Protein AF-0000000069958275 (afdb_homodimer)

Foldseek 3Di:
DPPPPPPPPPWPFPDKDWDFFPQPDDFFAADDLVCVQPHDPLQDFDDWDWAFLFQFKIWTADPPPGIWMAGRVVGDIDHLADPVNCVVCVQWAWDDAASVRQKTKTWHDWDDDDPAWIWTWIWIAGSVVRDIGTADDDIWTDKAHAHDQKIWTHDQQWIWIDPHVVDNDIDTLDDPRHPQFKHKQFDFPCCCPFAPVHGGAKDAFPNRQKIKMKMWGCNQADKDKFWFQDDPPDPVRPDTDIDIHGFAAFQGDGTQMWMWMAGPVCSVDDTQTDDDPCVFQNRQKDWRDWDHLHNFWIWTWIHHLLQQKIWIWIAGNVVRDIDTQDIGGDPLAHDDRDDWDHDPVSQKIWDWDFDDDDPFTATFIWIAGSVVRDIDTQDDDLKHWDFWAAAQPVQRKTWTWIQDPVHNQFTFIWIGGPSDIDTLCVVPVQARYKDWHRGHNRQWIWIWGHFQLARIWTWIAGPVVSDTHTDDRSVSSNVVCSSHDFWIWIWTWTDQPPFAIKTKIKTFESDDDPPAAAAEEEEDQLAQAAADRHGGHDSPCLCSSCCHPVRYMYMYIHFQLYHGRGDCSVSVCALAPLPCSLVVVLSVLVVCCVVDVNHDQQRYEYEYAASSLLSSLSNLLPVPVCSHLAYEHELYQQFSSGAGSNVSSNRNNGCVVRVPNRCNSHNQNSLVSCAPHEYEYEYECQAPHRHPVRRVSSVVSCVVVVGDYHYYYHRPAYRVNSVCSSVVSVVVVVSSCVSRPDD/DPDPPPPPPPWPFPDKDWDAFPQPDDFFAADDLVCVQPHDPLQDFDDWDWAFLFQFKIWTADPPPGIWMAGRVVGDIDHLADPVNCVVCVQWAWDDAASVRQKTKTWHDWDDDDPAWIWTWIWIAGSVVRDIGTADDDIWTDKAHAHDQKIWTHDQQWIWIDPHVVDNDIDTLDDPRHPQFKHKQFDFPCCCPFAPVHGGAKDAFPNRQKIKMKMWGCNQADKDKFWFQDDPPDPVRPDTDIDIHGFAAFQGDGTQMWMWMAGPVCSVDDTQTDDDPCVFQNRQKDWRDWDHLHNFWIWTWIHHLLQQKIWIWIAGNVVRDIDTQDIGGDPLAHDDRDDWDHDPVSQKIWDWDFDDDDPFTATFTWIAGSPVRDIDTQDHDLKHWDFWAAAQPVQRKTWTWIQDPVHNQFIFIWIGGPSDIDTLRVVPVQARYKDWHRGHNRQWIWMWGHFQLARIWIWIAGPVVSDTHTDDRSVSSNVVCSSHDFWIWIWTWTDQPPFAIKTKIKTFESDDDPPAAAAEEEEDQLAQAAADRHGGHDSPCLCSSCCHPVRYMYMYIHFQLYHGRGDCSVSVCALAPLPCSLVVVLSVLVVCCVVDVNHDQQRYEYEYAASSLLSSLSNLLPVPVCSHLAYEHELYQQFSSGAGSNVSSNRNNGCVVRVPNRCNSHSQNSLVSCAPHEYEYEYECQAPHRHPVRRVSSVVSCVVVVGDYHYYYHRPAYRVNSVCSSVVSVVVVVSSCVSRPPD

Solvent-accessible surface area (backbone atoms only — not comparable to full-atom values): 77785 Å² total; per-residue (Å²): 134,80,80,80,78,77,79,77,80,78,79,68,76,55,78,68,53,67,52,73,56,89,65,83,62,96,84,51,41,58,50,47,64,74,52,39,43,63,65,38,74,78,73,54,74,76,80,83,68,72,46,67,70,40,49,47,30,32,35,35,69,41,87,98,73,43,40,33,34,38,33,66,84,77,69,44,77,44,73,73,48,50,72,69,50,51,62,72,40,63,84,42,43,83,70,52,66,33,72,76,63,49,36,34,35,30,32,40,78,73,41,80,72,58,98,61,32,39,35,21,37,41,30,43,33,32,70,81,82,67,47,73,44,69,48,78,95,55,60,30,58,40,76,46,75,41,50,67,52,19,32,37,35,23,47,70,27,16,30,29,41,26,70,39,67,91,44,93,59,69,42,71,76,47,80,80,34,34,77,88,30,25,26,26,32,36,48,54,62,63,45,20,70,73,60,64,65,27,32,62,33,57,47,62,26,84,77,41,54,33,36,36,34,32,32,38,39,32,74,76,25,48,70,42,72,46,61,39,60,76,60,71,96,34,90,87,44,62,60,61,44,75,48,76,46,58,50,30,29,37,70,53,50,67,57,52,68,46,42,34,35,37,47,65,88,45,77,87,54,83,57,47,74,57,79,74,65,39,93,77,34,38,88,65,38,42,82,55,49,78,46,66,37,37,74,50,31,40,36,37,34,37,21,17,57,46,27,26,39,36,38,35,31,44,28,32,63,85,75,69,44,72,44,80,71,46,77,48,74,31,93,72,34,53,64,85,85,74,86,69,47,59,43,93,83,34,46,35,36,38,40,80,40,79,41,69,39,84,95,42,38,16,35,20,45,28,42,35,31,67,83,78,65,46,74,46,76,58,44,79,49,72,31,26,46,77,44,80,54,36,51,20,70,93,71,50,32,40,32,29,34,29,24,43,59,93,47,58,36,35,29,38,34,33,36,27,39,93,88,43,72,46,66,61,42,67,75,42,82,67,36,33,20,55,48,67,52,46,16,82,48,29,44,29,27,47,36,37,25,13,14,64,90,35,64,48,31,32,25,44,33,32,56,85,76,67,43,76,43,84,73,48,60,38,58,69,44,52,59,56,49,64,48,34,55,54,50,25,39,36,40,40,55,43,75,53,80,94,44,75,62,28,38,34,30,36,35,30,35,65,79,72,53,90,92,47,58,28,37,32,38,35,56,44,48,72,40,78,59,39,71,70,38,57,36,37,56,70,75,64,37,63,56,50,23,38,10,42,54,68,46,23,30,35,37,23,67,29,38,50,10,11,37,77,60,38,46,65,38,22,29,64,31,45,47,30,57,78,41,56,48,36,54,45,48,55,51,49,51,52,49,48,42,70,72,37,75,45,43,29,66,80,29,23,33,32,30,19,51,34,57,3,7,29,40,30,50,47,36,56,47,67,39,84,78,57,61,56,48,28,33,31,23,33,36,28,56,31,38,63,57,63,33,45,31,72,67,41,16,32,42,34,42,38,52,87,82,25,50,65,34,52,58,72,41,20,48,49,84,46,41,74,52,41,57,92,44,49,41,39,44,35,38,23,46,43,11,85,73,53,44,42,64,30,56,40,43,38,45,36,50,30,34,67,67,54,38,71,66,46,42,47,77,38,56,64,21,38,81,78,36,72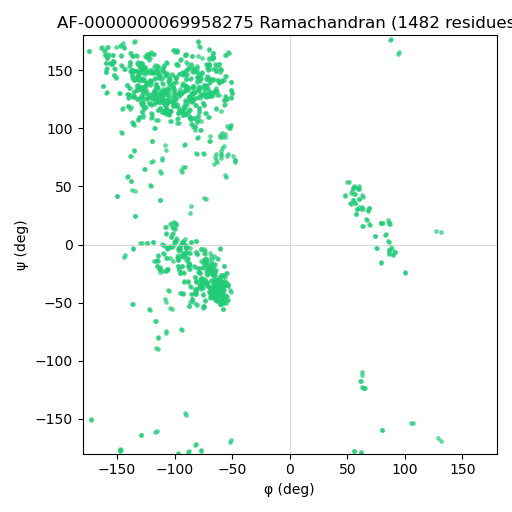,87,36,42,51,30,49,53,53,51,53,53,51,49,50,50,59,56,59,45,81,124,135,84,78,78,79,77,80,75,80,78,77,68,77,56,78,68,53,68,53,72,56,92,65,82,65,94,84,51,41,57,49,47,64,74,51,39,43,64,64,39,75,79,72,55,74,76,79,84,66,72,45,67,71,40,50,47,30,31,37,37,71,42,88,98,75,43,39,34,33,38,32,66,85,77,69,43,79,43,73,73,48,50,73,69,51,52,62,73,41,63,83,42,42,83,70,51,67,34,72,77,63,48,36,34,36,29,34,39,79,72,41,80,70,58,98,61,32,40,36,22,35,41,30,42,33,31,69,81,80,66,47,72,45,72,49,78,94,54,60,31,57,40,74,46,75,40,52,69,52,19,32,37,35,23,46,69,27,16,30,30,40,24,70,39,67,90,44,96,56,69,44,72,77,47,82,80,35,34,78,88,30,26,26,26,30,35,47,56,62,63,45,21,70,74,60,65,64,28,35,63,31,57,47,61,26,84,77,40,54,32,38,37,34,33,31,37,39,32,75,77,26,48,70,42,72,45,59,39,61,75,60,69,95,35,90,88,46,62,60,59,43,73,45,76,46,58,49,33,28,38,71,52,47,68,55,50,68,46,40,34,35,37,48,64,89,44,77,88,55,84,57,46,74,58,80,72,65,40,92,75,33,37,90,64,37,41,82,53,48,79,45,67,35,36,74,49,32,42,36,36,34,37,21,18,57,45,27,26,37,36,40,34,31,42,30,33,63,85,75,68,44,72,43,82,69,45,76,48,74,32,94,71,36,53,63,85,83,75,86,67,47,58,43,92,82,33,48,35,35,37,40,79,41,79,42,68,38,85,94,43,38,18,34,20,44,29,41,36,31,67,82,79,62,46,75,44,76,59,44,78,49,73,30,26,47,78,43,81,54,37,50,21,69,92,71,49,32,40,32,28,34,30,23,43,59,90,48,55,36,36,28,39,35,33,35,27,39,92,90,43,72,45,66,61,41,65,76,42,82,65,36,34,21,55,49,68,52,47,16,83,48,29,44,28,29,46,35,36,25,13,14,63,90,35,65,49,31,32,24,45,33,35,56,87,76,67,42,76,43,82,73,47,60,38,56,69,42,52,58,56,50,63,49,34,55,54,47,25,39,38,41,40,56,43,75,53,79,94,44,76,62,28,39,34,30,35,36,30,35,66,80,72,53,90,91,47,60,29,39,33,40,35,55,44,47,74,40,78,57,40,73,68,38,56,36,36,57,70,78,64,38,62,56,49,24,38,9,41,53,67,46,23,29,36,36,25,69,28,38,51,11,11,36,80,60,38,46,66,38,23,28,62,30,46,47,30,56,77,42,56,48,36,54,46,47,55,50,49,51,54,49,47,42,69,72,36,74,44,42,30,66,80,29,24,33,34,28,20,52,34,57,3,7,31,40,31,49,48,38,57,47,67,39,84,79,57,62,56,47,27,33,33,22,33,36,28,57,30,37,63,56,64,33,45,31,72,66,42,16,32,43,35,43,39,53,87,80,24,50,66,34,51,57,72,41,20,47,50,83,47,42,75,51,40,55,91,43,48,41,39,45,35,38,23,46,43,11,84,75,54,44,43,65,31,55,39,44,37,46,37,51,32,34,68,66,54,39,72,67,47,43,46,77,38,57,64,22,37,79,78,35,72,87,36,42,50,32,50,52,52,51,52,53,50,47,50,49,58,56,59,45,82,123

Organism: Trichoplusia ni (NCBI:txid7111)

InterPro domains:
  IPR001375 Peptidase S9, prolyl oligopeptidase, catalytic domain [PF00326] (542-741)
  IPR002469 Dipeptidylpeptidase IV, N-terminal domain [PF00930] (98-455)
  IPR029058 Alpha/Beta hydrolase fold [G3DSA:3.40.50.1820] (502-742)
  IPR029058 Alpha/Beta hydrolase fold [SSF53474] (503-740)
  IPR050278 Serine protease S9B/DPPIV [PTHR11731] (27-740)

pLDDT: mean 92.65, std 12.15, range [20.52, 98.88]

Nearest PDB structures (foldseek):
  5yp4-assembly1_B  TM=8.584E-01  e=2.031E-51  Pseudoxanthomonas mexicana
  5yp4-assembly2_C  TM=8.927E-01  e=2.918E-50  Pseudoxanthomonas mexicana
  5yp1-assembly1_A  TM=8.927E-01  e=7.341E-50  Pseudoxanthomonas mexicana
  5yp1-assembly2_D  TM=8.754E-01  e=2.521E-48  Pseudoxanthomonas mexicana
  5yp4-assembly2_D  TM=8.387E-01  e=2.929E-49  Pseudoxanthomonas mexicana

Structure (mmCIF, N/CA/C/O backbone):
data_AF-0000000069958275-model_v1
#
loop_
_entity.id
_entity.type
_entity.pdbx_description
1 polymer 'Venom dipeptidyl peptidase 4'
#
loop_
_atom_site.group_PDB
_atom_site.id
_atom_site.type_symbol
_atom_site.label_atom_id
_atom_site.label_alt_id
_atom_site.label_comp_id
_atom_site.label_asym_id
_atom_site.label_entity_id
_atom_site.label_seq_id
_atom_site.pdbx_PDB_ins_code
_atom_site.Cartn_x
_atom_site.Cartn_y
_atom_site.Cartn_z
_atom_site.occupancy
_atom_site.B_iso_or_equiv
_atom_site.auth_seq_id
_atom_site.auth_comp_id
_atom_site.auth_asym_id
_atom_site.auth_atom_id
_atom_site.pdbx_PDB_model_num
ATOM 1 N N . MET A 1 1 ? -25.078 2.254 59.781 1 23.09 1 MET A N 1
ATOM 2 C CA . MET A 1 1 ? -26.125 3.131 59.281 1 23.09 1 MET A CA 1
ATOM 3 C C . MET A 1 1 ? -25.594 4.047 58.188 1 23.09 1 MET A C 1
ATOM 5 O O . MET A 1 1 ? -25.109 5.141 58.469 1 23.09 1 MET A O 1
ATOM 9 N N . SER A 1 2 ? -24.734 3.648 57.281 1 20.58 2 SER A N 1
ATOM 10 C CA . SER A 1 2 ? -23.781 4.348 56.406 1 20.58 2 SER A CA 1
ATOM 11 C C . SER A 1 2 ? -24.5 5.152 55.344 1 20.58 2 SER A C 1
ATOM 13 O O . SER A 1 2 ? -25.312 4.613 54.594 1 20.58 2 SER A O 1
ATOM 15 N N . VAL A 1 3 ? -24.75 6.465 55.656 1 20.52 3 VAL A N 1
ATOM 16 C CA . VAL A 1 3 ? -25.531 7.453 54.938 1 20.52 3 VAL A CA 1
ATOM 17 C C . VAL A 1 3 ? -25.016 7.566 53.5 1 20.52 3 VAL A C 1
ATOM 19 O O . VAL A 1 3 ? -23.828 7.789 53.281 1 20.52 3 VAL A O 1
ATOM 22 N N . LYS A 1 4 ? -25.781 6.914 52.562 1 24.97 4 LYS A N 1
ATOM 23 C CA . LYS A 1 4 ? -25.719 6.844 51.094 1 24.97 4 LYS A CA 1
ATOM 24 C C . LYS A 1 4 ? -25.781 8.234 50.5 1 24.97 4 LYS A C 1
ATOM 26 O O . LYS A 1 4 ? -26.844 8.867 50.469 1 24.97 4 LYS A O 1
ATOM 31 N N . THR A 1 5 ? -24.781 9.234 50.812 1 21.12 5 THR A N 1
ATOM 32 C CA . THR A 1 5 ? -24.859 10.594 50.281 1 21.12 5 THR A CA 1
ATOM 33 C C . THR A 1 5 ? -24.922 10.594 48.75 1 21.12 5 THR A C 1
ATOM 35 O O . THR A 1 5 ? -24.016 10.094 48.094 1 21.12 5 THR A O 1
ATOM 38 N N . VAL A 1 6 ? -26.109 10.594 48.094 1 24.95 6 VAL A N 1
ATOM 39 C CA . VAL A 1 6 ? -26.438 10.703 46.688 1 24.95 6 VAL A CA 1
ATOM 40 C C . VAL A 1 6 ? -26.031 12.07 46.156 1 24.95 6 VAL A C 1
ATOM 42 O O . VAL A 1 6 ? -26.531 13.102 46.594 1 24.95 6 VAL A O 1
ATOM 45 N N . VAL A 1 7 ? -24.75 12.367 45.906 1 27.67 7 VAL A N 1
ATOM 46 C CA . VAL A 1 7 ? -24.344 13.641 45.312 1 27.67 7 VAL A CA 1
ATOM 47 C C . VAL A 1 7 ? -25.047 13.852 43.969 1 27.67 7 VAL A C 1
ATOM 49 O O . VAL A 1 7 ? -24.875 13.062 43.062 1 27.67 7 VAL A O 1
ATOM 52 N N . GLY A 1 8 ? -26.25 14.367 44 1 23.55 8 GLY A N 1
ATOM 53 C CA . GLY A 1 8 ? -27.016 14.781 42.844 1 23.55 8 GLY A CA 1
ATOM 54 C C . GLY A 1 8 ? -26.234 15.711 41.938 1 23.55 8 GLY A C 1
ATOM 55 O O . GLY A 1 8 ? -25.656 16.703 42.375 1 23.55 8 GLY A O 1
ATOM 56 N N . LEU A 1 9 ? -25.672 15.234 40.781 1 28.86 9 LEU A N 1
ATOM 57 C CA . LEU A 1 9 ? -24.953 15.914 39.688 1 28.86 9 LEU A CA 1
ATOM 58 C C . LEU A 1 9 ? -25.797 17.047 39.125 1 28.86 9 LEU A C 1
ATOM 60 O O . LEU A 1 9 ? -26.859 16.828 38.562 1 28.86 9 LEU A O 1
ATOM 64 N N . VAL A 1 10 ? -25.906 18.156 39.781 1 26.81 10 VAL A N 1
ATOM 65 C CA . VAL A 1 10 ? -26.578 19.328 39.25 1 26.81 10 VAL A CA 1
ATOM 66 C C . VAL A 1 10 ? -25.938 19.734 37.906 1 26.81 10 VAL A C 1
ATOM 68 O O . VAL A 1 10 ? -24.75 20.047 37.875 1 26.81 10 VAL A O 1
ATOM 71 N N . LEU A 1 11 ? -26.406 19.359 36.719 1 32.69 11 LEU A N 1
ATOM 72 C CA . LEU A 1 11 ? -26.094 19.781 35.344 1 32.69 11 LEU A CA 1
ATOM 73 C C . LEU A 1 11 ? -26.359 21.266 35.156 1 32.69 11 LEU A C 1
ATOM 75 O O . LEU A 1 11 ? -27.5 21.719 35.25 1 32.69 11 LEU A O 1
ATOM 79 N N . ALA A 1 12 ? -25.594 22.125 35.625 1 33.25 12 ALA A N 1
ATOM 80 C CA . ALA A 1 12 ? -25.781 23.547 35.281 1 33.25 12 ALA A CA 1
ATOM 81 C C . ALA A 1 12 ? -25.672 23.75 33.781 1 33.25 12 ALA A C 1
ATOM 83 O O . ALA A 1 12 ? -24.594 23.578 33.188 1 33.25 12 ALA A O 1
ATOM 84 N N . LEU A 1 13 ? -26.688 23.484 33 1 36.03 13 LEU A N 1
ATOM 85 C CA . LEU A 1 13 ? -26.859 23.984 31.641 1 36.03 13 LEU A CA 1
ATOM 86 C C . LEU A 1 13 ? -26.594 25.484 31.562 1 36.03 13 LEU A C 1
ATOM 88 O O . LEU A 1 13 ? -27.406 26.281 32.031 1 36.03 13 LEU A O 1
ATOM 92 N N . LEU A 1 14 ? -25.453 25.875 31.688 1 37.59 14 LEU A N 1
ATOM 93 C CA . LEU A 1 14 ? -25.25 27.297 31.422 1 37.59 14 LEU A CA 1
ATOM 94 C C . LEU A 1 14 ? -25.859 27.672 30.078 1 37.59 14 LEU A C 1
ATOM 96 O O . LEU A 1 14 ? -26.203 26.812 29.266 1 37.59 14 LEU A O 1
ATOM 100 N N . SER A 1 15 ? -25.609 28.938 29.438 1 38.69 15 SER A N 1
ATOM 101 C CA . SER A 1 15 ? -26.297 29.734 28.422 1 38.69 15 SER A CA 1
ATOM 102 C C . SER A 1 15 ? -26.203 29.078 27.062 1 38.69 15 SER A C 1
ATOM 104 O O . SER A 1 15 ? -25.109 28.875 26.531 1 38.69 15 SER A O 1
ATOM 106 N N . SER A 1 16 ? -27.156 28.219 26.734 1 43.62 16 SER A N 1
ATOM 107 C CA . SER A 1 16 ? -27.391 27.766 25.359 1 43.62 16 SER A CA 1
ATOM 108 C C . SER A 1 16 ? -27.734 28.938 24.438 1 43.62 16 SER A C 1
ATOM 110 O O . SER A 1 16 ? -28.766 29.578 24.625 1 43.62 16 SER A O 1
ATOM 112 N N . HIS A 1 17 ? -26.812 29.516 23.797 1 44.38 17 HIS A N 1
ATOM 113 C CA . HIS A 1 17 ? -27.172 30.453 22.734 1 44.38 17 HIS A CA 1
ATOM 114 C C . HIS A 1 17 ? -27.484 29.734 21.438 1 44.38 17 HIS A C 1
ATOM 116 O O . HIS A 1 17 ? -26.625 29.016 20.906 1 44.38 17 HIS A O 1
ATOM 122 N N . THR A 1 18 ? -28.797 29.516 21.141 1 48.81 18 THR A N 1
ATOM 123 C CA . THR A 1 18 ? -29.203 28.984 19.844 1 48.81 18 THR A CA 1
ATOM 124 C C . THR A 1 18 ? -29.359 30.109 18.812 1 48.81 18 THR A C 1
ATOM 126 O O . THR A 1 18 ? -30.109 31.062 19.047 1 48.81 18 THR A O 1
ATOM 129 N N . GLU A 1 19 ? -28.5 30.188 17.922 1 48.78 19 GLU A N 1
ATOM 130 C CA . GLU A 1 19 ? -28.75 31.109 16.812 1 48.78 19 GLU A CA 1
ATOM 131 C C . GLU A 1 19 ? -29.594 30.453 15.727 1 48.78 19 GLU A C 1
ATOM 133 O O . GLU A 1 19 ? -29.234 29.406 15.211 1 48.78 19 GLU A O 1
ATOM 138 N N . SER A 1 20 ? -30.906 30.781 15.648 1 49.12 20 SER A N 1
ATOM 139 C CA . SER A 1 20 ? -31.781 30.297 14.586 1 49.12 20 SER A CA 1
ATOM 140 C C . SER A 1 20 ? -31.406 30.922 13.242 1 49.12 20 SER A C 1
ATOM 142 O O . SER A 1 20 ? -30.875 32.031 13.188 1 49.12 20 SER A O 1
ATOM 144 N N . SER A 1 21 ? -31.453 30.047 12.164 1 55.03 21 SER A N 1
ATOM 145 C CA . SER A 1 21 ? -31.203 30.516 10.812 1 55.03 21 SER A CA 1
ATOM 146 C C . SER A 1 21 ? -32.156 31.641 10.43 1 55.03 21 SER A C 1
ATOM 148 O O . SER A 1 21 ? -33.375 31.531 10.648 1 55.03 21 SER A O 1
ATOM 150 N N . PRO A 1 22 ? -31.719 32.75 10.125 1 48.56 22 PRO A N 1
ATOM 151 C CA . PRO A 1 22 ? -32.625 33.844 9.719 1 48.56 22 PRO A CA 1
ATOM 152 C C . PRO A 1 22 ? -33.438 33.5 8.469 1 48.56 22 PRO A C 1
ATOM 154 O O . PRO A 1 22 ? -34.312 34.25 8.055 1 48.56 22 PRO A O 1
ATOM 157 N N . TYR A 1 23 ? -33.156 32.219 7.832 1 50.22 23 TYR A N 1
ATOM 158 C CA . TYR A 1 23 ? -33.781 32 6.523 1 50.22 23 TYR A CA 1
ATOM 159 C C . TYR A 1 23 ? -34.844 30.938 6.586 1 50.22 23 TYR A C 1
ATOM 161 O O . TYR A 1 23 ? -34.562 29.734 6.57 1 50.22 23 TYR A O 1
ATOM 169 N N . ILE A 1 24 ? -36.094 31.062 7.164 1 46.19 24 ILE A N 1
ATOM 170 C CA . ILE A 1 24 ? -37.156 30.062 7.355 1 46.19 24 ILE A CA 1
ATOM 171 C C . ILE A 1 24 ? -38.031 29.969 6.102 1 46.19 24 ILE A C 1
ATOM 173 O O . ILE A 1 24 ? -39 30.719 5.969 1 46.19 24 ILE A O 1
ATOM 177 N N . SER A 1 25 ? -37.594 30.141 4.805 1 49.56 25 SER A N 1
ATOM 178 C CA . SER A 1 25 ? -38.688 30.094 3.824 1 49.56 25 SER A CA 1
ATOM 179 C C . SER A 1 25 ? -38.844 28.688 3.258 1 49.56 25 SER A C 1
ATOM 181 O O . SER A 1 25 ? -37.906 27.906 3.217 1 49.56 25 SER A O 1
ATOM 183 N N . SER A 1 26 ? -40.156 28.266 2.9 1 57.91 26 SER A N 1
ATOM 184 C CA . SER A 1 26 ? -40.688 27.172 2.105 1 57.91 26 SER A CA 1
ATOM 185 C C . SER A 1 26 ? -40.031 27.078 0.741 1 57.91 26 SER A C 1
ATOM 187 O O . SER A 1 26 ? -39.906 28.094 0.041 1 57.91 26 SER A O 1
ATOM 189 N N . GLY A 1 27 ? -39 26.094 0.38 1 79.19 27 GLY A N 1
ATOM 190 C CA . GLY A 1 27 ? -38.469 25.875 -0.949 1 79.19 27 GLY A CA 1
ATOM 191 C C . GLY A 1 27 ? -36.938 25.938 -0.991 1 79.19 27 GLY A C 1
ATOM 192 O O . GLY A 1 27 ? -36.344 25.938 -2.068 1 79.19 27 GLY A O 1
ATOM 193 N N . LEU A 1 28 ? -36.344 25.938 0.12 1 88.94 28 LEU A N 1
ATOM 194 C CA . LEU A 1 28 ? -34.875 26.062 0.139 1 88.94 28 LEU A CA 1
ATOM 195 C C . LEU A 1 28 ? -34.219 24.75 -0.236 1 88.94 28 LEU A C 1
ATOM 197 O O . LEU A 1 28 ? -34.719 23.672 0.089 1 88.94 28 LEU A O 1
ATOM 201 N N . LYS A 1 29 ? -33.125 24.875 -0.878 1 92.75 29 LYS A N 1
ATOM 202 C CA . LYS A 1 29 ? -32.312 23.719 -1.296 1 92.75 29 LYS A CA 1
ATOM 203 C C . LYS A 1 29 ? -31.422 23.234 -0.164 1 92.75 29 LYS A C 1
ATOM 205 O O . LYS A 1 29 ? -31.141 23.984 0.771 1 92.75 29 LYS A O 1
ATOM 210 N N . THR A 1 30 ? -31.156 21.984 -0.166 1 93.44 30 THR A N 1
ATOM 211 C CA . THR A 1 30 ? -30.109 21.438 0.695 1 93.44 30 THR A CA 1
ATOM 212 C C . THR A 1 30 ? -28.797 21.328 -0.063 1 93.44 30 THR A C 1
ATOM 214 O O . THR A 1 30 ? -28.766 21.344 -1.295 1 93.44 30 THR A O 1
ATOM 217 N N . PHE A 1 31 ? -27.734 21.266 0.639 1 92.75 31 PHE A N 1
ATOM 218 C CA . PHE A 1 31 ? -26.406 21.109 0.025 1 92.75 31 PHE A CA 1
ATOM 219 C C . PHE A 1 31 ? -26.188 19.672 -0.414 1 92.75 31 PHE A C 1
ATOM 221 O O . PHE A 1 31 ? -26.453 18.734 0.348 1 92.75 31 PHE A O 1
ATOM 228 N N . SER A 1 32 ? -25.797 19.516 -1.649 1 93.81 32 SER A N 1
ATOM 229 C CA . SER A 1 32 ? -25.328 18.203 -2.113 1 93.81 32 SER A CA 1
ATOM 230 C C . SER A 1 32 ? -23.812 18.062 -1.93 1 93.81 32 SER A C 1
ATOM 232 O O . SER A 1 32 ? -23.125 19.047 -1.696 1 93.81 32 SER A O 1
ATOM 234 N N . LEU A 1 33 ? -23.312 16.875 -1.983 1 93.69 33 LEU A N 1
ATOM 235 C CA . LEU A 1 33 ? -21.875 16.688 -1.894 1 93.69 33 LEU A CA 1
ATOM 236 C C . LEU A 1 33 ? -21.156 17.328 -3.072 1 93.69 33 LEU A C 1
ATOM 238 O O . LEU A 1 33 ? -20.031 17.828 -2.932 1 93.69 33 LEU A O 1
ATOM 242 N N . GLU A 1 34 ? -21.859 17.344 -4.227 1 92.56 34 GLU A N 1
ATOM 243 C CA . GLU A 1 34 ? -21.297 17.938 -5.434 1 92.56 34 GLU A CA 1
ATOM 244 C C . GLU A 1 34 ? -21.172 19.453 -5.293 1 92.56 34 GLU A C 1
ATOM 246 O O . GLU A 1 34 ? -20.328 20.062 -5.953 1 92.56 34 GLU A O 1
ATOM 251 N N . ASP A 1 35 ? -21.953 19.969 -4.371 1 91.31 35 ASP A N 1
ATOM 252 C CA . ASP A 1 35 ? -21.891 21.406 -4.117 1 91.31 35 ASP A CA 1
ATOM 253 C C . ASP A 1 35 ? -20.656 21.75 -3.279 1 91.31 35 ASP A C 1
ATOM 255 O O . ASP A 1 35 ? -20.078 22.828 -3.436 1 91.31 35 ASP A O 1
ATOM 259 N N . VAL A 1 36 ? -20.312 20.766 -2.479 1 92.19 36 VAL A N 1
ATOM 260 C CA . VAL A 1 36 ? -19.422 21.203 -1.408 1 92.19 36 VAL A CA 1
ATOM 261 C C . VAL A 1 36 ? -18.078 20.484 -1.532 1 92.19 36 VAL A C 1
ATOM 263 O O . VAL A 1 36 ? -17.094 20.891 -0.905 1 92.19 36 VAL A O 1
ATOM 266 N N . VAL A 1 37 ? -17.953 19.453 -2.291 1 91.44 37 VAL A N 1
ATOM 267 C CA . VAL A 1 37 ? -16.703 18.703 -2.4 1 91.44 37 VAL A CA 1
ATOM 268 C C . VAL A 1 37 ? -16.359 18.469 -3.871 1 91.44 37 VAL A C 1
ATOM 270 O O . VAL A 1 37 ? -16.969 17.609 -4.527 1 91.44 37 VAL A O 1
ATOM 273 N N . PRO A 1 38 ? -15.406 19.078 -4.477 1 88.44 38 PRO A N 1
ATOM 274 C CA . PRO A 1 38 ? -14.852 20.312 -3.906 1 88.44 38 PRO A CA 1
ATOM 275 C C . PRO A 1 38 ? -15.852 21.469 -3.914 1 88.44 38 PRO A C 1
ATOM 277 O O . PRO A 1 38 ? -16.891 21.391 -4.586 1 88.44 38 PRO A O 1
ATOM 280 N N . LEU A 1 39 ? -15.523 22.391 -3.197 1 89.31 39 LEU A N 1
ATOM 281 C CA . LEU A 1 39 ? -16.422 23.531 -3.094 1 89.31 39 LEU A CA 1
ATOM 282 C C . LEU A 1 39 ? -16.578 24.219 -4.445 1 89.31 39 LEU A C 1
ATOM 284 O O . LEU A 1 39 ? -15.594 24.516 -5.121 1 89.31 39 LEU A O 1
ATOM 288 N N . THR A 1 40 ? -17.781 24.422 -4.828 1 90.12 40 THR A N 1
ATOM 289 C CA . THR A 1 40 ? -18.062 25.125 -6.074 1 90.12 40 THR A CA 1
ATOM 290 C C . THR A 1 40 ? -17.734 26.609 -5.941 1 90.12 40 THR A C 1
ATOM 292 O O . THR A 1 40 ? -17.844 27.188 -4.852 1 90.12 40 THR A O 1
ATOM 295 N N . VAL A 1 41 ? -17.438 27.219 -6.926 1 89 41 VAL A N 1
ATOM 296 C CA . VAL A 1 41 ? -16.922 28.594 -6.973 1 89 41 VAL A CA 1
ATOM 297 C C . VAL A 1 41 ? -17.969 29.547 -6.383 1 89 41 VAL A C 1
ATOM 299 O O . VAL A 1 41 ? -17.609 30.531 -5.738 1 89 41 VAL A O 1
ATOM 302 N N . SER A 1 42 ? -19.219 29.25 -6.559 1 90.31 42 SER A N 1
ATOM 303 C CA . SER A 1 42 ? -20.266 30.172 -6.129 1 90.31 42 SER A CA 1
ATOM 304 C C . SER A 1 42 ? -20.359 30.234 -4.609 1 90.31 42 SER A C 1
ATOM 306 O O . SER A 1 42 ? -20.953 31.172 -4.059 1 90.31 42 SER A O 1
ATOM 308 N N . PHE A 1 43 ? -19.719 29.281 -3.945 1 91.88 43 PHE A N 1
ATOM 309 C CA . PHE A 1 43 ? -19.812 29.234 -2.49 1 91.88 43 PHE A CA 1
ATOM 310 C C . PHE A 1 43 ? -18.516 29.75 -1.861 1 91.88 43 PHE A C 1
ATOM 312 O O . PHE A 1 43 ? -18.422 29.859 -0.638 1 91.88 43 PHE A O 1
ATOM 319 N N . PHE A 1 44 ? -17.562 30.109 -2.619 1 90.5 44 PHE A N 1
ATOM 320 C CA . PHE A 1 44 ? -16.312 30.625 -2.088 1 90.5 44 PHE A CA 1
ATOM 321 C C . PHE A 1 44 ? -16.469 32.094 -1.654 1 90.5 44 PHE A C 1
ATOM 323 O O . PHE A 1 44 ? -16.938 32.906 -2.428 1 90.5 44 PHE A O 1
ATOM 330 N N . PRO A 1 45 ? -16.047 32.344 -0.47 1 92.06 45 PRO A N 1
ATOM 331 C CA . PRO A 1 45 ? -16.078 33.75 -0.062 1 92.06 45 PRO A CA 1
ATOM 332 C C . PRO A 1 45 ? -15.023 34.594 -0.767 1 92.06 45 PRO A C 1
ATOM 334 O O . PRO A 1 45 ? -13.922 34.125 -1.028 1 92.06 45 PRO A O 1
ATOM 337 N N . GLU A 1 46 ? -15.398 35.781 -1.021 1 90.5 46 GLU A N 1
ATOM 338 C CA . GLU A 1 46 ? -14.391 36.75 -1.477 1 90.5 46 GLU A CA 1
ATOM 339 C C . GLU A 1 46 ? -13.359 37 -0.384 1 90.5 46 GLU A C 1
ATOM 341 O O . GLU A 1 46 ? -13.711 37.125 0.792 1 90.5 46 GLU A O 1
ATOM 346 N N . GLN A 1 47 ? -12.164 37 -0.725 1 90.81 47 GLN A N 1
ATOM 347 C CA . GLN A 1 47 ? -11.055 37.25 0.191 1 90.81 47 GLN A CA 1
ATOM 348 C C . GLN A 1 47 ? -10.203 38.438 -0.289 1 90.81 47 GLN A C 1
ATOM 350 O O . GLN A 1 47 ? -10.375 38.906 -1.411 1 90.81 47 GLN A O 1
ATOM 355 N N . LEU A 1 48 ? -9.43 38.938 0.562 1 91.69 48 LEU A N 1
ATOM 356 C CA . LEU A 1 48 ? -8.445 39.969 0.239 1 91.69 48 LEU A CA 1
ATOM 357 C C . LEU A 1 48 ? -7.098 39.656 0.883 1 91.69 48 LEU A C 1
ATOM 359 O O . LEU A 1 48 ? -6.949 39.781 2.102 1 91.69 48 LEU A O 1
ATOM 363 N N . SER A 1 49 ? -6.234 39.188 0.123 1 89.38 49 SER A N 1
ATOM 364 C CA . SER A 1 49 ? -4.859 39 0.574 1 89.38 49 SER A CA 1
ATOM 365 C C . SER A 1 49 ? -3.992 40.219 0.218 1 89.38 49 SER A C 1
ATOM 367 O O . SER A 1 49 ? -3.988 40.656 -0.93 1 89.38 49 SER A O 1
ATOM 369 N N . VAL A 1 50 ? -3.277 40.719 1.194 1 92.12 50 VAL A N 1
ATOM 370 C CA . VAL A 1 50 ? -2.506 41.938 0.939 1 92.12 50 VAL A CA 1
ATOM 371 C C . VAL A 1 50 ? -1.055 41.719 1.365 1 92.12 50 VAL A C 1
ATOM 373 O O . VAL A 1 50 ? -0.763 40.844 2.184 1 92.12 50 VAL A O 1
ATOM 376 N N . GLN A 1 51 ? -0.169 42.5 0.768 1 89 51 GLN A N 1
ATOM 377 C CA . GLN A 1 51 ? 1.217 42.656 1.191 1 89 51 GLN A CA 1
ATOM 378 C C . GLN A 1 51 ? 1.503 44.125 1.535 1 89 51 GLN A C 1
ATOM 380 O O . GLN A 1 51 ? 1.54 44.969 0.649 1 89 51 GLN A O 1
ATOM 385 N N . TRP A 1 52 ? 1.659 44.344 2.818 1 91.75 52 TRP A N 1
ATOM 386 C CA . TRP A 1 52 ? 1.982 45.688 3.221 1 91.75 52 TRP A CA 1
ATOM 387 C C . TRP A 1 52 ? 3.389 46.094 2.77 1 91.75 52 TRP A C 1
ATOM 389 O O . TRP A 1 52 ? 4.344 45.344 2.996 1 91.75 52 TRP A O 1
ATOM 399 N N . ILE A 1 53 ? 3.545 47.25 2.145 1 88.38 53 ILE A N 1
ATOM 400 C CA . ILE A 1 53 ? 4.844 47.688 1.663 1 88.38 53 ILE A CA 1
ATOM 401 C C . ILE A 1 53 ? 5.293 48.906 2.459 1 88.38 53 ILE A C 1
ATOM 403 O O . ILE A 1 53 ? 6.461 49.312 2.395 1 88.38 53 ILE A O 1
ATOM 407 N N . SER A 1 54 ? 4.391 49.562 3.059 1 90.69 54 SER A N 1
ATOM 408 C CA . SER A 1 54 ? 4.645 50.625 4.02 1 90.69 54 SER A CA 1
ATOM 409 C C . SER A 1 54 ? 3.574 50.656 5.105 1 90.69 54 SER A C 1
ATOM 411 O O . SER A 1 54 ? 2.711 49.781 5.16 1 90.69 54 SER A O 1
ATOM 413 N N . ASP A 1 55 ? 3.725 51.625 5.93 1 95 55 ASP A N 1
ATOM 414 C CA . ASP A 1 55 ? 2.764 51.719 7.023 1 95 55 ASP A CA 1
ATOM 415 C C . ASP A 1 55 ? 1.415 52.219 6.531 1 95 55 ASP A C 1
ATOM 417 O O . ASP A 1 55 ? 0.462 52.312 7.309 1 95 55 ASP A O 1
ATOM 421 N N . SER A 1 56 ? 1.344 52.594 5.234 1 95.19 56 SER A N 1
ATOM 422 C CA . SER A 1 56 ? 0.07 53.125 4.746 1 95.19 56 SER A CA 1
ATOM 423 C C . SER A 1 56 ? -0.279 52.531 3.381 1 95.19 56 SER A C 1
ATOM 425 O O . SER A 1 56 ? -1.348 52.812 2.834 1 95.19 56 SER A O 1
ATOM 427 N N . GLU A 1 57 ? 0.568 51.75 2.859 1 94.38 57 GLU A N 1
ATOM 428 C CA . GLU A 1 57 ? 0.32 51.219 1.52 1 94.38 57 GLU A CA 1
ATOM 429 C C . GLU A 1 57 ? 0.432 49.719 1.493 1 94.38 57 GLU A C 1
ATOM 431 O O . GLU A 1 57 ? 1.288 49.125 2.166 1 94.38 57 GLU A O 1
ATOM 436 N N . TYR A 1 58 ? -0.439 49.062 0.718 1 93.44 58 TYR A N 1
ATOM 437 C CA . TYR A 1 58 ? -0.342 47.625 0.489 1 93.44 58 TYR A CA 1
ATOM 438 C C . TYR A 1 58 ? -0.619 47.281 -0.97 1 93.44 58 TYR A C 1
ATOM 440 O O . TYR A 1 58 ? -1.219 48.094 -1.696 1 93.44 58 TYR A O 1
ATOM 448 N N . ILE A 1 59 ? -0.092 46.125 -1.346 1 91.62 59 ILE A N 1
ATOM 449 C CA . ILE A 1 59 ? -0.318 45.594 -2.678 1 91.62 59 ILE A CA 1
ATOM 450 C C . ILE A 1 59 ? -1.326 44.438 -2.602 1 91.62 59 ILE A C 1
ATOM 452 O O . ILE A 1 59 ? -1.353 43.688 -1.621 1 91.62 59 ILE A O 1
ATOM 456 N N . TYR A 1 60 ? -2.193 44.281 -3.545 1 89.94 60 TYR A N 1
ATOM 457 C CA . TYR A 1 60 ? -3.139 43.188 -3.635 1 89.94 60 TYR A CA 1
ATOM 458 C C . TYR A 1 60 ? -3.404 42.812 -5.086 1 89.94 60 TYR A C 1
ATOM 460 O O . TYR A 1 60 ? -3.143 43.594 -5.996 1 89.94 60 TYR A O 1
ATOM 468 N N . LYS A 1 61 ? -3.775 41.594 -5.246 1 86.44 61 LYS A N 1
ATOM 469 C CA . LYS A 1 61 ? -4.117 41.094 -6.578 1 86.44 61 LYS A CA 1
ATOM 470 C C . LYS A 1 61 ? -5.629 41.062 -6.777 1 86.44 61 LYS A C 1
ATOM 472 O O . LYS A 1 61 ? -6.367 40.594 -5.906 1 86.44 61 LYS A O 1
ATOM 477 N N . GLU A 1 62 ? -6.094 41.594 -7.703 1 78.62 62 GLU A N 1
ATOM 478 C CA . GLU A 1 62 ? -7.488 41.5 -8.117 1 78.62 62 GLU A CA 1
ATOM 479 C C . GLU A 1 62 ? -7.641 40.594 -9.32 1 78.62 62 GLU A C 1
ATOM 481 O O . GLU A 1 62 ? -7.145 40.875 -10.414 1 78.62 62 GLU A O 1
ATOM 486 N N . PRO A 1 63 ? -8.312 39.531 -9.078 1 73.19 63 PRO A N 1
ATOM 487 C CA . PRO A 1 63 ? -8.453 38.594 -10.188 1 73.19 63 PRO A CA 1
ATOM 488 C C . PRO A 1 63 ? -8.961 39.25 -11.469 1 73.19 63 PRO A C 1
ATOM 490 O O . PRO A 1 63 ? -9.953 39.969 -11.43 1 73.19 63 PRO A O 1
ATOM 493 N N . GLY A 1 64 ? -8.383 39 -12.57 1 69.56 64 GLY A N 1
ATOM 494 C CA . GLY A 1 64 ? -8.773 39.5 -13.875 1 69.56 64 GLY A CA 1
ATOM 495 C C . GLY A 1 64 ? -8.32 40.938 -14.117 1 69.56 64 GLY A C 1
ATOM 496 O O . GLY A 1 64 ? -8.305 41.406 -15.258 1 69.56 64 GLY A O 1
ATOM 497 N N . LEU A 1 65 ? -7.918 41.688 -13.023 1 74.75 65 LEU A N 1
ATOM 498 C CA . LEU A 1 65 ? -7.602 43.094 -13.188 1 74.75 65 LEU A CA 1
ATOM 499 C C . LEU A 1 65 ? -6.121 43.375 -12.93 1 74.75 65 LEU A C 1
ATOM 501 O O . LEU A 1 65 ? -5.598 44.406 -13.297 1 74.75 65 LEU A O 1
ATOM 505 N N . GLY A 1 66 ? -5.535 42.375 -12.336 1 80.19 66 GLY A N 1
ATOM 506 C CA . GLY A 1 66 ? -4.098 42.531 -12.18 1 80.19 66 GLY A CA 1
ATOM 507 C C . GLY A 1 66 ? -3.676 42.812 -10.75 1 80.19 66 GLY A C 1
ATOM 508 O O . GLY A 1 66 ? -4.328 42.375 -9.805 1 80.19 66 GLY A O 1
ATOM 509 N N . VAL A 1 67 ? -2.41 43.562 -10.594 1 89.56 67 VAL A N 1
ATOM 510 C CA . VAL A 1 67 ? -1.824 43.844 -9.289 1 89.56 67 VAL A CA 1
ATOM 511 C C . VAL A 1 67 ? -1.887 45.344 -9.023 1 89.56 67 VAL A C 1
ATOM 513 O O . VAL A 1 67 ? -1.454 46.156 -9.852 1 89.56 67 VAL A O 1
ATOM 516 N N . TRP A 1 68 ? -2.414 45.688 -7.891 1 90.62 68 TRP A N 1
ATOM 517 C CA . TRP A 1 68 ? -2.682 47.094 -7.562 1 90.62 68 TRP A CA 1
ATOM 518 C C . TRP A 1 68 ? -2.033 47.469 -6.234 1 90.62 68 TRP A C 1
ATOM 520 O O . TRP A 1 68 ? -1.756 46.594 -5.402 1 90.62 68 TRP A O 1
ATOM 530 N N . LYS A 1 69 ? -1.731 48.688 -6.133 1 93 69 LYS A N 1
ATOM 531 C CA . LYS A 1 69 ? -1.286 49.281 -4.879 1 93 69 LYS A CA 1
ATOM 532 C C . LYS A 1 69 ? -2.348 50.219 -4.316 1 93 69 LYS A C 1
ATOM 534 O O . LYS A 1 69 ? -2.984 50.969 -5.062 1 93 69 LYS A O 1
ATOM 539 N N . PHE A 1 70 ? -2.615 50.125 -3.113 1 95.06 70 PHE A N 1
ATOM 540 C CA . PHE A 1 70 ? -3.576 50.969 -2.428 1 95.06 70 PHE A CA 1
ATOM 541 C C . PHE A 1 70 ? -2.893 51.812 -1.346 1 95.06 70 PHE A C 1
ATOM 543 O O . PHE A 1 70 ? -2.1 51.281 -0.563 1 95.06 70 PHE A O 1
ATOM 550 N N . ASN A 1 71 ? -3.111 53.094 -1.352 1 96 71 ASN A N 1
ATOM 551 C CA . ASN A 1 71 ? -2.688 54 -0.285 1 96 71 ASN A CA 1
ATOM 552 C C . ASN A 1 71 ? -3.816 54.25 0.706 1 96 71 ASN A C 1
ATOM 554 O O . ASN A 1 71 ? -4.777 54.938 0.384 1 96 71 ASN A O 1
ATOM 558 N N . ALA A 1 72 ? -3.701 53.844 1.875 1 95.75 72 ALA A N 1
ATOM 559 C CA . ALA A 1 72 ? -4.766 53.875 2.875 1 95.75 72 ALA A CA 1
ATOM 560 C C . ALA A 1 72 ? -4.941 55.281 3.424 1 95.75 72 ALA A C 1
ATOM 562 O O . ALA A 1 72 ? -6.031 55.656 3.863 1 95.75 72 ALA A O 1
ATOM 563 N N . LYS A 1 73 ? -3.898 56.062 3.443 1 93.12 73 LYS A N 1
ATOM 564 C CA . LYS A 1 73 ? -3.965 57.438 3.951 1 93.12 73 LYS A CA 1
ATOM 565 C C . LYS A 1 73 ? -4.793 58.312 3.029 1 93.12 73 LYS A C 1
ATOM 567 O O . LYS A 1 73 ? -5.594 59.125 3.498 1 93.12 73 LYS A O 1
ATOM 572 N N . HIS A 1 74 ? -4.605 58.094 1.727 1 93.75 74 HIS A N 1
ATOM 573 C CA . HIS A 1 74 ? -5.266 58.938 0.749 1 93.75 74 HIS A CA 1
ATOM 574 C C . HIS A 1 74 ? -6.414 58.219 0.064 1 93.75 74 HIS A C 1
ATOM 576 O O . HIS A 1 74 ? -7.207 58.844 -0.657 1 93.75 74 HIS A O 1
ATOM 582 N N . GLU A 1 75 ? -6.473 56.938 0.273 1 93.44 75 GLU A N 1
ATOM 583 C CA . GLU A 1 75 ? -7.5 56.094 -0.324 1 93.44 75 GLU A CA 1
ATOM 584 C C . GLU A 1 75 ? -7.441 56.156 -1.849 1 93.44 75 GLU A C 1
ATOM 586 O O . GLU A 1 75 ? -8.453 56.375 -2.504 1 93.44 75 GLU A O 1
ATOM 591 N N . THR A 1 76 ? -6.285 55.969 -2.361 1 94.5 76 THR A N 1
ATOM 592 C CA . THR A 1 76 ? -6.078 56 -3.805 1 94.5 76 THR A CA 1
ATOM 593 C C . THR A 1 76 ? -5.527 54.656 -4.289 1 94.5 76 THR A C 1
ATOM 595 O O . THR A 1 76 ? -4.844 53.969 -3.539 1 94.5 76 THR A O 1
ATOM 598 N N . TYR A 1 77 ? -5.926 54.375 -5.504 1 91.69 77 TYR A N 1
ATOM 599 C CA . TYR A 1 77 ? -5.477 53.156 -6.168 1 91.69 77 TYR A CA 1
ATOM 600 C C . TYR A 1 77 ? -4.52 53.469 -7.312 1 91.69 77 TYR A C 1
ATOM 602 O O . TYR A 1 77 ? -4.691 54.469 -8.008 1 91.69 77 TYR A O 1
ATOM 610 N N . SER A 1 78 ? -3.496 52.688 -7.395 1 90.12 78 SER A N 1
ATOM 611 C CA . SER A 1 78 ? -2.602 52.781 -8.547 1 90.12 78 SER A CA 1
ATOM 612 C C . SER A 1 78 ? -2.18 51.406 -9.031 1 90.12 78 SER A C 1
ATOM 614 O O . SER A 1 78 ? -1.919 50.5 -8.219 1 90.12 78 SER A O 1
ATOM 616 N N . ALA A 1 79 ? -2.236 51.25 -10.359 1 89.06 79 ALA A N 1
ATOM 617 C CA . ALA A 1 79 ? -1.781 49.969 -10.93 1 89.06 79 ALA A CA 1
ATOM 618 C C . ALA A 1 79 ? -0.265 49.844 -10.82 1 89.06 79 ALA A C 1
ATOM 620 O O . ALA A 1 79 ? 0.471 50.781 -11.133 1 89.06 79 ALA A O 1
ATOM 621 N N . ILE A 1 80 ? 0.182 48.719 -10.289 1 89.31 80 ILE A N 1
ATOM 622 C CA . ILE A 1 80 ? 1.618 48.469 -10.242 1 89.31 80 ILE A CA 1
ATOM 623 C C . ILE A 1 80 ? 2.076 47.844 -11.562 1 89.31 80 ILE A C 1
ATOM 625 O O . ILE A 1 80 ? 3.148 48.188 -12.07 1 89.31 80 ILE A O 1
ATOM 629 N N . LEU A 1 81 ? 1.209 46.875 -12.016 1 89.12 81 LEU A N 1
ATOM 630 C CA . LEU A 1 81 ? 1.478 46.25 -13.305 1 89.12 81 LEU A CA 1
ATOM 631 C C . LEU A 1 81 ? 0.481 46.719 -14.359 1 89.12 81 LEU A C 1
ATOM 633 O O . LEU A 1 81 ? -0.729 46.562 -14.195 1 89.12 81 LEU A O 1
ATOM 637 N N . ASP A 1 82 ? 0.922 47.281 -15.359 1 82.56 82 ASP A N 1
ATOM 638 C CA . ASP A 1 82 ? 0.045 47.75 -16.422 1 82.56 82 ASP A CA 1
ATOM 639 C C . ASP A 1 82 ? -0.208 46.625 -17.453 1 82.56 82 ASP A C 1
ATOM 641 O O . ASP A 1 82 ? 0.195 45.5 -17.25 1 82.56 82 ASP A O 1
ATOM 645 N N . GLU A 1 83 ? -0.936 47 -18.422 1 82.12 83 GLU A N 1
ATOM 646 C CA . GLU A 1 83 ? -1.315 46.031 -19.438 1 82.12 83 GLU A CA 1
ATOM 647 C C . GLU A 1 83 ? -0.087 45.469 -20.141 1 82.12 83 GLU A C 1
ATOM 649 O O . GLU A 1 83 ? -0.069 44.281 -20.5 1 82.12 83 GLU A O 1
ATOM 654 N N . THR A 1 84 ? 0.816 46.312 -20.375 1 83.69 84 THR A N 1
ATOM 655 C CA . THR A 1 84 ? 2.057 45.875 -21 1 83.69 84 THR A CA 1
ATOM 656 C C . THR A 1 84 ? 2.779 44.844 -20.125 1 83.69 84 THR A C 1
ATOM 658 O O . THR A 1 84 ? 3.305 43.844 -20.625 1 83.69 84 THR A O 1
ATOM 661 N N . ASP A 1 85 ? 2.83 45.125 -18.875 1 89.69 85 ASP A N 1
ATOM 662 C CA . ASP A 1 85 ? 3.455 44.219 -17.922 1 89.69 85 ASP A CA 1
ATOM 663 C C . ASP A 1 85 ? 2.77 42.875 -17.922 1 89.69 85 ASP A C 1
ATOM 665 O O . ASP A 1 85 ? 3.438 41.812 -17.953 1 89.69 85 ASP A O 1
ATOM 669 N N . LEU A 1 86 ? 1.498 42.875 -17.922 1 87.31 86 LEU A N 1
ATOM 670 C CA . LEU A 1 86 ? 0.721 41.656 -17.844 1 87.31 86 LEU A CA 1
ATOM 671 C C . LEU A 1 86 ? 0.922 40.781 -19.094 1 87.31 86 LEU A C 1
ATOM 673 O O . LEU A 1 86 ? 0.959 39.562 -19.016 1 87.31 86 LEU A O 1
ATOM 677 N N . LEU A 1 87 ? 1.03 41.406 -20.188 1 87.06 87 LEU A N 1
ATOM 678 C CA . LEU A 1 87 ? 1.267 40.688 -21.438 1 87.06 87 LEU A CA 1
ATOM 679 C C . LEU A 1 87 ? 2.654 40.062 -21.438 1 87.06 87 LEU A C 1
ATOM 681 O O . LEU A 1 87 ? 2.814 38.906 -21.844 1 87.06 87 LEU A O 1
ATOM 685 N N . LYS A 1 88 ? 3.604 40.844 -21.016 1 89.06 88 LYS A N 1
ATOM 686 C CA . LYS A 1 88 ? 4.98 40.375 -20.984 1 89.06 88 LYS A CA 1
ATOM 687 C C . LYS A 1 88 ? 5.152 39.219 -20 1 89.06 88 LYS A C 1
ATOM 689 O O . LYS A 1 88 ? 6 38.344 -20.188 1 89.06 88 LYS A O 1
ATOM 694 N N . LEU A 1 89 ? 4.398 39.25 -18.984 1 93.06 89 LEU A N 1
ATOM 695 C CA . LEU A 1 89 ? 4.559 38.312 -17.906 1 93.06 89 LEU A CA 1
ATOM 696 C C . LEU A 1 89 ? 3.545 37.156 -18.031 1 93.06 89 LEU A C 1
ATOM 698 O O . LEU A 1 89 ? 3.346 36.406 -17.094 1 93.06 89 LEU A O 1
ATOM 702 N N . SER A 1 90 ? 2.963 36.969 -19.188 1 90.94 90 SER A N 1
ATOM 703 C CA . SER A 1 90 ? 1.877 36 -19.375 1 90.94 90 SER A CA 1
ATOM 704 C C . SER A 1 90 ? 2.357 34.562 -19.172 1 90.94 90 SER A C 1
ATOM 706 O O . SER A 1 90 ? 1.582 33.719 -18.766 1 90.94 90 SER A O 1
ATOM 708 N N . ASN A 1 91 ? 3.602 34.375 -19.406 1 93.69 91 ASN A N 1
ATOM 709 C CA . ASN A 1 91 ? 4.121 33.031 -19.297 1 93.69 91 ASN A CA 1
ATOM 710 C C . ASN A 1 91 ? 4.789 32.781 -17.938 1 93.69 91 ASN A C 1
ATOM 712 O O . ASN A 1 91 ? 5.406 31.75 -17.719 1 93.69 91 ASN A O 1
ATOM 716 N N . TYR A 1 92 ? 4.699 33.812 -17.062 1 94.62 92 TYR A N 1
ATOM 717 C CA . TYR A 1 92 ? 5.336 33.719 -15.75 1 94.62 92 TYR A CA 1
ATOM 718 C C . TYR A 1 92 ? 4.297 33.719 -14.633 1 94.62 92 TYR A C 1
ATOM 720 O O . TYR A 1 92 ? 3.18 34.219 -14.82 1 94.62 92 TYR A O 1
ATOM 728 N N . SER A 1 93 ? 4.676 33.125 -13.547 1 93.12 93 SER A N 1
ATOM 729 C CA . SER A 1 93 ? 3.895 33.281 -12.328 1 93.12 93 SER A CA 1
ATOM 730 C C . SER A 1 93 ? 4.465 34.375 -11.438 1 93.12 93 SER A C 1
ATOM 732 O O . SER A 1 93 ? 5.668 34.406 -11.172 1 93.12 93 SER A O 1
ATOM 734 N N . ILE A 1 94 ? 3.615 35.219 -11.023 1 89.94 94 ILE A N 1
ATOM 735 C CA . ILE A 1 94 ? 4.027 36.312 -10.164 1 89.94 94 ILE A CA 1
ATOM 736 C C . ILE A 1 94 ? 4.387 35.781 -8.781 1 89.94 94 ILE A C 1
ATOM 738 O O . ILE A 1 94 ? 3.629 35.031 -8.18 1 89.94 94 ILE A O 1
ATOM 742 N N . SER A 1 95 ? 5.516 36.219 -8.234 1 90.75 95 SER A N 1
ATOM 743 C CA . SER A 1 95 ? 5.973 35.781 -6.93 1 90.75 95 SER A CA 1
ATOM 744 C C . SER A 1 95 ? 5.98 36.906 -5.914 1 90.75 95 SER A C 1
ATOM 746 O O . SER A 1 95 ? 4.941 37.25 -5.348 1 90.75 95 SER A O 1
ATOM 748 N N . THR A 1 96 ? 7.141 37.719 -5.758 1 90.31 96 THR A N 1
ATOM 749 C CA . THR A 1 96 ? 7.227 38.75 -4.738 1 90.31 96 THR A CA 1
ATOM 750 C C . THR A 1 96 ? 7.848 40.031 -5.309 1 90.31 96 THR A C 1
ATOM 752 O O . THR A 1 96 ? 8.68 39.969 -6.215 1 90.31 96 THR A O 1
ATOM 755 N N . PHE A 1 97 ? 7.418 41.156 -4.777 1 91.12 97 PHE A N 1
ATOM 756 C CA . PHE A 1 97 ? 7.988 42.438 -5.148 1 91.12 97 PHE A CA 1
ATOM 757 C C . PHE A 1 97 ? 9.141 42.812 -4.223 1 91.12 97 PHE A C 1
ATOM 759 O O . PHE A 1 97 ? 9.141 42.438 -3.043 1 91.12 97 PHE A O 1
ATOM 766 N N . SER A 1 98 ? 10.117 43.562 -4.852 1 91.12 98 SER A N 1
ATOM 767 C CA . SER A 1 98 ? 11.172 44.125 -4.008 1 91.12 98 SER A CA 1
ATOM 768 C C . SER A 1 98 ? 10.602 45.188 -3.061 1 91.12 98 SER A C 1
ATOM 770 O O . SER A 1 98 ? 9.508 45.719 -3.285 1 91.12 98 SER A O 1
ATOM 772 N N . GLN A 1 99 ? 11.344 45.469 -2.002 1 84.06 99 GLN A N 1
ATOM 773 C CA . GLN A 1 99 ? 10.867 46.406 -0.974 1 84.06 99 GLN A CA 1
ATOM 774 C C . GLN A 1 99 ? 10.562 47.781 -1.565 1 84.06 99 GLN A C 1
ATOM 776 O O . GLN A 1 99 ? 9.625 48.438 -1.134 1 84.06 99 GLN A O 1
ATOM 781 N N . ASP A 1 100 ? 11.359 48.219 -2.551 1 85.5 100 ASP A N 1
ATOM 782 C CA . ASP A 1 100 ? 11.195 49.531 -3.137 1 85.5 100 ASP A CA 1
ATOM 783 C C . ASP A 1 100 ? 10.234 49.5 -4.328 1 85.5 100 ASP A C 1
ATOM 785 O O . ASP A 1 100 ? 10.047 50.5 -5.012 1 85.5 100 ASP A O 1
ATOM 789 N N . LEU A 1 101 ? 9.758 48.375 -4.695 1 89.94 101 LEU A N 1
ATOM 790 C CA . LEU A 1 101 ? 8.766 48.125 -5.734 1 89.94 101 LEU A CA 1
ATOM 791 C C . LEU A 1 101 ? 9.336 48.438 -7.113 1 89.94 101 LEU A C 1
ATOM 793 O O . LEU A 1 101 ? 8.602 48.812 -8.031 1 89.94 101 LEU A O 1
ATOM 797 N N . LYS A 1 102 ? 10.547 48.281 -7.211 1 92.25 102 LYS A N 1
ATOM 798 C CA . LYS A 1 102 ? 11.18 48.5 -8.508 1 92.25 102 LYS A CA 1
ATOM 799 C C . LYS A 1 102 ? 11.328 47.188 -9.281 1 92.25 102 LYS A C 1
ATOM 801 O O . LYS A 1 102 ? 11.43 47.219 -10.516 1 92.25 102 LYS A O 1
ATOM 806 N N . TYR A 1 103 ? 11.359 46.188 -8.539 1 93.44 103 TYR A N 1
ATOM 807 C CA . TYR A 1 103 ? 11.578 44.906 -9.164 1 93.44 103 TYR A CA 1
ATOM 808 C C . TYR A 1 103 ? 10.508 43.906 -8.742 1 93.44 103 TYR A C 1
ATOM 810 O O . TYR A 1 103 ? 9.891 44.062 -7.688 1 93.44 103 TYR A O 1
ATOM 818 N N . LEU A 1 104 ? 10.258 42.906 -9.617 1 94.31 104 LEU A N 1
ATOM 819 C CA . LEU A 1 104 ? 9.312 41.812 -9.383 1 94.31 104 LEU A CA 1
ATOM 820 C C . LEU A 1 104 ? 9.961 40.469 -9.672 1 94.31 104 LEU A C 1
ATOM 822 O O . LEU A 1 104 ? 10.586 40.281 -10.719 1 94.31 104 LEU A O 1
ATOM 826 N N . LEU A 1 105 ? 9.867 39.594 -8.688 1 94.81 105 LEU A N 1
ATOM 827 C CA . LEU A 1 105 ? 10.281 38.219 -8.906 1 94.81 105 LEU A CA 1
ATOM 828 C C . LEU A 1 105 ? 9.172 37.406 -9.57 1 94.81 105 LEU A C 1
ATOM 830 O O . LEU A 1 105 ? 8.023 37.438 -9.117 1 94.81 105 LEU A O 1
ATOM 834 N N . VAL A 1 106 ? 9.477 36.688 -10.625 1 95.81 106 VAL A N 1
ATOM 835 C CA . VAL A 1 106 ? 8.531 35.812 -11.305 1 95.81 106 VAL A CA 1
ATOM 836 C C . VAL A 1 106 ? 9.148 34.406 -11.484 1 95.81 106 VAL A C 1
ATOM 838 O O . VAL A 1 106 ? 10.367 34.25 -11.383 1 95.81 106 VAL A O 1
ATOM 841 N N . THR A 1 107 ? 8.312 33.375 -11.633 1 96.94 107 THR A N 1
ATOM 842 C CA . THR A 1 107 ? 8.82 32.031 -11.672 1 96.94 107 THR A CA 1
ATOM 843 C C . THR A 1 107 ? 8.227 31.266 -12.859 1 96.94 107 THR A C 1
ATOM 845 O O . THR A 1 107 ? 7.184 31.656 -13.398 1 96.94 107 THR A O 1
ATOM 848 N N . THR A 1 108 ? 8.875 30.25 -13.391 1 96.62 108 THR A N 1
ATOM 849 C CA . THR A 1 108 ? 8.406 29.234 -14.32 1 96.62 108 THR A CA 1
ATOM 850 C C . THR A 1 108 ? 8.797 27.844 -13.836 1 96.62 108 THR A C 1
ATOM 852 O O . THR A 1 108 ? 9.672 27.688 -12.977 1 96.62 108 THR A O 1
ATOM 855 N N . ASN A 1 109 ? 8.078 26.828 -14.281 1 95.94 109 ASN A N 1
ATOM 856 C CA . ASN A 1 109 ? 8.406 25.422 -14.047 1 95.94 109 ASN A CA 1
ATOM 857 C C . ASN A 1 109 ? 8.469 25.094 -12.562 1 95.94 109 ASN A C 1
ATOM 859 O O . ASN A 1 109 ? 9.453 24.531 -12.086 1 95.94 109 ASN A O 1
ATOM 863 N N . LYS A 1 110 ? 7.504 25.516 -11.906 1 95.56 110 LYS A N 1
ATOM 864 C CA . LYS A 1 110 ? 7.422 25.266 -10.469 1 95.56 110 LYS A CA 1
ATOM 865 C C . LYS A 1 110 ? 7.109 23.797 -10.188 1 95.56 110 LYS A C 1
ATOM 867 O O . LYS A 1 110 ? 6.207 23.219 -10.797 1 95.56 110 LYS A O 1
ATOM 872 N N . GLN A 1 111 ? 7.926 23.203 -9.352 1 93.38 111 GLN A N 1
ATOM 873 C CA . GLN A 1 111 ? 7.727 21.828 -8.93 1 93.38 111 GLN A CA 1
ATOM 874 C C . GLN A 1 111 ? 7.637 21.719 -7.41 1 93.38 111 GLN A C 1
ATOM 876 O O . GLN A 1 111 ? 8.562 22.141 -6.699 1 93.38 111 GLN A O 1
ATOM 881 N N . LYS A 1 112 ? 6.594 21.125 -6.965 1 91.56 112 LYS A N 1
ATOM 882 C CA . LYS A 1 112 ? 6.371 20.984 -5.531 1 91.56 112 LYS A CA 1
ATOM 883 C C . LYS A 1 112 ? 7.328 19.953 -4.93 1 91.56 112 LYS A C 1
ATOM 885 O O . LYS A 1 112 ? 7.574 18.906 -5.527 1 91.56 112 LYS A O 1
ATOM 890 N N . LYS A 1 113 ? 7.914 20.219 -3.809 1 91.88 113 LYS A N 1
ATOM 891 C CA . LYS A 1 113 ? 8.773 19.297 -3.068 1 91.88 113 LYS A CA 1
ATOM 892 C C . LYS A 1 113 ? 8.07 18.781 -1.814 1 91.88 113 LYS A C 1
ATOM 894 O O . LYS A 1 113 ? 7.629 17.641 -1.772 1 91.88 113 LYS A O 1
ATOM 899 N N . TYR A 1 114 ? 7.953 19.609 -0.774 1 92.06 114 TYR A N 1
ATOM 900 C CA . TYR A 1 114 ? 7.184 19.297 0.429 1 92.06 114 TYR A CA 1
ATOM 901 C C . TYR A 1 114 ? 6.023 20.281 0.596 1 92.06 114 TYR A C 1
ATOM 903 O O . TYR A 1 114 ? 5.559 20.875 -0.379 1 92.06 114 TYR A O 1
ATOM 911 N N . ARG A 1 115 ? 5.484 20.375 1.805 1 91.81 115 ARG A N 1
ATOM 912 C CA . ARG A 1 115 ? 4.297 21.172 2.082 1 91.81 115 ARG A CA 1
ATOM 913 C C . ARG A 1 115 ? 4.547 22.656 1.763 1 91.81 115 ARG A C 1
ATOM 915 O O . ARG A 1 115 ? 3.68 23.328 1.198 1 91.81 115 ARG A O 1
ATOM 922 N N . HIS A 1 116 ? 5.793 23.156 2.088 1 94.06 116 HIS A N 1
ATOM 923 C CA . HIS A 1 116 ? 6.055 24.594 2.008 1 94.06 116 HIS A CA 1
ATOM 924 C C . HIS A 1 116 ? 7.156 24.891 0.996 1 94.06 116 HIS A C 1
ATOM 926 O O . HIS A 1 116 ? 7.535 26.047 0.812 1 94.06 116 HIS A O 1
ATOM 932 N N . SER A 1 117 ? 7.656 23.875 0.329 1 94.94 117 SER A N 1
ATOM 933 C CA . SER A 1 117 ? 8.812 24.109 -0.534 1 94.94 117 SER A CA 1
ATOM 934 C C . SER A 1 117 ? 8.523 23.672 -1.966 1 94.94 117 SER A C 1
ATOM 936 O O . SER A 1 117 ? 7.73 22.75 -2.193 1 94.94 117 SER A O 1
ATOM 938 N N . ASN A 1 118 ? 9.141 24.375 -2.828 1 95.44 118 ASN A N 1
ATOM 939 C CA . ASN A 1 118 ? 9.148 24.094 -4.262 1 95.44 118 ASN A CA 1
ATOM 940 C C . ASN A 1 118 ? 10.477 24.484 -4.902 1 95.44 118 ASN A C 1
ATOM 942 O O . ASN A 1 118 ? 11.258 25.234 -4.312 1 95.44 118 ASN A O 1
ATOM 946 N N . THR A 1 119 ? 10.688 23.969 -6.035 1 96 119 THR A N 1
ATOM 947 C CA . THR A 1 119 ? 11.766 24.422 -6.902 1 96 119 THR A CA 1
ATOM 948 C C . THR A 1 119 ? 11.203 25.078 -8.164 1 96 119 THR A C 1
ATOM 950 O O . THR A 1 119 ? 10.125 24.703 -8.641 1 96 119 THR A O 1
ATOM 953 N N . ALA A 1 120 ? 11.883 26.078 -8.594 1 97.25 120 ALA A N 1
ATOM 954 C CA . ALA A 1 120 ? 11.422 26.797 -9.781 1 97.25 120 ALA A CA 1
ATOM 955 C C . ALA A 1 120 ? 12.57 27.547 -10.445 1 97.25 120 ALA A C 1
ATOM 957 O O . ALA A 1 120 ? 13.641 27.703 -9.859 1 97.25 120 ALA A O 1
ATOM 958 N N . GLU A 1 121 ? 12.305 27.906 -11.703 1 97.25 121 GLU A N 1
ATOM 959 C CA . GLU A 1 121 ? 13.148 28.906 -12.359 1 97.25 121 GLU A CA 1
ATOM 960 C C . GLU A 1 121 ? 12.688 30.328 -12.039 1 97.25 121 GLU A C 1
ATOM 962 O O . GLU A 1 121 ? 11.5 30.641 -12.148 1 97.25 121 GLU A O 1
ATOM 967 N N . TYR A 1 122 ? 13.641 31.156 -11.586 1 96.38 122 TYR A N 1
ATOM 968 C CA . TYR A 1 122 ? 13.297 32.5 -11.141 1 96.38 122 TYR A CA 1
ATOM 969 C C . TYR A 1 122 ? 13.852 33.531 -12.102 1 96.38 122 TYR A C 1
ATOM 971 O O . TYR A 1 122 ? 14.961 33.375 -12.625 1 96.38 122 TYR A O 1
ATOM 979 N N . TRP A 1 123 ? 13.055 34.562 -12.273 1 95.75 123 TRP A N 1
ATOM 980 C CA . TRP A 1 123 ? 13.43 35.719 -13.07 1 95.75 123 TRP A CA 1
ATOM 981 C C . TRP A 1 123 ? 13.117 37 -12.32 1 95.75 123 TRP A C 1
ATOM 983 O O . TRP A 1 123 ? 12.188 37.062 -11.516 1 95.75 123 TRP A O 1
ATOM 993 N N . VAL A 1 124 ? 13.938 38.062 -12.578 1 95.75 124 VAL A N 1
ATOM 994 C CA . VAL A 1 124 ? 13.695 39.406 -12.023 1 95.75 124 VAL A CA 1
ATOM 995 C C . VAL A 1 124 ? 13.188 40.344 -13.117 1 95.75 124 VAL A C 1
ATOM 997 O O . VAL A 1 124 ? 13.844 40.5 -14.156 1 95.75 124 VAL A O 1
ATOM 1000 N N . TYR A 1 125 ? 12.094 40.844 -12.93 1 95.56 125 TYR A N 1
ATOM 1001 C CA . TYR A 1 125 ? 11.5 41.812 -13.852 1 95.56 125 TYR A CA 1
ATOM 1002 C C . TYR A 1 125 ? 11.648 43.25 -13.32 1 95.56 125 TYR A C 1
ATOM 1004 O O . TYR A 1 125 ? 11.219 43.562 -12.203 1 95.56 125 TYR A O 1
ATOM 1012 N N . ASP A 1 126 ? 12.266 44.094 -14.102 1 94.06 126 ASP A N 1
ATOM 1013 C CA . ASP A 1 126 ? 12.406 45.5 -13.758 1 94.06 126 ASP A CA 1
ATOM 1014 C C . ASP A 1 126 ? 11.164 46.281 -14.18 1 94.06 126 ASP A C 1
ATOM 1016 O O . ASP A 1 126 ? 10.844 46.344 -15.367 1 94.06 126 ASP A O 1
ATOM 1020 N N . LEU A 1 127 ? 10.57 46.938 -13.273 1 91.75 127 LEU A N 1
ATOM 1021 C CA . LEU A 1 127 ? 9.289 47.594 -13.539 1 91.75 127 LEU A CA 1
ATOM 1022 C C . LEU A 1 127 ? 9.5 48.906 -14.281 1 91.75 127 LEU A C 1
ATOM 1024 O O . LEU A 1 127 ? 8.57 49.438 -14.898 1 91.75 127 LEU A O 1
ATOM 1028 N N . ASP A 1 128 ? 10.68 49.469 -14.227 1 90.38 128 ASP A N 1
ATOM 1029 C CA . ASP A 1 128 ? 10.977 50.719 -14.906 1 90.38 128 ASP A CA 1
ATOM 1030 C C . ASP A 1 128 ? 11.438 50.469 -16.344 1 90.38 128 ASP A C 1
ATOM 1032 O O . ASP A 1 128 ? 10.836 50.969 -17.281 1 90.38 128 ASP A O 1
ATOM 1036 N N . THR A 1 129 ? 12.398 49.656 -16.469 1 91.12 129 THR A N 1
ATOM 1037 C CA . THR A 1 129 ? 12.984 49.406 -17.781 1 91.12 129 THR A CA 1
ATOM 1038 C C . THR A 1 129 ? 12.227 48.312 -18.531 1 91.12 129 THR A C 1
ATOM 1040 O O . THR A 1 129 ? 12.391 48.156 -19.75 1 91.12 129 THR A O 1
ATOM 1043 N N . LYS A 1 130 ? 11.453 47.531 -17.828 1 92.75 130 LYS A N 1
ATOM 1044 C CA . LYS A 1 130 ? 10.664 46.438 -18.375 1 92.75 130 LYS A CA 1
ATOM 1045 C C . LYS A 1 130 ? 11.562 45.281 -18.844 1 92.75 130 LYS A C 1
ATOM 1047 O O . LYS A 1 130 ? 11.141 44.469 -19.656 1 92.75 130 LYS A O 1
ATOM 1052 N N . SER A 1 131 ? 12.766 45.281 -18.406 1 92.06 131 SER A N 1
ATOM 1053 C CA . SER A 1 131 ? 13.672 44.188 -18.719 1 92.06 131 SER A CA 1
ATOM 1054 C C . SER A 1 131 ? 13.469 43 -17.766 1 92.06 131 SER A C 1
ATOM 1056 O O . SER A 1 131 ? 13 43.188 -16.641 1 92.06 131 SER A O 1
ATOM 1058 N N . ILE A 1 132 ? 13.75 41.781 -18.234 1 93.31 132 ILE A N 1
ATOM 1059 C CA . ILE A 1 132 ? 13.617 40.562 -17.422 1 93.31 132 ILE A CA 1
ATOM 1060 C C . ILE A 1 132 ? 14.922 39.75 -17.484 1 93.31 132 ILE A C 1
ATOM 1062 O O . ILE A 1 132 ? 15.461 39.531 -18.562 1 93.31 132 ILE A O 1
ATOM 1066 N N . ILE A 1 133 ? 15.461 39.438 -16.344 1 92.38 133 ILE A N 1
ATOM 1067 C CA . ILE A 1 133 ? 16.719 38.719 -16.266 1 92.38 133 ILE A CA 1
ATOM 1068 C C . ILE A 1 133 ? 16.531 37.438 -15.445 1 92.38 133 ILE A C 1
ATOM 1070 O O . ILE A 1 133 ? 15.859 37.469 -14.414 1 92.38 133 ILE A O 1
ATOM 1074 N N . ARG A 1 134 ? 17.125 36.344 -15.867 1 92.94 134 ARG A N 1
ATOM 1075 C CA . ARG A 1 134 ? 17.062 35.062 -15.156 1 92.94 134 ARG A CA 1
ATOM 1076 C C . ARG A 1 134 ? 18.047 35.031 -13.992 1 92.94 134 ARG A C 1
ATOM 1078 O O . ARG A 1 134 ? 19.172 35.5 -14.117 1 92.94 134 ARG A O 1
ATOM 1085 N N . LEU A 1 135 ? 17.547 34.594 -12.898 1 92.94 135 LEU A N 1
ATOM 1086 C CA . LEU A 1 135 ? 18.422 34.438 -11.742 1 92.94 135 LEU A CA 1
ATOM 1087 C C . LEU A 1 135 ? 19.078 33.062 -11.766 1 92.94 135 LEU A C 1
ATOM 1089 O O . LEU A 1 135 ? 18.391 32.031 -11.836 1 92.94 135 LEU A O 1
ATOM 1093 N N . GLY A 1 136 ? 20.359 33.062 -11.664 1 87.56 136 GLY A N 1
ATOM 1094 C CA . GLY A 1 136 ? 21.078 31.797 -11.656 1 87.56 136 GLY A CA 1
ATOM 1095 C C . GLY A 1 136 ? 20.906 31 -12.938 1 87.56 136 GLY A C 1
ATOM 1096 O O . GLY A 1 136 ? 20.234 31.438 -13.859 1 87.56 136 GLY A O 1
ATOM 1097 N N . LYS A 1 137 ? 21.484 29.734 -13.125 1 83.38 137 LYS A N 1
ATOM 1098 C CA . LYS A 1 137 ? 21.469 28.922 -14.336 1 83.38 137 LYS A CA 1
ATOM 1099 C C . LYS A 1 137 ? 20.578 27.688 -14.164 1 83.38 137 LYS A C 1
ATOM 1101 O O . LYS A 1 137 ? 20.328 26.969 -15.125 1 83.38 137 LYS A O 1
ATOM 1106 N N . LYS A 1 138 ? 20.125 27.469 -13.008 1 91.12 138 LYS A N 1
ATOM 1107 C CA . LYS A 1 138 ? 19.328 26.297 -12.688 1 91.12 138 LYS A CA 1
ATOM 1108 C C . LYS A 1 138 ? 18.109 26.672 -11.844 1 91.12 138 LYS A C 1
ATOM 1110 O O . LYS A 1 138 ? 17.906 27.859 -11.539 1 91.12 138 LYS A O 1
ATOM 1115 N N . SER A 1 139 ? 17.219 25.688 -11.57 1 95.56 139 SER A N 1
ATOM 1116 C CA . SER A 1 139 ? 16.094 25.922 -10.672 1 95.56 139 SER A CA 1
ATOM 1117 C C . SER A 1 139 ? 16.562 26.25 -9.266 1 95.56 139 SER A C 1
ATOM 1119 O O . SER A 1 139 ? 17.609 25.766 -8.82 1 95.56 139 SER A O 1
ATOM 1121 N N . LEU A 1 140 ? 15.898 27.125 -8.656 1 96.69 140 LEU A N 1
ATOM 1122 C CA . LEU A 1 140 ? 16.219 27.594 -7.316 1 96.69 140 LEU A CA 1
ATOM 1123 C C . LEU A 1 140 ? 15.18 27.125 -6.309 1 96.69 140 LEU A C 1
ATOM 1125 O O . LEU A 1 140 ? 14.023 26.906 -6.668 1 96.69 140 LEU A O 1
ATOM 1129 N N . ASP A 1 141 ? 15.633 26.984 -5.094 1 95.88 141 ASP A N 1
ATOM 1130 C CA . ASP A 1 141 ? 14.742 26.516 -4.039 1 95.88 141 ASP A CA 1
ATOM 1131 C C . ASP A 1 141 ? 14.102 27.688 -3.303 1 95.88 141 ASP A C 1
ATOM 1133 O O . ASP A 1 141 ? 12.945 27.609 -2.879 1 95.88 141 ASP A O 1
ATOM 1137 N N . VAL A 1 142 ? 14.883 28.719 -3.01 1 96.5 142 VAL A N 1
ATOM 1138 C CA . VAL A 1 142 ? 14.445 29.875 -2.236 1 96.5 142 VAL A CA 1
ATOM 1139 C C . VAL A 1 142 ? 15.062 31.156 -2.816 1 96.5 142 VAL A C 1
ATOM 1141 O O . VAL A 1 142 ? 16.219 31.156 -3.238 1 96.5 142 VAL A O 1
ATOM 1144 N N . VAL A 1 143 ? 14.32 32.156 -2.918 1 96.75 143 VAL A N 1
ATOM 1145 C CA . VAL A 1 143 ? 14.805 33.5 -3.238 1 96.75 143 VAL A CA 1
ATOM 1146 C C . VAL A 1 143 ? 14.211 34.5 -2.264 1 96.75 143 VAL A C 1
ATOM 1148 O O . VAL A 1 143 ? 12.992 34.562 -2.086 1 96.75 143 VAL A O 1
ATOM 1151 N N . VAL A 1 144 ? 15.055 35.281 -1.593 1 96.06 144 VAL A N 1
ATOM 1152 C CA . VAL A 1 144 ? 14.602 36.281 -0.635 1 96.06 144 VAL A CA 1
ATOM 1153 C C . VAL A 1 144 ? 15.188 37.656 -0.994 1 96.06 144 VAL A C 1
ATOM 1155 O O . VAL A 1 144 ? 16.375 37.75 -1.3 1 96.06 144 VAL A O 1
ATOM 1158 N N . TRP A 1 145 ? 14.352 38.625 -0.991 1 94.81 145 TRP A N 1
ATOM 1159 C CA . TRP A 1 145 ? 14.812 40 -1.284 1 94.81 145 TRP A CA 1
ATOM 1160 C C . TRP A 1 145 ? 15.594 40.562 -0.108 1 94.81 145 TRP A C 1
ATOM 1162 O O . TRP A 1 145 ? 15.227 40.375 1.051 1 94.81 145 TRP A O 1
ATOM 1172 N N . GLY A 1 146 ? 16.719 41.25 -0.409 1 93.94 146 GLY A N 1
ATOM 1173 C CA . GLY A 1 146 ? 17.359 42.125 0.535 1 93.94 146 GLY A CA 1
ATOM 1174 C C . GLY A 1 146 ? 16.859 43.562 0.428 1 93.94 146 GLY A C 1
ATOM 1175 O O . GLY A 1 146 ? 15.672 43.812 0.208 1 93.94 146 GLY A O 1
ATOM 1176 N N . THR A 1 147 ? 17.766 44.5 0.649 1 91 147 THR A N 1
ATOM 1177 C CA . THR A 1 147 ? 17.422 45.906 0.497 1 91 147 THR A CA 1
ATOM 1178 C C . THR A 1 147 ? 17.734 46.406 -0.917 1 91 147 THR A C 1
ATOM 1180 O O . THR A 1 147 ? 18.75 46.031 -1.497 1 91 147 THR A O 1
ATOM 1183 N N . GLY A 1 148 ? 16.859 47.125 -1.41 1 88.44 148 GLY A N 1
ATOM 1184 C CA . GLY A 1 148 ? 17.047 47.688 -2.732 1 88.44 148 GLY A CA 1
ATOM 1185 C C . GLY A 1 148 ? 17.156 46.656 -3.824 1 88.44 148 GLY A C 1
ATOM 1186 O O . GLY A 1 148 ? 16.219 45.875 -4.035 1 88.44 148 GLY A O 1
ATOM 1187 N N . ARG A 1 149 ? 18.422 46.531 -4.391 1 91.94 149 ARG A N 1
ATOM 1188 C CA . ARG A 1 149 ? 18.641 45.688 -5.562 1 91.94 149 ARG A CA 1
ATOM 1189 C C . ARG A 1 149 ? 19.281 44.375 -5.168 1 91.94 149 ARG A C 1
ATOM 1191 O O . ARG A 1 149 ? 19.719 43.625 -6.027 1 91.94 149 ARG A O 1
ATOM 1198 N N . SER A 1 150 ? 19.328 44.188 -3.941 1 94.31 150 SER A N 1
ATOM 1199 C CA . SER A 1 150 ? 20.047 42.969 -3.5 1 94.31 150 SER A CA 1
ATOM 1200 C C . SER A 1 150 ? 19.078 41.844 -3.207 1 94.31 150 SER A C 1
ATOM 1202 O O . SER A 1 150 ? 17.906 42.062 -2.939 1 94.31 150 SER A O 1
ATOM 1204 N N . LEU A 1 151 ? 19.531 40.656 -3.287 1 96.19 151 LEU A N 1
ATOM 1205 C CA . LEU A 1 151 ? 18.781 39.469 -2.9 1 96.19 151 LEU A CA 1
ATOM 1206 C C . LEU A 1 151 ? 19.719 38.312 -2.598 1 96.19 151 LEU A C 1
ATOM 1208 O O . LEU A 1 151 ? 20.938 38.406 -2.783 1 96.19 151 LEU A O 1
ATOM 1212 N N . ALA A 1 152 ? 19.188 37.25 -2.043 1 97.06 152 ALA A N 1
ATOM 1213 C CA . ALA A 1 152 ? 19.875 36 -1.838 1 97.06 152 ALA A CA 1
ATOM 1214 C C . ALA A 1 152 ? 19.031 34.812 -2.301 1 97.06 152 ALA A C 1
ATOM 1216 O O . ALA A 1 152 ? 17.797 34.875 -2.234 1 97.06 152 ALA A O 1
ATOM 1217 N N . TYR A 1 153 ? 19.641 33.875 -2.852 1 97.06 153 TYR A N 1
ATOM 1218 C CA . TYR A 1 153 ? 18.891 32.688 -3.256 1 97.06 153 TYR A CA 1
ATOM 1219 C C . TYR A 1 153 ? 19.672 31.422 -2.928 1 97.06 153 TYR A C 1
ATOM 1221 O O . TYR A 1 153 ? 20.859 31.484 -2.58 1 97.06 153 TYR A O 1
ATOM 1229 N N . VAL A 1 154 ? 18.984 30.297 -2.953 1 97.88 154 VAL A N 1
ATOM 1230 C CA . VAL A 1 154 ? 19.594 29 -2.678 1 97.88 154 VAL A CA 1
ATOM 1231 C C . VAL A 1 154 ? 19.578 28.141 -3.939 1 97.88 154 VAL A C 1
ATOM 1233 O O . VAL A 1 154 ? 18.516 27.969 -4.566 1 97.88 154 VAL A O 1
ATOM 1236 N N . ARG A 1 155 ? 20.656 27.656 -4.309 1 96.75 155 ARG A N 1
ATOM 1237 C CA . ARG A 1 155 ? 20.828 26.703 -5.402 1 96.75 155 ARG A CA 1
ATOM 1238 C C . ARG A 1 155 ? 21.609 25.484 -4.941 1 96.75 155 ARG A C 1
ATOM 1240 O O . ARG A 1 155 ? 22.719 25.594 -4.41 1 96.75 155 ARG A O 1
ATOM 1247 N N . GLU A 1 156 ? 21.016 24.297 -5.09 1 96.25 156 GLU A N 1
ATOM 1248 C CA . GLU A 1 156 ? 21.641 23.031 -4.719 1 96.25 156 GLU A CA 1
ATOM 1249 C C . GLU A 1 156 ? 22.141 23.078 -3.277 1 96.25 156 GLU A C 1
ATOM 1251 O O . GLU A 1 156 ? 23.281 22.703 -3 1 96.25 156 GLU A O 1
ATOM 1256 N N . CYS A 1 157 ? 21.406 23.75 -2.441 1 97.56 157 CYS A N 1
ATOM 1257 C CA . CYS A 1 157 ? 21.578 23.781 -0.994 1 97.56 157 CYS A CA 1
ATOM 1258 C C . CYS A 1 157 ? 22.719 24.719 -0.602 1 97.56 157 CYS A C 1
ATOM 1260 O O . CYS A 1 157 ? 23.266 24.625 0.496 1 97.56 157 CYS A O 1
ATOM 1262 N N . ASN A 1 158 ? 23.094 25.594 -1.47 1 98.12 158 ASN A N 1
ATOM 1263 C CA . ASN A 1 158 ? 24.062 26.656 -1.162 1 98.12 158 ASN A CA 1
ATOM 1264 C C . ASN A 1 158 ? 23.453 28.047 -1.339 1 98.12 158 ASN A C 1
ATOM 1266 O O . ASN A 1 158 ? 22.641 28.25 -2.229 1 98.12 158 ASN A O 1
ATOM 1270 N N . VAL A 1 159 ? 23.938 28.969 -0.497 1 98.06 159 VAL A N 1
ATOM 1271 C CA . VAL A 1 159 ? 23.391 30.312 -0.5 1 98.06 159 VAL A CA 1
ATOM 1272 C C . VAL A 1 159 ? 24.266 31.219 -1.386 1 98.06 159 VAL A C 1
ATOM 1274 O O . VAL A 1 159 ? 25.484 31.219 -1.266 1 98.06 159 VAL A O 1
ATOM 1277 N N . TYR A 1 160 ? 23.656 31.906 -2.246 1 97.06 160 TYR A N 1
ATOM 1278 C CA . TYR A 1 160 ? 24.281 32.906 -3.107 1 97.06 160 TYR A CA 1
ATOM 1279 C C . TYR A 1 160 ? 23.75 34.281 -2.82 1 97.06 160 TYR A C 1
ATOM 1281 O O . TYR A 1 160 ? 22.547 34.469 -2.611 1 97.06 160 TYR A O 1
ATOM 1289 N N . TYR A 1 161 ? 24.641 35.281 -2.791 1 97.12 161 TYR A N 1
ATOM 1290 C CA . TYR A 1 161 ? 24.281 36.688 -2.582 1 97.12 161 TYR A CA 1
ATOM 1291 C C . TYR A 1 161 ? 24.438 37.469 -3.865 1 97.12 161 TYR A C 1
ATOM 1293 O O . TYR A 1 161 ? 25.453 37.344 -4.559 1 97.12 161 TYR A O 1
ATOM 1301 N N . VAL A 1 162 ? 23.422 38.188 -4.148 1 95.75 162 VAL A N 1
ATOM 1302 C CA . VAL A 1 162 ? 23.422 39.125 -5.281 1 95.75 162 VAL A CA 1
ATOM 1303 C C . VAL A 1 162 ? 23.312 40.562 -4.785 1 95.75 162 VAL A C 1
ATOM 1305 O O . VAL A 1 162 ? 22.25 40.969 -4.293 1 95.75 162 VAL A O 1
ATOM 1308 N N . HIS A 1 163 ? 24.297 41.281 -5.031 1 93.75 163 HIS A N 1
ATOM 1309 C CA . HIS A 1 163 ? 24.312 42.656 -4.57 1 93.75 163 HIS A CA 1
ATOM 1310 C C . HIS A 1 163 ? 23.453 43.562 -5.457 1 93.75 163 HIS A C 1
ATOM 1312 O O . HIS A 1 163 ? 22.859 44.531 -4.984 1 93.75 163 HIS A O 1
ATOM 1318 N N . ASP A 1 164 ? 23.531 43.219 -6.699 1 92.94 164 ASP A N 1
ATOM 1319 C CA . ASP A 1 164 ? 22.812 43.969 -7.715 1 92.94 164 ASP A CA 1
ATOM 1320 C C . ASP A 1 164 ? 22.188 43.062 -8.75 1 92.94 164 ASP A C 1
ATOM 1322 O O . ASP A 1 164 ? 22.891 42.406 -9.531 1 92.94 164 ASP A O 1
ATOM 1326 N N . VAL A 1 165 ? 20.922 43.094 -8.797 1 92.62 165 VAL A N 1
ATOM 1327 C CA . VAL A 1 165 ? 20.188 42.125 -9.602 1 92.62 165 VAL A CA 1
ATOM 1328 C C . VAL A 1 165 ? 20.359 42.438 -11.086 1 92.62 165 VAL A C 1
ATOM 1330 O O . VAL A 1 165 ? 20.125 41.594 -11.945 1 92.62 165 VAL A O 1
ATOM 1333 N N . ASP A 1 166 ? 20.703 43.562 -11.32 1 87.38 166 ASP A N 1
ATOM 1334 C CA . ASP A 1 166 ? 20.922 43.938 -12.719 1 87.38 166 ASP A CA 1
ATOM 1335 C C . ASP A 1 166 ? 22.219 43.344 -13.258 1 87.38 166 ASP A C 1
ATOM 1337 O O . ASP A 1 166 ? 22.438 43.312 -14.469 1 87.38 166 ASP A O 1
ATOM 1341 N N . THR A 1 167 ? 22.938 42.875 -12.227 1 79.75 167 THR A N 1
ATOM 1342 C CA . THR A 1 167 ? 24.188 42.25 -12.641 1 79.75 167 THR A CA 1
ATOM 1343 C C . THR A 1 167 ? 24.172 40.75 -12.375 1 79.75 167 THR A C 1
ATOM 1345 O O . THR A 1 167 ? 23.406 40.281 -11.523 1 79.75 167 THR A O 1
ATOM 1348 N N . ASP A 1 168 ? 24.516 39.938 -13.242 1 67.62 168 ASP A N 1
ATOM 1349 C CA . ASP A 1 168 ? 24.562 38.469 -13.039 1 67.62 168 ASP A CA 1
ATOM 1350 C C . ASP A 1 168 ? 25.734 38.094 -12.156 1 67.62 168 ASP A C 1
ATOM 1352 O O . ASP A 1 168 ? 26.391 37.094 -12.398 1 67.62 168 ASP A O 1
ATOM 1356 N N . ASN A 1 169 ? 25.969 38.875 -11.195 1 85.81 169 ASN A N 1
ATOM 1357 C CA . ASN A 1 169 ? 27.156 38.562 -10.383 1 85.81 169 ASN A CA 1
ATOM 1358 C C . ASN A 1 169 ? 26.766 38 -9.016 1 85.81 169 ASN A C 1
ATOM 1360 O O . ASN A 1 169 ? 26.672 38.75 -8.047 1 85.81 169 ASN A O 1
ATOM 1364 N N . ALA A 1 170 ? 26.453 36.719 -8.93 1 92.94 170 ALA A N 1
ATOM 1365 C CA . ALA A 1 170 ? 26.125 36.062 -7.672 1 92.94 170 ALA A CA 1
ATOM 1366 C C . ALA A 1 170 ? 27.391 35.531 -6.992 1 92.94 170 ALA A C 1
ATOM 1368 O O . ALA A 1 170 ? 28.297 35.031 -7.652 1 92.94 170 ALA A O 1
ATOM 1369 N N . VAL A 1 171 ? 27.516 35.781 -5.746 1 94.94 171 VAL A N 1
ATOM 1370 C CA . VAL A 1 171 ? 28.641 35.312 -4.957 1 94.94 171 VAL A CA 1
ATOM 1371 C C . VAL A 1 171 ? 28.156 34.219 -4 1 94.94 171 VAL A C 1
ATOM 1373 O O . VAL A 1 171 ? 27.188 34.406 -3.264 1 94.94 171 VAL A O 1
ATOM 1376 N N . ALA A 1 172 ? 28.859 33.094 -4 1 95.88 172 ALA A N 1
ATOM 1377 C CA . ALA A 1 172 ? 28.516 32 -3.102 1 95.88 172 ALA A CA 1
ATOM 1378 C C . ALA A 1 172 ? 28.953 32.312 -1.671 1 95.88 172 ALA A C 1
ATOM 1380 O O . ALA A 1 172 ? 30.125 32.562 -1.416 1 95.88 172 ALA A O 1
ATOM 1381 N N . LEU A 1 173 ? 28.031 32.312 -0.778 1 97.38 173 LEU A N 1
ATOM 1382 C CA . LEU A 1 173 ? 28.359 32.469 0.636 1 97.38 173 LEU A CA 1
ATOM 1383 C C . LEU A 1 173 ? 28.688 31.125 1.277 1 97.38 173 LEU A C 1
ATOM 1385 O O . LEU A 1 173 ? 29.469 31.062 2.238 1 97.38 173 LEU A O 1
ATOM 1389 N N . THR A 1 174 ? 28.031 30.062 0.873 1 97.31 174 THR A N 1
ATOM 1390 C CA . THR A 1 174 ? 28.328 28.688 1.292 1 97.31 174 THR A CA 1
ATOM 1391 C C . THR A 1 174 ? 28.641 27.812 0.086 1 97.31 174 THR A C 1
ATOM 1393 O O . THR A 1 174 ? 28.219 28.109 -1.035 1 97.31 174 THR A O 1
ATOM 1396 N N . ARG A 1 175 ? 29.328 26.625 0.286 1 96.56 175 ARG A N 1
ATOM 1397 C CA . ARG A 1 175 ? 29.781 25.812 -0.843 1 96.56 175 ARG A CA 1
ATOM 1398 C C . ARG A 1 175 ? 29.672 24.328 -0.522 1 96.56 175 ARG A C 1
ATOM 1400 O O . ARG A 1 175 ? 29.844 23.484 -1.405 1 96.56 175 ARG A O 1
ATOM 1407 N N . ASP A 1 176 ? 29.422 24.047 0.69 1 96.94 176 ASP A N 1
ATOM 1408 C CA . ASP A 1 176 ? 29.469 22.656 1.109 1 96.94 176 ASP A CA 1
ATOM 1409 C C . ASP A 1 176 ? 28.062 22.047 1.203 1 96.94 176 ASP A C 1
ATOM 1411 O O . ASP A 1 176 ? 27.875 21 1.808 1 96.94 176 ASP A O 1
ATOM 1415 N N . GLY A 1 177 ? 27.078 22.719 0.647 1 97.94 177 GLY A N 1
ATOM 1416 C CA . GLY A 1 177 ? 25.734 22.156 0.593 1 97.94 177 GLY A CA 1
ATOM 1417 C C . GLY A 1 177 ? 25.672 20.875 -0.204 1 97.94 177 GLY A C 1
ATOM 1418 O O . GLY A 1 177 ? 26.359 20.719 -1.214 1 97.94 177 GLY A O 1
ATOM 1419 N N . LYS A 1 178 ? 24.938 19.922 0.261 1 97.56 178 LYS A N 1
ATOM 1420 C CA . LYS A 1 178 ? 24.688 18.641 -0.403 1 97.56 178 LYS A CA 1
ATOM 1421 C C . LYS A 1 178 ? 23.203 18.328 -0.454 1 97.56 178 LYS A C 1
ATOM 1423 O O . LYS A 1 178 ? 22.594 17.969 0.56 1 97.56 178 LYS A O 1
ATOM 1428 N N . PRO A 1 179 ? 22.594 18.391 -1.695 1 95.12 179 PRO A N 1
ATOM 1429 C CA . PRO A 1 179 ? 21.172 18.094 -1.802 1 95.12 179 PRO A CA 1
ATOM 1430 C C . PRO A 1 179 ? 20.797 16.766 -1.141 1 95.12 179 PRO A C 1
ATOM 1432 O O . PRO A 1 179 ? 21.438 15.742 -1.374 1 95.12 179 PRO A O 1
ATOM 1435 N N . GLY A 1 180 ? 19.812 16.875 -0.245 1 94.94 180 GLY A N 1
ATOM 1436 C CA . GLY A 1 180 ? 19.312 15.688 0.435 1 94.94 180 GLY A CA 1
ATOM 1437 C C . GLY A 1 180 ? 20.016 15.406 1.748 1 94.94 180 GLY A C 1
ATOM 1438 O O . GLY A 1 180 ? 19.578 14.547 2.518 1 94.94 180 GLY A O 1
ATOM 1439 N N . GLU A 1 181 ? 21.078 16.172 2.084 1 97.12 181 GLU A N 1
ATOM 1440 C CA . GLU A 1 181 ? 21.844 15.836 3.279 1 97.12 181 GLU A CA 1
ATOM 1441 C C . GLU A 1 181 ? 22.188 17.094 4.082 1 97.12 181 GLU A C 1
ATOM 1443 O O . GLU A 1 181 ? 22.031 17.109 5.305 1 97.12 181 GLU A O 1
ATOM 1448 N N . ILE A 1 182 ? 22.75 18.078 3.365 1 98.5 182 ILE A N 1
ATOM 1449 C CA . ILE A 1 182 ? 23.172 19.297 4.039 1 98.5 182 ILE A CA 1
ATOM 1450 C C . ILE A 1 182 ? 22.5 20.516 3.393 1 98.5 182 ILE A C 1
ATOM 1452 O O . ILE A 1 182 ? 22.688 20.766 2.201 1 98.5 182 ILE A O 1
ATOM 1456 N N . TYR A 1 183 ? 21.844 21.312 4.141 1 98.56 183 TYR A N 1
ATOM 1457 C CA . TYR A 1 183 ? 21.047 22.422 3.639 1 98.56 183 TYR A CA 1
ATOM 1458 C C . TYR A 1 183 ? 21.531 23.75 4.23 1 98.56 183 TYR A C 1
ATOM 1460 O O . TYR A 1 183 ? 21.703 23.859 5.449 1 98.56 183 TYR A O 1
ATOM 1468 N N . HIS A 1 184 ? 21.797 24.734 3.432 1 98.75 184 HIS A N 1
ATOM 1469 C CA . HIS A 1 184 ? 22.062 26.109 3.859 1 98.75 184 HIS A CA 1
ATOM 1470 C C . HIS A 1 184 ? 21 27.062 3.35 1 98.75 184 HIS A C 1
ATOM 1472 O O . HIS A 1 184 ? 20.766 27.141 2.143 1 98.75 184 HIS A O 1
ATOM 1478 N N . GLY A 1 185 ? 20.406 27.781 4.238 1 98.69 185 GLY A N 1
ATOM 1479 C CA . GLY A 1 185 ? 19.469 28.828 3.857 1 98.69 185 GLY A CA 1
ATOM 1480 C C . GLY A 1 185 ? 18.141 28.297 3.389 1 98.69 185 GLY A C 1
ATOM 1481 O O . GLY A 1 185 ? 17.234 29.062 3.039 1 98.69 185 GLY A O 1
ATOM 1482 N N . VAL A 1 186 ? 17.984 27.047 3.316 1 98.5 186 VAL A N 1
ATOM 1483 C CA . VAL A 1 186 ? 16.75 26.344 2.977 1 98.5 186 VAL A CA 1
ATOM 1484 C C . VAL A 1 186 ? 16.5 25.234 3.98 1 98.5 186 VAL A C 1
ATOM 1486 O O . VAL A 1 186 ? 17.438 24.578 4.453 1 98.5 186 VAL A O 1
ATOM 1489 N N . THR A 1 187 ? 15.281 25.016 4.27 1 98.25 187 THR A N 1
ATOM 1490 C CA . THR A 1 187 ? 14.938 24.062 5.312 1 98.25 187 THR A CA 1
ATOM 1491 C C . THR A 1 187 ? 14.984 22.641 4.781 1 98.25 187 THR A C 1
ATOM 1493 O O . THR A 1 187 ? 14.82 22.406 3.578 1 98.25 187 THR A O 1
ATOM 1496 N N . ASP A 1 188 ? 15.344 21.688 5.668 1 97.88 188 ASP A N 1
ATOM 1497 C CA . ASP A 1 188 ? 15.039 20.281 5.422 1 97.88 188 ASP A CA 1
ATOM 1498 C C . ASP A 1 188 ? 13.57 19.984 5.703 1 97.88 188 ASP A C 1
ATOM 1500 O O . ASP A 1 188 ? 12.773 20.891 5.922 1 97.88 188 ASP A O 1
ATOM 1504 N N . TRP A 1 189 ? 13.195 18.703 5.562 1 97.5 189 TRP A N 1
ATOM 1505 C CA . TRP A 1 189 ? 11.789 18.359 5.758 1 97.5 189 TRP A CA 1
ATOM 1506 C C . TRP A 1 189 ? 11.336 18.703 7.172 1 97.5 189 TRP A C 1
ATOM 1508 O O . TRP A 1 189 ? 10.266 19.281 7.359 1 97.5 189 TRP A O 1
ATOM 1518 N N . LEU A 1 190 ? 12.094 18.344 8.18 1 98.19 190 LEU A N 1
ATOM 1519 C CA . LEU A 1 190 ? 11.688 18.469 9.57 1 98.19 190 LEU A CA 1
ATOM 1520 C C . LEU A 1 190 ? 11.414 19.938 9.922 1 98.19 190 LEU A C 1
ATOM 1522 O O . LEU A 1 190 ? 10.352 20.25 10.469 1 98.19 190 LEU A O 1
ATOM 1526 N N . TYR A 1 191 ? 12.352 20.844 9.617 1 98.31 191 TYR A N 1
ATOM 1527 C CA . TYR A 1 191 ? 12.219 22.234 10.008 1 98.31 191 TYR A CA 1
ATOM 1528 C C . TYR A 1 191 ? 11.125 22.922 9.195 1 98.31 191 TYR A C 1
ATOM 1530 O O . TYR A 1 191 ? 10.438 23.812 9.695 1 98.31 191 TYR A O 1
ATOM 1538 N N . GLU A 1 192 ? 11.016 22.547 7.969 1 97.44 192 GLU A N 1
ATOM 1539 C CA . GLU A 1 192 ? 9.945 23.141 7.176 1 97.44 192 GLU A CA 1
ATOM 1540 C C . GLU A 1 192 ? 8.578 22.75 7.734 1 97.44 192 GLU A C 1
ATOM 1542 O O . GLU A 1 192 ? 7.664 23.578 7.789 1 97.44 192 GLU A O 1
ATOM 1547 N N . GLU A 1 193 ? 8.453 21.562 8.164 1 96.81 193 GLU A N 1
ATOM 1548 C CA . GLU A 1 193 ? 7.164 21.016 8.57 1 96.81 193 GLU A CA 1
ATOM 1549 C C . GLU A 1 193 ? 6.816 21.438 10 1 96.81 193 GLU A C 1
ATOM 1551 O O . GLU A 1 193 ? 5.664 21.766 10.289 1 96.81 193 GLU A O 1
ATOM 1556 N N . GLU A 1 194 ? 7.816 21.469 10.852 1 97.56 194 GLU A N 1
ATOM 1557 C CA . GLU A 1 194 ? 7.461 21.453 12.266 1 97.56 194 GLU A CA 1
ATOM 1558 C C . GLU A 1 194 ? 7.883 22.75 12.945 1 97.56 194 GLU A C 1
ATOM 1560 O O . GLU A 1 194 ? 7.406 23.078 14.039 1 97.56 194 GLU A O 1
ATOM 1565 N N . MET A 1 195 ? 8.781 23.5 12.359 1 97.62 195 MET A N 1
ATOM 1566 C CA . MET A 1 195 ? 9.328 24.609 13.117 1 97.62 195 MET A CA 1
ATOM 1567 C C . MET A 1 195 ? 9.094 25.938 12.391 1 97.62 195 MET A C 1
ATOM 1569 O O . MET A 1 195 ? 8.344 26.781 12.867 1 97.62 195 MET A O 1
ATOM 1573 N N . PHE A 1 196 ? 9.57 25.969 11.141 1 97.19 196 PHE A N 1
ATOM 1574 C CA . PHE A 1 196 ? 9.555 27.25 10.461 1 97.19 196 PHE A CA 1
ATOM 1575 C C . PHE A 1 196 ? 8.32 27.391 9.586 1 97.19 196 PHE A C 1
ATOM 1577 O O . PHE A 1 196 ? 7.965 28.5 9.18 1 97.19 196 PHE A O 1
ATOM 1584 N N . ASN A 1 197 ? 7.711 26.25 9.211 1 96.5 197 ASN A N 1
ATOM 1585 C CA . ASN A 1 197 ? 6.59 26.266 8.273 1 96.5 197 ASN A CA 1
ATOM 1586 C C . ASN A 1 197 ? 6.895 27.125 7.051 1 96.5 197 ASN A C 1
ATOM 1588 O O . ASN A 1 197 ? 6.066 27.938 6.637 1 96.5 197 ASN A O 1
ATOM 1592 N N . ALA A 1 198 ? 8.086 27 6.555 1 96.44 198 ALA A N 1
ATOM 1593 C CA . ALA A 1 198 ? 8.594 27.75 5.402 1 96.44 198 ALA A CA 1
ATOM 1594 C C . ALA A 1 198 ? 9.773 27.031 4.762 1 96.44 198 ALA A C 1
ATOM 1596 O O . ALA A 1 198 ? 10.445 26.219 5.41 1 96.44 198 ALA A O 1
ATOM 1597 N N . ALA A 1 199 ? 9.992 27.406 3.562 1 97.38 199 ALA A N 1
ATOM 1598 C CA . ALA A 1 199 ? 11.148 26.844 2.857 1 97.38 199 ALA A CA 1
ATOM 1599 C C . ALA A 1 199 ? 12.43 27.578 3.234 1 97.38 199 ALA A C 1
ATOM 1601 O O . ALA A 1 199 ? 13.492 26.969 3.334 1 97.38 199 ALA A O 1
ATOM 1602 N N . GLU A 1 200 ? 12.305 28.875 3.389 1 97.56 200 GLU A N 1
ATOM 1603 C CA . GLU A 1 200 ? 13.484 29.703 3.605 1 97.56 200 GLU A CA 1
ATOM 1604 C C . GLU A 1 200 ? 13.984 29.594 5.043 1 97.56 200 GLU A C 1
ATOM 1606 O O . GLU A 1 200 ? 13.188 29.484 5.977 1 97.56 200 GLU A O 1
ATOM 1611 N N . ALA A 1 201 ? 15.25 29.562 5.18 1 98.56 201 ALA A N 1
ATOM 1612 C CA . ALA A 1 201 ? 15.938 29.594 6.469 1 98.56 201 ALA A CA 1
ATOM 1613 C C . ALA A 1 201 ? 17.109 30.562 6.453 1 98.56 201 ALA A C 1
ATOM 1615 O O . ALA A 1 201 ? 18.234 30.203 6.824 1 98.56 201 ALA A O 1
ATOM 1616 N N . MET A 1 202 ? 16.891 31.703 5.941 1 98.56 202 MET A N 1
ATOM 1617 C CA . MET A 1 202 ? 17.844 32.812 5.949 1 98.56 202 MET A CA 1
ATOM 1618 C C . MET A 1 202 ? 17.109 34.156 6.129 1 98.56 202 MET A C 1
ATOM 1620 O O . MET A 1 202 ? 15.953 34.281 5.727 1 98.56 202 MET A O 1
ATOM 1624 N N . TRP A 1 203 ? 17.797 35.156 6.75 1 98.19 203 TRP A N 1
ATOM 1625 C CA . TRP A 1 203 ? 17.141 36.375 7.16 1 98.19 203 TRP A CA 1
ATOM 1626 C C . TRP A 1 203 ? 18.078 37.562 7.012 1 98.19 203 TRP A C 1
ATOM 1628 O O . TRP A 1 203 ? 19.109 37.656 7.691 1 98.19 203 TRP A O 1
ATOM 1638 N N . PHE A 1 204 ? 17.734 38.5 6.172 1 97.75 204 PHE A N 1
ATOM 1639 C CA . PHE A 1 204 ? 18.5 39.75 6.039 1 97.75 204 PHE A CA 1
ATOM 1640 C C . PHE A 1 204 ? 18.266 40.656 7.25 1 97.75 204 PHE A C 1
ATOM 1642 O O . PHE A 1 204 ? 17.156 40.719 7.781 1 97.75 204 PHE A O 1
ATOM 1649 N N . SER A 1 205 ? 19.359 41.344 7.656 1 97.06 205 SER A N 1
ATOM 1650 C CA . SER A 1 205 ? 19.172 42.406 8.648 1 97.06 205 SER A CA 1
ATOM 1651 C C . SER A 1 205 ? 18.359 43.562 8.07 1 97.06 205 SER A C 1
ATOM 1653 O O . SER A 1 205 ? 18.219 43.688 6.848 1 97.06 205 SER A O 1
ATOM 1655 N N . PRO A 1 206 ? 17.781 44.406 8.906 1 94.06 206 PRO A N 1
ATOM 1656 C CA . PRO A 1 206 ? 16.828 45.438 8.445 1 94.06 206 PRO A CA 1
ATOM 1657 C C . PRO A 1 206 ? 17.422 46.344 7.367 1 94.06 206 PRO A C 1
ATOM 1659 O O . PRO A 1 206 ? 16.734 46.688 6.418 1 94.06 206 PRO A O 1
ATOM 1662 N N . LYS A 1 207 ? 18.703 46.656 7.422 1 94 207 LYS A N 1
ATOM 1663 C CA . LYS A 1 207 ? 19.328 47.562 6.438 1 94 207 LYS A CA 1
ATOM 1664 C C . LYS A 1 207 ? 20.125 46.75 5.41 1 94 207 LYS A C 1
ATOM 1666 O O . LYS A 1 207 ? 20.812 47.344 4.562 1 94 207 LYS A O 1
ATOM 1671 N N . GLY A 1 208 ? 20.172 45.5 5.562 1 95.19 208 GLY A N 1
ATOM 1672 C CA . GLY A 1 208 ? 20.781 44.656 4.562 1 95.19 208 GLY A CA 1
ATOM 1673 C C . GLY A 1 208 ? 22.281 44.5 4.742 1 95.19 208 GLY A C 1
ATOM 1674 O O . GLY A 1 208 ? 22.984 44.062 3.824 1 95.19 208 GLY A O 1
ATOM 1675 N N . SER A 1 209 ? 22.781 44.781 5.914 1 95.5 209 SER A N 1
ATOM 1676 C CA . SER A 1 209 ? 24.219 44.688 6.16 1 95.5 209 SER A CA 1
ATOM 1677 C C . SER A 1 209 ? 24.625 43.25 6.457 1 95.5 209 SER A C 1
ATOM 1679 O O . SER A 1 209 ? 25.797 42.875 6.273 1 95.5 209 SER A O 1
ATOM 1681 N N . TYR A 1 210 ? 23.703 42.531 6.992 1 97.19 210 TYR A N 1
ATOM 1682 C CA . TYR A 1 210 ? 24 41.156 7.422 1 97.19 210 TYR A CA 1
ATOM 1683 C C . TYR A 1 210 ? 22.969 40.188 6.867 1 97.19 210 TYR A C 1
ATOM 1685 O O . TYR A 1 210 ? 21.844 40.562 6.543 1 97.19 210 TYR A O 1
ATOM 1693 N N . LEU A 1 211 ? 23.359 38.938 6.68 1 98.25 211 LEU A N 1
ATOM 1694 C CA . LEU A 1 211 ? 22.469 37.812 6.348 1 98.25 211 LEU A CA 1
ATOM 1695 C C . LEU A 1 211 ? 22.703 36.656 7.293 1 98.25 211 LEU A C 1
ATOM 1697 O O . LEU A 1 211 ? 23.797 36.094 7.344 1 98.25 211 LEU A O 1
ATOM 1701 N N . ALA A 1 212 ? 21.688 36.344 8.094 1 98.75 212 ALA A N 1
ATOM 1702 C CA . ALA A 1 212 ? 21.734 35.125 8.914 1 98.75 212 ALA A CA 1
ATOM 1703 C C . ALA A 1 212 ? 21.312 33.906 8.117 1 98.75 212 ALA A C 1
ATOM 1705 O O . ALA A 1 212 ? 20.328 33.938 7.395 1 98.75 212 ALA A O 1
ATOM 1706 N N . VAL A 1 213 ? 22.094 32.844 8.18 1 98.75 213 VAL A N 1
ATOM 1707 C CA . VAL A 1 213 ? 21.844 31.641 7.414 1 98.75 213 VAL A CA 1
ATOM 1708 C C . VAL A 1 213 ? 21.844 30.438 8.344 1 98.75 213 VAL A C 1
ATOM 1710 O O . VAL A 1 213 ? 22.844 30.156 9.008 1 98.75 213 VAL A O 1
ATOM 1713 N N . ALA A 1 214 ? 20.719 29.75 8.391 1 98.81 214 ALA A N 1
ATOM 1714 C CA . ALA A 1 214 ? 20.656 28.5 9.141 1 98.81 214 ALA A CA 1
ATOM 1715 C C . ALA A 1 214 ? 21.172 27.328 8.305 1 98.81 214 ALA A C 1
ATOM 1717 O O . ALA A 1 214 ? 21.047 27.344 7.074 1 98.81 214 ALA A O 1
ATOM 1718 N N . THR A 1 215 ? 21.734 26.391 8.938 1 98.62 215 THR A N 1
ATOM 1719 C CA . THR A 1 215 ? 22.234 25.172 8.305 1 98.62 215 THR A CA 1
ATOM 1720 C C . THR A 1 215 ? 21.625 23.938 8.977 1 98.62 215 THR A C 1
ATOM 1722 O O . THR A 1 215 ? 21.5 23.891 10.195 1 98.62 215 THR A O 1
ATOM 1725 N N . PHE A 1 216 ? 21.266 22.953 8.18 1 98.75 216 PHE A N 1
ATOM 1726 C CA . PHE A 1 216 ? 20.734 21.688 8.656 1 98.75 216 PHE A CA 1
ATOM 1727 C C . PHE A 1 216 ? 21.531 20.516 8.07 1 98.75 216 PHE A C 1
ATOM 1729 O O . PHE A 1 216 ? 21.562 20.344 6.848 1 98.75 216 PHE A O 1
ATOM 1736 N N . ASN A 1 217 ? 22.172 19.766 8.859 1 98.69 217 ASN A N 1
ATOM 1737 C CA . ASN A 1 217 ? 22.938 18.594 8.453 1 98.69 217 ASN A CA 1
ATOM 1738 C C . ASN A 1 217 ? 22.188 17.312 8.758 1 98.69 217 ASN A C 1
ATOM 1740 O O . ASN A 1 217 ? 22.203 16.828 9.891 1 98.69 217 ASN A O 1
ATOM 1744 N N . ASP A 1 218 ? 21.688 16.703 7.727 1 98.56 218 ASP A N 1
ATOM 1745 C CA . ASP A 1 218 ? 20.875 15.492 7.852 1 98.56 218 ASP A CA 1
ATOM 1746 C C . ASP A 1 218 ? 21.703 14.25 7.531 1 98.56 218 ASP A C 1
ATOM 1748 O O . ASP A 1 218 ? 21.156 13.164 7.332 1 98.56 218 ASP A O 1
ATOM 1752 N N . THR A 1 219 ? 22.938 14.312 7.469 1 98.06 219 THR A N 1
ATOM 1753 C CA . THR A 1 219 ? 23.812 13.234 7.035 1 98.06 219 THR A CA 1
ATOM 1754 C C . THR A 1 219 ? 23.516 11.945 7.801 1 98.06 219 THR A C 1
ATOM 1756 O O . THR A 1 219 ? 23.516 10.859 7.223 1 98.06 219 THR A O 1
ATOM 1759 N N . ASN A 1 220 ? 23.25 12.086 9.086 1 97.81 220 ASN A N 1
ATOM 1760 C CA . ASN A 1 220 ? 23.062 10.898 9.922 1 97.81 220 ASN A CA 1
ATOM 1761 C C . ASN A 1 220 ? 21.578 10.648 10.211 1 97.81 220 ASN A C 1
ATOM 1763 O O . ASN A 1 220 ? 21.25 9.805 11.047 1 97.81 220 ASN A O 1
ATOM 1767 N N . VAL A 1 221 ? 20.703 11.398 9.609 1 98.25 221 VAL A N 1
ATOM 1768 C CA . VAL A 1 221 ? 19.266 11.188 9.75 1 98.25 221 VAL A CA 1
ATOM 1769 C C . VAL A 1 221 ? 18.828 10.031 8.852 1 98.25 221 VAL A C 1
ATOM 1771 O O . VAL A 1 221 ? 19.25 9.93 7.703 1 98.25 221 VAL A O 1
ATOM 1774 N N . GLU A 1 222 ? 18 9.148 9.375 1 97.12 222 GLU A N 1
ATOM 1775 C CA . GLU A 1 222 ? 17.547 7.996 8.602 1 97.12 222 GLU A CA 1
ATOM 1776 C C . GLU A 1 222 ? 16.594 8.422 7.492 1 97.12 222 GLU A C 1
ATOM 1778 O O . GLU A 1 222 ? 15.945 9.469 7.586 1 97.12 222 GLU A O 1
ATOM 1783 N N . THR A 1 223 ? 16.531 7.594 6.457 1 96.75 223 THR A N 1
ATOM 1784 C CA . THR A 1 223 ? 15.766 7.887 5.254 1 96.75 223 THR A CA 1
ATOM 1785 C C . THR A 1 223 ? 14.438 7.148 5.273 1 96.75 223 THR A C 1
ATOM 1787 O O . THR A 1 223 ? 14.383 5.949 5.551 1 96.75 223 THR A O 1
ATOM 1790 N N . ALA A 1 224 ? 13.328 7.855 5.117 1 96.5 224 ALA A N 1
ATOM 1791 C CA . ALA A 1 224 ? 12.023 7.258 4.859 1 96.5 224 ALA A CA 1
ATOM 1792 C C . ALA A 1 224 ? 11.781 7.094 3.361 1 96.5 224 ALA A C 1
ATOM 1794 O O . ALA A 1 224 ? 12.234 7.91 2.559 1 96.5 224 ALA A O 1
ATOM 1795 N N . THR A 1 225 ? 11.062 6.031 2.984 1 95 225 THR A N 1
ATOM 1796 C CA . THR A 1 225 ? 10.812 5.738 1.576 1 95 225 THR A CA 1
ATOM 1797 C C . THR A 1 225 ? 9.375 5.297 1.361 1 95 225 THR A C 1
ATOM 1799 O O . THR A 1 225 ? 8.734 4.773 2.277 1 95 225 THR A O 1
ATOM 1802 N N . TYR A 1 226 ? 8.727 5.504 0.265 1 93.94 226 TYR A N 1
ATOM 1803 C CA . TYR A 1 226 ? 7.453 4.953 -0.176 1 93.94 226 TYR A CA 1
ATOM 1804 C C . TYR A 1 226 ? 7.348 4.977 -1.696 1 93.94 226 TYR A C 1
ATOM 1806 O O . TYR A 1 226 ? 8.039 5.746 -2.363 1 93.94 226 TYR A O 1
ATOM 1814 N N . PRO A 1 227 ? 6.559 4.164 -2.275 1 95 227 PRO A N 1
ATOM 1815 C CA . PRO A 1 227 ? 6.438 4.117 -3.734 1 95 227 PRO A CA 1
ATOM 1816 C C . PRO A 1 227 ? 5.535 5.219 -4.285 1 95 227 PRO A C 1
ATOM 1818 O O . PRO A 1 227 ? 4.57 5.621 -3.629 1 95 227 PRO A O 1
ATOM 1821 N N . TYR A 1 228 ? 5.855 5.73 -5.406 1 95.94 228 TYR A N 1
ATOM 1822 C CA . TYR A 1 228 ? 5.008 6.535 -6.277 1 95.94 228 TYR A CA 1
ATOM 1823 C C . TYR A 1 228 ? 4.66 5.781 -7.555 1 95.94 228 TYR A C 1
ATOM 1825 O O . TYR A 1 228 ? 5.535 5.508 -8.375 1 95.94 228 TYR A O 1
ATOM 1833 N N . TYR A 1 229 ? 3.385 5.449 -7.75 1 96.56 229 TYR A N 1
ATOM 1834 C CA . TYR A 1 229 ? 2.965 4.504 -8.781 1 96.56 229 TYR A CA 1
ATOM 1835 C C . TYR A 1 229 ? 2.879 5.188 -10.141 1 96.56 229 TYR A C 1
ATOM 1837 O O . TYR A 1 229 ? 3.09 4.551 -11.172 1 96.56 229 TYR A O 1
ATOM 1845 N N . GLY A 1 230 ? 2.541 6.465 -10.18 1 94.38 230 GLY A N 1
ATOM 1846 C CA . GLY A 1 230 ? 2.475 7.195 -11.438 1 94.38 230 GLY A CA 1
ATOM 1847 C C . GLY A 1 230 ? 1.188 6.949 -12.203 1 94.38 230 GLY A C 1
ATOM 1848 O O . GLY A 1 230 ? 0.169 6.586 -11.617 1 94.38 230 GLY A O 1
ATOM 1849 N N . GLN A 1 231 ? 1.212 7.211 -13.516 1 90.69 231 GLN A N 1
ATOM 1850 C CA . GLN A 1 231 ? 0.028 7.105 -14.359 1 90.69 231 GLN A CA 1
ATOM 1851 C C . GLN A 1 231 ? -0.184 5.668 -14.828 1 90.69 231 GLN A C 1
ATOM 1853 O O . GLN A 1 231 ? 0.768 4.992 -15.227 1 90.69 231 GLN A O 1
ATOM 1858 N N . PRO A 1 232 ? -1.372 5.293 -14.766 1 86.62 232 PRO A N 1
ATOM 1859 C CA . PRO A 1 232 ? -1.645 3.908 -15.156 1 86.62 232 PRO A CA 1
ATOM 1860 C C . PRO A 1 232 ? -1.488 3.676 -16.656 1 86.62 232 PRO A C 1
ATOM 1862 O O . PRO A 1 232 ? -1.617 4.613 -17.453 1 86.62 232 PRO A O 1
ATOM 1865 N N . SER A 1 233 ? -1.192 2.502 -17.094 1 80.88 233 SER A N 1
ATOM 1866 C CA . SER A 1 233 ? -1.187 1.962 -18.453 1 80.88 233 SER A CA 1
ATOM 1867 C C . SER A 1 233 ? -0.277 2.773 -19.375 1 80.88 233 SER A C 1
ATOM 1869 O O . SER A 1 233 ? -0.582 2.961 -20.547 1 80.88 233 SER A O 1
ATOM 1871 N N . ASP A 1 234 ? 0.753 3.438 -18.781 1 80.44 234 ASP A N 1
ATOM 1872 C CA . ASP A 1 234 ? 1.804 4.125 -19.531 1 80.44 234 ASP A CA 1
ATOM 1873 C C . ASP A 1 234 ? 3.01 3.213 -19.75 1 80.44 234 ASP A C 1
ATOM 1875 O O . ASP A 1 234 ? 3.664 2.803 -18.781 1 80.44 234 ASP A O 1
ATOM 1879 N N . PRO A 1 235 ? 3.25 2.871 -21 1 84.62 235 PRO A N 1
ATOM 1880 C CA . PRO A 1 235 ? 4.367 1.961 -21.266 1 84.62 235 PRO A CA 1
ATOM 1881 C C . PRO A 1 235 ? 5.699 2.494 -20.734 1 84.62 235 PRO A C 1
ATOM 1883 O O . PRO A 1 235 ? 6.645 1.725 -20.547 1 84.62 235 PRO A O 1
ATOM 1886 N N . SER A 1 236 ? 5.754 3.771 -20.484 1 86 236 SER A N 1
ATOM 1887 C CA . SER A 1 236 ? 6.984 4.375 -19.969 1 86 236 SER A CA 1
ATOM 1888 C C . SER A 1 236 ? 7.039 4.332 -18.453 1 86 236 SER A C 1
ATOM 1890 O O . SER A 1 236 ? 8.094 4.562 -17.859 1 86 236 SER A O 1
ATOM 1892 N N . ASN A 1 237 ? 5.941 4.004 -17.859 1 89 237 ASN A N 1
ATOM 1893 C CA . ASN A 1 237 ? 5.836 3.924 -16.406 1 89 237 ASN A CA 1
ATOM 1894 C C . ASN A 1 237 ? 5.438 2.523 -15.938 1 89 237 ASN A C 1
ATOM 1896 O O . ASN A 1 237 ? 4.367 2.336 -15.359 1 89 237 ASN A O 1
ATOM 1900 N N . GLN A 1 238 ? 6.375 1.614 -16.078 1 95.38 238 GLN A N 1
ATOM 1901 C CA . GLN A 1 238 ? 6.012 0.241 -15.742 1 95.38 238 GLN A CA 1
ATOM 1902 C C . GLN A 1 238 ? 6.449 -0.113 -14.328 1 95.38 238 GLN A C 1
ATOM 1904 O O . GLN A 1 238 ? 5.98 -1.099 -13.75 1 95.38 238 GLN A O 1
ATOM 1909 N N . TYR A 1 239 ? 7.383 0.681 -13.797 1 96.5 239 TYR A N 1
ATOM 1910 C CA . TYR A 1 239 ? 7.891 0.435 -12.453 1 96.5 239 TYR A CA 1
ATOM 1911 C C . TYR A 1 239 ? 7.621 1.628 -11.539 1 96.5 239 TYR A C 1
ATOM 1913 O O . TYR A 1 239 ? 7.973 2.762 -11.875 1 96.5 239 TYR A O 1
ATOM 1921 N N . PRO A 1 240 ? 6.992 1.429 -10.367 1 95.25 240 PRO A N 1
ATOM 1922 C CA . PRO A 1 240 ? 6.848 2.549 -9.438 1 95.25 240 PRO A CA 1
ATOM 1923 C C . PRO A 1 240 ? 8.188 3.186 -9.07 1 95.25 240 PRO A C 1
ATOM 1925 O O . PRO A 1 240 ? 9.195 2.486 -8.961 1 95.25 240 PRO A O 1
ATOM 1928 N N . GLU A 1 241 ? 8.172 4.438 -8.891 1 94.12 241 GLU A N 1
ATOM 1929 C CA . GLU A 1 241 ? 9.344 5.152 -8.391 1 94.12 241 GLU A CA 1
ATOM 1930 C C . GLU A 1 241 ? 9.391 5.137 -6.867 1 94.12 241 GLU A C 1
ATOM 1932 O O . GLU A 1 241 ? 8.352 5.238 -6.207 1 94.12 241 GLU A O 1
ATOM 1937 N N . ILE A 1 242 ? 10.562 5.027 -6.297 1 94.75 242 ILE A N 1
ATOM 1938 C CA . ILE A 1 242 ? 10.695 5.082 -4.844 1 94.75 242 ILE A CA 1
ATOM 1939 C C . ILE A 1 242 ? 11.117 6.484 -4.418 1 94.75 242 ILE A C 1
ATOM 1941 O O . ILE A 1 242 ? 12.172 6.977 -4.832 1 94.75 242 ILE A O 1
ATOM 1945 N N . VAL A 1 243 ? 10.281 7.066 -3.654 1 94 243 VAL A N 1
ATOM 1946 C CA . VAL A 1 243 ? 10.578 8.375 -3.082 1 94 243 VAL A CA 1
ATOM 1947 C C . VAL A 1 243 ? 11.414 8.211 -1.816 1 94 243 VAL A C 1
ATOM 1949 O O . VAL A 1 243 ? 11.141 7.336 -0.993 1 94 243 VAL A O 1
ATOM 1952 N N . HIS A 1 244 ? 12.484 9.086 -1.71 1 93.44 244 HIS A N 1
ATOM 1953 C CA . HIS A 1 244 ? 13.375 9.094 -0.557 1 93.44 244 HIS A CA 1
ATOM 1954 C C . HIS A 1 244 ? 13.461 10.484 0.062 1 93.44 244 HIS A C 1
ATOM 1956 O O . HIS A 1 244 ? 13.523 11.484 -0.657 1 93.44 244 HIS A O 1
ATOM 1962 N N . PHE A 1 245 ? 13.406 10.562 1.351 1 94.19 245 PHE A N 1
ATOM 1963 C CA . PHE A 1 245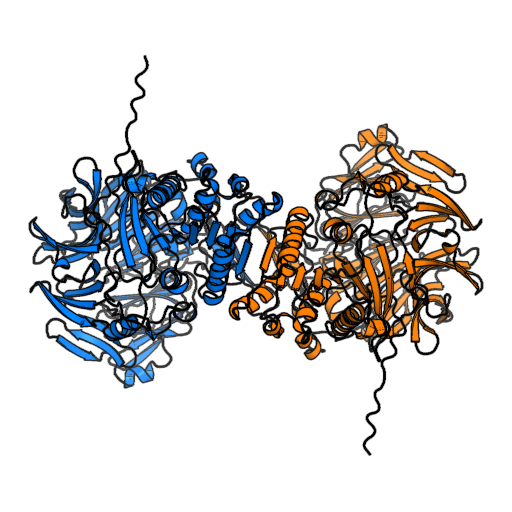 ? 13.703 11.805 2.053 1 94.19 245 PHE A CA 1
ATOM 1964 C C . PHE A 1 245 ? 14.07 11.531 3.506 1 94.19 245 PHE A C 1
ATOM 1966 O O . PHE A 1 245 ? 13.664 10.516 4.07 1 94.19 245 PHE A O 1
ATOM 1973 N N . LYS A 1 246 ? 14.883 12.406 4.09 1 97.69 246 LYS A N 1
ATOM 1974 C CA . LYS A 1 246 ? 15.289 12.25 5.484 1 97.69 246 LYS A CA 1
ATOM 1975 C C . LYS A 1 246 ? 14.133 12.57 6.43 1 97.69 246 LYS A C 1
ATOM 1977 O O . LYS A 1 246 ? 13.453 13.586 6.27 1 97.69 246 LYS A O 1
ATOM 1982 N N . TYR A 1 247 ? 13.875 11.688 7.305 1 97.94 247 TYR A N 1
ATOM 1983 C CA . TYR A 1 247 ? 12.75 11.781 8.227 1 97.94 247 TYR A CA 1
ATOM 1984 C C . TYR A 1 247 ? 13.094 11.172 9.578 1 97.94 247 TYR A C 1
ATOM 1986 O O . TYR A 1 247 ? 13 9.953 9.758 1 97.94 247 TYR A O 1
ATOM 1994 N N . PRO A 1 248 ? 13.516 11.977 10.547 1 98.19 248 PRO A N 1
ATOM 1995 C CA . PRO A 1 248 ? 13.844 11.43 11.867 1 98.19 248 PRO A CA 1
ATOM 1996 C C . PRO A 1 248 ? 12.602 11.008 12.656 1 98.19 248 PRO A C 1
ATOM 1998 O O . PRO A 1 248 ? 11.844 11.867 13.117 1 98.19 248 PRO A O 1
ATOM 2001 N N . LYS A 1 249 ? 12.453 9.711 12.883 1 98 249 LYS A N 1
ATOM 2002 C CA . LYS A 1 249 ? 11.352 9.211 13.695 1 98 249 LYS A CA 1
ATOM 2003 C C . LYS A 1 249 ? 11.695 9.258 15.18 1 98 249 LYS A C 1
ATOM 2005 O O . LYS A 1 249 ? 12.867 9.375 15.547 1 98 249 LYS A O 1
ATOM 2010 N N . ALA A 1 250 ? 10.711 9.18 16.047 1 97.75 250 ALA A N 1
ATOM 2011 C CA . ALA A 1 250 ? 10.859 9.383 17.484 1 97.75 250 ALA A CA 1
ATOM 2012 C C . ALA A 1 250 ? 12.008 8.539 18.031 1 97.75 250 ALA A C 1
ATOM 2014 O O . ALA A 1 250 ? 12.102 7.344 17.75 1 97.75 250 ALA A O 1
ATOM 2015 N N . GLY A 1 251 ? 12.852 9.141 18.766 1 97.25 251 GLY A N 1
ATOM 2016 C CA . GLY A 1 251 ? 13.961 8.469 19.422 1 97.25 251 GLY A CA 1
ATOM 2017 C C . GLY A 1 251 ? 15.195 8.352 18.531 1 97.25 251 GLY A C 1
ATOM 2018 O O . GLY A 1 251 ? 16.266 7.98 19.016 1 97.25 251 GLY A O 1
ATOM 2019 N N . ARG A 1 252 ? 15.086 8.695 17.281 1 97.19 252 ARG A N 1
ATOM 2020 C CA . ARG A 1 252 ? 16.188 8.547 16.344 1 97.19 252 ARG A CA 1
ATOM 2021 C C . ARG A 1 252 ? 16.953 9.859 16.172 1 97.19 252 ARG A C 1
ATOM 2023 O O . ARG A 1 252 ? 16.625 10.852 16.812 1 97.19 252 ARG A O 1
ATOM 2030 N N . GLN A 1 253 ? 17.969 9.906 15.367 1 97.12 253 GLN A N 1
ATOM 2031 C CA . GLN A 1 253 ? 18.891 11.039 15.258 1 97.12 253 GLN A CA 1
ATOM 2032 C C . GLN A 1 253 ? 18.219 12.203 14.523 1 97.12 253 GLN A C 1
ATOM 2034 O O . GLN A 1 253 ? 17.578 12.016 13.492 1 97.12 253 GLN A O 1
ATOM 2039 N N . ASN A 1 254 ? 18.391 13.391 15.094 1 98.19 254 ASN A N 1
ATOM 2040 C CA . ASN A 1 254 ? 17.922 14.625 14.484 1 98.19 254 ASN A CA 1
ATOM 2041 C C . ASN A 1 254 ? 18.984 15.258 13.602 1 98.19 254 ASN A C 1
ATOM 2043 O O . ASN A 1 254 ? 20.172 14.914 13.703 1 98.19 254 ASN A O 1
ATOM 2047 N N . PRO A 1 255 ? 18.547 16.172 12.734 1 98.12 255 PRO A N 1
ATOM 2048 C CA . PRO A 1 255 ? 19.562 16.984 12.055 1 98.12 255 PRO A CA 1
ATOM 2049 C C . PRO A 1 255 ? 20.359 17.859 13.008 1 98.12 255 PRO A C 1
ATOM 2051 O O . PRO A 1 255 ? 19.828 18.312 14.039 1 98.12 255 PRO A O 1
ATOM 2054 N N . VAL A 1 256 ? 21.609 18.109 12.664 1 98.25 256 VAL A N 1
ATOM 2055 C CA . VAL A 1 256 ? 22.406 19.078 13.398 1 98.25 256 VAL A CA 1
ATOM 2056 C C . VAL A 1 256 ? 22.172 20.484 12.828 1 98.25 256 VAL A C 1
ATOM 2058 O O . VAL A 1 256 ? 22.375 20.719 11.633 1 98.25 256 VAL A O 1
ATOM 2061 N N . VAL A 1 257 ? 21.781 21.375 13.695 1 98.31 257 VAL A N 1
ATOM 2062 C CA . VAL A 1 257 ? 21.422 22.703 13.234 1 98.31 257 VAL A CA 1
ATOM 2063 C C . VAL A 1 257 ? 22.516 23.703 13.594 1 98.31 257 VAL A C 1
ATOM 2065 O O . VAL A 1 257 ? 23.188 23.547 14.617 1 98.31 257 VAL A O 1
ATOM 2068 N N . GLY A 1 258 ? 22.766 24.594 12.711 1 97.94 258 GLY A N 1
ATOM 2069 C CA . GLY A 1 258 ? 23.688 25.703 12.93 1 97.94 258 GLY A CA 1
ATOM 2070 C C . GLY A 1 258 ? 23.156 27.031 12.414 1 97.94 258 GLY A C 1
ATOM 2071 O O . GLY A 1 258 ? 22.188 27.062 11.656 1 97.94 258 GLY A O 1
ATOM 2072 N N . LEU A 1 259 ? 23.766 28.078 12.898 1 98.62 259 LEU A N 1
ATOM 2073 C CA . LEU A 1 259 ? 23.406 29.422 12.484 1 98.62 259 LEU A CA 1
ATOM 2074 C C . LEU A 1 259 ? 24.656 30.297 12.32 1 98.62 259 LEU A C 1
ATOM 2076 O O . LEU A 1 259 ? 25.5 30.359 13.219 1 98.62 259 LEU A O 1
ATOM 2080 N N . ARG A 1 260 ? 24.781 30.891 11.156 1 98 260 ARG A N 1
ATOM 2081 C CA . ARG A 1 260 ? 25.891 31.812 10.867 1 98 260 ARG A CA 1
ATOM 2082 C C . ARG A 1 260 ? 25.359 33.156 10.344 1 98 260 ARG A C 1
ATOM 2084 O O . ARG A 1 260 ? 24.312 33.188 9.703 1 98 260 ARG A O 1
ATOM 2091 N N . VAL A 1 261 ? 26.141 34.156 10.602 1 98.31 261 VAL A N 1
ATOM 2092 C CA . VAL A 1 261 ? 25.812 35.469 10.086 1 98.31 261 VAL A CA 1
ATOM 2093 C C . VAL A 1 261 ? 26.922 35.969 9.18 1 98.31 261 VAL A C 1
ATOM 2095 O O . VAL A 1 261 ? 28.094 36 9.586 1 98.31 261 VAL A O 1
ATOM 2098 N N . PHE A 1 262 ? 26.578 36.344 7.98 1 97.81 262 PHE A N 1
ATOM 2099 C CA . PHE A 1 262 ? 27.531 36.875 7.004 1 97.81 262 PHE A CA 1
ATOM 2100 C C . PHE A 1 262 ? 27.438 38.406 6.941 1 97.81 262 PHE A C 1
ATOM 2102 O O . PHE A 1 262 ? 26.344 38.969 6.934 1 97.81 262 PHE A O 1
ATOM 2109 N N . LYS A 1 263 ? 28.578 39 6.922 1 95.94 263 LYS A N 1
ATOM 2110 C CA . LYS A 1 263 ? 28.656 40.438 6.648 1 95.94 263 LYS A CA 1
ATOM 2111 C C . LYS A 1 263 ? 28.688 40.688 5.148 1 95.94 263 LYS A C 1
ATOM 2113 O O . LYS A 1 263 ? 29.641 40.281 4.465 1 95.94 263 LYS A O 1
ATOM 2118 N N . LEU A 1 264 ? 27.812 41.5 4.629 1 95.31 264 LEU A N 1
ATOM 2119 C CA . LEU A 1 264 ? 27.594 41.531 3.188 1 95.31 264 LEU A CA 1
ATOM 2120 C C . LEU A 1 264 ? 28.469 42.594 2.531 1 95.31 264 LEU A C 1
ATOM 2122 O O . LEU A 1 264 ? 28.594 42.625 1.306 1 95.31 264 LEU A O 1
ATOM 2126 N N . ASP A 1 265 ? 29.094 43.406 3.312 1 91.56 265 ASP A N 1
ATOM 2127 C CA . ASP A 1 265 ? 30.047 44.344 2.758 1 91.56 265 ASP A CA 1
ATOM 2128 C C . ASP A 1 265 ? 31.469 43.75 2.742 1 91.56 265 ASP A C 1
ATOM 2130 O O . ASP A 1 265 ? 32.375 44.344 2.166 1 91.56 265 ASP A O 1
ATOM 2134 N N . ASP A 1 266 ? 31.656 42.656 3.318 1 91.12 266 ASP A N 1
ATOM 2135 C CA . ASP A 1 266 ? 32.906 41.906 3.314 1 91.12 266 ASP A CA 1
ATOM 2136 C C . ASP A 1 266 ? 32.656 40.406 3.064 1 91.12 266 ASP A C 1
ATOM 2138 O O . ASP A 1 266 ? 32.75 39.594 3.979 1 91.12 266 ASP A O 1
ATOM 2142 N N . LEU A 1 267 ? 32.5 40.094 1.894 1 86.12 267 LEU A N 1
ATOM 2143 C CA . LEU A 1 267 ? 32.062 38.75 1.528 1 86.12 267 LEU A CA 1
ATOM 2144 C C . LEU A 1 267 ? 33.188 37.719 1.661 1 86.12 267 LEU A C 1
ATOM 2146 O O . LEU A 1 267 ? 32.969 36.531 1.678 1 86.12 267 LEU A O 1
ATOM 2150 N N . ARG A 1 268 ? 34.438 38.125 1.757 1 78 268 ARG A N 1
ATOM 2151 C CA . ARG A 1 268 ? 35.594 37.25 1.884 1 78 268 ARG A CA 1
ATOM 2152 C C . ARG A 1 268 ? 35.906 36.969 3.35 1 78 268 ARG A C 1
ATOM 2154 O O . ARG A 1 268 ? 36.719 36.094 3.658 1 78 268 ARG A O 1
ATOM 2161 N N . GLY A 1 269 ? 35.156 37.688 4.203 1 86.75 269 GLY A N 1
ATOM 2162 C CA . GLY A 1 269 ? 35.406 37.5 5.625 1 86.75 269 GLY A CA 1
ATOM 2163 C C . GLY A 1 269 ? 34.75 36.25 6.16 1 86.75 269 GLY A C 1
ATOM 2164 O O . GLY A 1 269 ? 33.875 35.656 5.5 1 86.75 269 GLY A O 1
ATOM 2165 N N . GLU A 1 270 ? 35.281 35.844 7.355 1 91.75 270 GLU A N 1
ATOM 2166 C CA . GLU A 1 270 ? 34.688 34.688 8.016 1 91.75 270 GLU A CA 1
ATOM 2167 C C . GLU A 1 270 ? 33.344 35.031 8.633 1 91.75 270 GLU A C 1
ATOM 2169 O O . GLU A 1 270 ? 33.188 36.062 9.297 1 91.75 270 GLU A O 1
ATOM 2174 N N . PRO A 1 271 ? 32.344 34.219 8.352 1 95.19 271 PRO A N 1
ATOM 2175 C CA . PRO A 1 271 ? 31.047 34.469 8.969 1 95.19 271 PRO A CA 1
ATOM 2176 C C . PRO A 1 271 ? 31.078 34.312 10.492 1 95.19 271 PRO A C 1
ATOM 2178 O O . PRO A 1 271 ? 31.938 33.625 11.031 1 95.19 271 PRO A O 1
ATOM 2181 N N . TRP A 1 272 ? 30.188 34.969 11.141 1 94.88 272 TRP A N 1
ATOM 2182 C CA . TRP A 1 272 ? 30.031 34.844 12.586 1 94.88 272 TRP A CA 1
ATOM 2183 C C . TRP A 1 272 ? 29.203 33.594 12.93 1 94.88 272 TRP A C 1
ATOM 2185 O O . TRP A 1 272 ? 28.047 33.5 12.508 1 94.88 272 TRP A O 1
ATOM 2195 N N . ASN A 1 273 ? 29.781 32.719 13.664 1 95.69 273 ASN A N 1
ATOM 2196 C CA . ASN A 1 273 ? 29.031 31.547 14.141 1 95.69 273 ASN A CA 1
ATOM 2197 C C . ASN A 1 273 ? 28.25 31.859 15.414 1 95.69 273 ASN A C 1
ATOM 2199 O O . ASN A 1 273 ? 28.828 32.312 16.406 1 95.69 273 ASN A O 1
ATOM 2203 N N . ILE A 1 274 ? 26.984 31.672 15.391 1 97.38 274 ILE A N 1
ATOM 2204 C CA . ILE A 1 274 ? 26.141 31.906 16.562 1 97.38 274 ILE A CA 1
ATOM 2205 C C . ILE A 1 274 ? 26.031 30.625 17.391 1 97.38 274 ILE A C 1
ATOM 2207 O O . ILE A 1 274 ? 25.359 29.672 16.984 1 97.38 274 ILE A O 1
ATOM 2211 N N . PRO A 1 275 ? 26.562 30.578 18.531 1 94.69 275 PRO A N 1
ATOM 2212 C CA . PRO A 1 275 ? 26.547 29.344 19.312 1 94.69 275 PRO A CA 1
ATOM 2213 C C . PRO A 1 275 ? 25.234 29.109 20.031 1 94.69 275 PRO A C 1
ATOM 2215 O O . PRO A 1 275 ? 24.625 30.047 20.531 1 94.69 275 PRO A O 1
ATOM 2218 N N . ALA A 1 276 ? 24.797 27.906 20.062 1 97.19 276 ALA A N 1
ATOM 2219 C CA . ALA A 1 276 ? 23.703 27.516 20.953 1 97.19 276 ALA A CA 1
ATOM 2220 C C . ALA A 1 276 ? 24.203 27.344 22.391 1 97.19 276 ALA A C 1
ATOM 2222 O O . ALA A 1 276 ? 25.344 26.906 22.609 1 97.19 276 ALA A O 1
ATOM 2223 N N . PRO A 1 277 ? 23.422 27.719 23.344 1 97.94 277 PRO A N 1
ATOM 2224 C CA . PRO A 1 277 ? 23.828 27.469 24.734 1 97.94 277 PRO A CA 1
ATOM 2225 C C . PRO A 1 277 ? 23.672 26 25.125 1 97.94 277 PRO A C 1
ATOM 2227 O O . PRO A 1 277 ? 22.828 25.656 25.953 1 97.94 277 PRO A O 1
ATOM 2230 N N . VAL A 1 278 ? 24.562 25.188 24.75 1 97.19 278 VAL A N 1
ATOM 2231 C CA . VAL A 1 278 ? 24.469 23.734 24.812 1 97.19 278 VAL A CA 1
ATOM 2232 C C . VAL A 1 278 ? 24.438 23.281 26.266 1 97.19 278 VAL A C 1
ATOM 2234 O O . VAL A 1 278 ? 23.906 22.219 26.578 1 97.19 278 VAL A O 1
ATOM 2237 N N . ASP A 1 279 ? 25 24.062 27.188 1 97.31 279 ASP A N 1
ATOM 2238 C CA . ASP A 1 279 ? 24.984 23.719 28.609 1 97.31 279 ASP A CA 1
ATOM 2239 C C . ASP A 1 279 ? 23.562 23.703 29.156 1 97.31 279 ASP A C 1
ATOM 2241 O O . ASP A 1 279 ? 23.297 23.047 30.156 1 97.31 279 ASP A O 1
ATOM 2245 N N . ILE A 1 280 ? 22.688 24.406 28.469 1 98 280 ILE A N 1
ATOM 2246 C CA . ILE A 1 280 ? 21.312 24.516 28.938 1 98 280 ILE A CA 1
ATOM 2247 C C . ILE A 1 280 ? 20.391 23.688 28.047 1 98 280 ILE A C 1
ATOM 2249 O O . ILE A 1 280 ? 19.609 22.859 28.547 1 98 280 ILE A O 1
ATOM 2253 N N . VAL A 1 281 ? 20.484 23.828 26.734 1 98.06 281 VAL A N 1
ATOM 2254 C CA . VAL A 1 281 ? 19.531 23.203 25.812 1 98.06 281 VAL A CA 1
ATOM 2255 C C . VAL A 1 281 ? 20.078 21.859 25.328 1 98.06 281 VAL A C 1
ATOM 2257 O O . VAL A 1 281 ? 19.359 21.109 24.656 1 98.06 281 VAL A O 1
ATOM 2260 N N . GLY A 1 282 ? 21.344 21.531 25.594 1 97.25 282 GLY A N 1
ATOM 2261 C CA . GLY A 1 282 ? 21.938 20.266 25.203 1 97.25 282 GLY A CA 1
ATOM 2262 C C . GLY A 1 282 ? 22.516 20.281 23.797 1 97.25 282 GLY A C 1
ATOM 2263 O O . GLY A 1 282 ? 22.344 21.25 23.062 1 97.25 282 GLY A O 1
ATOM 2264 N N . LEU A 1 283 ? 23.156 19.141 23.406 1 96.19 283 LEU A N 1
ATOM 2265 C CA . LEU A 1 283 ? 23.797 19.016 22.109 1 96.19 283 LEU A CA 1
ATOM 2266 C C . LEU A 1 283 ? 22.75 18.797 21.016 1 96.19 283 LEU A C 1
ATOM 2268 O O . LEU A 1 283 ? 22.922 19.25 19.891 1 96.19 283 LEU A O 1
ATOM 2272 N N . ASP A 1 284 ? 21.75 18.125 21.406 1 97.25 284 ASP A N 1
ATOM 2273 C CA . ASP A 1 284 ? 20.672 17.859 20.469 1 97.25 284 ASP A CA 1
ATOM 2274 C C . ASP A 1 284 ? 19.562 18.906 20.578 1 97.25 284 ASP A C 1
ATOM 2276 O O . ASP A 1 284 ? 18.422 18.578 20.938 1 97.25 284 ASP A O 1
ATOM 2280 N N . HIS A 1 285 ? 19.906 20.156 20.297 1 98.44 285 HIS A N 1
ATOM 2281 C CA . HIS A 1 285 ? 19 21.281 20.469 1 98.44 285 HIS A CA 1
ATOM 2282 C C . HIS A 1 285 ? 18.344 21.656 19.141 1 98.44 285 HIS A C 1
ATOM 2284 O O . HIS A 1 285 ? 18.719 21.156 18.094 1 98.44 285 HIS A O 1
ATOM 2290 N N . TYR A 1 286 ? 17.281 22.469 19.203 1 98.69 286 TYR A N 1
ATOM 2291 C CA . TYR A 1 286 ? 16.578 23 18.047 1 98.69 286 TYR A CA 1
ATOM 2292 C C . TYR A 1 286 ? 16.75 24.516 17.953 1 98.69 286 TYR A C 1
ATOM 2294 O O . TYR A 1 286 ? 16.875 25.188 18.969 1 98.69 286 TYR A O 1
ATOM 2302 N N . LEU A 1 287 ? 16.812 24.984 16.719 1 98.75 287 LEU A N 1
ATOM 2303 C CA . LEU A 1 287 ? 16.688 26.406 16.422 1 98.75 287 LEU A CA 1
ATOM 2304 C C . LEU A 1 287 ? 15.219 26.797 16.266 1 98.75 287 LEU A C 1
ATOM 2306 O O . LEU A 1 287 ? 14.578 26.438 15.273 1 98.75 287 LEU A O 1
ATOM 2310 N N . GLY A 1 288 ? 14.719 27.547 17.25 1 98.31 288 GLY A N 1
ATOM 2311 C CA . GLY A 1 288 ? 13.305 27.859 17.266 1 98.31 288 GLY A CA 1
ATOM 2312 C C . GLY A 1 288 ? 12.93 29 16.344 1 98.31 288 GLY A C 1
ATOM 2313 O O . GLY A 1 288 ? 11.984 28.891 15.555 1 98.31 288 GLY A O 1
ATOM 2314 N N . ARG A 1 289 ? 13.609 30.078 16.484 1 97.31 289 ARG A N 1
ATOM 2315 C CA . ARG A 1 289 ? 13.352 31.219 15.617 1 97.31 289 ARG A CA 1
ATOM 2316 C C . ARG A 1 289 ? 14.547 32.156 15.594 1 97.31 289 ARG A C 1
ATOM 2318 O O . ARG A 1 289 ? 15.375 32.156 16.5 1 97.31 289 ARG A O 1
ATOM 2325 N N . VAL A 1 290 ? 14.648 32.906 14.57 1 98.38 290 VAL A N 1
ATOM 2326 C CA . VAL A 1 290 ? 15.672 33.906 14.312 1 98.38 290 VAL A CA 1
ATOM 2327 C C . VAL A 1 290 ? 15.016 35.25 13.93 1 98.38 290 VAL A C 1
ATOM 2329 O O . VAL A 1 290 ? 14.266 35.312 12.961 1 98.38 290 VAL A O 1
ATOM 2332 N N . ASN A 1 291 ? 15.352 36.281 14.719 1 97.75 291 ASN A N 1
ATOM 2333 C CA . ASN A 1 291 ? 14.781 37.594 14.461 1 97.75 291 ASN A CA 1
ATOM 2334 C C . ASN A 1 291 ? 15.828 38.688 14.625 1 97.75 291 ASN A C 1
ATOM 2336 O O . ASN A 1 291 ? 16.75 38.562 15.422 1 97.75 291 ASN A O 1
ATOM 2340 N N . TRP A 1 292 ? 15.664 39.75 13.867 1 97.44 292 TRP A N 1
ATOM 2341 C CA . TRP A 1 292 ? 16.484 40.969 14.062 1 97.44 292 TRP A CA 1
ATOM 2342 C C . TRP A 1 292 ? 15.742 41.969 14.914 1 97.44 292 TRP A C 1
ATOM 2344 O O . TRP A 1 292 ? 14.672 42.469 14.531 1 97.44 292 TRP A O 1
ATOM 2354 N N . ALA A 1 293 ? 16.297 42.281 16.078 1 97.19 293 ALA A N 1
ATOM 2355 C CA . ALA A 1 293 ? 15.727 43.344 16.891 1 97.19 293 ALA A CA 1
ATOM 2356 C C . ALA A 1 293 ? 16.188 44.719 16.406 1 97.19 293 ALA A C 1
ATOM 2358 O O . ALA A 1 293 ? 15.484 45.719 16.578 1 97.19 293 ALA A O 1
ATOM 2359 N N . SER A 1 294 ? 17.344 44.781 15.906 1 95.81 294 SER A N 1
ATOM 2360 C CA . SER A 1 294 ? 17.938 45.906 15.227 1 95.81 294 SER A CA 1
ATOM 2361 C C . SER A 1 294 ? 18.906 45.469 14.125 1 95.81 294 SER A C 1
ATOM 2363 O O . SER A 1 294 ? 19 44.281 13.828 1 95.81 294 SER A O 1
ATOM 2365 N N . GLU A 1 295 ? 19.547 46.5 13.508 1 95.31 295 GLU A N 1
ATOM 2366 C CA . GLU A 1 295 ? 20.5 46.188 12.438 1 95.31 295 GLU A CA 1
ATOM 2367 C C . GLU A 1 295 ? 21.641 45.312 12.961 1 95.31 295 GLU A C 1
ATOM 2369 O O . GLU A 1 295 ? 22.188 44.469 12.227 1 95.31 295 GLU A O 1
ATOM 2374 N N . GLN A 1 296 ? 21.969 45.469 14.242 1 94.44 296 GLN A N 1
ATOM 2375 C CA . GLN A 1 296 ? 23.172 44.812 14.766 1 94.44 296 GLN A CA 1
ATOM 2376 C C . GLN A 1 296 ? 22.812 43.75 15.797 1 94.44 296 GLN A C 1
ATOM 2378 O O . GLN A 1 296 ? 23.672 43 16.234 1 94.44 296 GLN A O 1
ATOM 2383 N N . ASN A 1 297 ? 21.547 43.688 16.219 1 96.62 297 ASN A N 1
ATOM 2384 C CA . ASN A 1 297 ? 21.156 42.75 17.266 1 96.62 297 ASN A CA 1
ATOM 2385 C C . ASN A 1 297 ? 20.328 41.625 16.703 1 96.62 297 ASN A C 1
ATOM 2387 O O . ASN A 1 297 ? 19.188 41.812 16.266 1 96.62 297 ASN A O 1
ATOM 2391 N N . LEU A 1 298 ? 20.859 40.438 16.734 1 97.88 298 LEU A N 1
ATOM 2392 C CA . LEU A 1 298 ? 20.188 39.219 16.344 1 97.88 298 LEU A CA 1
ATOM 2393 C C . LEU A 1 298 ? 19.641 38.469 17.562 1 97.88 298 LEU A C 1
ATOM 2395 O O . LEU A 1 298 ? 20.406 38.156 18.484 1 97.88 298 LEU A O 1
ATOM 2399 N N . ILE A 1 299 ? 18.359 38.25 17.594 1 98.06 299 ILE A N 1
ATOM 2400 C CA . ILE A 1 299 ? 17.688 37.531 18.688 1 98.06 299 ILE A CA 1
ATOM 2401 C C . ILE A 1 299 ? 17.391 36.094 18.234 1 98.06 299 ILE A C 1
ATOM 2403 O O . ILE A 1 299 ? 16.703 35.875 17.234 1 98.06 299 ILE A O 1
ATOM 2407 N N . VAL A 1 300 ? 17.906 35.125 18.969 1 98.38 300 VAL A N 1
ATOM 2408 C CA . VAL A 1 300 ? 17.766 33.719 18.594 1 98.38 300 VAL A CA 1
ATOM 2409 C C . VAL A 1 300 ? 17.125 32.938 19.75 1 98.38 300 VAL A C 1
ATOM 2411 O O . VAL A 1 300 ? 17.531 33.094 20.906 1 98.38 300 VAL A O 1
ATOM 2414 N N . LEU A 1 301 ? 16.094 32.188 19.453 1 98.44 301 LEU A N 1
ATOM 2415 C CA . LEU A 1 301 ? 15.492 31.281 20.422 1 98.44 301 LEU A CA 1
ATOM 2416 C C . LEU A 1 301 ? 15.938 29.844 20.188 1 98.44 301 LEU A C 1
ATOM 2418 O O . LEU A 1 301 ? 15.727 29.297 19.109 1 98.44 301 LEU A O 1
ATOM 2422 N N . TRP A 1 302 ? 16.578 29.281 21.172 1 98.62 302 TRP A N 1
ATOM 2423 C CA . TRP A 1 302 ? 17.016 27.891 21.156 1 98.62 302 TRP A CA 1
ATOM 2424 C C . TRP A 1 302 ? 16.141 27.031 22.062 1 98.62 302 TRP A C 1
ATOM 2426 O O . TRP A 1 302 ? 15.664 27.5 23.094 1 98.62 302 TRP A O 1
ATOM 2436 N N . LEU A 1 303 ? 15.922 25.781 21.688 1 98.75 303 LEU A N 1
ATOM 2437 C CA . LEU A 1 303 ? 15.172 24.844 22.5 1 98.75 303 LEU A CA 1
ATOM 2438 C C . LEU A 1 303 ? 15.938 23.531 22.688 1 98.75 303 LEU A C 1
ATOM 2440 O O . LEU A 1 303 ? 16.719 23.141 21.812 1 98.75 303 LEU A O 1
ATOM 2444 N N . ASN A 1 304 ? 15.734 22.922 23.828 1 98.38 304 ASN A N 1
ATOM 2445 C CA . ASN A 1 304 ? 16.219 21.547 23.938 1 98.38 304 ASN A CA 1
ATOM 2446 C C . ASN A 1 304 ? 15.406 20.594 23.078 1 98.38 304 ASN A C 1
ATOM 2448 O O . ASN A 1 304 ? 14.359 20.969 22.531 1 98.38 304 ASN A O 1
ATOM 2452 N N . ARG A 1 305 ? 15.844 19.453 22.891 1 98.12 305 ARG A N 1
ATOM 2453 C CA . ARG A 1 305 ? 15.188 18.453 22.047 1 98.12 305 ARG A CA 1
ATOM 2454 C C . ARG A 1 305 ? 13.742 18.234 22.484 1 98.12 305 ARG A C 1
ATOM 2456 O O . ARG A 1 305 ? 12.836 18.172 21.656 1 98.12 305 ARG A O 1
ATOM 2463 N N . ARG A 1 306 ? 13.508 18.125 23.812 1 98.06 306 ARG A N 1
ATOM 2464 C CA . ARG A 1 306 ? 12.203 17.859 24.391 1 98.06 306 ARG A CA 1
ATOM 2465 C C . ARG A 1 306 ? 11.266 19.047 24.203 1 98.06 306 ARG A C 1
ATOM 2467 O O . ARG A 1 306 ? 10.047 18.891 24.281 1 98.06 306 ARG A O 1
ATOM 2474 N N . GLN A 1 307 ? 11.82 20.234 24.016 1 98.38 307 GLN A N 1
ATOM 2475 C CA . GLN A 1 307 ? 11.125 21.5 23.766 1 98.38 307 GLN A CA 1
ATOM 2476 C C . GLN A 1 307 ? 10.359 21.953 25 1 98.38 307 GLN A C 1
ATOM 2478 O O . GLN A 1 307 ? 9.242 22.469 24.891 1 98.38 307 GLN A O 1
ATOM 2483 N N . ASN A 1 308 ? 10.836 21.641 26.172 1 98.44 308 ASN A N 1
ATOM 2484 C CA . ASN A 1 308 ? 10.266 22.156 27.406 1 98.44 308 ASN A CA 1
ATOM 2485 C C . ASN A 1 308 ? 11.195 23.156 28.078 1 98.44 308 ASN A C 1
ATOM 2487 O O . ASN A 1 308 ? 10.891 23.656 29.172 1 98.44 308 ASN A O 1
ATOM 2491 N N . ILE A 1 309 ? 12.344 23.391 27.453 1 98.5 309 ILE A N 1
ATOM 2492 C CA . ILE A 1 309 ? 13.281 24.438 27.875 1 98.5 309 ILE A CA 1
ATOM 2493 C C . ILE A 1 309 ? 13.664 25.297 26.672 1 98.5 309 ILE A C 1
ATOM 2495 O O . ILE A 1 309 ? 13.953 24.781 25.594 1 98.5 309 ILE A O 1
ATOM 2499 N N . SER A 1 310 ? 13.641 26.578 26.859 1 98.31 310 SER A N 1
ATOM 2500 C CA . SER A 1 310 ? 14.086 27.484 25.812 1 98.31 310 SER A CA 1
ATOM 2501 C C . SER A 1 310 ? 15.008 28.578 26.375 1 98.31 310 SER A C 1
ATOM 2503 O O . SER A 1 310 ? 14.93 28.906 27.562 1 98.31 310 SER A O 1
ATOM 2505 N N . VAL A 1 311 ? 15.898 29.016 25.578 1 98.44 311 VAL A N 1
ATOM 2506 C CA . VAL A 1 311 ? 16.812 30.109 25.906 1 98.44 311 VAL A CA 1
ATOM 2507 C C . VAL A 1 311 ? 16.766 31.172 24.812 1 98.44 311 VAL A C 1
ATOM 2509 O O . VAL A 1 311 ? 16.984 30.875 23.625 1 98.44 311 VAL A O 1
ATOM 2512 N N . LEU A 1 312 ? 16.422 32.344 25.219 1 97.81 312 LEU A N 1
ATOM 2513 C CA . LEU A 1 312 ? 16.469 33.5 24.328 1 97.81 312 LEU A CA 1
ATOM 2514 C C . LEU A 1 312 ? 17.812 34.188 24.406 1 97.81 312 LEU A C 1
ATOM 2516 O O . LEU A 1 312 ? 18.234 34.625 25.5 1 97.81 312 LEU A O 1
ATOM 2520 N N . VAL A 1 313 ? 18.469 34.312 23.25 1 97.56 313 VAL A N 1
ATOM 2521 C CA . VAL A 1 313 ? 19.812 34.875 23.203 1 97.56 313 VAL A CA 1
ATOM 2522 C C . VAL A 1 313 ? 19.797 36.156 22.375 1 97.56 313 VAL A C 1
ATOM 2524 O O . VAL A 1 313 ? 19.172 36.219 21.312 1 97.56 313 VAL A O 1
ATOM 2527 N N . ASN A 1 314 ? 20.391 37.188 22.859 1 97.12 314 ASN A N 1
ATOM 2528 C CA . ASN A 1 314 ? 20.641 38.438 22.125 1 97.12 314 ASN A CA 1
ATOM 2529 C C . ASN A 1 314 ? 22.094 38.562 21.703 1 97.12 314 ASN A C 1
ATOM 2531 O O . ASN A 1 314 ? 22.984 38.656 22.547 1 97.12 314 ASN A O 1
ATOM 2535 N N . CYS A 1 315 ? 22.359 38.5 20.438 1 97.38 315 CYS A N 1
ATOM 2536 C CA . CYS A 1 315 ? 23.719 38.625 19.906 1 97.38 315 CYS A CA 1
ATOM 2537 C C . CYS A 1 315 ? 23.953 40 19.312 1 97.38 315 CYS A C 1
ATOM 2539 O O . CYS A 1 315 ? 23.391 40.344 18.266 1 97.38 315 CYS A O 1
ATOM 2541 N N . ASP A 1 316 ? 24.828 40.719 19.906 1 95.12 316 ASP A N 1
ATOM 2542 C CA . ASP A 1 316 ? 25.281 42 19.391 1 95.12 316 ASP A CA 1
ATOM 2543 C C . ASP A 1 316 ? 26.469 41.812 18.438 1 95.12 316 ASP A C 1
ATOM 2545 O O . ASP A 1 316 ? 27.594 41.562 18.875 1 95.12 316 ASP A O 1
ATOM 2549 N N . LEU A 1 317 ? 26.266 42.062 17.219 1 94.44 317 LEU A N 1
ATOM 2550 C CA . LEU A 1 317 ? 27.281 41.719 16.203 1 94.44 317 LEU A CA 1
ATOM 2551 C C . LEU A 1 317 ? 28.375 42.781 16.188 1 94.44 317 LEU A C 1
ATOM 2553 O O . LEU A 1 317 ? 29.484 42.531 15.711 1 94.44 317 LEU A O 1
ATOM 2557 N N . GLU A 1 318 ? 28.109 43.938 16.609 1 91.5 318 GLU A N 1
ATOM 2558 C CA . GLU A 1 318 ? 29.141 44.969 16.734 1 91.5 318 GLU A CA 1
ATOM 2559 C C . GLU A 1 318 ? 30.109 44.656 17.859 1 91.5 318 GLU A C 1
ATOM 2561 O O . GLU A 1 318 ? 31.328 44.812 17.703 1 91.5 318 GLU A O 1
ATOM 2566 N N . LYS A 1 319 ? 29.531 44.188 18.906 1 92.38 319 LYS A N 1
ATOM 2567 C CA . LYS A 1 319 ? 30.359 43.875 20.078 1 92.38 319 LYS A CA 1
ATOM 2568 C C . LYS A 1 319 ? 30.859 42.406 20.031 1 92.38 319 LYS A C 1
ATOM 2570 O O . LYS A 1 319 ? 31.688 42.031 20.844 1 92.38 319 LYS A O 1
ATOM 2575 N N . ASP A 1 320 ? 30.391 41.719 19.125 1 91.69 320 ASP A N 1
ATOM 2576 C CA . ASP A 1 320 ? 30.734 40.312 18.984 1 91.69 320 ASP A CA 1
ATOM 2577 C C . ASP A 1 320 ? 30.453 39.531 20.281 1 91.69 320 ASP A C 1
ATOM 2579 O O . ASP A 1 320 ? 31.344 38.875 20.812 1 91.69 320 ASP A O 1
ATOM 2583 N N . LYS A 1 321 ? 29.312 39.75 20.766 1 94.31 321 LYS A N 1
ATOM 2584 C CA . LYS A 1 321 ? 28.938 39.125 22.031 1 94.31 321 LYS A CA 1
ATOM 2585 C C . LYS A 1 321 ? 27.484 38.656 22.016 1 94.31 321 LYS A C 1
ATOM 2587 O O . LYS A 1 321 ? 26.609 39.406 21.594 1 94.31 321 LYS A O 1
ATOM 2592 N N . CYS A 1 322 ? 27.281 37.438 22.391 1 96.25 322 CYS A N 1
ATOM 2593 C CA . CYS A 1 322 ? 25.938 36.906 22.609 1 96.25 322 CYS A CA 1
ATOM 2594 C C . CYS A 1 322 ? 25.641 36.719 24.094 1 96.25 322 CYS A C 1
ATOM 2596 O O . CYS A 1 322 ? 26.5 36.25 24.844 1 96.25 322 CYS A O 1
ATOM 2598 N N . SER A 1 323 ? 24.5 37.188 24.562 1 95.19 323 SER A N 1
ATOM 2599 C CA . SER A 1 323 ? 24.109 37.094 25.953 1 95.19 323 SER A CA 1
ATOM 2600 C C . SER A 1 323 ? 22.719 36.469 26.094 1 95.19 323 SER A C 1
ATOM 2602 O O . SER A 1 323 ? 21.828 36.719 25.297 1 95.19 323 SER A O 1
ATOM 2604 N N . ILE A 1 324 ? 22.562 35.625 27.141 1 96.31 324 ILE A N 1
ATOM 2605 C CA . ILE A 1 324 ? 21.266 35.062 27.469 1 96.31 324 ILE A CA 1
ATOM 2606 C C . ILE A 1 324 ? 20.359 36.125 28.094 1 96.31 324 ILE A C 1
ATOM 2608 O O . ILE A 1 324 ? 20.75 36.75 29.078 1 96.31 324 ILE A O 1
ATOM 2612 N N . VAL A 1 325 ? 19.156 36.312 27.562 1 95.62 325 VAL A N 1
ATOM 2613 C CA . VAL A 1 325 ? 18.297 37.344 28.078 1 95.62 325 VAL A CA 1
ATOM 2614 C C . VAL A 1 325 ? 17.078 36.75 28.75 1 95.62 325 VAL A C 1
ATOM 2616 O O . VAL A 1 325 ? 16.406 37.375 29.562 1 95.62 325 VAL A O 1
ATOM 2619 N N . LYS A 1 326 ? 16.781 35.531 28.438 1 95.94 326 LYS A N 1
ATOM 2620 C CA . LYS A 1 326 ? 15.625 34.875 29.047 1 95.94 326 LYS A CA 1
ATOM 2621 C C . LYS A 1 326 ? 15.75 33.344 28.953 1 95.94 326 LYS A C 1
ATOM 2623 O O . LYS A 1 326 ? 16.125 32.812 27.906 1 95.94 326 LYS A O 1
ATOM 2628 N N . GLU A 1 327 ? 15.57 32.656 29.984 1 96.38 327 GLU A N 1
ATOM 2629 C CA . GLU A 1 327 ? 15.414 31.219 30.062 1 96.38 327 GLU A CA 1
ATOM 2630 C C . GLU A 1 327 ? 14 30.828 30.484 1 96.38 327 GLU A C 1
ATOM 2632 O O . GLU A 1 327 ? 13.422 31.469 31.375 1 96.38 327 GLU A O 1
ATOM 2637 N N . HIS A 1 328 ? 13.375 29.953 29.781 1 96.56 328 HIS A N 1
ATOM 2638 C CA . HIS A 1 328 ? 12.016 29.5 30.078 1 96.56 328 HIS A CA 1
ATOM 2639 C C . HIS A 1 328 ? 11.945 27.984 30.156 1 96.56 328 HIS A C 1
ATOM 2641 O O . HIS A 1 328 ? 12.477 27.281 29.281 1 96.56 328 HIS A O 1
ATOM 2647 N N . SER A 1 329 ? 11.328 27.484 31.219 1 97.12 329 SER A N 1
ATOM 2648 C CA . SER A 1 329 ? 11.148 26.047 31.391 1 97.12 329 SER A CA 1
ATOM 2649 C C . SER A 1 329 ? 9.688 25.703 31.688 1 97.12 329 SER A C 1
ATOM 2651 O O . SER A 1 329 ? 9.023 26.422 32.438 1 97.12 329 SER A O 1
ATOM 2653 N N . GLU A 1 330 ? 9.156 24.734 31.078 1 97.12 330 GLU A N 1
ATOM 2654 C CA . GLU A 1 330 ? 7.855 24.125 31.328 1 97.12 330 GLU A CA 1
ATOM 2655 C C . GLU A 1 330 ? 7.996 22.656 31.703 1 97.12 330 GLU A C 1
ATOM 2657 O O . GLU A 1 330 ? 7.82 21.781 30.844 1 97.12 330 GLU A O 1
ATOM 2662 N N . SER A 1 331 ? 8.148 22.328 32.938 1 93.81 331 SER A N 1
ATOM 2663 C CA . SER A 1 331 ? 8.445 20.969 33.406 1 93.81 331 SER A CA 1
ATOM 2664 C C . SER A 1 331 ? 7.285 20.016 33.125 1 93.81 331 SER A C 1
ATOM 2666 O O . SER A 1 331 ? 7.492 18.828 32.875 1 93.81 331 SER A O 1
ATOM 2668 N N . ASN A 1 332 ? 6.109 20.531 33.188 1 95.69 332 ASN A N 1
ATOM 2669 C CA . ASN A 1 332 ? 4.93 19.703 32.938 1 95.69 332 ASN A CA 1
ATOM 2670 C C . ASN A 1 332 ? 4.219 20.125 31.656 1 95.69 332 ASN A C 1
ATOM 2672 O O . ASN A 1 332 ? 2.99 20.203 31.625 1 95.69 332 ASN A O 1
ATOM 2676 N N . GLY A 1 333 ? 4.984 20.484 30.641 1 97.62 333 GLY A N 1
ATOM 2677 C CA . GLY A 1 333 ? 4.422 20.953 29.391 1 97.62 333 GLY A CA 1
ATOM 2678 C C . GLY A 1 333 ? 5.461 21.141 28.297 1 97.62 333 GLY A C 1
ATOM 2679 O O . GLY A 1 333 ? 6.41 20.359 28.203 1 97.62 333 GLY A O 1
ATOM 2680 N N . TRP A 1 334 ? 5.223 22.047 27.391 1 98.06 334 TRP A N 1
ATOM 2681 C CA . TRP A 1 334 ? 6.09 22.344 26.266 1 98.06 334 TRP A CA 1
ATOM 2682 C C . TRP A 1 334 ? 6.086 23.844 25.953 1 98.06 334 TRP A C 1
ATOM 2684 O O . TRP A 1 334 ? 5.297 24.594 26.531 1 98.06 334 TRP A O 1
ATOM 2694 N N . ILE A 1 335 ? 6.98 24.219 25.125 1 97.06 335 ILE A N 1
ATOM 2695 C CA . ILE A 1 335 ? 7.125 25.625 24.766 1 97.06 335 ILE A CA 1
ATOM 2696 C C . ILE A 1 335 ? 6.699 25.844 23.312 1 97.06 335 ILE A C 1
ATOM 2698 O O . ILE A 1 335 ? 7.176 25.141 22.406 1 97.06 335 ILE A O 1
ATOM 2702 N N . ASP A 1 336 ? 5.812 26.766 23.094 1 94.69 336 ASP A N 1
ATOM 2703 C CA . ASP A 1 336 ? 5.398 27.141 21.75 1 94.69 336 ASP A CA 1
ATOM 2704 C C . ASP A 1 336 ? 6.305 28.234 21.188 1 94.69 336 ASP A C 1
ATOM 2706 O O . ASP A 1 336 ? 6.676 29.172 21.891 1 94.69 336 ASP A O 1
ATOM 2710 N N . VAL A 1 337 ? 6.68 28.062 19.969 1 95.88 337 VAL A N 1
ATOM 2711 C CA . VAL A 1 337 ? 7.5 29.047 19.266 1 95.88 337 VAL A CA 1
ATOM 2712 C C . VAL A 1 337 ? 6.613 29.953 18.422 1 95.88 337 VAL A C 1
ATOM 2714 O O . VAL A 1 337 ? 5.988 29.5 17.453 1 95.88 337 VAL A O 1
ATOM 2717 N N . ARG A 1 338 ? 6.512 31.203 18.75 1 93.62 338 ARG A N 1
ATOM 2718 C CA . ARG A 1 338 ? 5.68 32.188 18.062 1 93.62 338 ARG A CA 1
ATOM 2719 C C . ARG A 1 338 ? 6.504 33.375 17.625 1 93.62 338 ARG A C 1
ATOM 2721 O O . ARG A 1 338 ? 7.574 33.656 18.172 1 93.62 338 ARG A O 1
ATOM 2728 N N . SER A 1 339 ? 5.953 34.094 16.703 1 91.12 339 SER A N 1
ATOM 2729 C CA . SER A 1 339 ? 6.645 35.281 16.188 1 91.12 339 SER A CA 1
ATOM 2730 C C . SER A 1 339 ? 6.52 36.469 17.141 1 91.12 339 SER A C 1
ATOM 2732 O O . SER A 1 339 ? 5.426 36.781 17.609 1 91.12 339 SER A O 1
ATOM 2734 N N . PRO A 1 340 ? 7.602 37.219 17.422 1 95.94 340 PRO A N 1
ATOM 2735 C CA . PRO A 1 340 ? 7.594 38.375 18.297 1 95.94 340 PRO A CA 1
ATOM 2736 C C . PRO A 1 340 ? 7.57 39.719 17.531 1 95.94 340 PRO A C 1
ATOM 2738 O O . PRO A 1 340 ? 7.715 39.719 16.297 1 95.94 340 PRO A O 1
ATOM 2741 N N . PHE A 1 341 ? 7.297 40.781 18.266 1 96.31 341 PHE A N 1
ATOM 2742 C CA . PHE A 1 341 ? 7.461 42.156 17.781 1 96.31 341 PHE A CA 1
ATOM 2743 C C . PHE A 1 341 ? 8.492 42.906 18.625 1 96.31 341 PHE A C 1
ATOM 2745 O O . PHE A 1 341 ? 8.555 42.719 19.844 1 96.31 341 PHE A O 1
ATOM 2752 N N . PHE A 1 342 ? 9.289 43.75 17.953 1 96.62 342 PHE A N 1
ATOM 2753 C CA . PHE A 1 342 ? 10.273 44.562 18.656 1 96.62 342 PHE A CA 1
ATOM 2754 C C . PHE A 1 342 ? 9.953 46.062 18.516 1 96.62 342 PHE A C 1
ATOM 2756 O O . PHE A 1 342 ? 9.328 46.469 17.547 1 96.62 342 PHE A O 1
ATOM 2763 N N . ASP A 1 343 ? 10.344 46.75 19.531 1 94.75 343 ASP A N 1
ATOM 2764 C CA . ASP A 1 343 ? 10.234 48.219 19.375 1 94.75 343 ASP A CA 1
ATOM 2765 C C . ASP A 1 343 ? 11.391 48.75 18.562 1 94.75 343 ASP A C 1
ATOM 2767 O O . ASP A 1 343 ? 12.328 48.031 18.219 1 94.75 343 ASP A O 1
ATOM 2771 N N . LYS A 1 344 ? 11.375 50.031 18.25 1 91.56 344 LYS A N 1
ATOM 2772 C CA . LYS A 1 344 ? 12.352 50.688 17.359 1 91.56 344 LYS A CA 1
ATOM 2773 C C . LYS A 1 344 ? 13.758 50.594 17.938 1 91.56 344 LYS A C 1
ATOM 2775 O O . LYS A 1 344 ? 14.734 50.5 17.203 1 91.56 344 LYS A O 1
ATOM 2780 N N . SER A 1 345 ? 13.836 50.562 19.234 1 91.19 345 SER A N 1
ATOM 2781 C CA . SER A 1 345 ? 15.141 50.5 19.891 1 91.19 345 SER A CA 1
ATOM 2782 C C . SER A 1 345 ? 15.719 49.094 19.844 1 91.19 345 SER A C 1
ATOM 2784 O O . SER A 1 345 ? 16.922 48.906 20.016 1 91.19 345 SER A O 1
ATOM 2786 N N . GLY A 1 346 ? 14.859 48.156 19.719 1 93.69 346 GLY A N 1
ATOM 2787 C CA . GLY A 1 346 ? 15.273 46.781 19.766 1 93.69 346 GLY A CA 1
ATOM 2788 C C . GLY A 1 346 ? 15.43 46.25 21.188 1 93.69 346 GLY A C 1
ATOM 2789 O O . GLY A 1 346 ? 15.867 45.094 21.375 1 93.69 346 GLY A O 1
ATOM 2790 N N . ASN A 1 347 ? 15.039 46.969 22.156 1 93.88 347 ASN A N 1
ATOM 2791 C CA . ASN A 1 347 ? 15.273 46.594 23.547 1 93.88 347 ASN A CA 1
ATOM 2792 C C . ASN A 1 347 ? 14.016 46 24.203 1 93.88 347 ASN A C 1
ATOM 2794 O O . ASN A 1 347 ? 14.078 45.438 25.281 1 93.88 347 ASN A O 1
ATOM 2798 N N . LYS A 1 348 ? 12.914 46.188 23.547 1 96.25 348 LYS A N 1
ATOM 2799 C CA . LYS A 1 348 ? 11.664 45.594 24.047 1 96.25 348 LYS A CA 1
ATOM 2800 C C . LYS A 1 348 ? 11.055 44.656 23.016 1 96.25 348 LYS A C 1
ATOM 2802 O O . LYS A 1 348 ? 11.164 44.906 21.812 1 96.25 348 LYS A O 1
ATOM 2807 N N . MET A 1 349 ? 10.398 43.656 23.578 1 97.69 349 MET A N 1
ATOM 2808 C CA . MET A 1 349 ? 9.836 42.625 22.734 1 97.69 349 MET A CA 1
ATOM 2809 C C . MET A 1 349 ? 8.414 42.281 23.172 1 97.69 349 MET A C 1
ATOM 2811 O O . MET A 1 349 ? 8.141 42.188 24.375 1 97.69 349 MET A O 1
ATOM 2815 N N . LEU A 1 350 ? 7.488 42.25 22.203 1 97.75 350 LEU A N 1
ATOM 2816 C CA . LEU A 1 350 ? 6.16 41.688 22.438 1 97.75 350 LEU A CA 1
ATOM 2817 C C . LEU A 1 350 ? 6.117 40.188 22.094 1 97.75 350 LEU A C 1
ATOM 2819 O O . LEU A 1 350 ? 6.574 39.781 21.031 1 97.75 350 LEU A O 1
ATOM 2823 N N . GLU A 1 351 ? 5.574 39.375 22.969 1 96.94 351 GLU A N 1
ATOM 2824 C CA . GLU A 1 351 ? 5.371 37.969 22.734 1 96.94 351 GLU A CA 1
ATOM 2825 C C . GLU A 1 351 ? 4.219 37.406 23.578 1 96.94 351 GLU A C 1
ATOM 2827 O O . GLU A 1 351 ? 3.738 38.094 24.484 1 96.94 351 GLU A O 1
ATOM 2832 N N . ILE A 1 352 ? 3.721 36.281 23.234 1 97.38 352 ILE A N 1
ATOM 2833 C CA . ILE A 1 352 ? 2.742 35.594 24.062 1 97.38 352 ILE A CA 1
ATOM 2834 C C . ILE A 1 352 ? 3.459 34.812 25.156 1 97.38 352 ILE A C 1
ATOM 2836 O O . ILE A 1 352 ? 4.406 34.062 24.875 1 97.38 352 ILE A O 1
ATOM 2840 N N . GLN A 1 353 ? 3.117 35 26.391 1 97.19 353 GLN A N 1
ATOM 2841 C CA . GLN A 1 353 ? 3.662 34.312 27.547 1 97.19 353 GLN A CA 1
ATOM 2842 C C . GLN A 1 353 ? 2.549 33.688 28.406 1 97.19 353 GLN A C 1
ATOM 2844 O O . GLN A 1 353 ? 1.411 34.188 28.375 1 97.19 353 GLN A O 1
ATOM 2849 N N . TYR A 1 354 ? 2.859 32.625 29.062 1 97.06 354 TYR A N 1
ATOM 2850 C CA . TYR A 1 354 ? 1.94 32.031 30.031 1 97.06 354 TYR A CA 1
ATOM 2851 C C . TYR A 1 354 ? 2.018 32.781 31.375 1 97.06 354 TYR A C 1
ATOM 2853 O O . TYR A 1 354 ? 2.979 32.594 32.125 1 97.06 354 TYR A O 1
ATOM 2861 N N . LEU A 1 355 ? 0.995 33.562 31.625 1 97.56 355 LEU A N 1
ATOM 2862 C CA . LEU A 1 355 ? 1.004 34.375 32.844 1 97.56 355 LEU A CA 1
ATOM 2863 C C . LEU A 1 355 ? -0.199 34.062 33.719 1 97.56 355 LEU A C 1
ATOM 2865 O O . LEU A 1 355 ? -1.197 33.5 33.25 1 97.56 355 LEU A O 1
ATOM 2869 N N . PHE A 1 356 ? -0.132 34.469 34.938 1 96.56 356 PHE A N 1
ATOM 2870 C CA . PHE A 1 356 ? -1.082 34.031 35.938 1 96.56 356 PHE A CA 1
ATOM 2871 C C . PHE A 1 356 ? -2.299 34.938 36 1 96.56 356 PHE A C 1
ATOM 2873 O O . PHE A 1 356 ? -2.168 36.156 35.844 1 96.56 356 PHE A O 1
ATOM 2880 N N . ASN A 1 357 ? -3.352 34.438 36.031 1 95.25 357 ASN A N 1
ATOM 2881 C CA . ASN A 1 357 ? -4.605 34.969 36.531 1 95.25 357 ASN A CA 1
ATOM 2882 C C . ASN A 1 357 ? -5.133 34.156 37.719 1 95.25 357 ASN A C 1
ATOM 2884 O O . ASN A 1 357 ? -5.773 33.125 37.531 1 95.25 357 ASN A O 1
ATOM 2888 N N . GLY A 1 358 ? -4.922 34.656 38.875 1 93.81 358 GLY A N 1
ATOM 2889 C CA . GLY A 1 358 ? -5.121 33.844 40.031 1 93.81 358 GLY A CA 1
ATOM 2890 C C . GLY A 1 358 ? -4.168 32.656 40.094 1 93.81 358 GLY A C 1
ATOM 2891 O O . GLY A 1 358 ? -2.951 32.812 40.031 1 93.81 358 GLY A O 1
ATOM 2892 N N . ASP A 1 359 ? -4.75 31.469 40.188 1 92.19 359 ASP A N 1
ATOM 2893 C CA . ASP A 1 359 ? -3.934 30.266 40.312 1 92.19 359 ASP A CA 1
ATOM 2894 C C . ASP A 1 359 ? -3.783 29.547 39 1 92.19 359 ASP A C 1
ATOM 2896 O O . ASP A 1 359 ? -3.129 28.5 38.906 1 92.19 359 ASP A O 1
ATOM 2900 N N . GLN A 1 360 ? -4.359 30.109 38 1 92.19 360 GLN A N 1
ATOM 2901 C CA . GLN A 1 360 ? -4.297 29.484 36.656 1 92.19 360 GLN A CA 1
ATOM 2902 C C . GLN A 1 360 ? -3.506 30.359 35.688 1 92.19 360 GLN A C 1
ATOM 2904 O O . GLN A 1 360 ? -3.465 31.578 35.844 1 92.19 360 GLN A O 1
ATOM 2909 N N . ARG A 1 361 ? -2.877 29.672 34.812 1 96 361 ARG A N 1
ATOM 2910 C CA . ARG A 1 361 ? -2.137 30.422 33.781 1 96 361 ARG A CA 1
ATOM 2911 C C . ARG A 1 361 ? -2.885 30.438 32.469 1 96 361 ARG A C 1
ATOM 2913 O O . ARG A 1 361 ? -3.553 29.469 32.094 1 96 361 ARG A O 1
ATOM 2920 N N . PHE A 1 362 ? -2.738 31.516 31.797 1 97.12 362 PHE A N 1
ATOM 2921 C CA . PHE A 1 362 ? -3.303 31.688 30.469 1 97.12 362 PHE A CA 1
ATOM 2922 C C . PHE A 1 362 ? -2.287 32.344 29.516 1 97.12 362 PHE A C 1
ATOM 2924 O O . PHE A 1 362 ? -1.403 33.062 29.969 1 97.12 362 PHE A O 1
ATOM 2931 N N . PRO A 1 363 ? -2.34 32.062 28.25 1 97.38 363 PRO A N 1
ATOM 2932 C CA . PRO A 1 363 ? -1.542 32.844 27.297 1 97.38 363 PRO A CA 1
ATOM 2933 C C . PRO A 1 363 ? -1.951 34.312 27.234 1 97.38 363 PRO A C 1
ATOM 2935 O O . PRO A 1 363 ? -3.09 34.625 26.891 1 97.38 363 PRO A O 1
ATOM 2938 N N . HIS A 1 364 ? -1.04 35.156 27.609 1 97.94 364 HIS A N 1
ATOM 2939 C CA . HIS A 1 364 ? -1.253 36.594 27.609 1 97.94 364 HIS A CA 1
ATOM 2940 C C . HIS A 1 364 ? -0.305 37.281 26.656 1 97.94 364 HIS A C 1
ATOM 2942 O O . HIS A 1 364 ? 0.723 36.719 26.266 1 97.94 364 HIS A O 1
ATOM 2948 N N . ALA A 1 365 ? -0.693 38.469 26.156 1 98.12 365 ALA A N 1
ATOM 2949 C CA . ALA A 1 365 ? 0.264 39.375 25.531 1 98.12 365 ALA A CA 1
ATOM 2950 C C . ALA A 1 365 ? 1.193 40 26.562 1 98.12 365 ALA A C 1
ATOM 2952 O O . ALA A 1 365 ? 0.736 40.5 27.594 1 98.12 365 ALA A O 1
ATOM 2953 N N . ALA A 1 366 ? 2.447 39.875 26.297 1 97.88 366 ALA A N 1
ATOM 2954 C CA . ALA A 1 366 ? 3.443 40.375 27.25 1 97.88 366 ALA A CA 1
ATOM 2955 C C . ALA A 1 366 ? 4.48 41.25 26.578 1 97.88 366 ALA A C 1
ATOM 2957 O O . ALA A 1 366 ? 4.875 41 25.438 1 97.88 366 ALA A O 1
ATOM 2958 N N . LYS A 1 367 ? 4.867 42.25 27.281 1 97.94 367 LYS A N 1
ATOM 2959 C CA . LYS A 1 367 ? 5.973 43.125 26.875 1 97.94 367 LYS A CA 1
ATOM 2960 C C . LYS A 1 367 ? 7.203 42.906 27.75 1 97.94 367 LYS A C 1
ATOM 2962 O O . LYS A 1 367 ? 7.168 43.156 28.953 1 97.94 367 LYS A O 1
ATOM 2967 N N . PHE A 1 368 ? 8.234 42.406 27.141 1 97.31 368 PHE A N 1
ATOM 2968 C CA . PHE A 1 368 ? 9.469 42.062 27.828 1 97.31 368 PHE A CA 1
ATOM 2969 C C . PHE A 1 368 ? 10.57 43.094 27.531 1 97.31 368 PHE A C 1
ATOM 2971 O O . PHE A 1 368 ? 10.805 43.406 26.359 1 97.31 368 PHE A O 1
ATOM 2978 N N . ASP A 1 369 ? 11.242 43.531 28.562 1 96.06 369 ASP A N 1
ATOM 2979 C CA . ASP A 1 369 ? 12.32 44.5 28.438 1 96.06 369 ASP A CA 1
ATOM 2980 C C . ASP A 1 369 ? 13.688 43.844 28.594 1 96.06 369 ASP A C 1
ATOM 2982 O O . ASP A 1 369 ? 13.977 43.25 29.656 1 96.06 369 ASP A O 1
ATOM 2986 N N . PHE A 1 370 ? 14.57 44 27.594 1 94.06 370 PHE A N 1
ATOM 2987 C CA . PHE A 1 370 ? 15.867 43.312 27.578 1 94.06 370 PHE A CA 1
ATOM 2988 C C . PHE A 1 370 ? 16.812 43.938 28.609 1 94.06 370 PHE A C 1
ATOM 2990 O O . PHE A 1 370 ? 17.766 43.281 29.031 1 94.06 370 PHE A O 1
ATOM 2997 N N . LEU A 1 371 ? 16.609 45.125 28.969 1 92.06 371 LEU A N 1
ATOM 2998 C CA . LEU A 1 371 ? 17.5 45.844 29.875 1 92.06 371 LEU A CA 1
ATOM 2999 C C . LEU A 1 371 ? 17.156 45.531 31.328 1 92.06 371 LEU A C 1
ATOM 3001 O O . LEU A 1 371 ? 18.016 45.156 32.125 1 92.06 371 LEU A O 1
ATOM 3005 N N . SER A 1 372 ? 15.875 45.656 31.641 1 95.06 372 SER A N 1
ATOM 3006 C CA . SER A 1 372 ? 15.438 45.438 33 1 95.06 372 SER A CA 1
ATOM 3007 C C . SER A 1 372 ? 15.117 43.969 33.281 1 95.06 372 SER A C 1
ATOM 3009 O O . SER A 1 372 ? 14.977 43.562 34.406 1 95.06 372 SER A O 1
ATOM 3011 N N . LEU A 1 373 ? 14.961 43.281 32.25 1 94.56 373 LEU A N 1
ATOM 3012 C CA . LEU A 1 373 ? 14.609 41.844 32.312 1 94.56 373 LEU A CA 1
ATOM 3013 C C . LEU A 1 373 ? 13.266 41.656 33 1 94.56 373 LEU A C 1
ATOM 3015 O O . LEU A 1 373 ? 13.07 40.656 33.719 1 94.56 373 LEU A O 1
ATOM 3019 N N . THR A 1 374 ? 12.359 42.656 32.875 1 95.69 374 THR A N 1
ATOM 3020 C CA . THR A 1 374 ? 11.023 42.562 33.438 1 95.69 374 THR A CA 1
ATOM 3021 C C . THR A 1 374 ? 9.977 42.406 32.344 1 95.69 374 THR A C 1
ATOM 3023 O O . THR A 1 374 ? 10.203 42.781 31.203 1 95.69 374 THR A O 1
ATOM 3026 N N . THR A 1 375 ? 8.867 41.781 32.75 1 96.62 375 THR A N 1
ATOM 3027 C CA . THR A 1 375 ? 7.754 41.531 31.844 1 96.62 375 THR A CA 1
ATOM 3028 C C . THR A 1 375 ? 6.508 42.312 32.281 1 96.62 375 THR A C 1
ATOM 3030 O O . THR A 1 375 ? 6.16 42.281 33.469 1 96.62 375 THR A O 1
ATOM 3033 N N . GLU A 1 376 ? 5.902 43 31.422 1 96.88 376 GLU A N 1
ATOM 3034 C CA . GLU A 1 376 ? 4.609 43.656 31.641 1 96.88 376 GLU A CA 1
ATOM 3035 C C . GLU A 1 376 ? 3.475 42.844 31.031 1 96.88 376 GLU A C 1
ATOM 3037 O O . GLU A 1 376 ? 3.514 42.5 29.844 1 96.88 376 GLU A O 1
ATOM 3042 N N . ASP A 1 377 ? 2.467 42.469 31.844 1 97.44 377 ASP A N 1
ATOM 3043 C CA . ASP A 1 377 ? 1.278 41.781 31.359 1 97.44 377 ASP A CA 1
ATOM 3044 C C . ASP A 1 377 ? 0.302 42.75 30.703 1 97.44 377 ASP A C 1
ATOM 3046 O O . ASP A 1 377 ? -0.261 43.625 31.375 1 97.44 377 ASP A O 1
ATOM 3050 N N . LEU A 1 378 ? 0.04 42.594 29.453 1 97.88 378 LEU A N 1
ATOM 3051 C CA . LEU A 1 378 ? -0.763 43.531 28.688 1 97.88 378 LEU A CA 1
ATOM 3052 C C . LEU A 1 378 ? -2.213 43.062 28.594 1 97.88 378 LEU A C 1
ATOM 3054 O O . LEU A 1 378 ? -3.09 43.844 28.203 1 97.88 378 LEU A O 1
ATOM 3058 N N . SER A 1 379 ? -2.473 41.875 28.969 1 97.25 379 SER A N 1
ATOM 3059 C CA . SER A 1 379 ? -3.828 41.344 28.859 1 97.25 379 SER A CA 1
ATOM 3060 C C . SER A 1 379 ? -4.191 40.469 30.062 1 97.25 379 SER A C 1
ATOM 3062 O O . SER A 1 379 ? -4.586 39.312 29.922 1 97.25 379 SER A O 1
ATOM 3064 N N . PRO A 1 380 ? -4.117 41.062 31.203 1 95.62 380 PRO A N 1
ATOM 3065 C CA . PRO A 1 380 ? -4.465 40.25 32.375 1 95.62 380 PRO A CA 1
ATOM 3066 C C . PRO A 1 380 ? -5.902 39.75 32.344 1 95.62 380 PRO A C 1
ATOM 3068 O O . PRO A 1 380 ? -6.781 40.406 31.797 1 95.62 380 PRO A O 1
ATOM 3071 N N . GLY A 1 381 ? -6.129 38.625 32.969 1 95 381 GLY A N 1
ATOM 3072 C CA . GLY A 1 381 ? -7.449 38 33 1 95 381 GLY A CA 1
ATOM 3073 C C . GLY A 1 381 ? -7.438 36.531 32.594 1 95 381 GLY A C 1
ATOM 3074 O O . GLY A 1 381 ? -6.379 35.906 32.531 1 95 381 GLY A O 1
ATOM 3075 N N . ASN A 1 382 ? -8.617 36 32.344 1 94.38 382 ASN A N 1
ATOM 3076 C CA . ASN A 1 382 ? -8.75 34.594 32.031 1 94.38 382 ASN A CA 1
ATOM 3077 C C . ASN A 1 382 ? -8.984 34.375 30.531 1 94.38 382 ASN A C 1
ATOM 3079 O O . ASN A 1 382 ? -9.5 33.344 30.125 1 94.38 382 ASN A O 1
ATOM 3083 N N . SER A 1 383 ? -8.672 35.406 29.766 1 95.62 383 SER A N 1
ATOM 3084 C CA . SER A 1 383 ? -8.758 35.312 28.312 1 95.62 383 SER A CA 1
ATOM 3085 C C . SER A 1 383 ? -7.48 34.719 27.734 1 95.62 383 SER A C 1
ATOM 3087 O O . SER A 1 383 ? -6.418 34.781 28.359 1 95.62 383 SER A O 1
ATOM 3089 N N . THR A 1 384 ? -7.617 34.094 26.578 1 97.12 384 THR A N 1
ATOM 3090 C CA . THR A 1 384 ? -6.48 33.469 25.906 1 97.12 384 THR A CA 1
ATOM 3091 C C . THR A 1 384 ? -6.082 34.25 24.672 1 97.12 384 THR A C 1
ATOM 3093 O O . THR A 1 384 ? -6.867 34.375 23.719 1 97.12 384 THR A O 1
ATOM 3096 N N . VAL A 1 385 ? -4.883 34.812 24.672 1 97.94 385 VAL A N 1
ATOM 3097 C CA . VAL A 1 385 ? -4.352 35.469 23.484 1 97.94 385 VAL A CA 1
ATOM 3098 C C . VAL A 1 385 ? -3.844 34.438 22.484 1 97.94 385 VAL A C 1
ATOM 3100 O O . VAL A 1 385 ? -3.043 33.562 22.844 1 97.94 385 VAL A O 1
ATOM 3103 N N . THR A 1 386 ? -4.328 34.531 21.266 1 96.75 386 THR A N 1
ATOM 3104 C CA . THR A 1 386 ? -3.955 33.531 20.297 1 96.75 386 THR A CA 1
ATOM 3105 C C . THR A 1 386 ? -2.947 34.094 19.297 1 96.75 386 THR A C 1
ATOM 3107 O O . THR A 1 386 ? -2.199 33.344 18.672 1 96.75 386 THR A O 1
ATOM 3110 N N . GLU A 1 387 ? -2.873 35.406 19.156 1 97.25 387 GLU A N 1
ATOM 3111 C CA . GLU A 1 387 ? -1.972 36 18.172 1 97.25 387 GLU A CA 1
ATOM 3112 C C . GLU A 1 387 ? -1.735 37.5 18.5 1 97.25 387 GLU A C 1
ATOM 3114 O O . GLU A 1 387 ? -2.66 38.188 18.906 1 97.25 387 GLU A O 1
ATOM 3119 N N . ILE A 1 388 ? -0.487 37.906 18.406 1 98 388 ILE A N 1
ATOM 3120 C CA . ILE A 1 388 ? -0.195 39.344 18.422 1 98 388 ILE A CA 1
ATOM 3121 C C . ILE A 1 388 ? -0.197 39.875 17 1 98 388 ILE A C 1
ATOM 3123 O O . ILE A 1 388 ? 0.441 39.312 16.109 1 98 388 ILE A O 1
ATOM 3127 N N . LEU A 1 389 ? -0.858 40.969 16.781 1 97.62 389 LEU A N 1
ATOM 3128 C CA . LEU A 1 389 ? -1.137 41.438 15.422 1 97.62 389 LEU A CA 1
ATOM 3129 C C . LEU A 1 389 ? -0.245 42.594 15.055 1 97.62 389 LEU A C 1
ATOM 3131 O O . LEU A 1 389 ? 0.114 42.781 13.891 1 97.62 389 LEU A O 1
ATOM 3135 N N . GLY A 1 390 ? -0.033 43.5 16.047 1 96.94 390 GLY A N 1
ATOM 3136 C CA . GLY A 1 390 ? 0.747 44.688 15.758 1 96.94 390 GLY A CA 1
ATOM 3137 C C . GLY A 1 390 ? 1.024 45.531 16.984 1 96.94 390 GLY A C 1
ATOM 3138 O O . GLY A 1 390 ? 0.433 45.312 18.031 1 96.94 390 GLY A O 1
ATOM 3139 N N . TRP A 1 391 ? 1.959 46.469 16.828 1 97.69 391 TRP A N 1
ATOM 3140 C CA . TRP A 1 391 ? 2.396 47.406 17.875 1 97.69 391 TRP A CA 1
ATOM 3141 C C . TRP A 1 391 ? 2.549 48.812 17.312 1 97.69 391 TRP A C 1
ATOM 3143 O O . TRP A 1 391 ? 3.475 49.094 16.547 1 97.69 391 TRP A O 1
ATOM 3153 N N . ASN A 1 392 ? 1.586 49.688 17.656 1 97.06 392 ASN A N 1
ATOM 3154 C CA . ASN A 1 392 ? 1.733 51.094 17.375 1 97.06 392 ASN A CA 1
ATOM 3155 C C . ASN A 1 392 ? 2.574 51.781 18.438 1 97.06 392 ASN A C 1
ATOM 3157 O O . ASN A 1 392 ? 2.059 52.188 19.484 1 97.06 392 ASN A O 1
ATOM 3161 N N . GLN A 1 393 ? 3.76 52.031 18.141 1 94.75 393 GLN A N 1
ATOM 3162 C CA . GLN A 1 393 ? 4.703 52.531 19.141 1 94.75 393 GLN A CA 1
ATOM 3163 C C . GLN A 1 393 ? 4.426 54 19.469 1 94.75 393 GLN A C 1
ATOM 3165 O O . GLN A 1 393 ? 4.723 54.469 20.562 1 94.75 393 GLN A O 1
ATOM 3170 N N . ALA A 1 394 ? 3.943 54.719 18.5 1 92.56 394 ALA A N 1
ATOM 3171 C CA . ALA A 1 394 ? 3.643 56.125 18.719 1 92.56 394 ALA A CA 1
ATOM 3172 C C . ALA A 1 394 ? 2.645 56.281 19.875 1 92.56 394 ALA A C 1
ATOM 3174 O O . ALA A 1 394 ? 2.764 57.219 20.672 1 92.56 394 ALA A O 1
ATOM 3175 N N . THR A 1 395 ? 1.725 55.406 19.906 1 93.94 395 THR A N 1
ATOM 3176 C CA . THR A 1 395 ? 0.707 55.469 20.953 1 93.94 395 THR A CA 1
ATOM 3177 C C . THR A 1 395 ? 0.915 54.375 21.984 1 93.94 395 THR A C 1
ATOM 3179 O O . THR A 1 395 ? 0.138 54.25 22.938 1 93.94 395 THR A O 1
ATOM 3182 N N . ASP A 1 396 ? 1.898 53.531 21.766 1 95 396 ASP A N 1
ATOM 3183 C CA . ASP A 1 396 ? 2.168 52.344 22.578 1 95 396 ASP A CA 1
ATOM 3184 C C . ASP A 1 396 ? 0.927 51.469 22.688 1 95 396 ASP A C 1
ATOM 3186 O O . ASP A 1 396 ? 0.522 51.094 23.797 1 95 396 ASP A O 1
ATOM 3190 N N . THR A 1 397 ? 0.3 51.25 21.625 1 97.62 397 THR A N 1
ATOM 3191 C CA . THR A 1 397 ? -0.884 50.406 21.547 1 97.62 397 THR A CA 1
ATOM 3192 C C . THR A 1 397 ? -0.539 49.062 20.938 1 97.62 397 THR A C 1
ATOM 3194 O O . THR A 1 397 ? 0.01 48.969 19.844 1 97.62 397 THR A O 1
ATOM 3197 N N . VAL A 1 398 ? -0.834 47.969 21.688 1 98.19 398 VAL A N 1
ATOM 3198 C CA . VAL A 1 398 ? -0.605 46.625 21.219 1 98.19 398 VAL A CA 1
ATOM 3199 C C . VAL A 1 398 ? -1.934 45.969 20.812 1 98.19 398 VAL A C 1
ATOM 3201 O O . VAL A 1 398 ? -2.902 46 21.562 1 98.19 398 VAL A O 1
ATOM 3204 N N . TYR A 1 399 ? -2.01 45.438 19.578 1 98.38 399 TYR A N 1
ATOM 3205 C CA . TYR A 1 399 ? -3.193 44.75 19.062 1 98.38 399 TYR A CA 1
ATOM 3206 C C . TYR A 1 399 ? -2.998 43.25 19.047 1 98.38 399 TYR A C 1
ATOM 3208 O O . TYR A 1 399 ? -1.929 42.75 18.672 1 98.38 399 TYR A O 1
ATOM 3216 N N . TYR A 1 400 ? -3.986 42.5 19.484 1 98.31 400 TYR A N 1
ATOM 3217 C CA . TYR A 1 400 ? -3.873 41.062 19.531 1 98.31 400 TYR A CA 1
ATOM 3218 C C . TYR A 1 400 ? -5.246 40.406 19.469 1 98.31 400 TYR A C 1
ATOM 3220 O O . TYR A 1 400 ? -6.266 41.062 19.703 1 98.31 400 TYR A O 1
ATOM 3228 N N . VAL A 1 401 ? -5.309 39.188 19.016 1 98.06 401 VAL A N 1
ATOM 3229 C CA . VAL A 1 401 ? -6.531 38.375 18.953 1 98.06 401 VAL A CA 1
ATOM 3230 C C . VAL A 1 401 ? -6.695 37.594 20.266 1 98.06 401 VAL A C 1
ATOM 3232 O O . VAL A 1 401 ? -5.734 37.031 20.781 1 98.06 401 VAL A O 1
ATOM 3235 N N . VAL A 1 402 ? -7.918 37.594 20.766 1 97.31 402 VAL A N 1
ATOM 3236 C CA . VAL A 1 402 ? -8.164 36.969 22.047 1 97.31 402 VAL A CA 1
ATOM 3237 C C . VAL A 1 402 ? -9.438 36.125 21.969 1 97.31 402 VAL A C 1
ATOM 3239 O O . VAL A 1 402 ? -10.359 36.438 21.219 1 97.31 402 VAL A O 1
ATOM 3242 N N . SER A 1 403 ? -9.43 35 22.625 1 97.38 403 SER A N 1
ATOM 3243 C CA . SER A 1 403 ? -10.633 34.281 23.031 1 97.38 403 SER A CA 1
ATOM 3244 C C . SER A 1 403 ? -11.062 34.688 24.438 1 97.38 403 SER A C 1
ATOM 3246 O O . SER A 1 403 ? -10.422 34.312 25.422 1 97.38 403 SER A O 1
ATOM 3248 N N . PRO A 1 404 ? -12.18 35.375 24.5 1 95.44 404 PRO A N 1
ATOM 3249 C CA . PRO A 1 404 ? -12.602 35.812 25.828 1 95.44 404 PRO A CA 1
ATOM 3250 C C . PRO A 1 404 ? -12.977 34.656 26.734 1 95.44 404 PRO A C 1
ATOM 3252 O O . PRO A 1 404 ? -13.578 33.688 26.281 1 95.44 404 PRO A O 1
ATOM 3255 N N . GLY A 1 405 ? -12.641 34.781 28 1 90.06 405 GLY A N 1
ATOM 3256 C CA . GLY A 1 405 ? -12.883 33.719 28.969 1 90.06 405 GLY A CA 1
ATOM 3257 C C . GLY A 1 405 ? -14.344 33.312 29.078 1 90.06 405 GLY A C 1
ATOM 3258 O O . GLY A 1 405 ? -14.672 32.156 29.266 1 90.06 405 GLY A O 1
ATOM 3259 N N . TYR A 1 406 ? -15.234 34.25 28.906 1 88.06 406 TYR A N 1
ATOM 3260 C CA . TYR A 1 406 ? -16.656 34 29.141 1 88.06 406 TYR A CA 1
ATOM 3261 C C . TYR A 1 406 ? -17.328 33.469 27.891 1 88.06 406 TYR A C 1
ATOM 3263 O O . TYR A 1 406 ? -18.406 32.875 27.969 1 88.06 406 TYR A O 1
ATOM 3271 N N . VAL A 1 407 ? -16.766 33.625 26.734 1 93.56 407 VAL A N 1
ATOM 3272 C CA . VAL A 1 407 ? -17.266 33.125 25.469 1 93.56 407 VAL A CA 1
ATOM 3273 C C . VAL A 1 407 ? -16.109 32.562 24.641 1 93.56 407 VAL A C 1
ATOM 3275 O O . VAL A 1 407 ? -15.734 33.125 23.609 1 93.56 407 VAL A O 1
ATOM 3278 N N . PRO A 1 408 ? -15.633 31.422 24.969 1 93.06 408 PRO A N 1
ATOM 3279 C CA . PRO A 1 408 ? -14.352 30.906 24.453 1 93.06 408 PRO A CA 1
ATOM 3280 C C . PRO A 1 408 ? -14.406 30.609 22.969 1 93.06 408 PRO A C 1
ATOM 3282 O O . PRO A 1 408 ? -13.359 30.391 22.344 1 93.06 408 PRO A O 1
ATOM 3285 N N . TRP A 1 409 ? -15.586 30.578 22.281 1 95.44 409 TRP A N 1
ATOM 3286 C CA . TRP A 1 409 ? -15.664 30.25 20.859 1 95.44 409 TRP A CA 1
ATOM 3287 C C . TRP A 1 409 ? -15.555 31.516 20.016 1 95.44 409 TRP A C 1
ATOM 3289 O O . TRP A 1 409 ? -15.555 31.438 18.781 1 95.44 409 TRP A O 1
ATOM 3299 N N . LEU A 1 410 ? -15.422 32.656 20.594 1 96.25 410 LEU A N 1
ATOM 3300 C CA . LEU A 1 410 ? -15.203 33.906 19.875 1 96.25 410 LEU A CA 1
ATOM 3301 C C . LEU A 1 410 ? -13.711 34.156 19.656 1 96.25 410 LEU A C 1
ATOM 3303 O O . LEU A 1 410 ? -12.875 33.594 20.359 1 96.25 410 LEU A O 1
ATOM 3307 N N . ARG A 1 411 ? -13.352 34.906 18.672 1 97.81 411 ARG A N 1
ATOM 3308 C CA . ARG A 1 411 ? -12.062 35.531 18.422 1 97.81 411 ARG A CA 1
ATOM 3309 C C . ARG A 1 411 ? -12.211 37.031 18.172 1 97.81 411 ARG A C 1
ATOM 3311 O O . ARG A 1 411 ? -12.664 37.438 17.109 1 97.81 411 ARG A O 1
ATOM 3318 N N . GLN A 1 412 ? -11.734 37.75 19.141 1 97.56 412 GLN A N 1
ATOM 3319 C CA . GLN A 1 412 ? -11.883 39.188 19.094 1 97.56 412 GLN A CA 1
ATOM 3320 C C . GLN A 1 412 ? -10.523 39.875 18.969 1 97.56 412 GLN A C 1
ATOM 3322 O O . GLN A 1 412 ? -9.5 39.344 19.391 1 97.56 412 GLN A O 1
ATOM 3327 N N . MET A 1 413 ? -10.531 40.969 18.344 1 98.38 413 MET A N 1
ATOM 3328 C CA . MET A 1 413 ? -9.336 41.812 18.344 1 98.38 413 MET A CA 1
ATOM 3329 C C . MET A 1 413 ? -9.375 42.812 19.484 1 98.38 413 MET A C 1
ATOM 3331 O O . MET A 1 413 ? -10.266 43.688 19.531 1 98.38 413 MET A O 1
ATOM 3335 N N . TRP A 1 414 ? -8.453 42.719 20.391 1 98.19 414 TRP A N 1
ATOM 3336 C CA . TRP A 1 414 ? -8.312 43.656 21.5 1 98.19 414 TRP A CA 1
ATOM 3337 C C . TRP A 1 414 ? -7.094 44.562 21.312 1 98.19 414 TRP A C 1
ATOM 3339 O O . TRP A 1 414 ? -6.219 44.25 20.5 1 98.19 414 TRP A O 1
ATOM 3349 N N . ALA A 1 415 ? -7.121 45.688 21.953 1 98 415 ALA A N 1
ATOM 3350 C CA . ALA A 1 415 ? -6.004 46.625 21.984 1 98 415 ALA A CA 1
ATOM 3351 C C . ALA A 1 415 ? -5.715 47.094 23.406 1 98 415 ALA A C 1
ATOM 3353 O O . ALA A 1 415 ? -6.637 47.312 24.203 1 98 415 ALA A O 1
ATOM 3354 N N . THR A 1 416 ? -4.527 47.125 23.781 1 98.06 416 THR A N 1
ATOM 3355 C CA . THR A 1 416 ? -4.098 47.625 25.094 1 98.06 416 THR A CA 1
ATOM 3356 C C . THR A 1 416 ? -3.205 48.844 24.922 1 98.06 416 THR A C 1
ATOM 3358 O O . THR A 1 416 ? -2.219 48.812 24.188 1 98.06 416 THR A O 1
ATOM 3361 N N . SER A 1 417 ? -3.516 49.906 25.531 1 95.38 417 SER A N 1
ATOM 3362 C CA . SER A 1 417 ? -2.74 51.125 25.609 1 95.38 417 SER A CA 1
ATOM 3363 C C . SER A 1 417 ? -2.793 51.719 27 1 95.38 417 SER A C 1
ATOM 3365 O O . SER A 1 417 ? -3.873 51.906 27.562 1 95.38 417 SER A O 1
ATOM 3367 N N . GLY A 1 418 ? -1.654 52.062 27.656 1 91.38 418 GLY A N 1
ATOM 3368 C CA . GLY A 1 418 ? -1.584 52.688 28.969 1 91.38 418 GLY A CA 1
ATOM 3369 C C . GLY A 1 418 ? -2.266 51.844 30.047 1 91.38 418 GLY A C 1
ATOM 3370 O O . GLY A 1 418 ? -2.938 52.406 30.922 1 91.38 418 GLY A O 1
ATOM 3371 N N . GLY A 1 419 ? -2.242 50.594 29.859 1 89.75 419 GLY A N 1
ATOM 3372 C CA . GLY A 1 419 ? -2.82 49.719 30.859 1 89.75 419 GLY A CA 1
ATOM 3373 C C . GLY A 1 419 ? -4.301 49.469 30.656 1 89.75 419 GLY A C 1
ATOM 3374 O O . GLY A 1 419 ? -4.914 48.688 31.375 1 89.75 419 GLY A O 1
ATOM 3375 N N . VAL A 1 420 ? -4.855 50.094 29.672 1 94.5 420 VAL A N 1
ATOM 3376 C CA . VAL A 1 420 ? -6.285 49.969 29.422 1 94.5 420 VAL A CA 1
ATOM 3377 C C . VAL A 1 420 ? -6.512 49 28.266 1 94.5 420 VAL A C 1
ATOM 3379 O O . VAL A 1 420 ? -5.941 49.188 27.188 1 94.5 420 VAL A O 1
ATOM 3382 N N . VAL A 1 421 ? -7.332 48 28.484 1 96.25 421 VAL A N 1
ATOM 3383 C CA . VAL A 1 421 ? -7.672 47 27.484 1 96.25 421 VAL A CA 1
ATOM 3384 C C . VAL A 1 421 ? -9.039 47.312 26.875 1 96.25 421 VAL A C 1
ATOM 3386 O O . VAL A 1 421 ? -9.984 47.625 27.594 1 96.25 421 VAL A O 1
ATOM 3389 N N . ARG A 1 422 ? -9.188 47.281 25.609 1 95.25 422 ARG A N 1
ATOM 3390 C CA . ARG A 1 422 ? -10.477 47.469 24.953 1 95.25 422 ARG A CA 1
ATOM 3391 C C . ARG A 1 422 ? -10.648 46.5 23.797 1 95.25 422 ARG A C 1
ATOM 3393 O O . ARG A 1 422 ? -9.664 46.094 23.172 1 95.25 422 ARG A O 1
ATOM 3400 N N . CYS A 1 423 ? -11.852 46.219 23.5 1 96.38 423 CYS A N 1
ATOM 3401 C CA . CYS A 1 423 ? -12.172 45.375 22.344 1 96.38 423 CYS A CA 1
ATOM 3402 C C . CYS A 1 423 ? -12.391 46.25 21.109 1 96.38 423 CYS A C 1
ATOM 3404 O O . CYS A 1 423 ? -13.312 47.062 21.078 1 96.38 423 CYS A O 1
ATOM 3406 N N . VAL A 1 424 ? -11.602 46.094 20.109 1 97.06 424 VAL A N 1
ATOM 3407 C CA . VAL A 1 424 ? -11.656 46.938 18.906 1 97.06 424 VAL A CA 1
ATOM 3408 C C . VAL A 1 424 ? -12.703 46.375 17.953 1 97.06 424 VAL A C 1
ATOM 3410 O O . VAL A 1 424 ? -13.539 47.094 17.422 1 97.06 424 VAL A O 1
ATOM 3413 N N . SER A 1 425 ? -12.664 45.031 17.734 1 96.25 425 SER A N 1
ATOM 3414 C CA . SER A 1 425 ? -13.539 44.438 16.75 1 96.25 425 SER A CA 1
ATOM 3415 C C . SER A 1 425 ? -14.977 44.375 17.25 1 96.25 425 SER A C 1
ATOM 3417 O O . SER A 1 425 ? -15.906 44.188 16.453 1 96.25 425 SER A O 1
ATOM 3419 N N . CYS A 1 426 ? -15.211 44.562 18.531 1 94.06 426 CYS A N 1
ATOM 3420 C CA . CYS A 1 426 ? -16.547 44.438 19.125 1 94.06 426 CYS A CA 1
ATOM 3421 C C . CYS A 1 426 ? -17.438 45.594 18.641 1 94.06 426 CYS A C 1
ATOM 3423 O O . CYS A 1 426 ? -18.656 45.531 18.797 1 94.06 426 CYS A O 1
ATOM 3425 N N . ARG A 1 427 ? -16.859 46.5 17.969 1 89.94 427 ARG A N 1
ATOM 3426 C CA . ARG A 1 427 ? -17.641 47.594 17.391 1 89.94 427 ARG A CA 1
ATOM 3427 C C . ARG A 1 427 ? -18.469 47.094 16.219 1 89.94 427 ARG A C 1
ATOM 3429 O O . ARG A 1 427 ? -19.453 47.75 15.844 1 89.94 427 ARG A O 1
ATOM 3436 N N . GLU A 1 428 ? -18.016 46.094 15.625 1 90.38 428 GLU A N 1
ATOM 3437 C CA . GLU A 1 428 ? -18.781 45.438 14.578 1 90.38 428 GLU A CA 1
ATOM 3438 C C . GLU A 1 428 ? -19.547 44.25 15.133 1 90.38 428 GLU A C 1
ATOM 3440 O O . GLU A 1 428 ? -18.984 43.156 15.273 1 90.38 428 GLU A O 1
ATOM 3445 N N . PRO A 1 429 ? -20.812 44.375 15.305 1 85.44 429 PRO A N 1
ATOM 3446 C CA . PRO A 1 429 ? -21.594 43.344 15.992 1 85.44 429 PRO A CA 1
ATOM 3447 C C . PRO A 1 429 ? -21.516 42 15.297 1 85.44 429 PRO A C 1
ATOM 3449 O O . PRO A 1 429 ? -21.641 40.938 15.945 1 85.44 429 PRO A O 1
ATOM 3452 N N . SER A 1 430 ? -21.312 42.031 14.133 1 85.25 430 SER A N 1
ATOM 3453 C CA . SER A 1 430 ? -21.312 40.75 13.391 1 85.25 430 SER A CA 1
ATOM 3454 C C . SER A 1 430 ? -19.938 40.094 13.445 1 85.25 430 SER A C 1
ATOM 3456 O O . SER A 1 430 ? -19.75 39 12.914 1 85.25 430 SER A O 1
ATOM 3458 N N . CYS A 1 431 ? -18.969 40.656 14.133 1 95.06 431 CYS A N 1
ATOM 3459 C CA . CYS A 1 431 ? -17.609 40.156 14.164 1 95.06 431 CYS A CA 1
ATOM 3460 C C . CYS A 1 431 ? -17.422 39.188 15.328 1 95.06 431 CYS A C 1
ATOM 3462 O O . CYS A 1 431 ? -16.922 39.562 16.391 1 95.06 431 CYS A O 1
ATOM 3464 N N . HIS A 1 432 ? -17.75 37.906 15.117 1 96.44 432 HIS A N 1
ATOM 3465 C CA . HIS A 1 432 ? -17.578 36.875 16.141 1 96.44 432 HIS A CA 1
ATOM 3466 C C . HIS A 1 432 ? -16.203 36.188 16.016 1 96.44 432 HIS A C 1
ATOM 3468 O O . HIS A 1 432 ? -15.711 35.594 16.969 1 96.44 432 HIS A O 1
ATOM 3474 N N . HIS A 1 433 ? -15.656 36.219 14.883 1 96.88 433 HIS A N 1
ATOM 3475 C CA . HIS A 1 433 ? -14.312 35.75 14.578 1 96.88 433 HIS A CA 1
ATOM 3476 C C . HIS A 1 433 ? -13.539 36.781 13.75 1 96.88 433 HIS A C 1
ATOM 3478 O O . HIS A 1 433 ? -14.031 37.25 12.719 1 96.88 433 HIS A O 1
ATOM 3484 N N . VAL A 1 434 ? -12.273 37.031 14.188 1 97.38 434 VAL A N 1
ATOM 3485 C CA . VAL A 1 434 ? -11.531 38.094 13.523 1 97.38 434 VAL A CA 1
ATOM 3486 C C . VAL A 1 434 ? -10.164 37.562 13.07 1 97.38 434 VAL A C 1
ATOM 3488 O O . VAL A 1 434 ? -9.586 36.688 13.711 1 97.38 434 VAL A O 1
ATOM 3491 N N . SER A 1 435 ? -9.727 37.938 11.977 1 96.31 435 SER A N 1
ATOM 3492 C CA . SER A 1 435 ? -8.336 37.938 11.539 1 96.31 435 SER A CA 1
ATOM 3493 C C . SER A 1 435 ? -7.906 39.281 11 1 96.31 435 SER A C 1
ATOM 3495 O O . SER A 1 435 ? -8.734 40.062 10.531 1 96.31 435 SER A O 1
ATOM 3497 N N . ALA A 1 436 ? -6.617 39.562 11.141 1 97.38 436 ALA A N 1
ATOM 3498 C CA . ALA A 1 436 ? -6.195 40.875 10.711 1 97.38 436 ALA A CA 1
ATOM 3499 C C . ALA A 1 436 ? -4.742 40.875 10.242 1 97.38 436 ALA A C 1
ATOM 3501 O O . ALA A 1 436 ? -3.924 40.125 10.758 1 97.38 436 ALA A O 1
ATOM 3502 N N . SER A 1 437 ? -4.504 41.656 9.234 1 97.06 437 SER A N 1
ATOM 3503 C CA . SER A 1 437 ? -3.16 41.969 8.742 1 97.06 437 SER A CA 1
ATOM 3504 C C . SER A 1 437 ? -2.814 43.438 8.93 1 97.06 437 SER A C 1
ATOM 3506 O O . SER A 1 437 ? -3.344 44.312 8.219 1 97.06 437 SER A O 1
ATOM 3508 N N . PHE A 1 438 ? -1.949 43.719 9.859 1 97.56 438 PHE A N 1
ATOM 3509 C CA . PHE A 1 438 ? -1.595 45.094 10.195 1 97.56 438 PHE A CA 1
ATOM 3510 C C . PHE A 1 438 ? -0.42 45.562 9.352 1 97.56 438 PHE A C 1
ATOM 3512 O O . PHE A 1 438 ? 0.424 44.75 8.945 1 97.56 438 PHE A O 1
ATOM 3519 N N . SER A 1 439 ? -0.427 46.875 9.109 1 96.38 439 SER A N 1
ATOM 3520 C CA . SER A 1 439 ? 0.762 47.5 8.539 1 96.38 439 SER A CA 1
ATOM 3521 C C . SER A 1 439 ? 1.925 47.469 9.531 1 96.38 439 SER A C 1
ATOM 3523 O O . SER A 1 439 ? 1.722 47.281 10.727 1 96.38 439 SER A O 1
ATOM 3525 N N . PRO A 1 440 ? 3.178 47.656 9.086 1 92.69 440 PRO A N 1
ATOM 3526 C CA . PRO A 1 440 ? 4.355 47.5 9.945 1 92.69 440 PRO A CA 1
ATOM 3527 C C . PRO A 1 440 ? 4.301 48.375 11.195 1 92.69 440 PRO A C 1
ATOM 3529 O O . PRO A 1 440 ? 4.734 47.938 12.273 1 92.69 440 PRO A O 1
ATOM 3532 N N . GLY A 1 441 ? 3.701 49.531 11.094 1 94.81 441 GLY A N 1
ATOM 3533 C CA . GLY A 1 441 ? 3.604 50.438 12.234 1 94.81 441 GLY A CA 1
ATOM 3534 C C . GLY A 1 441 ? 2.252 50.375 12.922 1 94.81 441 GLY A C 1
ATOM 3535 O O . GLY A 1 441 ? 1.979 51.156 13.828 1 94.81 441 GLY A O 1
ATOM 3536 N N . ALA A 1 442 ? 1.432 49.531 12.461 1 97.62 442 ALA A N 1
ATOM 3537 C CA . ALA A 1 442 ? 0.092 49.312 12.992 1 97.62 442 ALA A CA 1
ATOM 3538 C C . ALA A 1 442 ? -0.781 50.562 12.852 1 97.62 442 ALA A C 1
ATOM 3540 O O . ALA A 1 442 ? -1.637 50.812 13.695 1 97.62 442 ALA A O 1
ATOM 3541 N N . SER A 1 443 ? -0.53 51.312 11.812 1 97.19 443 SER A N 1
ATOM 3542 C CA . SER A 1 443 ? -1.381 52.469 11.539 1 97.19 443 SER A CA 1
ATOM 3543 C C . SER A 1 443 ? -2.689 52.062 10.883 1 97.19 443 SER A C 1
ATOM 3545 O O . SER A 1 443 ? -3.717 52.719 11.055 1 97.19 443 SER A O 1
ATOM 3547 N N . PHE A 1 444 ? -2.551 51.062 10.07 1 97.69 444 PHE A N 1
ATOM 3548 C CA . PHE A 1 444 ? -3.707 50.5 9.375 1 97.69 444 PHE A CA 1
ATOM 3549 C C . PHE A 1 444 ? -3.717 49 9.461 1 97.69 444 PHE A C 1
ATOM 3551 O O . PHE A 1 444 ? -2.709 48.375 9.82 1 97.69 444 PHE A O 1
ATOM 3558 N N . ALA A 1 445 ? -4.812 48.438 9.203 1 97.88 445 ALA A N 1
ATOM 3559 C CA . ALA A 1 445 ? -4.934 46.969 9.141 1 97.88 445 ALA A CA 1
ATOM 3560 C C . ALA A 1 445 ? -6.07 46.562 8.211 1 97.88 445 ALA A C 1
ATOM 3562 O O . ALA A 1 445 ? -7.047 47.281 8.047 1 97.88 445 ALA A O 1
ATOM 3563 N N . ILE A 1 446 ? -5.902 45.438 7.508 1 97.25 446 ILE A N 1
ATOM 3564 C CA . ILE A 1 446 ? -7.016 44.75 6.879 1 97.25 446 ILE A CA 1
ATOM 3565 C C . ILE A 1 446 ? -7.625 43.75 7.863 1 97.25 446 ILE A C 1
ATOM 3567 O O . ILE A 1 446 ? -6.969 42.781 8.266 1 97.25 446 ILE A O 1
ATOM 3571 N N . VAL A 1 447 ? -8.852 44 8.25 1 97.31 447 VAL A N 1
ATOM 3572 C CA . VAL A 1 447 ? -9.531 43.219 9.266 1 97.31 447 VAL A CA 1
ATOM 3573 C C . VAL A 1 447 ? -10.656 42.406 8.617 1 97.31 447 VAL A C 1
ATOM 3575 O O . VAL A 1 447 ? -11.516 42.969 7.926 1 97.31 447 VAL A O 1
ATOM 3578 N N . THR A 1 448 ? -10.633 41.156 8.797 1 96.81 448 THR A N 1
ATOM 3579 C CA . THR A 1 448 ? -11.688 40.25 8.32 1 96.81 448 THR A CA 1
ATOM 3580 C C . THR A 1 448 ? -12.531 39.75 9.484 1 96.81 448 THR A C 1
ATOM 3582 O O . THR A 1 448 ? -12.008 39.125 10.414 1 96.81 448 THR A O 1
ATOM 3585 N N . CYS A 1 449 ? -13.828 40 9.438 1 96.31 449 CYS A N 1
ATOM 3586 C CA . CYS A 1 449 ? -14.773 39.594 10.477 1 96.31 449 CYS A CA 1
ATOM 3587 C C . CYS A 1 449 ? -15.789 38.594 9.93 1 96.31 449 CYS A C 1
ATOM 3589 O O . CYS A 1 449 ? -16.266 38.75 8.805 1 96.31 449 CYS A O 1
ATOM 3591 N N . SER A 1 450 ? -16.016 37.594 10.695 1 95.12 450 SER A N 1
ATOM 3592 C CA . SER A 1 450 ? -17.031 36.625 10.289 1 95.12 450 SER A CA 1
ATOM 3593 C C . SER A 1 450 ? -17.75 36.031 11.5 1 95.12 450 SER A C 1
ATOM 3595 O O . SER A 1 450 ? -17.391 36.344 12.641 1 95.12 450 SER A O 1
ATOM 3597 N N . ALA A 1 451 ? -18.781 35.312 11.297 1 94 451 ALA A N 1
ATOM 3598 C CA . ALA A 1 451 ? -19.516 34.469 12.242 1 94 451 ALA A CA 1
ATOM 3599 C C . ALA A 1 451 ? -20.094 33.25 11.562 1 94 451 ALA A C 1
ATOM 3601 O O . ALA A 1 451 ? -20.047 33.125 10.336 1 94 451 ALA A O 1
ATOM 3602 N N . SER A 1 452 ? -20.625 32.344 12.297 1 91.75 452 SER A N 1
ATOM 3603 C CA . SER A 1 452 ? -21.125 31.078 11.766 1 91.75 452 SER A CA 1
ATOM 3604 C C . SER A 1 452 ? -22.141 31.312 10.656 1 91.75 452 SER A C 1
ATOM 3606 O O . SER A 1 452 ? -22.172 30.578 9.672 1 91.75 452 SER A O 1
ATOM 3608 N N . TYR A 1 453 ? -22.969 32.375 10.734 1 88.94 453 TYR A N 1
ATOM 3609 C CA . TYR A 1 453 ? -24.016 32.625 9.758 1 88.94 453 TYR A CA 1
ATOM 3610 C C . TYR A 1 453 ? -23.656 33.781 8.836 1 88.94 453 TYR A C 1
ATOM 3612 O O . TYR A 1 453 ? -24.406 34.125 7.922 1 88.94 453 TYR A O 1
ATOM 3620 N N . ASN A 1 454 ? -22.547 34.375 9.125 1 91.06 454 ASN A N 1
ATOM 3621 C CA . ASN A 1 454 ? -22.188 35.562 8.375 1 91.06 454 ASN A CA 1
ATOM 3622 C C . ASN A 1 454 ? -20.859 35.375 7.637 1 91.06 454 ASN A C 1
ATOM 3624 O O . ASN A 1 454 ? -19.797 35.344 8.258 1 91.06 454 ASN A O 1
ATOM 3628 N N . PRO A 1 455 ? -20.969 35.344 6.266 1 93.56 455 PRO A N 1
ATOM 3629 C CA . PRO A 1 455 ? -19.703 35.312 5.523 1 93.56 455 PRO A CA 1
ATOM 3630 C C . PRO A 1 455 ? -18.781 36.469 5.883 1 93.56 455 PRO A C 1
ATOM 3632 O O . PRO A 1 455 ? -19.25 37.5 6.434 1 93.56 455 PRO A O 1
ATOM 3635 N N . PRO A 1 456 ? -17.547 36.375 5.555 1 94.81 456 PRO A N 1
ATOM 3636 C CA . PRO A 1 456 ? -16.578 37.344 6 1 94.81 456 PRO A CA 1
ATOM 3637 C C . PRO A 1 456 ? -16.859 38.75 5.438 1 94.81 456 PRO A C 1
ATOM 3639 O O . PRO A 1 456 ? -17.203 38.875 4.262 1 94.81 456 PRO A O 1
ATOM 3642 N N . LYS A 1 457 ? -16.828 39.719 6.285 1 96.06 457 LYS A N 1
ATOM 3643 C CA . LYS A 1 457 ? -16.719 41.156 5.914 1 96.06 457 LYS A CA 1
ATOM 3644 C C . LYS A 1 457 ? -15.281 41.656 6.086 1 96.06 457 LYS A C 1
ATOM 3646 O O . LYS A 1 457 ? -14.625 41.344 7.082 1 96.06 457 LYS A O 1
ATOM 3651 N N . ILE A 1 458 ? -14.797 42.281 5.121 1 96.81 458 ILE A N 1
ATOM 3652 C CA . ILE A 1 458 ? -13.422 42.781 5.137 1 96.81 458 ILE A CA 1
ATOM 3653 C C . ILE A 1 458 ? -13.406 44.281 5.289 1 96.81 458 ILE A C 1
ATOM 3655 O O . ILE A 1 458 ? -14.086 45 4.547 1 96.81 458 ILE A O 1
ATOM 3659 N N . PHE A 1 459 ? -12.625 44.781 6.211 1 96.94 459 PHE A N 1
ATOM 3660 C CA . PHE A 1 459 ? -12.57 46.219 6.547 1 96.94 459 PHE A CA 1
ATOM 3661 C C . PHE A 1 459 ? -11.141 46.719 6.473 1 96.94 459 PHE A C 1
ATOM 3663 O O . PHE A 1 459 ? -10.188 45.969 6.703 1 96.94 459 PHE A O 1
ATOM 3670 N N . LEU A 1 460 ? -11.008 47.938 6.094 1 97.06 460 LEU A N 1
ATOM 3671 C CA . LEU A 1 460 ? -9.805 48.719 6.383 1 97.06 460 LEU A CA 1
ATOM 3672 C C . LEU A 1 460 ? -9.914 49.406 7.734 1 97.06 460 LEU A C 1
ATOM 3674 O O . LEU A 1 460 ? -10.828 50.188 7.961 1 97.06 460 LEU A O 1
ATOM 3678 N N . TYR A 1 461 ? -9.109 49.094 8.641 1 97 461 TYR A N 1
ATOM 3679 C CA . TYR A 1 461 ? -9.078 49.688 9.969 1 97 461 TYR A CA 1
ATOM 3680 C C . TYR A 1 461 ? -8.039 50.812 10.047 1 97 461 TYR A C 1
ATOM 3682 O O . TYR A 1 461 ? -6.887 50.625 9.641 1 97 461 TYR A O 1
ATOM 3690 N N . ASN A 1 462 ? -8.414 51.906 10.492 1 96.19 462 ASN A N 1
ATOM 3691 C CA . ASN A 1 462 ? -7.539 53.031 10.789 1 96.19 462 ASN A CA 1
ATOM 3692 C C . ASN A 1 462 ? -7.316 53.188 12.289 1 96.19 462 ASN A C 1
ATOM 3694 O O . ASN A 1 462 ? -8.242 53.562 13.023 1 96.19 462 ASN A O 1
ATOM 3698 N N . SER A 1 463 ? -6.105 53 12.742 1 95.5 463 SER A N 1
ATOM 3699 C CA . SER A 1 463 ? -5.832 52.969 14.172 1 95.5 463 SER A CA 1
ATOM 3700 C C . SER A 1 463 ? -5.938 54.344 14.797 1 95.5 463 SER A C 1
ATOM 3702 O O . SER A 1 463 ? -6.27 54.469 15.977 1 95.5 463 SER A O 1
ATOM 3704 N N . ARG A 1 464 ? -5.598 55.375 14.07 1 92.25 464 ARG A N 1
ATOM 3705 C CA . ARG A 1 464 ? -5.652 56.719 14.594 1 92.25 464 ARG A CA 1
ATOM 3706 C C . ARG A 1 464 ? -7.094 57.156 14.836 1 92.25 464 ARG A C 1
ATOM 3708 O O . ARG A 1 464 ? -7.414 57.719 15.891 1 92.25 464 ARG A O 1
ATOM 3715 N N . GLN A 1 465 ? -7.887 56.875 13.891 1 92.38 465 GLN A N 1
ATOM 3716 C CA . GLN A 1 465 ? -9.289 57.25 13.992 1 92.38 465 GLN A CA 1
ATOM 3717 C C . GLN A 1 465 ? -10.117 56.188 14.68 1 92.38 465 GLN A C 1
ATOM 3719 O O . GLN A 1 465 ? -11.242 56.438 15.109 1 92.38 465 GLN A O 1
ATOM 3724 N N . ASP A 1 466 ? -9.531 55 14.781 1 92.94 466 ASP A N 1
ATOM 3725 C CA . ASP A 1 466 ? -10.227 53.875 15.344 1 92.94 466 ASP A CA 1
ATOM 3726 C C . ASP A 1 466 ? -11.531 53.594 14.609 1 92.94 466 ASP A C 1
ATOM 3728 O O . ASP A 1 466 ? -12.602 53.531 15.227 1 92.94 466 ASP A O 1
ATOM 3732 N N . THR A 1 467 ? -11.477 53.531 13.289 1 94.06 467 THR A N 1
ATOM 3733 C CA . THR A 1 467 ? -12.664 53.344 12.453 1 94.06 467 THR A CA 1
ATOM 3734 C C . THR A 1 467 ? -12.469 52.156 11.484 1 94.06 467 THR A C 1
ATOM 3736 O O . THR A 1 467 ? -11.336 51.812 11.141 1 94.06 467 THR A O 1
ATOM 3739 N N . PHE A 1 468 ? -13.555 51.562 11.172 1 95.56 468 PHE A N 1
ATOM 3740 C CA . PHE A 1 468 ? -13.609 50.5 10.164 1 95.56 468 PHE A CA 1
ATOM 3741 C C . PHE A 1 468 ? -14.25 51.031 8.883 1 95.56 468 PHE A C 1
ATOM 3743 O O . PHE A 1 468 ? -15.359 51.562 8.906 1 95.56 468 PHE A O 1
ATOM 3750 N N . LYS A 1 469 ? -13.586 50.906 7.785 1 95.88 469 LYS A N 1
ATOM 3751 C CA . LYS A 1 469 ? -14.172 51.156 6.473 1 95.88 469 LYS A CA 1
ATOM 3752 C C . LYS A 1 469 ? -14.391 49.875 5.707 1 95.88 469 LYS A C 1
ATOM 3754 O O . LYS A 1 469 ? -13.445 49.125 5.461 1 95.88 469 LYS A O 1
ATOM 3759 N N . LEU A 1 470 ? -15.602 49.625 5.301 1 95.81 470 LEU A N 1
ATOM 3760 C CA . LEU A 1 470 ? -15.961 48.375 4.629 1 95.81 470 LEU A CA 1
ATOM 3761 C C . LEU A 1 470 ? -15.328 48.312 3.24 1 95.81 470 LEU A C 1
ATOM 3763 O O . LEU A 1 470 ? -15.43 49.25 2.463 1 95.81 470 LEU A O 1
ATOM 3767 N N . ILE A 1 471 ? -14.617 47.188 2.941 1 95.06 471 ILE A N 1
ATOM 3768 C CA . ILE A 1 471 ? -14.039 46.969 1.624 1 95.06 471 ILE A CA 1
ATOM 3769 C C . ILE A 1 471 ? -14.891 45.938 0.857 1 95.06 471 ILE A C 1
ATOM 3771 O O . ILE A 1 471 ? -15.289 46.219 -0.28 1 95.06 471 ILE A O 1
ATOM 3775 N N . LYS A 1 472 ? -15.117 44.781 1.417 1 94.06 472 LYS A N 1
ATOM 3776 C CA . LYS A 1 472 ? -15.938 43.719 0.841 1 94.06 472 LYS A CA 1
ATOM 3777 C C . LYS A 1 472 ? -16.922 43.156 1.868 1 94.06 472 LYS A C 1
ATOM 3779 O O . LYS A 1 472 ? -16.578 43.031 3.047 1 94.06 472 LYS A O 1
ATOM 3784 N N . ASP A 1 473 ? -18.156 42.75 1.485 1 93.5 473 ASP A N 1
ATOM 3785 C CA . ASP A 1 473 ? -19.141 42.312 2.459 1 93.5 473 ASP A CA 1
ATOM 3786 C C . ASP A 1 473 ? -19.719 40.938 2.057 1 93.5 473 ASP A C 1
ATOM 3788 O O . ASP A 1 473 ? -20.641 40.438 2.713 1 93.5 473 ASP A O 1
ATOM 3792 N N . ASN A 1 474 ? -19.219 40.375 0.917 1 95 474 ASN A N 1
ATOM 3793 C CA . ASN A 1 474 ? -19.641 39.062 0.458 1 95 474 ASN A CA 1
ATOM 3794 C C . ASN A 1 474 ? -21.156 38.969 0.305 1 95 474 ASN A C 1
ATOM 3796 O O . ASN A 1 474 ? -21.766 37.969 0.651 1 95 474 ASN A O 1
ATOM 3800 N N . THR A 1 475 ? -21.766 39.969 -0.138 1 94.56 475 THR A N 1
ATOM 3801 C CA . THR A 1 475 ? -23.219 40.031 -0.347 1 94.56 475 THR A CA 1
ATOM 3802 C C . THR A 1 475 ? -23.656 38.938 -1.326 1 94.56 475 THR A C 1
ATOM 3804 O O . THR A 1 475 ? -24.719 38.344 -1.149 1 94.56 475 THR A O 1
ATOM 3807 N N . ARG A 1 476 ? -22.844 38.75 -2.34 1 93.88 476 ARG A N 1
ATOM 3808 C CA . ARG A 1 476 ? -23.156 37.688 -3.309 1 93.88 476 ARG A CA 1
ATOM 3809 C C . ARG A 1 476 ? -23.312 36.344 -2.623 1 93.88 476 ARG A C 1
ATOM 3811 O O . ARG A 1 476 ? -24.25 35.594 -2.906 1 93.88 476 ARG A O 1
ATOM 3818 N N . LEU A 1 477 ? -22.328 36 -1.809 1 93.69 477 LEU A N 1
ATOM 3819 C CA . LEU A 1 477 ? -22.375 34.75 -1.093 1 93.69 477 LEU A CA 1
ATOM 3820 C C . LEU A 1 477 ? -23.547 34.688 -0.125 1 93.69 477 LEU A C 1
ATOM 3822 O O . LEU A 1 477 ? -24.219 33.656 0.012 1 93.69 477 LEU A O 1
ATOM 3826 N N . LYS A 1 478 ? -23.828 35.781 0.537 1 92.62 478 LYS A N 1
ATOM 3827 C CA . LYS A 1 478 ? -24.953 35.875 1.449 1 92.62 478 LYS A CA 1
ATOM 3828 C C . LYS A 1 478 ? -26.281 35.594 0.724 1 92.62 478 LYS A C 1
ATOM 3830 O O . LYS A 1 478 ? -27.141 34.875 1.237 1 92.62 478 LYS A O 1
ATOM 3835 N N . ASP A 1 479 ? -26.438 36.156 -0.46 1 94.25 479 ASP A N 1
ATOM 3836 C CA . ASP A 1 479 ? -27.641 35.969 -1.265 1 94.25 479 ASP A CA 1
ATOM 3837 C C . ASP A 1 479 ? -27.781 34.531 -1.73 1 94.25 479 ASP A C 1
ATOM 3839 O O . ASP A 1 479 ? -28.875 33.969 -1.765 1 94.25 479 ASP A O 1
ATOM 3843 N N . LYS A 1 480 ? -26.641 34 -2.074 1 92.81 480 LYS A N 1
ATOM 3844 C CA . LYS A 1 480 ? -26.641 32.594 -2.475 1 92.81 480 LYS A CA 1
ATOM 3845 C C . LYS A 1 480 ? -27.062 31.688 -1.314 1 92.81 480 LYS A C 1
ATOM 3847 O O . LYS A 1 480 ? -27.875 30.781 -1.489 1 92.81 480 LYS A O 1
ATOM 3852 N N . LEU A 1 481 ? -26.547 31.969 -0.182 1 92.44 481 LEU A N 1
ATOM 3853 C CA . LEU A 1 481 ? -26.812 31.141 0.991 1 92.44 481 LEU A CA 1
ATOM 3854 C C . LEU A 1 481 ? -28.266 31.25 1.429 1 92.44 481 LEU A C 1
ATOM 3856 O O . LEU A 1 481 ? -28.812 30.328 2.033 1 92.44 481 LEU A O 1
ATOM 3860 N N . ARG A 1 482 ? -28.906 32.312 1.107 1 92.19 482 ARG A N 1
ATOM 3861 C CA . ARG A 1 482 ? -30.312 32.531 1.445 1 92.19 482 ARG A CA 1
ATOM 3862 C C . ARG A 1 482 ? -31.203 31.516 0.707 1 92.19 482 ARG A C 1
ATOM 3864 O O . ARG A 1 482 ? -32.375 31.312 1.077 1 92.19 482 ARG A O 1
ATOM 3871 N N . GLN A 1 483 ? -30.625 30.969 -0.305 1 93.69 483 GLN A N 1
ATOM 3872 C CA . GLN A 1 483 ? -31.375 30 -1.093 1 93.69 483 GLN A CA 1
ATOM 3873 C C . GLN A 1 483 ? -31.203 28.578 -0.533 1 93.69 483 GLN A C 1
ATOM 3875 O O . GLN A 1 483 ? -31.828 27.641 -1.025 1 93.69 483 GLN A O 1
ATOM 3880 N N . TYR A 1 484 ? -30.453 28.422 0.467 1 93 484 TYR A N 1
ATOM 3881 C CA . TYR A 1 484 ? -30.141 27.094 1.018 1 93 484 TYR A CA 1
ATOM 3882 C C . TYR A 1 484 ? -30.562 27.016 2.48 1 93 484 TYR A C 1
ATOM 3884 O O . TYR A 1 484 ? -30.609 28.016 3.184 1 93 484 TYR A O 1
ATOM 3892 N N . LYS A 1 485 ? -30.906 25.797 2.875 1 92.94 485 LYS A N 1
ATOM 3893 C CA . LYS A 1 485 ? -31.062 25.547 4.301 1 92.94 485 LYS A CA 1
ATOM 3894 C C . LYS A 1 485 ? -29.719 25.562 5.027 1 92.94 485 LYS A C 1
ATOM 3896 O O . LYS A 1 485 ? -28.75 24.984 4.543 1 92.94 485 LYS A O 1
ATOM 3901 N N . LEU A 1 486 ? -29.672 26.297 6.098 1 93.25 486 LEU A N 1
ATOM 3902 C CA . LEU A 1 486 ? -28.484 26.328 6.934 1 93.25 486 LEU A CA 1
ATOM 3903 C C . LEU A 1 486 ? -28.75 25.641 8.266 1 93.25 486 LEU A C 1
ATOM 3905 O O . LEU A 1 486 ? -29.875 25.594 8.734 1 93.25 486 LEU A O 1
ATOM 3909 N N . PRO A 1 487 ? -27.75 25.062 8.844 1 94.19 487 PRO A N 1
ATOM 3910 C CA . PRO A 1 487 ? -27.938 24.406 10.148 1 94.19 487 PRO A CA 1
ATOM 3911 C C . PRO A 1 487 ? -28.266 25.406 11.258 1 94.19 487 PRO A C 1
ATOM 3913 O O . PRO A 1 487 ? -27.906 26.578 11.164 1 94.19 487 PRO A O 1
ATOM 3916 N N . MET A 1 488 ? -28.984 24.906 12.203 1 94.5 488 MET A N 1
ATOM 3917 C CA . MET A 1 488 ? -29.047 25.641 13.461 1 94.5 488 MET A CA 1
ATOM 3918 C C . MET A 1 488 ? -27.797 25.406 14.305 1 94.5 488 MET A C 1
ATOM 3920 O O . MET A 1 488 ? -27.219 24.328 14.273 1 94.5 488 MET A O 1
ATOM 3924 N N . ILE A 1 489 ? -27.344 26.438 15.023 1 95.12 489 ILE A N 1
ATOM 3925 C CA . ILE A 1 489 ? -26.094 26.312 15.766 1 95.12 489 ILE A CA 1
ATOM 3926 C C . ILE A 1 489 ? -26.359 26.469 17.25 1 95.12 489 ILE A C 1
ATOM 3928 O O . ILE A 1 489 ? -27.094 27.375 17.672 1 95.12 489 ILE A O 1
ATOM 3932 N N . LEU A 1 490 ? -25.812 25.531 18 1 95.44 490 LEU A N 1
ATOM 3933 C CA . LEU A 1 490 ? -25.891 25.578 19.453 1 95.44 490 LEU A CA 1
ATOM 3934 C C . LEU A 1 490 ? -24.484 25.516 20.078 1 95.44 490 LEU A C 1
ATOM 3936 O O . LEU A 1 490 ? -23.719 24.578 19.797 1 95.44 490 LEU A O 1
ATOM 3940 N N . PHE A 1 491 ? -24.109 26.578 20.812 1 95.12 491 PHE A N 1
ATOM 3941 C CA . PHE A 1 491 ? -22.906 26.562 21.609 1 95.12 491 PHE A CA 1
ATOM 3942 C C . PHE A 1 491 ? -23.219 26.266 23.078 1 95.12 491 PHE A C 1
ATOM 3944 O O . PHE A 1 491 ? -24.25 26.719 23.594 1 95.12 491 PHE A O 1
ATOM 3951 N N . ASN A 1 492 ? -22.344 25.469 23.625 1 92.31 492 ASN A N 1
ATOM 3952 C CA . ASN A 1 492 ? -22.578 25.141 25.031 1 92.31 492 ASN A CA 1
ATOM 3953 C C . ASN A 1 492 ? -21.281 24.797 25.75 1 92.31 492 ASN A C 1
ATOM 3955 O O . ASN A 1 492 ? -20.25 24.578 25.109 1 92.31 492 ASN A O 1
ATOM 3959 N N . VAL A 1 493 ? -21.297 24.938 27.062 1 91.44 493 VAL A N 1
ATOM 3960 C CA . VAL A 1 493 ? -20.219 24.469 27.938 1 91.44 493 VAL A CA 1
ATOM 3961 C C . VAL A 1 493 ? -20.75 23.344 28.828 1 91.44 493 VAL A C 1
ATOM 3963 O O . VAL A 1 493 ? -21.766 23.484 29.5 1 91.44 493 VAL A O 1
ATOM 3966 N N . VAL A 1 494 ? -20.109 22.25 28.75 1 86.44 494 VAL A N 1
ATOM 3967 C CA . VAL A 1 494 ? -20.562 21.078 29.484 1 86.44 494 VAL A CA 1
ATOM 3968 C C . VAL A 1 494 ? -19.594 20.781 30.625 1 86.44 494 VAL A C 1
ATOM 3970 O O . VAL A 1 494 ? -18.375 20.75 30.438 1 86.44 494 VAL A O 1
ATOM 3973 N N . ALA A 1 495 ? -20.172 20.594 31.797 1 78 495 ALA A N 1
ATOM 3974 C CA . ALA A 1 495 ? -19.375 20.234 32.969 1 78 495 ALA A CA 1
ATOM 3975 C C . ALA A 1 495 ? -19.156 18.719 33.031 1 78 495 ALA A C 1
ATOM 3977 O O . ALA A 1 495 ? -20.062 17.953 32.719 1 78 495 ALA A O 1
ATOM 3978 N N . MET A 1 496 ? -17.938 18.266 33.219 1 70.19 496 MET A N 1
ATOM 3979 C CA . MET A 1 496 ? -17.609 16.844 33.25 1 70.19 496 MET A CA 1
ATOM 3980 C C . MET A 1 496 ? -17.172 16.438 34.656 1 70.19 496 MET A C 1
ATOM 3982 O O . MET A 1 496 ? -16.062 15.945 34.844 1 70.19 496 MET A O 1
ATOM 3986 N N . GLY A 1 497 ? -17.984 16.531 35.562 1 61.06 497 GLY A N 1
ATOM 3987 C CA . GLY A 1 497 ? -17.594 16.234 36.938 1 61.06 497 GLY A CA 1
ATOM 3988 C C . GLY A 1 497 ? -16.516 17.156 37.469 1 61.06 497 GLY A C 1
ATOM 3989 O O . GLY A 1 497 ? -16.672 18.375 37.469 1 61.06 497 GLY A O 1
ATOM 3990 N N . GLU A 1 498 ? -15.391 16.438 37.906 1 58.62 498 GLU A N 1
ATOM 3991 C CA . GLU A 1 498 ? -14.258 17.156 38.5 1 58.62 498 GLU A CA 1
ATOM 3992 C C . GLU A 1 498 ? -13.375 17.75 37.406 1 58.62 498 GLU A C 1
ATOM 3994 O O . GLU A 1 498 ? -12.469 18.531 37.688 1 58.62 498 GLU A O 1
ATOM 3999 N N . ALA A 1 499 ? -13.68 17.391 36.188 1 60 499 ALA A N 1
ATOM 4000 C CA . ALA A 1 499 ? -12.844 17.859 35.062 1 60 499 ALA A CA 1
ATOM 4001 C C . ALA A 1 499 ? -13.312 19.219 34.562 1 60 499 ALA A C 1
ATOM 4003 O O . ALA A 1 499 ? -14.445 19.625 34.812 1 60 499 ALA A O 1
ATOM 4004 N N . PRO A 1 500 ? -12.266 19.953 34 1 64.25 500 PRO A N 1
ATOM 4005 C CA . PRO A 1 500 ? -12.625 21.234 33.406 1 64.25 500 PRO A CA 1
ATOM 4006 C C . PRO A 1 500 ? -13.75 21.109 32.375 1 64.25 500 PRO A C 1
ATOM 4008 O O . PRO A 1 500 ? -14.047 20.016 31.906 1 64.25 500 PRO A O 1
ATOM 4011 N N . LEU A 1 501 ? -14.312 22.203 32.031 1 78.88 501 LEU A N 1
ATOM 4012 C CA . LEU A 1 501 ? -15.461 22.453 31.172 1 78.88 501 LEU A CA 1
ATOM 4013 C C . LEU A 1 501 ? -15.141 22.094 29.734 1 78.88 501 LEU A C 1
ATOM 4015 O O . LEU A 1 501 ? -14.023 22.297 29.266 1 78.88 501 LEU A O 1
ATOM 4019 N N . GLY A 1 502 ? -16.016 21.25 29.094 1 89 502 GLY A N 1
ATOM 4020 C CA . GLY A 1 502 ? -15.945 21.031 27.656 1 89 502 GLY A CA 1
ATOM 4021 C C . GLY A 1 502 ? -16.75 22.062 26.859 1 89 502 GLY A C 1
ATOM 4022 O O . GLY A 1 502 ? -17.875 22.406 27.234 1 89 502 GLY A O 1
ATOM 4023 N N . HIS A 1 503 ? -16.031 22.703 25.875 1 94.81 503 HIS A N 1
ATOM 4024 C CA . HIS A 1 503 ? -16.734 23.578 24.953 1 94.81 503 HIS A CA 1
ATOM 4025 C C . HIS A 1 503 ? -17.359 22.781 23.797 1 94.81 503 HIS A C 1
ATOM 4027 O O . HIS A 1 503 ? -16.703 21.906 23.234 1 94.81 503 HIS A O 1
ATOM 4033 N N . VAL A 1 504 ? -18.609 23.094 23.469 1 96.5 504 VAL A N 1
ATOM 4034 C CA . VAL A 1 504 ? -19.312 22.297 22.484 1 96.5 504 VAL A CA 1
ATOM 4035 C C . VAL A 1 504 ? -19.969 23.203 21.438 1 96.5 504 VAL A C 1
ATOM 4037 O O . VAL A 1 504 ? -20.5 24.266 21.781 1 96.5 504 VAL A O 1
ATOM 4040 N N . LYS A 1 505 ? -19.859 22.859 20.25 1 96.38 505 LYS A N 1
ATOM 4041 C CA . LYS A 1 505 ? -20.625 23.391 19.141 1 96.38 505 LYS A CA 1
ATOM 4042 C C . LYS A 1 505 ? -21.422 22.297 18.422 1 96.38 505 LYS A C 1
ATOM 4044 O O . LYS A 1 505 ? -20.859 21.312 17.969 1 96.38 505 LYS A O 1
ATOM 4049 N N . LEU A 1 506 ? -22.781 22.406 18.359 1 96.88 506 LEU A N 1
ATOM 4050 C CA . LEU A 1 506 ? -23.641 21.484 17.625 1 96.88 506 LEU A CA 1
ATOM 4051 C C . LEU A 1 506 ? -24.25 22.172 16.406 1 96.88 506 LEU A C 1
ATOM 4053 O O . LEU A 1 506 ? -24.812 23.266 16.516 1 96.88 506 LEU A O 1
ATOM 4057 N N . LEU A 1 507 ? -24.047 21.609 15.305 1 96.56 507 LEU A N 1
ATOM 4058 C CA . LEU A 1 507 ? -24.859 21.922 14.133 1 96.56 507 LEU A CA 1
ATOM 4059 C C . LEU A 1 507 ? -26.078 21.016 14.062 1 96.56 507 LEU A C 1
ATOM 4061 O O . LEU A 1 507 ? -25.953 19.781 14.031 1 96.56 507 LEU A O 1
ATOM 4065 N N . LEU A 1 508 ? -27.234 21.609 14.07 1 96.81 508 LEU A N 1
ATOM 4066 C CA . LEU A 1 508 ? -28.484 20.875 14.117 1 96.81 508 LEU A CA 1
ATOM 4067 C C . LEU A 1 508 ? -29.219 20.953 12.781 1 96.81 508 LEU A C 1
ATOM 4069 O O . LEU A 1 508 ? -29.156 21.984 12.094 1 96.81 508 LEU A O 1
ATOM 4073 N N . PRO A 1 509 ? -29.938 19.891 12.461 1 96.19 509 PRO A N 1
ATOM 4074 C CA . PRO A 1 509 ? -30.781 19.984 11.266 1 96.19 509 PRO A CA 1
ATOM 4075 C C . PRO A 1 509 ? -31.781 21.141 11.336 1 96.19 509 PRO A C 1
ATOM 4077 O O . PRO A 1 509 ? -32.344 21.422 12.406 1 96.19 509 PRO A O 1
ATOM 4080 N N . PRO A 1 510 ? -32.031 21.828 10.227 1 92.69 510 PRO A N 1
ATOM 4081 C CA . PRO A 1 510 ? -32.875 23.016 10.234 1 92.69 510 PRO A CA 1
ATOM 4082 C C . PRO A 1 510 ? -34.344 22.672 10.453 1 92.69 510 PRO A C 1
ATOM 4084 O O . PRO A 1 510 ? -35.125 23.516 10.883 1 92.69 510 PRO A O 1
ATOM 4087 N N . ASN A 1 511 ? -34.875 21.469 10.219 1 88.75 511 ASN A N 1
ATOM 4088 C CA . ASN A 1 511 ? -36.281 21.109 10.344 1 88.75 511 ASN A CA 1
ATOM 4089 C C . ASN A 1 511 ? -36.469 19.969 11.344 1 88.75 511 ASN A C 1
ATOM 4091 O O . ASN A 1 511 ? -37.125 18.984 11.055 1 88.75 511 ASN A O 1
ATOM 4095 N N . MET A 1 512 ? -35.844 20.312 12.461 1 94.75 512 MET A N 1
ATOM 4096 C CA . MET A 1 512 ? -36 19.266 13.477 1 94.75 512 MET A CA 1
ATOM 4097 C C . MET A 1 512 ? -37.438 19.188 13.969 1 94.75 512 MET A C 1
ATOM 4099 O O . MET A 1 512 ? -38.094 20.203 14.125 1 94.75 512 MET A O 1
ATOM 4103 N N . LYS A 1 513 ? -37.844 17.969 14.203 1 94.88 513 LYS A N 1
ATOM 4104 C CA . LYS A 1 513 ? -39.188 17.719 14.688 1 94.88 513 LYS A CA 1
ATOM 4105 C C . LYS A 1 513 ? -39.188 17.297 16.156 1 94.88 513 LYS A C 1
ATOM 4107 O O . LYS A 1 513 ? -38.281 16.578 16.594 1 94.88 513 LYS A O 1
ATOM 4112 N N . SER A 1 514 ? -40.25 17.75 16.797 1 92.88 514 SER A N 1
ATOM 4113 C CA . SER A 1 514 ? -40.375 17.375 18.203 1 92.88 514 SER A CA 1
ATOM 4114 C C . SER A 1 514 ? -40.562 15.875 18.375 1 92.88 514 SER A C 1
ATOM 4116 O O . SER A 1 514 ? -41.312 15.258 17.609 1 92.88 514 SER A O 1
ATOM 4118 N N . GLY A 1 515 ? -39.812 15.273 19.234 1 93.88 515 GLY A N 1
ATOM 4119 C CA . GLY A 1 515 ? -39.969 13.859 19.531 1 93.88 515 GLY A CA 1
ATOM 4120 C C . GLY A 1 515 ? -39.125 12.969 18.641 1 93.88 515 GLY A C 1
ATOM 4121 O O . GLY A 1 515 ? -39.031 11.758 18.859 1 93.88 515 GLY A O 1
ATOM 4122 N N . VAL A 1 516 ? -38.562 13.562 17.688 1 95.81 516 VAL A N 1
ATOM 4123 C CA . VAL A 1 516 ? -37.719 12.781 16.781 1 95.81 516 VAL A CA 1
ATOM 4124 C C . VAL A 1 516 ? -36.281 12.844 17.234 1 95.81 516 VAL A C 1
ATOM 4126 O O . VAL A 1 516 ? -35.781 13.898 17.656 1 95.81 516 VAL A O 1
ATOM 4129 N N . LYS A 1 517 ? -35.625 11.711 17.188 1 97.31 517 LYS A N 1
ATOM 4130 C CA . LYS A 1 517 ? -34.188 11.648 17.5 1 97.31 517 LYS A CA 1
ATOM 4131 C C . LYS A 1 517 ? -33.344 11.641 16.234 1 97.31 517 LYS A C 1
ATOM 4133 O O . LYS A 1 517 ? -33.75 11.055 15.227 1 97.31 517 LYS A O 1
ATOM 4138 N N . TYR A 1 518 ? -32.25 12.258 16.297 1 97.94 518 TYR A N 1
ATOM 4139 C CA . TYR A 1 518 ? -31.359 12.398 15.141 1 97.94 518 TYR A CA 1
ATOM 4140 C C . TYR A 1 518 ? -30 11.789 15.43 1 97.94 518 TYR A C 1
ATOM 4142 O O . TYR A 1 518 ? -29.484 11.906 16.547 1 97.94 518 TYR A O 1
ATOM 4150 N N . PRO A 1 519 ? -29.391 11.086 14.383 1 98 519 PRO A N 1
ATOM 4151 C CA . PRO A 1 519 ? -28 10.641 14.555 1 98 519 PRO A CA 1
ATOM 4152 C C . PRO A 1 519 ? -27.031 11.797 14.758 1 98 519 PRO A C 1
ATOM 4154 O O . PRO A 1 519 ? -27.297 12.922 14.336 1 98 519 PRO A O 1
ATOM 4157 N N . MET A 1 520 ? -25.891 11.547 15.398 1 98.5 520 MET A N 1
ATOM 4158 C CA . MET A 1 520 ? -24.875 12.562 15.633 1 98.5 520 MET A CA 1
ATOM 4159 C C . MET A 1 520 ? -23.5 12.07 15.156 1 98.5 520 MET A C 1
ATOM 4161 O O . MET A 1 520 ? -23.125 10.93 15.43 1 98.5 520 MET A O 1
ATOM 4165 N N . VAL A 1 521 ? -22.891 12.852 14.414 1 98.44 521 VAL A N 1
ATOM 4166 C CA . VAL A 1 521 ? -21.516 12.609 13.984 1 98.44 521 VAL A CA 1
ATOM 4167 C C . VAL A 1 521 ? -20.578 13.594 14.68 1 98.44 521 VAL A C 1
ATOM 4169 O O . VAL A 1 521 ? -20.719 14.805 14.523 1 98.44 521 VAL A O 1
ATOM 4172 N N . VAL A 1 522 ? -19.641 13.078 15.43 1 98.38 522 VAL A N 1
ATOM 4173 C CA . VAL A 1 522 ? -18.641 13.898 16.094 1 98.38 522 VAL A CA 1
ATOM 4174 C C . VAL A 1 522 ? -17.422 14.07 15.203 1 98.38 522 VAL A C 1
ATOM 4176 O O . VAL A 1 522 ? -16.797 13.086 14.797 1 98.38 522 VAL A O 1
ATOM 4179 N N . ARG A 1 523 ? -17.125 15.305 14.852 1 97.5 523 ARG A N 1
ATOM 4180 C CA . ARG A 1 523 ? -15.898 15.664 14.133 1 97.5 523 ARG A CA 1
ATOM 4181 C C . ARG A 1 523 ? -14.789 16.062 15.102 1 97.5 523 ARG A C 1
ATOM 4183 O O . ARG A 1 523 ? -14.82 17.141 15.68 1 97.5 523 ARG A O 1
ATOM 4190 N N . VAL A 1 524 ? -13.688 15.195 15.141 1 96.56 524 VAL A N 1
ATOM 4191 C CA . VAL A 1 524 ? -12.695 15.414 16.188 1 96.56 524 VAL A CA 1
ATOM 4192 C C . VAL A 1 524 ? -11.328 15.672 15.555 1 96.56 524 VAL A C 1
ATOM 4194 O O . VAL A 1 524 ? -11.016 15.125 14.5 1 96.56 524 VAL A O 1
ATOM 4197 N N . TYR A 1 525 ? -10.586 16.531 16.078 1 94.38 525 TYR A N 1
ATOM 4198 C CA . TYR A 1 525 ? -9.148 16.641 15.883 1 94.38 525 TYR A CA 1
ATOM 4199 C C . TYR A 1 525 ? -8.398 16.422 17.188 1 94.38 525 TYR A C 1
ATOM 4201 O O . TYR A 1 525 ? -7.852 15.344 17.422 1 94.38 525 TYR A O 1
ATOM 4209 N N . ALA A 1 526 ? -8.539 17.281 18.141 1 93.69 526 ALA A N 1
ATOM 4210 C CA . ALA A 1 526 ? -8.141 17.109 19.531 1 93.69 526 ALA A CA 1
ATOM 4211 C C . ALA A 1 526 ? -6.625 17.219 19.672 1 93.69 526 ALA A C 1
ATOM 4213 O O . ALA A 1 526 ? -6.078 16.922 20.734 1 93.69 526 ALA A O 1
ATOM 4214 N N . GLY A 1 527 ? -5.863 17.594 18.625 1 96.5 527 GLY A N 1
ATOM 4215 C CA . GLY A 1 527 ? -4.43 17.781 18.781 1 96.5 527 GLY A CA 1
ATOM 4216 C C . GLY A 1 527 ? -4.082 18.844 19.812 1 96.5 527 GLY A C 1
ATOM 4217 O O . GLY A 1 527 ? -4.836 19.797 20.016 1 96.5 527 GLY A O 1
ATOM 4218 N N . PRO A 1 528 ? -2.932 18.688 20.438 1 97.25 528 PRO A N 1
ATOM 4219 C CA . PRO A 1 528 ? -2.562 19.641 21.5 1 97.25 528 PRO A CA 1
ATOM 4220 C C . PRO A 1 528 ? -2.586 21.094 21.016 1 97.25 528 PRO A C 1
ATOM 4222 O O . PRO A 1 528 ? -1.98 21.406 19.984 1 97.25 528 PRO A O 1
ATOM 4225 N N . GLY A 1 529 ? -3.346 21.906 21.75 1 96.06 529 GLY A N 1
ATOM 4226 C CA . GLY A 1 529 ? -3.352 23.328 21.5 1 96.06 529 GLY A CA 1
ATOM 4227 C C . GLY A 1 529 ? -4.32 23.75 20.406 1 96.06 529 GLY A C 1
ATOM 4228 O O . GLY A 1 529 ? -4.461 24.938 20.109 1 96.06 529 GLY A O 1
ATOM 4229 N N . THR A 1 530 ? -5.082 22.812 19.844 1 95.69 530 THR A N 1
ATOM 4230 C CA . THR A 1 530 ? -6.004 23.141 18.766 1 95.69 530 THR A CA 1
ATOM 4231 C C . THR A 1 530 ? -7.422 23.344 19.297 1 95.69 530 THR A C 1
ATOM 4233 O O . THR A 1 530 ? -7.742 22.891 20.406 1 95.69 530 THR A O 1
ATOM 4236 N N . SER A 1 531 ? -8.227 24.125 18.578 1 94.5 531 SER A N 1
ATOM 4237 C CA . SER A 1 531 ? -9.633 24.344 18.922 1 94.5 531 SER A CA 1
ATOM 4238 C C . SER A 1 531 ? -10.523 24.188 17.688 1 94.5 531 SER A C 1
ATOM 4240 O O . SER A 1 531 ? -10.18 24.641 16.609 1 94.5 531 SER A O 1
ATOM 4242 N N . ARG A 1 532 ? -11.609 23.516 17.875 1 94.56 532 ARG A N 1
ATOM 4243 C CA . ARG A 1 532 ? -12.57 23.344 16.797 1 94.56 532 ARG A CA 1
ATOM 4244 C C . ARG A 1 532 ? -13.859 24.109 17.078 1 94.56 532 ARG A C 1
ATOM 4246 O O . ARG A 1 532 ? -14.617 24.438 16.156 1 94.56 532 ARG A O 1
ATOM 4253 N N . VAL A 1 533 ? -14.141 24.391 18.312 1 95.69 533 VAL A N 1
ATOM 4254 C CA . VAL A 1 533 ? -15.352 25.109 18.703 1 95.69 533 VAL A CA 1
ATOM 4255 C C . VAL A 1 533 ? -15.156 26.609 18.5 1 95.69 533 VAL A C 1
ATOM 4257 O O . VAL A 1 533 ? -14.688 27.312 19.391 1 95.69 533 VAL A O 1
ATOM 4260 N N . LYS A 1 534 ? -15.523 27.062 17.359 1 95.88 534 LYS A N 1
ATOM 4261 C CA . LYS A 1 534 ? -15.375 28.453 16.969 1 95.88 534 LYS A CA 1
ATOM 4262 C C . LYS A 1 534 ? -16.641 28.984 16.312 1 95.88 534 LYS A C 1
ATOM 4264 O O . LYS A 1 534 ? -17.328 28.25 15.586 1 95.88 534 LYS A O 1
ATOM 4269 N N . ASP A 1 535 ? -16.969 30.203 16.578 1 95.31 535 ASP A N 1
ATOM 4270 C CA . ASP A 1 535 ? -18.047 30.891 15.898 1 95.31 535 ASP A CA 1
ATOM 4271 C C . ASP A 1 535 ? -17.531 31.641 14.672 1 95.31 535 ASP A C 1
ATOM 4273 O O . ASP A 1 535 ? -17.469 32.875 14.68 1 95.31 535 ASP A O 1
ATOM 4277 N N . ASN A 1 536 ? -17.094 30.938 13.727 1 94.5 536 ASN A N 1
ATOM 4278 C CA . ASN A 1 536 ? -16.562 31.484 12.477 1 94.5 536 ASN A CA 1
ATOM 4279 C C . ASN A 1 536 ? -17.328 30.938 11.266 1 94.5 536 ASN A C 1
ATOM 4281 O O . ASN A 1 536 ? -18.109 29.984 11.391 1 94.5 536 ASN A O 1
ATOM 4285 N N . PHE A 1 537 ? -17.172 31.688 10.211 1 91.81 537 PHE A N 1
ATOM 4286 C CA . PHE A 1 537 ? -17.719 31.156 8.961 1 91.81 537 PHE A CA 1
ATOM 4287 C C . PHE A 1 537 ? -16.812 30.078 8.391 1 91.81 537 PHE A C 1
ATOM 4289 O O . PHE A 1 537 ? -15.68 30.344 7.984 1 91.81 537 PHE A O 1
ATOM 4296 N N . ASP A 1 538 ? -17.219 28.906 8.68 1 75.69 538 ASP A N 1
ATOM 4297 C CA . ASP A 1 538 ? -16.344 27.812 8.289 1 75.69 538 ASP A CA 1
ATOM 4298 C C . ASP A 1 538 ? -16.906 27.078 7.066 1 75.69 538 ASP A C 1
ATOM 4300 O O . ASP A 1 538 ? -18.125 26.875 6.961 1 75.69 538 ASP A O 1
ATOM 4304 N N . LEU A 1 539 ? -15.992 26.734 6.238 1 63.94 539 LEU A N 1
ATOM 4305 C CA . LEU A 1 539 ? -16.297 26.078 4.973 1 63.94 539 LEU A CA 1
ATOM 4306 C C . LEU A 1 539 ? -16.281 24.562 5.129 1 63.94 539 LEU A C 1
ATOM 4308 O O . LEU A 1 539 ? -16.141 23.828 4.145 1 63.94 539 LEU A O 1
ATOM 4312 N N . GLU A 1 540 ? -16.109 24.109 6.262 1 72.19 540 GLU A N 1
ATOM 4313 C CA . GLU A 1 540 ? -16.219 22.656 6.223 1 72.19 540 GLU A CA 1
ATOM 4314 C C . GLU A 1 540 ? -17.625 22.219 5.793 1 72.19 540 GLU A C 1
ATOM 4316 O O . GLU A 1 540 ? -18.375 21.688 6.598 1 72.19 540 GLU A O 1
ATOM 4321 N N . TYR A 1 541 ? -17.781 22.469 4.617 1 74.88 541 TYR A N 1
ATOM 4322 C CA . TYR A 1 541 ? -19.094 22.328 3.98 1 74.88 541 TYR A CA 1
ATOM 4323 C C . TYR A 1 541 ? -19.578 20.891 4.035 1 74.88 541 TYR A C 1
ATOM 4325 O O . TYR A 1 541 ? -20.781 20.641 3.928 1 74.88 541 TYR A O 1
ATOM 4333 N N . TYR A 1 542 ? -18.688 20.062 4.375 1 90.44 542 TYR A N 1
ATOM 4334 C CA . TYR A 1 542 ? -19.156 18.688 4.543 1 90.44 542 TYR A CA 1
ATOM 4335 C C . TYR A 1 542 ? -20.094 18.578 5.738 1 90.44 542 TYR A C 1
ATOM 4337 O O . TYR A 1 542 ? -21.062 17.828 5.703 1 90.44 542 TYR A O 1
ATOM 4345 N N . ASN A 1 543 ? -19.844 19.312 6.809 1 93.81 543 ASN A N 1
ATOM 4346 C CA . ASN A 1 543 ? -20.703 19.328 7.98 1 93.81 543 ASN A CA 1
ATOM 4347 C C . ASN A 1 543 ? -22.094 19.875 7.641 1 93.81 543 ASN A C 1
ATOM 4349 O O . ASN A 1 543 ? -23.094 19.406 8.18 1 93.81 543 ASN A O 1
ATOM 4353 N N . THR A 1 544 ? -22.062 20.844 6.758 1 92.56 544 THR A N 1
ATOM 4354 C CA . THR A 1 544 ? -23.328 21.422 6.336 1 92.56 544 THR A CA 1
ATOM 4355 C C . THR A 1 544 ? -24.141 20.406 5.551 1 92.56 544 THR A C 1
ATOM 4357 O O . THR A 1 544 ? -25.359 20.312 5.723 1 92.56 544 THR A O 1
ATOM 4360 N N . TYR A 1 545 ? -23.453 19.688 4.691 1 95.19 545 TYR A N 1
ATOM 4361 C CA . TYR A 1 545 ? -24.109 18.609 3.965 1 95.19 545 TYR A CA 1
ATOM 4362 C C . TYR A 1 545 ? -24.719 17.594 4.926 1 95.19 545 TYR A C 1
ATOM 4364 O O . TYR A 1 545 ? -25.891 17.234 4.805 1 95.19 545 TYR A O 1
ATOM 4372 N N . LEU A 1 546 ? -23.984 17.156 5.902 1 96.56 546 LEU A N 1
ATOM 4373 C CA . LEU A 1 546 ? -24.453 16.156 6.855 1 96.56 546 LEU A CA 1
ATOM 4374 C C . LEU A 1 546 ? -25.688 16.656 7.598 1 96.56 546 LEU A C 1
ATOM 4376 O O . LEU A 1 546 ? -26.625 15.898 7.816 1 96.56 546 LEU A O 1
ATOM 4380 N N . THR A 1 547 ? -25.672 17.906 7.918 1 95.94 547 THR A N 1
ATOM 4381 C CA . THR A 1 547 ? -26.719 18.453 8.773 1 95.94 547 THR A CA 1
ATOM 4382 C C . THR A 1 547 ? -27.969 18.781 7.957 1 95.94 547 THR A C 1
ATOM 4384 O O . THR A 1 547 ? -29.078 18.484 8.383 1 95.94 547 THR A O 1
ATOM 4387 N N . THR A 1 548 ? -27.812 19.359 6.809 1 94.38 548 THR A N 1
ATOM 4388 C CA . THR A 1 548 ? -28.969 19.891 6.078 1 94.38 548 THR A CA 1
ATOM 4389 C C . THR A 1 548 ? -29.531 18.844 5.129 1 94.38 548 THR A C 1
ATOM 4391 O O . THR A 1 548 ? -30.734 18.828 4.863 1 94.38 548 THR A O 1
ATOM 4394 N N . ASN A 1 549 ? -28.656 18 4.621 1 94.75 549 ASN A N 1
ATOM 4395 C CA . ASN A 1 549 ? -29.078 17 3.656 1 94.75 549 ASN A CA 1
ATOM 4396 C C . ASN A 1 549 ? -29.375 15.664 4.336 1 94.75 549 ASN A C 1
ATOM 4398 O O . ASN A 1 549 ? -30.438 15.078 4.117 1 94.75 549 ASN A O 1
ATOM 4402 N N . ARG A 1 550 ? -28.609 15.211 5.258 1 96.19 550 ARG A N 1
ATOM 4403 C CA . ARG A 1 550 ? -28.75 13.898 5.891 1 96.19 550 ARG A CA 1
ATOM 4404 C C . ARG A 1 550 ? -29.5 14.008 7.211 1 96.19 550 ARG A C 1
ATOM 4406 O O . ARG A 1 550 ? -29.906 13 7.789 1 96.19 550 ARG A O 1
ATOM 4413 N N . SER A 1 551 ? -29.688 15.211 7.715 1 96.81 551 SER A N 1
ATOM 4414 C CA . SER A 1 551 ? -30.344 15.484 8.992 1 96.81 551 SER A CA 1
ATOM 4415 C C . SER A 1 551 ? -29.594 14.828 10.148 1 96.81 551 SER A C 1
ATOM 4417 O O . SER A 1 551 ? -30.203 14.234 11.031 1 96.81 551 SER A O 1
ATOM 4419 N N . TYR A 1 552 ? -28.25 14.859 10.062 1 97.62 552 TYR A N 1
ATOM 4420 C CA . TYR A 1 552 ? -27.391 14.461 11.172 1 97.62 552 TYR A CA 1
ATOM 4421 C C . TYR A 1 552 ? -27 15.656 12.031 1 97.62 552 TYR A C 1
ATOM 4423 O O . TYR A 1 552 ? -26.859 16.766 11.516 1 97.62 552 TYR A O 1
ATOM 4431 N N . ILE A 1 553 ? -26.859 15.461 13.273 1 98.06 553 ILE A N 1
ATOM 4432 C CA . ILE A 1 553 ? -26.203 16.438 14.141 1 98.06 553 ILE A CA 1
ATOM 4433 C C . ILE A 1 553 ? -24.688 16.328 14 1 98.06 553 ILE A C 1
ATOM 4435 O O . ILE A 1 553 ? -24.141 15.227 13.945 1 98.06 553 ILE A O 1
ATOM 4439 N N . VAL A 1 554 ? -24.031 17.453 13.844 1 97.75 554 VAL A N 1
ATOM 4440 C CA . VAL A 1 554 ? -22.562 17.453 13.844 1 97.75 554 VAL A CA 1
ATOM 4441 C C . VAL A 1 554 ? -22.047 18.141 15.109 1 97.75 554 VAL A C 1
ATOM 4443 O O . VAL A 1 554 ? -22.422 19.266 15.398 1 97.75 554 VAL A O 1
ATOM 4446 N N . ALA A 1 555 ? -21.156 17.438 15.812 1 97.75 555 ALA A N 1
ATOM 4447 C CA . ALA A 1 555 ? -20.656 17.984 17.062 1 97.75 555 ALA A CA 1
ATOM 4448 C C . ALA A 1 555 ? -19.156 18.25 16.984 1 97.75 555 ALA A C 1
ATOM 4450 O O . ALA A 1 555 ? -18.406 17.438 16.438 1 97.75 555 ALA A O 1
ATOM 4451 N N . SER A 1 556 ? -18.781 19.375 17.484 1 96.88 556 SER A N 1
ATOM 4452 C CA . SER A 1 556 ? -17.391 19.734 17.797 1 96.88 556 SER A CA 1
ATOM 4453 C C . SER A 1 556 ? -17.188 19.922 19.297 1 96.88 556 SER A C 1
ATOM 4455 O O . SER A 1 556 ? -18.016 20.547 19.953 1 96.88 556 SER A O 1
ATOM 4457 N N . ILE A 1 557 ? -16.109 19.344 19.781 1 96.81 557 ILE A N 1
ATOM 4458 C CA . ILE A 1 557 ? -15.891 19.328 21.219 1 96.81 557 ILE A CA 1
ATOM 4459 C C . ILE A 1 557 ? -14.445 19.688 21.531 1 96.81 557 ILE A C 1
ATOM 4461 O O . ILE A 1 557 ? -13.516 19.094 20.984 1 96.81 557 ILE A O 1
ATOM 4465 N N . ASP A 1 558 ? -14.211 20.688 22.406 1 96.06 558 ASP A N 1
ATOM 4466 C CA . ASP A 1 558 ? -12.898 21.031 22.938 1 96.06 558 ASP A CA 1
ATOM 4467 C C . ASP A 1 558 ? -12.82 20.75 24.438 1 96.06 558 ASP A C 1
ATOM 4469 O O . ASP A 1 558 ? -13.641 21.25 25.219 1 96.06 558 ASP A O 1
ATOM 4473 N N . VAL A 1 559 ? -11.875 19.938 24.766 1 95.88 559 VAL A N 1
ATOM 4474 C CA . VAL A 1 559 ? -11.672 19.547 26.141 1 95.88 559 VAL A CA 1
ATOM 4475 C C . VAL A 1 559 ? -10.203 19.75 26.531 1 95.88 559 VAL A C 1
ATOM 4477 O O . VAL A 1 559 ? -9.516 20.594 25.938 1 95.88 559 VAL A O 1
ATOM 4480 N N . ARG A 1 560 ? -9.789 19.062 27.734 1 95.06 560 ARG A N 1
ATOM 4481 C CA . ARG A 1 560 ? -8.375 19.156 28.078 1 95.06 560 ARG A CA 1
ATOM 4482 C C . ARG A 1 560 ? -7.492 18.781 26.906 1 95.06 560 ARG A C 1
ATOM 4484 O O . ARG A 1 560 ? -7.805 17.828 26.172 1 95.06 560 ARG A O 1
ATOM 4491 N N . GLY A 1 561 ? -6.379 19.516 26.703 1 96.44 561 GLY A N 1
ATOM 4492 C CA . GLY A 1 561 ? -5.492 19.359 25.562 1 96.44 561 GLY A CA 1
ATOM 4493 C C . GLY A 1 561 ? -5.723 20.391 24.469 1 96.44 561 GLY A C 1
ATOM 4494 O O . GLY A 1 561 ? -4.836 20.641 23.656 1 96.44 561 GLY A O 1
ATOM 4495 N N . SER A 1 562 ? -6.934 20.938 24.438 1 95.38 562 SER A N 1
ATOM 4496 C CA . SER A 1 562 ? -7.297 21.906 23.406 1 95.38 562 SER A CA 1
ATOM 4497 C C . SER A 1 562 ? -6.719 23.281 23.734 1 95.38 562 SER A C 1
ATOM 4499 O O . SER A 1 562 ? -6.199 23.5 24.828 1 95.38 562 SER A O 1
ATOM 4501 N N . GLY A 1 563 ? -6.91 24.047 22.656 1 92.62 563 GLY A N 1
ATOM 4502 C CA . GLY A 1 563 ? -6.547 25.438 22.859 1 92.62 563 GLY A CA 1
ATOM 4503 C C . GLY A 1 563 ? -7.625 26.234 23.578 1 92.62 563 GLY A C 1
ATOM 4504 O O . GLY A 1 563 ? -8.734 25.734 23.797 1 92.62 563 GLY A O 1
ATOM 4505 N N . VAL A 1 564 ? -7.387 27.219 24.25 1 92 564 VAL A N 1
ATOM 4506 C CA . VAL A 1 564 ? -8.234 28.25 24.828 1 92 564 VAL A CA 1
ATOM 4507 C C . VAL A 1 564 ? -8.891 27.734 26.109 1 92 564 VAL A C 1
ATOM 4509 O O . VAL A 1 564 ? -10.031 28.078 26.422 1 92 564 VAL A O 1
ATOM 4512 N N . VAL A 1 565 ? -8.367 26.688 26.703 1 90.25 565 VAL A N 1
ATOM 4513 C CA . VAL A 1 565 ? -8.906 26.141 27.938 1 90.25 565 VAL A CA 1
ATOM 4514 C C . VAL A 1 565 ? -7.977 26.469 29.094 1 90.25 565 VAL A C 1
ATOM 4516 O O . VAL A 1 565 ? -8.148 25.953 30.203 1 90.25 565 VAL A O 1
ATOM 4519 N N . GLY A 1 566 ? -6.961 27.328 28.875 1 92.88 566 GLY A N 1
ATOM 4520 C CA . GLY A 1 566 ? -5.918 27.578 29.859 1 92.88 566 GLY A CA 1
ATOM 4521 C C . GLY A 1 566 ? -4.684 26.719 29.672 1 92.88 566 GLY A C 1
ATOM 4522 O O . GLY A 1 566 ? -4.734 25.703 28.969 1 92.88 566 GLY A O 1
ATOM 4523 N N . VAL A 1 567 ? -3.6 27.109 30.312 1 96.06 567 VAL A N 1
ATOM 4524 C CA . VAL A 1 567 ? -2.299 26.484 30.062 1 96.06 567 VAL A CA 1
ATOM 4525 C C . VAL A 1 567 ? -2.252 25.094 30.688 1 96.06 567 VAL A C 1
ATOM 4527 O O . VAL A 1 567 ? -1.862 24.125 30.031 1 96.06 567 VAL A O 1
ATOM 4530 N N . GLU A 1 568 ? -2.674 24.969 31.969 1 95 568 GLU A N 1
ATOM 4531 C CA . GLU A 1 568 ? -2.58 23.688 32.656 1 95 568 GLU A CA 1
ATOM 4532 C C . GLU A 1 568 ? -3.498 22.656 32.031 1 95 568 GLU A C 1
ATOM 4534 O O . GLU A 1 568 ? -3.113 21.484 31.891 1 95 568 GLU A O 1
ATOM 4539 N N . ALA A 1 569 ? -4.711 23.062 31.625 1 93.62 569 ALA A N 1
ATOM 4540 C CA . ALA A 1 569 ? -5.629 22.156 30.953 1 93.62 569 ALA A CA 1
ATOM 4541 C C . ALA A 1 569 ? -5.074 21.734 29.594 1 93.62 569 ALA A C 1
ATOM 4543 O O . ALA A 1 569 ? -5.223 20.562 29.188 1 93.62 569 ALA A O 1
ATOM 4544 N N . MET A 1 570 ? -4.469 22.641 28.891 1 95.88 570 MET A N 1
ATOM 4545 C CA . MET A 1 570 ? -3.852 22.328 27.609 1 95.88 570 MET A CA 1
ATOM 4546 C C . MET A 1 570 ? -2.703 21.344 27.781 1 95.88 570 MET A C 1
ATOM 4548 O O . MET A 1 570 ? -2.592 20.359 27.031 1 95.88 570 MET A O 1
ATOM 4552 N N . HIS A 1 571 ? -1.857 21.5 28.828 1 97.31 571 HIS A N 1
ATOM 4553 C CA . HIS A 1 571 ? -0.659 20.703 29.062 1 97.31 571 HIS A CA 1
ATOM 4554 C C . HIS A 1 571 ? -1.003 19.375 29.719 1 97.31 571 HIS A C 1
ATOM 4556 O O . HIS A 1 571 ? -0.118 18.547 29.969 1 97.31 571 HIS A O 1
ATOM 4562 N N . ALA A 1 572 ? -2.309 19.109 29.922 1 96 572 ALA A N 1
ATOM 4563 C CA . ALA A 1 572 ? -2.736 17.891 30.609 1 96 572 ALA A CA 1
ATOM 4564 C C . ALA A 1 572 ? -2.41 16.656 29.781 1 96 572 ALA A C 1
ATOM 4566 O O . ALA A 1 572 ? -2.361 15.547 30.312 1 96 572 ALA A O 1
ATOM 4567 N N . VAL A 1 573 ? -2.146 16.828 28.516 1 97.5 573 VAL A N 1
ATOM 4568 C CA . VAL A 1 573 ? -1.866 15.688 27.641 1 97.5 573 VAL A CA 1
ATOM 4569 C C . VAL A 1 573 ? -0.36 15.445 27.578 1 97.5 573 VAL A C 1
ATOM 4571 O O . VAL A 1 573 ? 0.101 14.555 26.859 1 97.5 573 VAL A O 1
ATOM 4574 N N . ASN A 1 574 ? 0.442 16.25 28.312 1 98.19 574 ASN A N 1
ATOM 4575 C CA . ASN A 1 574 ? 1.893 16.109 28.328 1 98.19 574 ASN A CA 1
ATOM 4576 C C . ASN A 1 574 ? 2.303 14.695 28.766 1 98.19 574 ASN A C 1
ATOM 4578 O O . ASN A 1 574 ? 1.881 14.219 29.812 1 98.19 574 ASN A O 1
ATOM 4582 N N . ASN A 1 575 ? 3.107 14.016 27.906 1 98.12 575 ASN A N 1
ATOM 4583 C CA . ASN A 1 575 ? 3.588 12.656 28.109 1 98.12 575 ASN A CA 1
ATOM 4584 C C . ASN A 1 575 ? 2.436 11.648 28.141 1 98.12 575 ASN A C 1
ATOM 4586 O O . ASN A 1 575 ? 2.586 10.547 28.672 1 98.12 575 ASN A O 1
ATOM 4590 N N . ALA A 1 576 ? 1.247 12.125 27.641 1 97.88 576 ALA A N 1
ATOM 4591 C CA . ALA A 1 576 ? 0.07 11.281 27.844 1 97.88 576 ALA A CA 1
ATOM 4592 C C . ALA A 1 576 ? -0.942 11.477 26.719 1 97.88 576 ALA A C 1
ATOM 4594 O O . ALA A 1 576 ? -2.143 11.609 26.969 1 97.88 576 ALA A O 1
ATOM 4595 N N . LEU A 1 577 ? -0.435 11.555 25.516 1 98.31 577 LEU A N 1
ATOM 4596 C CA . LEU A 1 577 ? -1.364 11.656 24.391 1 98.31 577 LEU A CA 1
ATOM 4597 C C . LEU A 1 577 ? -2.305 10.453 24.359 1 98.31 577 LEU A C 1
ATOM 4599 O O . LEU A 1 577 ? -1.891 9.328 24.641 1 98.31 577 LEU A O 1
ATOM 4603 N N . GLY A 1 578 ? -3.598 10.719 24.016 1 98 578 GLY A N 1
ATOM 4604 C CA . GLY A 1 578 ? -4.582 9.656 23.875 1 98 578 GLY A CA 1
ATOM 4605 C C . GLY A 1 578 ? -5.254 9.289 25.188 1 98 578 GLY A C 1
ATOM 4606 O O . GLY A 1 578 ? -5.844 8.211 25.312 1 98 578 GLY A O 1
ATOM 4607 N N . THR A 1 579 ? -5.191 10.133 26.234 1 97 579 THR A N 1
ATOM 4608 C CA . THR A 1 579 ? -5.766 9.797 27.531 1 97 579 THR A CA 1
ATOM 4609 C C . THR A 1 579 ? -6.93 10.727 27.859 1 97 579 THR A C 1
ATOM 4611 O O . THR A 1 579 ? -8.055 10.5 27.422 1 97 579 THR A O 1
ATOM 4614 N N . VAL A 1 580 ? -6.562 11.969 28.344 1 95.25 580 VAL A N 1
ATOM 4615 C CA . VAL A 1 580 ? -7.609 12.812 28.906 1 95.25 580 VAL A CA 1
ATOM 4616 C C . VAL A 1 580 ? -8.453 13.414 27.781 1 95.25 580 VAL A C 1
ATOM 4618 O O . VAL A 1 580 ? -9.648 13.672 27.969 1 95.25 580 VAL A O 1
ATOM 4621 N N . GLU A 1 581 ? -7.848 13.773 26.672 1 96.19 581 GLU A N 1
ATOM 4622 C CA . GLU A 1 581 ? -8.633 14.336 25.578 1 96.19 581 GLU A CA 1
ATOM 4623 C C . GLU A 1 581 ? -9.625 13.312 25.031 1 96.19 581 GLU A C 1
ATOM 4625 O O . GLU A 1 581 ? -10.703 13.68 24.562 1 96.19 581 GLU A O 1
ATOM 4630 N N . VAL A 1 582 ? -9.281 12.055 25.094 1 97.44 582 VAL A N 1
ATOM 4631 C CA . VAL A 1 582 ? -10.164 10.977 24.641 1 97.44 582 VAL A CA 1
ATOM 4632 C C . VAL A 1 582 ? -11.281 10.766 25.672 1 97.44 582 VAL A C 1
ATOM 4634 O O . VAL A 1 582 ? -12.461 10.805 25.328 1 97.44 582 VAL A O 1
ATOM 4637 N N . ALA A 1 583 ? -10.93 10.57 26.953 1 95.44 583 ALA A N 1
ATOM 4638 C CA . ALA A 1 583 ? -11.891 10.312 28.031 1 95.44 583 ALA A CA 1
ATOM 4639 C C . ALA A 1 583 ? -12.875 11.469 28.172 1 95.44 583 ALA A C 1
ATOM 4641 O O . ALA A 1 583 ? -14.07 11.25 28.344 1 95.44 583 ALA A O 1
ATOM 4642 N N . ASP A 1 584 ? -12.297 12.688 28.125 1 95.75 584 ASP A N 1
ATOM 4643 C CA . ASP A 1 584 ? -13.141 13.875 28.281 1 95.75 584 ASP A CA 1
ATOM 4644 C C . ASP A 1 584 ? -14.133 14.008 27.125 1 95.75 584 ASP A C 1
ATOM 4646 O O . ASP A 1 584 ? -15.273 14.43 27.328 1 95.75 584 ASP A O 1
ATOM 4650 N N . THR A 1 585 ? -13.695 13.719 25.922 1 96.44 585 THR A N 1
ATOM 4651 C CA . THR A 1 585 ? -14.594 13.805 24.766 1 96.44 585 THR A CA 1
ATOM 4652 C C . THR A 1 585 ? -15.719 12.789 24.891 1 96.44 585 THR A C 1
ATOM 4654 O O . THR A 1 585 ? -16.891 13.109 24.641 1 96.44 585 THR A O 1
ATOM 4657 N N . LEU A 1 586 ? -15.438 11.547 25.25 1 96.56 586 LEU A N 1
ATOM 4658 C CA . LEU A 1 586 ? -16.453 10.516 25.438 1 96.56 586 LEU A CA 1
ATOM 4659 C C . LEU A 1 586 ? -17.453 10.93 26.516 1 96.56 586 LEU A C 1
ATOM 4661 O O . LEU A 1 586 ? -18.656 10.781 26.344 1 96.56 586 LEU A O 1
ATOM 4665 N N . THR A 1 587 ? -16.938 11.469 27.625 1 95 587 THR A N 1
ATOM 4666 C CA . THR A 1 587 ? -17.781 11.914 28.719 1 95 587 THR A CA 1
ATOM 4667 C C . THR A 1 587 ? -18.719 13.039 28.266 1 95 587 THR A C 1
ATOM 4669 O O . THR A 1 587 ? -19.891 13.062 28.609 1 95 587 THR A O 1
ATOM 4672 N N . THR A 1 588 ? -18.094 13.977 27.5 1 95.69 588 THR A N 1
ATOM 4673 C CA . THR A 1 588 ? -18.891 15.086 26.984 1 95.69 588 THR A CA 1
ATOM 4674 C C . THR A 1 588 ? -20 14.586 26.078 1 95.69 588 THR A C 1
ATOM 4676 O O . THR A 1 588 ? -21.141 15.07 26.141 1 95.69 588 THR A O 1
ATOM 4679 N N . ILE A 1 589 ? -19.734 13.633 25.219 1 96.62 589 ILE A N 1
ATOM 4680 C CA . ILE A 1 589 ? -20.734 13.055 24.328 1 96.62 589 ILE A CA 1
ATOM 4681 C C . ILE A 1 589 ? -21.875 12.453 25.141 1 96.62 589 ILE A C 1
ATOM 4683 O O . ILE A 1 589 ? -23.047 12.68 24.828 1 96.62 589 ILE A O 1
ATOM 4687 N N . ARG A 1 590 ? -21.609 11.703 26.156 1 95.19 590 ARG A N 1
ATOM 4688 C CA . ARG A 1 590 ? -22.625 11.086 27 1 95.19 590 ARG A CA 1
ATOM 4689 C C . ARG A 1 590 ? -23.469 12.141 27.703 1 95.19 590 ARG A C 1
ATOM 4691 O O . ARG A 1 590 ? -24.688 11.984 27.812 1 95.19 590 ARG A O 1
ATOM 4698 N N . SER A 1 591 ? -22.797 13.164 28.141 1 93.69 591 SER A N 1
ATOM 4699 C CA . SER A 1 591 ? -23.516 14.258 28.766 1 93.69 591 SER A CA 1
ATOM 4700 C C . SER A 1 591 ? -24.484 14.914 27.797 1 93.69 591 SER A C 1
ATOM 4702 O O . SER A 1 591 ? -25.625 15.211 28.141 1 93.69 591 SER A O 1
ATOM 4704 N N . LEU A 1 592 ? -24.016 15.172 26.594 1 95.31 592 LEU A N 1
ATOM 4705 C CA . LEU A 1 592 ? -24.859 15.781 25.562 1 95.31 592 LEU A CA 1
ATOM 4706 C C . LEU A 1 592 ? -26.062 14.898 25.266 1 95.31 592 LEU A C 1
ATOM 4708 O O . LEU A 1 592 ? -27.188 15.398 25.141 1 95.31 592 LEU A O 1
ATOM 4712 N N . ALA A 1 593 ? -25.828 13.625 25.141 1 94.62 593 ALA A N 1
ATOM 4713 C CA . ALA A 1 593 ? -26.891 12.688 24.812 1 94.62 593 ALA A CA 1
ATOM 4714 C C . ALA A 1 593 ? -27.922 12.625 25.938 1 94.62 593 ALA A C 1
ATOM 4716 O O . ALA A 1 593 ? -29.109 12.391 25.688 1 94.62 593 ALA A O 1
ATOM 4717 N N . SER A 1 594 ? -27.5 12.852 27.156 1 92.44 594 SER A N 1
ATOM 4718 C CA . SER A 1 594 ? -28.391 12.836 28.312 1 92.44 594 SER A CA 1
ATOM 4719 C C . SER A 1 594 ? -29.203 14.125 28.406 1 92.44 594 SER A C 1
ATOM 4721 O O . SER A 1 594 ? -30.375 14.109 28.781 1 92.44 594 SER A O 1
ATOM 4723 N N . VAL A 1 595 ? -28.609 15.219 28.031 1 92 595 VAL A N 1
ATOM 4724 C CA . VAL A 1 595 ? -29.203 16.547 28.188 1 92 595 VAL A CA 1
ATOM 4725 C C . VAL A 1 595 ? -30.172 16.812 27.031 1 92 595 VAL A C 1
ATOM 4727 O O . VAL A 1 595 ? -31.25 17.375 27.219 1 92 595 VAL A O 1
ATOM 4730 N N . TYR A 1 596 ? -29.75 16.406 25.875 1 95.25 596 TYR A N 1
ATOM 4731 C CA . TYR A 1 596 ? -30.547 16.719 24.688 1 95.25 596 TYR A CA 1
ATOM 4732 C C . TYR A 1 596 ? -31.266 15.469 24.188 1 95.25 596 TYR A C 1
ATOM 4734 O O . TYR A 1 596 ? -30.656 14.617 23.531 1 95.25 596 TYR A O 1
ATOM 4742 N N . SER A 1 597 ? -32.594 15.461 24.281 1 96.06 597 SER A N 1
ATOM 4743 C CA . SER A 1 597 ? -33.375 14.281 23.969 1 96.06 597 SER A CA 1
ATOM 4744 C C . SER A 1 597 ? -33.438 14.031 22.469 1 96.06 597 SER A C 1
ATOM 4746 O O . SER A 1 597 ? -33.781 12.938 22.031 1 96.06 597 SER A O 1
ATOM 4748 N N . PHE A 1 598 ? -33.094 15.016 21.688 1 97.06 598 PHE A N 1
ATOM 4749 C CA . PHE A 1 598 ? -33.188 14.852 20.234 1 97.06 598 PHE A CA 1
ATOM 4750 C C . PHE A 1 598 ? -31.953 14.109 19.703 1 97.06 598 PHE A C 1
ATOM 4752 O O . PHE A 1 598 ? -31.906 13.734 18.531 1 97.06 598 PHE A O 1
ATOM 4759 N N . ILE A 1 599 ? -30.953 13.828 20.516 1 98.06 599 ILE A N 1
ATOM 4760 C CA . ILE A 1 599 ? -29.797 13.047 20.094 1 98.06 599 ILE A CA 1
ATOM 4761 C C . ILE A 1 599 ? -30.109 11.555 20.234 1 98.06 599 ILE A C 1
ATOM 4763 O O . ILE A 1 599 ? -30.531 11.094 21.297 1 98.06 599 ILE A O 1
ATOM 4767 N N . ASP A 1 600 ? -29.938 10.812 19.156 1 97.62 600 ASP A N 1
ATOM 4768 C CA . ASP A 1 600 ? -30.125 9.367 19.172 1 97.62 600 ASP A CA 1
ATOM 4769 C C . ASP A 1 600 ? -28.891 8.664 19.766 1 97.62 600 ASP A C 1
ATOM 4771 O O . ASP A 1 600 ? -27.875 8.531 19.078 1 97.62 600 ASP A O 1
ATOM 4775 N N . GLN A 1 601 ? -29.016 8.117 20.875 1 96.56 601 GLN A N 1
ATOM 4776 C CA . GLN A 1 601 ? -27.891 7.539 21.594 1 96.56 601 GLN A CA 1
ATOM 4777 C C . GLN A 1 601 ? -27.375 6.293 20.891 1 96.56 601 GLN A C 1
ATOM 4779 O O . GLN A 1 601 ? -26.219 5.887 21.094 1 96.56 601 GLN A O 1
ATOM 4784 N N . GLU A 1 602 ? -28.156 5.691 20.031 1 96.25 602 GLU A N 1
ATOM 4785 C CA . GLU A 1 602 ? -27.766 4.461 19.359 1 96.25 602 GLU A CA 1
ATOM 4786 C C . GLU A 1 602 ? -27.094 4.758 18.016 1 96.25 602 GLU A C 1
ATOM 4788 O O . GLU A 1 602 ? -26.547 3.857 17.375 1 96.25 602 GLU A O 1
ATOM 4793 N N . ARG A 1 603 ? -27.172 5.992 17.594 1 97.81 603 ARG A N 1
ATOM 4794 C CA . ARG A 1 603 ? -26.609 6.367 16.297 1 97.81 603 ARG A CA 1
ATOM 4795 C C . ARG A 1 603 ? -25.641 7.531 16.438 1 97.81 603 ARG A C 1
ATOM 4797 O O . ARG A 1 603 ? -25.828 8.586 15.836 1 97.81 603 ARG A O 1
ATOM 4804 N N . ILE A 1 604 ? -24.516 7.312 17.141 1 98.56 604 ILE A N 1
ATOM 4805 C CA . ILE A 1 604 ? -23.438 8.289 17.312 1 98.56 604 ILE A CA 1
ATOM 4806 C C . ILE A 1 604 ? -22.156 7.762 16.672 1 98.56 604 ILE A C 1
ATOM 4808 O O . ILE A 1 604 ? -21.719 6.652 16.984 1 98.56 604 ILE A O 1
ATOM 4812 N N . GLY A 1 605 ? -21.625 8.461 15.766 1 98.56 605 GLY A N 1
ATOM 4813 C CA . GLY A 1 605 ? -20.359 8.133 15.133 1 98.56 605 GLY A CA 1
ATOM 4814 C C . GLY A 1 605 ? -19.297 9.195 15.336 1 98.56 605 GLY A C 1
ATOM 4815 O O . GLY A 1 605 ? -19.609 10.312 15.758 1 98.56 605 GLY A O 1
ATOM 4816 N N . VAL A 1 606 ? -18.062 8.836 15.094 1 98.75 606 VAL A N 1
ATOM 4817 C CA . VAL A 1 606 ? -16.953 9.766 15.242 1 98.75 606 VAL A CA 1
ATOM 4818 C C . VAL A 1 606 ? -15.992 9.617 14.062 1 98.75 606 VAL A C 1
ATOM 4820 O O . VAL A 1 606 ? -15.844 8.523 13.516 1 98.75 606 VAL A O 1
ATOM 4823 N N . TRP A 1 607 ? -15.375 10.703 13.625 1 98.56 607 TRP A N 1
ATOM 4824 C CA . TRP A 1 607 ? -14.312 10.594 12.641 1 98.56 607 TRP A CA 1
ATOM 4825 C C . TRP A 1 607 ? -13.336 11.758 12.758 1 98.56 607 TRP A C 1
ATOM 4827 O O . TRP A 1 607 ? -13.656 12.789 13.352 1 98.56 607 TRP A O 1
ATOM 4837 N N . GLY A 1 608 ? -12.188 11.586 12.289 1 98.06 608 GLY A N 1
ATOM 4838 C CA . GLY A 1 608 ? -11.164 12.617 12.305 1 98.06 608 GLY A CA 1
ATOM 4839 C C . GLY A 1 608 ? -10.016 12.328 11.352 1 98.06 608 GLY A C 1
ATOM 4840 O O . GLY A 1 608 ? -9.961 11.258 10.742 1 98.06 608 GLY A O 1
ATOM 4841 N N . TRP A 1 609 ? -9.172 13.297 11.148 1 97.81 609 TRP A N 1
ATOM 4842 C CA . TRP A 1 609 ? -8.047 13.289 10.211 1 97.81 609 TRP A CA 1
ATOM 4843 C C . TRP A 1 609 ? -6.727 13.5 10.945 1 97.81 609 TRP A C 1
ATOM 4845 O O . TRP A 1 609 ? -6.66 14.273 11.906 1 97.81 609 TRP A O 1
ATOM 4855 N N . SER A 1 610 ? -5.652 12.742 10.57 1 98.19 610 SER A N 1
ATOM 4856 C CA . SER A 1 610 ? -4.344 12.914 11.195 1 98.19 610 SER A CA 1
ATOM 4857 C C . SER A 1 610 ? -4.402 12.625 12.688 1 98.19 610 SER A C 1
ATOM 4859 O O . SER A 1 610 ? -4.855 11.555 13.102 1 98.19 610 SER A O 1
ATOM 4861 N N . TYR A 1 611 ? -4.117 13.633 13.57 1 98.5 611 TYR A N 1
ATOM 4862 C CA . TYR A 1 611 ? -4.309 13.461 15.008 1 98.5 611 TYR A CA 1
ATOM 4863 C C . TYR A 1 611 ? -5.754 13.102 15.328 1 98.5 611 TYR A C 1
ATOM 4865 O O . TYR A 1 611 ? -6.02 12.32 16.25 1 98.5 611 TYR A O 1
ATOM 4873 N N . GLY A 1 612 ? -6.703 13.648 14.594 1 98.38 612 GLY A N 1
ATOM 4874 C CA . GLY A 1 612 ? -8.102 13.289 14.758 1 98.38 612 GLY A CA 1
ATOM 4875 C C . GLY A 1 612 ? -8.383 11.828 14.461 1 98.38 612 GLY A C 1
ATOM 4876 O O . GLY A 1 612 ? -9.273 11.227 15.07 1 98.38 612 GLY A O 1
ATOM 4877 N N . GLY A 1 613 ? -7.629 11.297 13.453 1 98.75 613 GLY A N 1
ATOM 4878 C CA . GLY A 1 613 ? -7.719 9.867 13.195 1 98.75 613 GLY A CA 1
ATOM 4879 C C . GLY A 1 613 ? -7.223 9.023 14.359 1 98.75 613 GLY A C 1
ATOM 4880 O O . GLY A 1 613 ? -7.82 7.992 14.68 1 98.75 613 GLY A O 1
ATOM 4881 N N . PHE A 1 614 ? -6.129 9.445 14.984 1 98.75 614 PHE A N 1
ATOM 4882 C CA . PHE A 1 614 ? -5.602 8.812 16.188 1 98.75 614 PHE A CA 1
ATOM 4883 C C . PHE A 1 614 ? -6.641 8.828 17.297 1 98.75 614 PHE A C 1
ATOM 4885 O O . PHE A 1 614 ? -6.969 7.777 17.859 1 98.75 614 PHE A O 1
ATOM 4892 N N . VAL A 1 615 ? -7.293 9.977 17.5 1 98.75 615 VAL A N 1
ATOM 4893 C CA . VAL A 1 615 ? -8.195 10.148 18.641 1 98.75 615 VAL A CA 1
ATOM 4894 C C . VAL A 1 615 ? -9.5 9.398 18.375 1 98.75 615 VAL A C 1
ATOM 4896 O O . VAL A 1 615 ? -10.062 8.781 19.281 1 98.75 615 VAL A O 1
ATOM 4899 N N . SER A 1 616 ? -10.047 9.484 17.156 1 98.69 616 SER A N 1
ATOM 4900 C CA . SER A 1 616 ? -11.266 8.75 16.859 1 98.69 616 SER A CA 1
ATOM 4901 C C . SER A 1 616 ? -11.078 7.25 17.078 1 98.69 616 SER A C 1
ATOM 4903 O O . SER A 1 616 ? -11.977 6.574 17.578 1 98.69 616 SER A O 1
ATOM 4905 N N . THR A 1 617 ? -9.906 6.719 16.703 1 98.88 617 THR A N 1
ATOM 4906 C CA . THR A 1 617 ? -9.617 5.305 16.922 1 98.88 617 THR A CA 1
ATOM 4907 C C . THR A 1 617 ? -9.484 4.988 18.406 1 98.88 617 THR A C 1
ATOM 4909 O O . THR A 1 617 ? -10.039 4.004 18.891 1 98.88 617 THR A O 1
ATOM 4912 N N . MET A 1 618 ? -8.773 5.855 19.141 1 98.81 618 MET A N 1
ATOM 4913 C CA . MET A 1 618 ? -8.609 5.664 20.578 1 98.81 618 MET A CA 1
ATOM 4914 C C . MET A 1 618 ? -9.953 5.73 21.297 1 98.81 618 MET A C 1
ATOM 4916 O O . MET A 1 618 ? -10.164 5.031 22.281 1 98.81 618 MET A O 1
ATOM 4920 N N . MET A 1 619 ? -10.812 6.602 20.797 1 98.69 619 MET A N 1
ATOM 4921 C CA . MET A 1 619 ? -12.148 6.695 21.391 1 98.69 619 MET A CA 1
ATOM 4922 C C . MET A 1 619 ? -12.891 5.371 21.25 1 98.69 619 MET A C 1
ATOM 4924 O O . MET A 1 619 ? -13.531 4.914 22.203 1 98.69 619 MET A O 1
ATOM 4928 N N . LEU A 1 620 ? -12.859 4.727 20.078 1 98.75 620 LEU A N 1
ATOM 4929 C CA . LEU A 1 620 ? -13.484 3.42 19.906 1 98.75 620 LEU A CA 1
ATOM 4930 C C . LEU A 1 620 ? -12.875 2.395 20.859 1 98.75 620 LEU A C 1
ATOM 4932 O O . LEU A 1 620 ? -13.586 1.568 21.438 1 98.75 620 LEU A O 1
ATOM 4936 N N . ILE A 1 621 ? -11.57 2.467 21.016 1 98.44 621 ILE A N 1
ATOM 4937 C CA . ILE A 1 621 ? -10.805 1.51 21.812 1 98.44 621 ILE A CA 1
ATOM 4938 C C . ILE A 1 621 ? -11.172 1.666 23.281 1 98.44 621 ILE A C 1
ATOM 4940 O O . ILE A 1 621 ? -11.352 0.673 24 1 98.44 621 ILE A O 1
ATOM 4944 N N . GLN A 1 622 ? -11.336 2.908 23.703 1 97.88 622 GLN A N 1
ATOM 4945 C CA . GLN A 1 622 ? -11.5 3.174 25.141 1 97.88 622 GLN A CA 1
ATOM 4946 C C . GLN A 1 622 ? -12.977 3.262 25.516 1 97.88 622 GLN A C 1
ATOM 4948 O O . GLN A 1 622 ? -13.312 3.379 26.688 1 97.88 622 GLN A O 1
ATOM 4953 N N . ASP A 1 623 ? -13.867 3.16 24.578 1 98 623 ASP A N 1
ATOM 4954 C CA . ASP A 1 623 ? -15.297 3.305 24.812 1 98 623 ASP A CA 1
ATOM 4955 C C . ASP A 1 623 ? -15.898 2.006 25.344 1 98 623 ASP A C 1
ATOM 4957 O O . ASP A 1 623 ? -16.672 1.345 24.641 1 98 623 ASP A O 1
ATOM 4961 N N . ASP A 1 624 ? -15.766 1.709 26.5 1 94.88 624 ASP A N 1
ATOM 4962 C CA . ASP A 1 624 ? -16.25 0.483 27.125 1 94.88 624 ASP A CA 1
ATOM 4963 C C . ASP A 1 624 ? -17.766 0.503 27.281 1 94.88 624 ASP A C 1
ATOM 4965 O O . ASP A 1 624 ? -18.391 -0.546 27.438 1 94.88 624 ASP A O 1
ATOM 4969 N N . GLN A 1 625 ? -18.375 1.63 27.172 1 95.31 625 GLN A N 1
ATOM 4970 C CA . GLN A 1 625 ? -19.812 1.749 27.375 1 95.31 625 GLN A CA 1
ATOM 4971 C C . GLN A 1 625 ? -20.562 1.716 26.047 1 95.31 625 GLN A C 1
ATOM 4973 O O . GLN A 1 625 ? -21.797 1.852 26.016 1 95.31 625 GLN A O 1
ATOM 4978 N N . ARG A 1 626 ? -19.891 1.659 24.953 1 95.75 626 ARG A N 1
ATOM 4979 C CA . ARG A 1 626 ? -20.469 1.596 23.609 1 95.75 626 ARG A CA 1
ATOM 4980 C C . ARG A 1 626 ? -21.281 2.848 23.312 1 95.75 626 ARG A C 1
ATOM 4982 O O . ARG A 1 626 ? -22.406 2.756 22.812 1 95.75 626 ARG A O 1
ATOM 4989 N N . THR A 1 627 ? -20.641 3.926 23.734 1 97.38 627 THR A N 1
ATOM 4990 C CA . THR A 1 627 ? -21.188 5.238 23.422 1 97.38 627 THR A CA 1
ATOM 4991 C C . THR A 1 627 ? -21.234 5.453 21.906 1 97.38 627 THR A C 1
ATOM 4993 O O . THR A 1 627 ? -22.172 6.047 21.391 1 97.38 627 THR A O 1
ATOM 4996 N N . LEU A 1 628 ? -20.266 4.918 21.203 1 98.5 628 LEU A N 1
ATOM 4997 C CA . LEU A 1 628 ? -20.109 5.117 19.766 1 98.5 628 LEU A CA 1
ATOM 4998 C C . LEU A 1 628 ? -20.547 3.871 18.984 1 98.5 628 LEU A C 1
ATOM 5000 O O . LEU A 1 628 ? -20.188 2.752 19.359 1 98.5 628 LEU A O 1
ATOM 5004 N N . SER A 1 629 ? -21.25 4.137 17.906 1 97.44 629 SER A N 1
ATOM 5005 C CA . SER A 1 629 ? -21.703 3.041 17.047 1 97.44 629 SER A CA 1
ATOM 5006 C C . SER A 1 629 ? -20.656 2.703 15.992 1 97.44 629 SER A C 1
ATOM 5008 O O . SER A 1 629 ? -20.578 1.567 15.516 1 97.44 629 SER A O 1
ATOM 5010 N N . CYS A 1 630 ? -19.922 3.68 15.562 1 98 630 CYS A N 1
ATOM 5011 C CA . CYS A 1 630 ? -18.906 3.494 14.516 1 98 630 CYS A CA 1
ATOM 5012 C C . CYS A 1 630 ? -17.891 4.625 14.531 1 98 630 CYS A C 1
ATOM 5014 O O . CYS A 1 630 ? -18.078 5.625 15.227 1 98 630 CYS A O 1
ATOM 5016 N N . GLY A 1 631 ? -16.797 4.441 13.828 1 98.62 631 GLY A N 1
ATOM 5017 C CA . GLY A 1 631 ? -15.766 5.457 13.703 1 98.62 631 GLY A CA 1
ATOM 5018 C C . GLY A 1 631 ? -14.984 5.355 12.406 1 98.62 631 GLY A C 1
ATOM 5019 O O . GLY A 1 631 ? -14.867 4.27 11.828 1 98.62 631 GLY A O 1
ATOM 5020 N N . ALA A 1 632 ? -14.477 6.465 11.922 1 98.81 632 ALA A N 1
ATOM 5021 C CA . ALA A 1 632 ? -13.617 6.543 10.742 1 98.81 632 ALA A CA 1
ATOM 5022 C C . ALA A 1 632 ? -12.328 7.309 11.047 1 98.81 632 ALA A C 1
ATOM 5024 O O . ALA A 1 632 ? -12.359 8.32 11.758 1 98.81 632 ALA A O 1
ATOM 5025 N N . ALA A 1 633 ? -11.273 6.797 10.609 1 98.88 633 ALA A N 1
ATOM 5026 C CA . ALA A 1 633 ? -9.961 7.422 10.797 1 98.88 633 ALA A CA 1
ATOM 5027 C C . ALA A 1 633 ? -9.281 7.676 9.453 1 98.88 633 ALA A C 1
ATOM 5029 O O . ALA A 1 633 ? -9.031 6.742 8.695 1 98.88 633 ALA A O 1
ATOM 5030 N N . VAL A 1 634 ? -8.961 8.93 9.195 1 98.75 634 VAL A N 1
ATOM 5031 C CA . VAL A 1 634 ? -8.289 9.312 7.953 1 98.75 634 VAL A CA 1
ATOM 5032 C C . VAL A 1 634 ? -6.836 9.672 8.234 1 98.75 634 VAL A C 1
ATOM 5034 O O . VAL A 1 634 ? -6.562 10.586 9.016 1 98.75 634 VAL A O 1
ATOM 5037 N N . ALA A 1 635 ? -5.895 8.938 7.672 1 98.69 635 ALA A N 1
ATOM 5038 C CA . ALA A 1 635 ? -4.457 9.141 7.824 1 98.69 635 ALA A CA 1
ATOM 5039 C C . ALA A 1 635 ? -4.07 9.242 9.297 1 98.69 635 ALA A C 1
ATOM 5041 O O . ALA A 1 635 ? -3.391 10.195 9.703 1 98.69 635 ALA A O 1
ATOM 5042 N N . PRO A 1 636 ? -4.461 8.266 10.07 1 98.81 636 PRO A N 1
ATOM 5043 C CA . PRO A 1 636 ? -4.227 8.352 11.508 1 98.81 636 PRO A CA 1
ATOM 5044 C C . PRO A 1 636 ? -2.773 8.07 11.891 1 98.81 636 PRO A C 1
ATOM 5046 O O . PRO A 1 636 ? -2.107 7.266 11.242 1 98.81 636 PRO A O 1
ATOM 5049 N N . VAL A 1 637 ? -2.316 8.703 12.93 1 98.62 637 VAL A N 1
ATOM 5050 C CA . VAL A 1 637 ? -1.141 8.211 13.641 1 98.62 637 VAL A CA 1
ATOM 5051 C C . VAL A 1 637 ? -1.514 6.984 14.469 1 98.62 637 VAL A C 1
ATOM 5053 O O . VAL A 1 637 ? -2.422 7.039 15.305 1 98.62 637 VAL A O 1
ATOM 5056 N N . THR A 1 638 ? -0.899 5.879 14.219 1 98.44 638 THR A N 1
ATOM 5057 C CA . THR A 1 638 ? -1.276 4.645 14.898 1 98.44 638 THR A CA 1
ATOM 5058 C C . THR A 1 638 ? -0.227 4.262 15.938 1 98.44 638 THR A C 1
ATOM 5060 O O . THR A 1 638 ? -0.508 3.486 16.859 1 98.44 638 THR A O 1
ATOM 5063 N N . SER A 1 639 ? 0.98 4.773 15.773 1 98.19 639 SER A N 1
ATOM 5064 C CA . SER A 1 639 ? 2.076 4.664 16.734 1 98.19 639 SER A CA 1
ATOM 5065 C C . SER A 1 639 ? 2.977 5.895 16.688 1 98.19 639 SER A C 1
ATOM 5067 O O . SER A 1 639 ? 3.441 6.289 15.609 1 98.19 639 SER A O 1
ATOM 5069 N N . TRP A 1 640 ? 3.225 6.426 17.828 1 98.06 640 TRP A N 1
ATOM 5070 C CA . TRP A 1 640 ? 4.043 7.633 17.875 1 98.06 640 TRP A CA 1
ATOM 5071 C C . TRP A 1 640 ? 5.512 7.312 17.625 1 98.06 640 TRP A C 1
ATOM 5073 O O . TRP A 1 640 ? 6.316 8.211 17.375 1 98.06 640 TRP A O 1
ATOM 5083 N N . LEU A 1 641 ? 5.895 6.039 17.547 1 97.69 641 LEU A N 1
ATOM 5084 C CA . LEU A 1 641 ? 7.234 5.613 17.156 1 97.69 641 LEU A CA 1
ATOM 5085 C C . LEU A 1 641 ? 7.5 5.941 15.688 1 97.69 641 LEU A C 1
ATOM 5087 O O . LEU A 1 641 ? 8.656 6.09 15.281 1 97.69 641 LEU A O 1
ATOM 5091 N N . TYR A 1 642 ? 6.414 6.02 14.938 1 97.88 642 TYR A N 1
ATOM 5092 C CA . TYR A 1 642 ? 6.566 6.141 13.492 1 97.88 642 TYR A CA 1
ATOM 5093 C C . TYR A 1 642 ? 6.477 7.598 13.047 1 97.88 642 TYR A C 1
ATOM 5095 O O . TYR A 1 642 ? 6.652 7.906 11.867 1 97.88 642 TYR A O 1
ATOM 5103 N N . TYR A 1 643 ? 6.199 8.562 13.906 1 98.06 643 TYR A N 1
ATOM 5104 C CA . TYR A 1 643 ? 6.082 9.977 13.57 1 98.06 643 TYR A CA 1
ATOM 5105 C C . TYR A 1 643 ? 7.375 10.719 13.883 1 98.06 643 TYR A C 1
ATOM 5107 O O . TYR A 1 643 ? 8.273 10.164 14.523 1 98.06 643 TYR A O 1
ATOM 5115 N N . ASP A 1 644 ? 7.527 11.875 13.414 1 98.25 644 ASP A N 1
ATOM 5116 C CA . ASP A 1 644 ? 8.82 12.555 13.469 1 98.25 644 ASP A CA 1
ATOM 5117 C C . ASP A 1 644 ? 9.18 12.945 14.906 1 98.25 644 ASP A C 1
ATOM 5119 O O . ASP A 1 644 ? 8.297 13.062 15.758 1 98.25 644 ASP A O 1
ATOM 5123 N N . THR A 1 645 ? 10.406 13.188 15.164 1 98.19 645 THR A N 1
ATOM 5124 C CA . THR A 1 645 ? 10.977 13.5 16.469 1 98.19 645 THR A CA 1
ATOM 5125 C C . THR A 1 645 ? 10.438 14.82 17 1 98.19 645 THR A C 1
ATOM 5127 O O . THR A 1 645 ? 9.984 14.898 18.141 1 98.19 645 THR A O 1
ATOM 5130 N N . MET A 1 646 ? 10.422 15.867 16.188 1 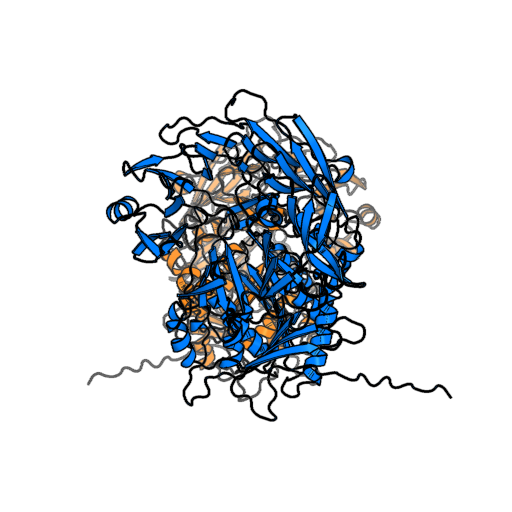98.44 646 MET A N 1
ATOM 5131 C CA . MET A 1 646 ? 10.172 17.219 16.656 1 98.44 646 MET A CA 1
ATOM 5132 C C . MET A 1 646 ? 8.75 17.359 17.188 1 98.44 646 MET A C 1
ATOM 5134 O O . MET A 1 646 ? 8.516 17.984 18.234 1 98.44 646 MET A O 1
ATOM 5138 N N . TYR A 1 647 ? 7.828 16.797 16.5 1 98.38 647 TYR A N 1
ATOM 5139 C CA . TYR A 1 647 ? 6.445 16.844 16.969 1 98.38 647 TYR A CA 1
ATOM 5140 C C . TYR A 1 647 ? 6.223 15.898 18.125 1 98.38 647 TYR A C 1
ATOM 5142 O O . TYR A 1 647 ? 5.715 16.297 19.188 1 98.38 647 TYR A O 1
ATOM 5150 N N . THR A 1 648 ? 6.559 14.656 17.984 1 98.56 648 THR A N 1
ATOM 5151 C CA . THR A 1 648 ? 6.23 13.609 18.938 1 98.56 648 THR A CA 1
ATOM 5152 C C . THR A 1 648 ? 6.883 13.891 20.297 1 98.56 648 THR A C 1
ATOM 5154 O O . THR A 1 648 ? 6.219 13.852 21.328 1 98.56 648 THR A O 1
ATOM 5157 N N . GLU A 1 649 ? 8.148 14.219 20.266 1 98.56 649 GLU A N 1
ATOM 5158 C CA . GLU A 1 649 ? 8.906 14.312 21.516 1 98.56 649 GLU A CA 1
ATOM 5159 C C . GLU A 1 649 ? 8.562 15.594 22.266 1 98.56 649 GLU A C 1
ATOM 5161 O O . GLU A 1 649 ? 8.766 15.688 23.484 1 98.56 649 GLU A O 1
ATOM 5166 N N . ARG A 1 650 ? 8.008 16.547 21.5 1 98.31 650 ARG A N 1
ATOM 5167 C CA . ARG A 1 650 ? 7.488 17.75 22.141 1 98.31 650 ARG A CA 1
ATOM 5168 C C . ARG A 1 650 ? 6.418 17.422 23.172 1 98.31 650 ARG A C 1
ATOM 5170 O O . ARG A 1 650 ? 6.383 18.016 24.25 1 98.31 650 ARG A O 1
ATOM 5177 N N . TYR A 1 651 ? 5.633 16.438 22.891 1 98.5 651 TYR A N 1
ATOM 5178 C CA . TYR A 1 651 ? 4.48 16.125 23.719 1 98.5 651 TYR A CA 1
ATOM 5179 C C . TYR A 1 651 ? 4.711 14.836 24.516 1 98.5 651 TYR A C 1
ATOM 5181 O O . TYR A 1 651 ? 4.105 14.633 25.562 1 98.5 651 TYR A O 1
ATOM 5189 N N . MET A 1 652 ? 5.602 13.992 24.031 1 98.31 652 MET A N 1
ATOM 5190 C CA . MET A 1 652 ? 5.676 12.641 24.594 1 98.31 652 MET A CA 1
ATOM 5191 C C . MET A 1 652 ? 7.082 12.344 25.094 1 98.31 652 MET A C 1
ATOM 5193 O O . MET A 1 652 ? 7.336 11.266 25.641 1 98.31 652 MET A O 1
ATOM 5197 N N . ASP A 1 653 ? 7.988 13.281 25 1 98.12 653 ASP A N 1
ATOM 5198 C CA . ASP A 1 653 ? 9.391 12.977 25.266 1 98.12 653 ASP A CA 1
ATOM 5199 C C . ASP A 1 653 ? 9.883 11.836 24.375 1 98.12 653 ASP A C 1
ATOM 5201 O O . ASP A 1 653 ? 9.195 11.438 23.438 1 98.12 653 ASP A O 1
ATOM 5205 N N . THR A 1 654 ? 11.156 11.359 24.484 1 97.5 654 THR A N 1
ATOM 5206 C CA . THR A 1 654 ? 11.68 10.25 23.703 1 97.5 654 THR A CA 1
ATOM 5207 C C . THR A 1 654 ? 11.078 8.93 24.172 1 97.5 654 THR A C 1
ATOM 5209 O O . THR A 1 654 ? 10.594 8.82 25.297 1 97.5 654 THR A O 1
ATOM 5212 N N . PRO A 1 655 ? 11.031 7.918 23.266 1 96.81 655 PRO A N 1
ATOM 5213 C CA . PRO A 1 655 ? 10.531 6.605 23.672 1 96.81 655 PRO A CA 1
ATOM 5214 C C . PRO A 1 655 ? 11.312 6.016 24.844 1 96.81 655 PRO A C 1
ATOM 5216 O O . PRO A 1 655 ? 10.742 5.289 25.672 1 96.81 655 PRO A O 1
ATOM 5219 N N . GLN A 1 656 ? 12.617 6.301 24.984 1 95.75 656 GLN A N 1
ATOM 5220 C CA . GLN A 1 656 ? 13.469 5.82 26.062 1 95.75 656 GLN A CA 1
ATOM 5221 C C . GLN A 1 656 ? 13.07 6.465 27.391 1 95.75 656 GLN A C 1
ATOM 5223 O O . GLN A 1 656 ? 13.055 5.805 28.438 1 95.75 656 GLN A O 1
ATOM 5228 N N . ALA A 1 657 ? 12.688 7.742 27.344 1 97.19 657 ALA A N 1
ATOM 5229 C CA . ALA A 1 657 ? 12.391 8.508 28.562 1 97.19 657 ALA A CA 1
ATOM 5230 C C . ALA A 1 657 ? 10.938 8.32 28.984 1 97.19 657 ALA A C 1
ATOM 5232 O O . ALA A 1 657 ? 10.594 8.5 30.156 1 97.19 657 ALA A O 1
ATOM 5233 N N . ASN A 1 658 ? 10.055 7.914 28.078 1 97.75 658 ASN A N 1
ATOM 5234 C CA . ASN A 1 658 ? 8.625 7.77 28.359 1 97.75 658 ASN A CA 1
ATOM 5235 C C . ASN A 1 658 ? 8.062 6.496 27.734 1 97.75 658 ASN A C 1
ATOM 5237 O O . ASN A 1 658 ? 7.094 6.551 26.969 1 97.75 658 ASN A O 1
ATOM 5241 N N . PRO A 1 659 ? 8.617 5.355 28.016 1 96.56 659 PRO A N 1
ATOM 5242 C CA . PRO A 1 659 ? 8.156 4.117 27.391 1 96.56 659 PRO A CA 1
ATOM 5243 C C . PRO A 1 659 ? 6.68 3.832 27.672 1 96.56 659 PRO A C 1
ATOM 5245 O O . PRO A 1 659 ? 5.973 3.312 26.812 1 96.56 659 PRO A O 1
ATOM 5248 N N . ASP A 1 660 ? 6.207 4.195 28.859 1 97.25 660 ASP A N 1
ATOM 5249 C CA . ASP A 1 660 ? 4.82 3.932 29.219 1 97.25 660 ASP A CA 1
ATOM 5250 C C . ASP A 1 660 ? 3.861 4.777 28.391 1 97.25 660 ASP A C 1
ATOM 5252 O O . ASP A 1 660 ? 2.809 4.293 27.969 1 97.25 660 ASP A O 1
ATOM 5256 N N . GLY A 1 661 ? 4.188 6.07 28.219 1 97.75 661 GLY A N 1
ATOM 5257 C CA . GLY A 1 661 ? 3.354 6.922 27.391 1 97.75 661 GLY A CA 1
ATOM 5258 C C . GLY A 1 661 ? 3.223 6.426 25.953 1 97.75 661 GLY A C 1
ATOM 5259 O O . GLY A 1 661 ? 2.131 6.438 25.391 1 97.75 661 GLY A O 1
ATOM 5260 N N . TYR A 1 662 ? 4.375 5.945 25.406 1 97.31 662 TYR A N 1
ATOM 5261 C CA . TYR A 1 662 ? 4.383 5.426 24.047 1 97.31 662 TYR A CA 1
ATOM 5262 C C . TYR A 1 662 ? 3.549 4.156 23.938 1 97.31 662 TYR A C 1
ATOM 5264 O O . TYR A 1 662 ? 2.811 3.969 22.969 1 97.31 662 TYR A O 1
ATOM 5272 N N . ALA A 1 663 ? 3.613 3.303 24.922 1 96.62 663 ALA A N 1
ATOM 5273 C CA . ALA A 1 663 ? 2.842 2.062 24.906 1 96.62 663 ALA A CA 1
ATOM 5274 C C . ALA A 1 663 ? 1.349 2.344 25.047 1 96.62 663 ALA A C 1
ATOM 5276 O O . ALA A 1 663 ? 0.531 1.75 24.344 1 96.62 663 ALA A O 1
ATOM 5277 N N . ARG A 1 664 ? 0.992 3.27 25.922 1 96.94 664 ARG A N 1
ATOM 5278 C CA . ARG A 1 664 ? -0.404 3.582 26.203 1 96.94 664 ARG A CA 1
ATOM 5279 C C . ARG A 1 664 ? -1.073 4.254 25.016 1 96.94 664 ARG A C 1
ATOM 5281 O O . ARG A 1 664 ? -2.271 4.074 24.781 1 96.94 664 ARG A O 1
ATOM 5288 N N . SER A 1 665 ? -0.307 4.98 24.266 1 97.62 665 SER A N 1
ATOM 5289 C CA . SER A 1 665 ? -0.854 5.738 23.141 1 97.62 665 SER A CA 1
ATOM 5290 C C . SER A 1 665 ? -0.772 4.941 21.844 1 97.62 665 SER A C 1
ATOM 5292 O O . SER A 1 665 ? -1.12 5.445 20.781 1 97.62 665 SER A O 1
ATOM 5294 N N . ASP A 1 666 ? -0.286 3.711 21.922 1 97.88 666 ASP A N 1
ATOM 5295 C CA . ASP A 1 666 ? -0.089 2.895 20.719 1 97.88 666 ASP A CA 1
ATOM 5296 C C . ASP A 1 666 ? -1.386 2.199 20.312 1 97.88 666 ASP A C 1
ATOM 5298 O O . ASP A 1 666 ? -1.806 1.23 20.953 1 97.88 666 ASP A O 1
ATOM 5302 N N . VAL A 1 667 ? -2.002 2.627 19.219 1 98.25 667 VAL A N 1
ATOM 5303 C CA . VAL A 1 667 ? -3.271 2.115 18.703 1 98.25 667 VAL A CA 1
ATOM 5304 C C . VAL A 1 667 ? -3.111 0.651 18.297 1 98.25 667 VAL A C 1
ATOM 5306 O O . VAL A 1 667 ? -4.008 -0.165 18.531 1 98.25 667 VAL A O 1
ATOM 5309 N N . ILE A 1 668 ? -1.964 0.282 17.719 1 98.12 668 ILE A N 1
ATOM 5310 C CA . ILE A 1 668 ? -1.719 -1.052 17.188 1 98.12 668 ILE A CA 1
ATOM 5311 C C . ILE A 1 668 ? -1.699 -2.07 18.328 1 98.12 668 ILE A C 1
ATOM 5313 O O . ILE A 1 668 ? -2.281 -3.152 18.203 1 98.12 668 ILE A O 1
ATOM 5317 N N . ARG A 1 669 ? -1.074 -1.712 19.438 1 96.12 669 ARG A N 1
ATOM 5318 C CA . ARG A 1 669 ? -0.985 -2.6 20.594 1 96.12 669 ARG A CA 1
ATOM 5319 C C . ARG A 1 669 ? -2.363 -2.867 21.188 1 96.12 669 ARG A C 1
ATOM 5321 O O . ARG A 1 669 ? -2.588 -3.91 21.797 1 96.12 669 ARG A O 1
ATOM 5328 N N . GLN A 1 670 ? -3.307 -1.949 20.938 1 97.25 670 GLN A N 1
ATOM 5329 C CA . GLN A 1 670 ? -4.633 -2.047 21.531 1 97.25 670 GLN A CA 1
ATOM 5330 C C . GLN A 1 670 ? -5.68 -2.443 20.5 1 97.25 670 GLN A C 1
ATOM 5332 O O . GLN A 1 670 ? -6.879 -2.354 20.75 1 97.25 670 GLN A O 1
ATOM 5337 N N . ALA A 1 671 ? -5.277 -2.904 19.406 1 96.94 671 ALA A N 1
ATOM 5338 C CA . ALA A 1 671 ? -6.125 -3.137 18.234 1 96.94 671 ALA A CA 1
ATOM 5339 C C . ALA A 1 671 ? -7.227 -4.148 18.547 1 96.94 671 ALA A C 1
ATOM 5341 O O . ALA A 1 671 ? -8.305 -4.098 17.969 1 96.94 671 ALA A O 1
ATOM 5342 N N . GLU A 1 672 ? -6.992 -5.098 19.484 1 97.75 672 GLU A N 1
ATOM 5343 C CA . GLU A 1 672 ? -7.965 -6.129 19.828 1 97.75 672 GLU A CA 1
ATOM 5344 C C . GLU A 1 672 ? -9.281 -5.508 20.297 1 97.75 672 GLU A C 1
ATOM 5346 O O . GLU A 1 672 ? -10.352 -6.082 20.094 1 97.75 672 GLU A O 1
ATOM 5351 N N . LYS A 1 673 ? -9.203 -4.344 20.828 1 97.69 673 LYS A N 1
ATOM 5352 C CA . LYS A 1 673 ? -10.367 -3.678 21.406 1 97.69 673 LYS A CA 1
ATOM 5353 C C . LYS A 1 673 ? -11.258 -3.094 20.312 1 97.69 673 LYS A C 1
ATOM 5355 O O . LYS A 1 673 ? -12.367 -2.629 20.594 1 97.69 673 LYS A O 1
ATOM 5360 N N . LEU A 1 674 ? -10.852 -3.18 19.078 1 98.44 674 LEU A N 1
ATOM 5361 C CA . LEU A 1 674 ? -11.672 -2.746 17.953 1 98.44 674 LEU A CA 1
ATOM 5362 C C . LEU A 1 674 ? -12.594 -3.871 17.5 1 98.44 674 LEU A C 1
ATOM 5364 O O . LEU A 1 674 ? -13.445 -3.666 16.625 1 98.44 674 LEU A O 1
ATOM 5368 N N . ARG A 1 675 ? -12.445 -5.098 18.047 1 97.75 675 ARG A N 1
ATOM 5369 C CA . ARG A 1 675 ? -13.32 -6.211 17.688 1 97.75 675 ARG A CA 1
ATOM 5370 C C . ARG A 1 675 ? -14.781 -5.855 17.938 1 97.75 675 ARG A C 1
ATOM 5372 O O . ARG A 1 675 ? -15.133 -5.367 19.016 1 97.75 675 ARG A O 1
ATOM 5379 N N . GLY A 1 676 ? -15.57 -6.047 16.938 1 96.06 676 GLY A N 1
ATOM 5380 C CA . GLY A 1 676 ? -17 -5.797 17.047 1 96.06 676 GLY A CA 1
ATOM 5381 C C . GLY A 1 676 ? -17.375 -4.355 16.766 1 96.06 676 GLY A C 1
ATOM 5382 O O . GLY A 1 676 ? -18.562 -4.004 16.75 1 96.06 676 GLY A O 1
ATOM 5383 N N . ARG A 1 677 ? -16.391 -3.479 16.562 1 96.75 677 ARG A N 1
ATOM 5384 C CA . ARG A 1 677 ? -16.656 -2.09 16.203 1 96.75 677 ARG A CA 1
ATOM 5385 C C . ARG A 1 677 ? -16.734 -1.916 14.695 1 96.75 677 ARG A C 1
ATOM 5387 O O . ARG A 1 677 ? -16.047 -2.607 13.953 1 96.75 677 ARG A O 1
ATOM 5394 N N . LYS A 1 678 ? -17.625 -1.082 14.203 1 97.62 678 LYS A N 1
ATOM 5395 C CA . LYS A 1 678 ? -17.594 -0.653 12.812 1 97.62 678 LYS A CA 1
ATOM 5396 C C . LYS A 1 678 ? -16.547 0.429 12.594 1 97.62 678 LYS A C 1
ATOM 5398 O O . LYS A 1 678 ? -16.672 1.543 13.102 1 97.62 678 LYS A O 1
ATOM 5403 N N . TYR A 1 679 ? -15.531 0.113 11.836 1 98.75 679 TYR A N 1
ATOM 5404 C CA . TYR A 1 679 ? -14.344 0.954 11.75 1 98.75 679 TYR A CA 1
ATOM 5405 C C . TYR A 1 679 ? -13.898 1.123 10.305 1 98.75 679 TYR A C 1
ATOM 5407 O O . TYR A 1 679 ? -13.773 0.141 9.57 1 98.75 679 TYR A O 1
ATOM 5415 N N . LEU A 1 680 ? -13.703 2.348 9.812 1 98.81 680 LEU A N 1
ATOM 5416 C CA . LEU A 1 680 ? -13.188 2.682 8.484 1 98.81 680 LEU A CA 1
ATOM 5417 C C . LEU A 1 680 ? -11.797 3.295 8.578 1 98.81 680 LEU A C 1
ATOM 5419 O O . LEU A 1 680 ? -11.594 4.273 9.297 1 98.81 680 LEU A O 1
ATOM 5423 N N . LEU A 1 681 ? -10.82 2.711 7.93 1 98.88 681 LEU A N 1
ATOM 5424 C CA . LEU A 1 681 ? -9.43 3.158 7.891 1 98.88 681 LEU A CA 1
ATOM 5425 C C . LEU A 1 681 ? -9.055 3.639 6.492 1 98.88 681 LEU A C 1
ATOM 5427 O O . LEU A 1 681 ? -9.078 2.859 5.539 1 98.88 681 LEU A O 1
ATOM 5431 N N . VAL A 1 682 ? -8.695 4.938 6.328 1 98.88 682 VAL A N 1
ATOM 5432 C CA . VAL A 1 682 ? -8.43 5.555 5.035 1 98.88 682 VAL A CA 1
ATOM 5433 C C . VAL A 1 682 ? -7.035 6.172 5.031 1 98.88 682 VAL A C 1
ATOM 5435 O O . VAL A 1 682 ? -6.621 6.797 6.012 1 98.88 682 VAL A O 1
ATOM 5438 N N . HIS A 1 683 ? -6.289 6.039 3.955 1 98.81 683 HIS A N 1
ATOM 5439 C CA . HIS A 1 683 ? -4.945 6.602 3.934 1 98.81 683 HIS A CA 1
ATOM 5440 C C . HIS A 1 683 ? -4.449 6.785 2.504 1 98.81 683 HIS A C 1
ATOM 5442 O O . HIS A 1 683 ? -4.836 6.035 1.605 1 98.81 683 HIS A O 1
ATOM 5448 N N . GLY A 1 684 ? -3.621 7.773 2.215 1 98.56 684 GLY A N 1
ATOM 5449 C CA . GLY A 1 684 ? -2.91 7.953 0.958 1 98.56 684 GLY A CA 1
ATOM 5450 C C . GLY A 1 684 ? -1.497 7.402 0.988 1 98.56 684 GLY A C 1
ATOM 5451 O O . GLY A 1 684 ? -0.803 7.516 2 1 98.56 684 GLY A O 1
ATOM 5452 N N . THR A 1 685 ? -1.036 6.902 -0.143 1 98.06 685 THR A N 1
ATOM 5453 C CA . THR A 1 685 ? 0.261 6.234 -0.152 1 98.06 685 THR A CA 1
ATOM 5454 C C . THR A 1 685 ? 1.392 7.254 -0.278 1 98.06 685 THR A C 1
ATOM 5456 O O . THR A 1 685 ? 2.549 6.941 0.011 1 98.06 685 THR A O 1
ATOM 5459 N N . ASP A 1 686 ? 1.104 8.461 -0.727 1 97 686 ASP A N 1
ATOM 5460 C CA . ASP A 1 686 ? 2.119 9.492 -0.939 1 97 686 ASP A CA 1
ATOM 5461 C C . ASP A 1 686 ? 2.145 10.484 0.218 1 97 686 ASP A C 1
ATOM 5463 O O . ASP A 1 686 ? 2.621 11.609 0.065 1 97 686 ASP A O 1
ATOM 5467 N N . ASP A 1 687 ? 1.595 10.109 1.356 1 97.38 687 ASP A N 1
ATOM 5468 C CA . ASP A 1 687 ? 1.562 10.953 2.549 1 97.38 687 ASP A CA 1
ATOM 5469 C C . ASP A 1 687 ? 2.955 11.094 3.16 1 97.38 687 ASP A C 1
ATOM 5471 O O . ASP A 1 687 ? 3.477 10.148 3.754 1 97.38 687 ASP A O 1
ATOM 5475 N N . ASP A 1 688 ? 3.543 12.219 3.082 1 95.44 688 ASP A N 1
ATOM 5476 C CA . ASP A 1 688 ? 4.887 12.43 3.615 1 95.44 688 ASP A CA 1
ATOM 5477 C C . ASP A 1 688 ? 4.832 13.016 5.027 1 95.44 688 ASP A C 1
ATOM 5479 O O . ASP A 1 688 ? 5.867 13.32 5.617 1 95.44 688 ASP A O 1
ATOM 5483 N N . ASN A 1 689 ? 3.582 13.242 5.496 1 96.69 689 ASN A N 1
ATOM 5484 C CA . ASN A 1 689 ? 3.396 13.695 6.867 1 96.69 689 ASN A CA 1
ATOM 5485 C C . ASN A 1 689 ? 3.154 12.531 7.82 1 96.69 689 ASN A C 1
ATOM 5487 O O . ASN A 1 689 ? 4.078 12.07 8.492 1 96.69 689 ASN A O 1
ATOM 5491 N N . VAL A 1 690 ? 1.996 11.969 7.754 1 98.12 690 VAL A N 1
ATOM 5492 C CA . VAL A 1 690 ? 1.731 10.688 8.398 1 98.12 690 VAL A CA 1
ATOM 5493 C C . VAL A 1 690 ? 1.876 9.562 7.379 1 98.12 690 VAL A C 1
ATOM 5495 O O . VAL A 1 690 ? 0.981 9.336 6.562 1 98.12 690 VAL A O 1
ATOM 5498 N N . HIS A 1 691 ? 2.912 8.828 7.543 1 98 691 HIS A N 1
ATOM 5499 C CA . HIS A 1 691 ? 3.264 7.875 6.492 1 98 691 HIS A CA 1
ATOM 5500 C C . HIS A 1 691 ? 2.268 6.723 6.438 1 98 691 HIS A C 1
ATOM 5502 O O . HIS A 1 691 ? 1.718 6.32 7.465 1 98 691 HIS A O 1
ATOM 5508 N N . TYR A 1 692 ? 2.092 6.172 5.262 1 98.19 692 TYR A N 1
ATOM 5509 C CA . TYR A 1 692 ? 1.188 5.062 4.977 1 98.19 692 TYR A CA 1
ATOM 5510 C C . TYR A 1 692 ? 1.477 3.877 5.891 1 98.19 692 TYR A C 1
ATOM 5512 O O . TYR A 1 692 ? 0.582 3.08 6.184 1 98.19 692 TYR A O 1
ATOM 5520 N N . GLN A 1 693 ? 2.688 3.719 6.441 1 97.56 693 GLN A N 1
ATOM 5521 C CA . GLN A 1 693 ? 3.111 2.664 7.355 1 97.56 693 GLN A CA 1
ATOM 5522 C C . GLN A 1 693 ? 2.182 2.578 8.562 1 97.56 693 GLN A C 1
ATOM 5524 O O . GLN A 1 693 ? 1.92 1.487 9.078 1 97.56 693 GLN A O 1
ATOM 5529 N N . HIS A 1 694 ? 1.685 3.719 8.984 1 98.25 694 HIS A N 1
ATOM 5530 C CA . HIS A 1 694 ? 0.784 3.762 10.133 1 98.25 694 HIS A CA 1
ATOM 5531 C C . HIS A 1 694 ? -0.449 2.895 9.898 1 98.25 694 HIS A C 1
ATOM 5533 O O . HIS A 1 694 ? -0.68 1.928 10.625 1 98.25 694 HIS A O 1
ATOM 5539 N N . SER A 1 695 ? -1.153 3.119 8.852 1 98.56 695 SER A N 1
ATOM 5540 C CA . SER A 1 695 ? -2.398 2.418 8.555 1 98.56 695 SER A CA 1
ATOM 5541 C C . SER A 1 695 ? -2.137 0.966 8.164 1 98.56 695 SER A C 1
ATOM 5543 O O . SER A 1 695 ? -2.912 0.074 8.516 1 98.56 695 SER A O 1
ATOM 5545 N N . MET A 1 696 ? -1.057 0.711 7.477 1 98.25 696 MET A N 1
ATOM 5546 C CA . MET A 1 696 ? -0.769 -0.65 7.035 1 98.25 696 MET A CA 1
ATOM 5547 C C . MET A 1 696 ? -0.449 -1.551 8.227 1 98.25 696 MET A C 1
ATOM 5549 O O . MET A 1 696 ? -0.875 -2.707 8.266 1 98.25 696 MET A O 1
ATOM 5553 N N . LEU A 1 697 ? 0.315 -1.064 9.211 1 98.19 697 LEU A N 1
ATOM 5554 C CA . LEU A 1 697 ? 0.667 -1.889 10.367 1 98.19 697 LEU A CA 1
ATOM 5555 C C . LEU A 1 697 ? -0.535 -2.076 11.281 1 98.19 697 LEU A C 1
ATOM 5557 O O . LEU A 1 697 ? -0.686 -3.129 11.906 1 98.19 697 LEU A O 1
ATOM 5561 N N . LEU A 1 698 ? -1.4 -1.027 11.375 1 98.56 698 LEU A N 1
ATOM 5562 C CA . LEU A 1 698 ? -2.654 -1.24 12.094 1 98.56 698 LEU A CA 1
ATOM 5563 C C . LEU A 1 698 ? -3.506 -2.295 11.391 1 98.56 698 LEU A C 1
ATOM 5565 O O . LEU A 1 698 ? -4.016 -3.215 12.039 1 98.56 698 LEU A O 1
ATOM 5569 N N . ALA A 1 699 ? -3.674 -2.168 10.117 1 98.56 699 ALA A N 1
ATOM 5570 C CA . ALA A 1 699 ? -4.43 -3.146 9.344 1 98.56 699 ALA A CA 1
ATOM 5571 C C . ALA A 1 699 ? -3.865 -4.551 9.531 1 98.56 699 ALA A C 1
ATOM 5573 O O . ALA A 1 699 ? -4.621 -5.512 9.703 1 98.56 699 ALA A O 1
ATOM 5574 N N . LYS A 1 700 ? -2.541 -4.645 9.461 1 97.88 700 LYS A N 1
ATOM 5575 C CA . LYS A 1 700 ? -1.874 -5.93 9.648 1 97.88 700 LYS A CA 1
ATOM 5576 C C . LYS A 1 700 ? -2.295 -6.582 10.961 1 97.88 700 LYS A C 1
ATOM 5578 O O . LYS A 1 700 ? -2.623 -7.77 10.992 1 97.88 700 LYS A O 1
ATOM 5583 N N . GLN A 1 701 ? -2.26 -5.797 12 1 97.94 701 GLN A N 1
ATOM 5584 C CA . GLN A 1 701 ? -2.633 -6.316 13.312 1 97.94 701 GLN A CA 1
ATOM 5585 C C . GLN A 1 701 ? -4.098 -6.746 13.336 1 97.94 701 GLN A C 1
ATOM 5587 O O . GLN A 1 701 ? -4.43 -7.809 13.875 1 97.94 701 GLN A O 1
ATOM 5592 N N . LEU A 1 702 ? -5.008 -5.93 12.82 1 98.56 702 LEU A N 1
ATOM 5593 C CA . LEU A 1 702 ? -6.43 -6.258 12.766 1 98.56 702 LEU A CA 1
ATOM 5594 C C . LEU A 1 702 ? -6.66 -7.539 11.969 1 98.56 702 LEU A C 1
ATOM 5596 O O . LEU A 1 702 ? -7.441 -8.398 12.383 1 98.56 702 LEU A O 1
ATOM 5600 N N . GLN A 1 703 ? -5.984 -7.684 10.891 1 98.25 703 GLN A N 1
ATOM 5601 C CA . GLN A 1 703 ? -6.141 -8.812 9.984 1 98.25 703 GLN A CA 1
ATOM 5602 C C . GLN A 1 703 ? -5.633 -10.102 10.617 1 98.25 703 GLN A C 1
ATOM 5604 O O . GLN A 1 703 ? -6.309 -11.133 10.562 1 98.25 703 GLN A O 1
ATOM 5609 N N . HIS A 1 704 ? -4.461 -10.062 11.234 1 97.12 704 HIS A N 1
ATOM 5610 C CA . HIS A 1 704 ? -3.914 -11.242 11.891 1 97.12 704 HIS A CA 1
ATOM 5611 C C . HIS A 1 704 ? -4.777 -11.664 13.07 1 97.12 704 HIS A C 1
ATOM 5613 O O . HIS A 1 704 ? -4.801 -12.844 13.438 1 97.12 704 HIS A O 1
ATOM 5619 N N . SER A 1 705 ? -5.547 -10.703 13.625 1 97.31 705 SER A N 1
ATOM 5620 C CA . SER A 1 705 ? -6.449 -10.992 14.727 1 97.31 705 SER A CA 1
ATOM 5621 C C . SER A 1 705 ? -7.848 -11.344 14.227 1 97.31 705 SER A C 1
ATOM 5623 O O . SER A 1 705 ? -8.773 -11.523 15.016 1 97.31 705 SER A O 1
ATOM 5625 N N . ASP A 1 706 ? -8.047 -11.391 12.938 1 97.69 706 ASP A N 1
ATOM 5626 C CA . ASP A 1 706 ? -9.32 -11.688 12.305 1 97.69 706 ASP A CA 1
ATOM 5627 C C . ASP A 1 706 ? -10.414 -10.727 12.773 1 97.69 706 ASP A C 1
ATOM 5629 O O . ASP A 1 706 ? -11.484 -11.156 13.203 1 97.69 706 ASP A O 1
ATOM 5633 N N . ILE A 1 707 ? -10.055 -9.453 12.844 1 98.5 707 ILE A N 1
ATOM 5634 C CA . ILE A 1 707 ? -10.984 -8.398 13.219 1 98.5 707 ILE A CA 1
ATOM 5635 C C . ILE A 1 707 ? -11.492 -7.688 11.969 1 98.5 707 ILE A C 1
ATOM 5637 O O . ILE A 1 707 ? -10.703 -7.277 11.117 1 98.5 707 ILE A O 1
ATOM 5641 N N . ASP A 1 708 ? -12.797 -7.555 11.852 1 97.75 708 ASP A N 1
ATOM 5642 C CA . ASP A 1 708 ? -13.438 -6.945 10.688 1 97.75 708 ASP A CA 1
ATOM 5643 C C . ASP A 1 708 ? -13.266 -5.426 10.703 1 97.75 708 ASP A C 1
ATOM 5645 O O . ASP A 1 708 ? -13.344 -4.793 11.75 1 97.75 708 ASP A O 1
ATOM 5649 N N . PHE A 1 709 ? -12.953 -4.812 9.57 1 98.44 709 PHE A N 1
ATOM 5650 C CA . PHE A 1 709 ? -12.914 -3.371 9.352 1 98.44 709 PHE A CA 1
ATOM 5651 C C . PHE A 1 709 ? -12.984 -3.043 7.867 1 98.44 709 PHE A C 1
ATOM 5653 O O . PHE A 1 709 ? -12.852 -3.934 7.023 1 98.44 709 PHE A O 1
ATOM 5660 N N . GLU A 1 710 ? -13.297 -1.832 7.488 1 98.25 710 GLU A N 1
ATOM 5661 C CA . GLU A 1 710 ? -13.242 -1.338 6.117 1 98.25 710 GLU A CA 1
ATOM 5662 C C . GLU A 1 710 ? -11.961 -0.545 5.863 1 98.25 710 GLU A C 1
ATOM 5664 O O . GLU A 1 710 ? -11.469 0.14 6.762 1 98.25 710 GLU A O 1
ATOM 5669 N N . GLN A 1 711 ? -11.445 -0.699 4.688 1 98.69 711 GLN A N 1
ATOM 5670 C CA . GLN A 1 711 ? -10.18 -0.053 4.344 1 98.69 711 GLN A CA 1
ATOM 5671 C C . GLN A 1 711 ? -10.258 0.597 2.965 1 98.69 711 GLN A C 1
ATOM 5673 O O . GLN A 1 711 ? -10.883 0.057 2.051 1 98.69 711 GLN A O 1
ATOM 5678 N N . MET A 1 712 ? -9.656 1.746 2.793 1 98.81 712 MET A N 1
ATOM 5679 C CA . MET A 1 712 ? -9.453 2.375 1.492 1 98.81 712 MET A CA 1
ATOM 5680 C C . MET A 1 712 ? -8.07 3.02 1.411 1 98.81 712 MET A C 1
ATOM 5682 O O . MET A 1 712 ? -7.711 3.834 2.262 1 98.81 712 MET A O 1
ATOM 5686 N N . SER A 1 713 ? -7.254 2.58 0.485 1 98.69 713 SER A N 1
ATOM 5687 C CA . SER A 1 713 ? -5.945 3.16 0.206 1 98.69 713 SER A CA 1
ATOM 5688 C C . SER A 1 713 ? -5.953 3.947 -1.1 1 98.69 713 SER A C 1
ATOM 5690 O O . SER A 1 713 ? -6.426 3.453 -2.127 1 98.69 713 SER A O 1
ATOM 5692 N N . TYR A 1 714 ? -5.504 5.164 -1.104 1 98.69 714 TYR A N 1
ATOM 5693 C CA . TYR A 1 714 ? -5.457 6.027 -2.279 1 98.69 714 TYR A CA 1
ATOM 5694 C C . TYR A 1 714 ? -4.035 6.152 -2.807 1 98.69 714 TYR A C 1
ATOM 5696 O O . TYR A 1 714 ? -3.176 6.754 -2.158 1 98.69 714 TYR A O 1
ATOM 5704 N N . ALA A 1 715 ? -3.795 5.664 -3.998 1 97.56 715 ALA A N 1
ATOM 5705 C CA . ALA A 1 715 ? -2.469 5.672 -4.609 1 97.56 715 ALA A CA 1
ATOM 5706 C C . ALA A 1 715 ? -2.023 7.098 -4.934 1 97.56 715 ALA A C 1
ATOM 5708 O O . ALA A 1 715 ? -2.775 7.867 -5.535 1 97.56 715 ALA A O 1
ATOM 5709 N N . ASP A 1 716 ? -0.841 7.453 -4.543 1 97.19 716 ASP A N 1
ATOM 5710 C CA . ASP A 1 716 ? -0.136 8.664 -4.938 1 97.19 716 ASP A CA 1
ATOM 5711 C C . ASP A 1 716 ? -0.834 9.906 -4.387 1 97.19 716 ASP A C 1
ATOM 5713 O O . ASP A 1 716 ? -0.76 10.984 -4.98 1 97.19 716 ASP A O 1
ATOM 5717 N N . GLU A 1 717 ? -1.652 9.742 -3.332 1 97.56 717 GLU A N 1
ATOM 5718 C CA . GLU A 1 717 ? -2.309 10.875 -2.695 1 97.56 717 GLU A CA 1
ATOM 5719 C C . GLU A 1 717 ? -1.597 11.273 -1.406 1 97.56 717 GLU A C 1
ATOM 5721 O O . GLU A 1 717 ? -1.191 10.414 -0.624 1 97.56 717 GLU A O 1
ATOM 5726 N N . LYS A 1 718 ? -1.473 12.531 -1.228 1 95.88 718 LYS A N 1
ATOM 5727 C CA . LYS A 1 718 ? -0.809 13.094 -0.052 1 95.88 718 LYS A CA 1
ATOM 5728 C C . LYS A 1 718 ? -1.754 13.133 1.146 1 95.88 718 LYS A C 1
ATOM 5730 O O . LYS A 1 718 ? -2.857 12.586 1.091 1 95.88 718 LYS A O 1
ATOM 5735 N N . HIS A 1 719 ? -1.346 13.742 2.178 1 96.19 719 HIS A N 1
ATOM 5736 C CA . HIS A 1 719 ? -2.025 13.766 3.469 1 96.19 719 HIS A CA 1
ATOM 5737 C C . HIS A 1 719 ? -3.432 14.344 3.34 1 96.19 719 HIS A C 1
ATOM 5739 O O . HIS A 1 719 ? -4.336 13.961 4.086 1 96.19 719 HIS A O 1
ATOM 5745 N N . SER A 1 720 ? -3.715 15.195 2.352 1 94.81 720 SER A N 1
ATOM 5746 C CA . SER A 1 720 ? -4.965 15.945 2.256 1 94.81 720 SER A CA 1
ATOM 5747 C C . SER A 1 720 ? -5.988 15.203 1.402 1 94.81 720 SER A C 1
ATOM 5749 O O . SER A 1 720 ? -7.172 15.555 1.403 1 94.81 720 SER A O 1
ATOM 5751 N N . LEU A 1 721 ? -5.559 14.258 0.582 1 96.75 721 LEU A N 1
ATOM 5752 C CA . LEU A 1 721 ? -6.414 13.508 -0.326 1 96.75 721 LEU A CA 1
ATOM 5753 C C . LEU A 1 721 ? -7.172 14.445 -1.261 1 96.75 721 LEU A C 1
ATOM 5755 O O . LEU A 1 721 ? -8.352 14.219 -1.557 1 96.75 721 LEU A O 1
ATOM 5759 N N . LEU A 1 722 ? -6.566 15.508 -1.674 1 93.69 722 LEU A N 1
ATOM 5760 C CA . LEU A 1 722 ? -7.23 16.547 -2.451 1 93.69 722 LEU A CA 1
ATOM 5761 C C . LEU A 1 722 ? -7.645 16.031 -3.82 1 93.69 722 LEU A C 1
ATOM 5763 O O . LEU A 1 722 ? -8.703 16.391 -4.332 1 93.69 722 LEU A O 1
ATOM 5767 N N . GLY A 1 723 ? -6.836 15.18 -4.387 1 94.12 723 GLY A N 1
ATOM 5768 C CA . GLY A 1 723 ? -7.094 14.711 -5.738 1 94.12 723 GLY A CA 1
ATOM 5769 C C . GLY A 1 723 ? -8.258 13.742 -5.824 1 94.12 723 GLY A C 1
ATOM 5770 O O . GLY A 1 723 ? -8.781 13.492 -6.91 1 94.12 723 GLY A O 1
ATOM 5771 N N . VAL A 1 724 ? -8.688 13.266 -4.625 1 97.44 724 VAL A N 1
ATOM 5772 C CA . VAL A 1 724 ? -9.703 12.219 -4.617 1 97.44 724 VAL A CA 1
ATOM 5773 C C . VAL A 1 724 ? -10.781 12.547 -3.59 1 97.44 724 VAL A C 1
ATOM 5775 O O . VAL A 1 724 ? -11.438 11.648 -3.053 1 97.44 724 VAL A O 1
ATOM 5778 N N . SER A 1 725 ? -10.945 13.805 -3.264 1 96.06 725 SER A N 1
ATOM 5779 C CA . SER A 1 725 ? -11.859 14.227 -2.205 1 96.06 725 SER A CA 1
ATOM 5780 C C . SER A 1 725 ? -13.281 13.773 -2.49 1 96.06 725 SER A C 1
ATOM 5782 O O . SER A 1 725 ? -13.984 13.312 -1.588 1 96.06 725 SER A O 1
ATOM 5784 N N . ARG A 1 726 ? -13.734 13.891 -3.752 1 96.12 726 ARG A N 1
ATOM 5785 C CA . ARG A 1 726 ? -15.102 13.516 -4.102 1 96.12 726 ARG A CA 1
ATOM 5786 C C . ARG A 1 726 ? -15.359 12.039 -3.793 1 96.12 726 ARG A C 1
ATOM 5788 O O . ARG A 1 726 ? -16.375 11.703 -3.18 1 96.12 726 ARG A O 1
ATOM 5795 N N . HIS A 1 727 ? -14.492 11.164 -4.266 1 98.06 727 HIS A N 1
ATOM 5796 C CA . HIS A 1 727 ? -14.633 9.742 -3.99 1 98.06 727 HIS A CA 1
ATOM 5797 C C . HIS A 1 727 ? -14.633 9.469 -2.49 1 98.06 727 HIS A C 1
ATOM 5799 O O . HIS A 1 727 ? -15.469 8.703 -1.991 1 98.06 727 HIS A O 1
ATOM 5805 N N . PHE A 1 728 ? -13.719 10.062 -1.803 1 98.19 728 PHE A N 1
ATOM 5806 C CA . PHE A 1 728 ? -13.562 9.844 -0.369 1 98.19 728 PHE A CA 1
ATOM 5807 C C . PHE A 1 728 ? -14.844 10.203 0.376 1 98.19 728 PHE A C 1
ATOM 5809 O O . PHE A 1 728 ? -15.344 9.406 1.175 1 98.19 728 PHE A O 1
ATOM 5816 N N . TYR A 1 729 ? -15.375 11.328 0.125 1 97.44 729 TYR A N 1
ATOM 5817 C CA . TYR A 1 729 ? -16.516 11.781 0.905 1 97.44 729 TYR A CA 1
ATOM 5818 C C . TYR A 1 729 ? -17.781 11.023 0.522 1 97.44 729 TYR A C 1
ATOM 5820 O O . TYR A 1 729 ? -18.672 10.828 1.353 1 97.44 729 TYR A O 1
ATOM 5828 N N . HIS A 1 730 ? -17.891 10.578 -0.744 1 97.88 730 HIS A N 1
ATOM 5829 C CA . HIS A 1 730 ? -18.969 9.664 -1.07 1 97.88 730 HIS A CA 1
ATOM 5830 C C . HIS A 1 730 ? -18.859 8.367 -0.282 1 97.88 730 HIS A C 1
ATOM 5832 O O . HIS A 1 730 ? -19.844 7.844 0.223 1 97.88 730 HIS A O 1
ATOM 5838 N N . MET A 1 731 ? -17.641 7.871 -0.246 1 97.75 731 MET A N 1
ATOM 5839 C CA . MET A 1 731 ? -17.406 6.645 0.505 1 97.75 731 MET A CA 1
ATOM 5840 C C . MET A 1 731 ? -17.719 6.844 1.985 1 97.75 731 MET A C 1
ATOM 5842 O O . MET A 1 731 ? -18.359 5.988 2.613 1 97.75 731 MET A O 1
ATOM 5846 N N . LEU A 1 732 ? -17.281 7.945 2.568 1 97.94 732 LEU A N 1
ATOM 5847 C CA . LEU A 1 732 ? -17.547 8.258 3.967 1 97.94 732 LEU A CA 1
ATOM 5848 C C . LEU A 1 732 ? -19.047 8.344 4.219 1 97.94 732 LEU A C 1
ATOM 5850 O O . LEU A 1 732 ? -19.547 7.887 5.254 1 97.94 732 LEU A O 1
ATOM 5854 N N . ASP A 1 733 ? -19.797 8.984 3.311 1 97.31 733 ASP A N 1
ATOM 5855 C CA . ASP A 1 733 ? -21.25 9.086 3.418 1 97.31 733 ASP A CA 1
ATOM 5856 C C . ASP A 1 733 ? -21.891 7.703 3.451 1 97.31 733 ASP A C 1
ATOM 5858 O O . ASP A 1 733 ? -22.812 7.453 4.246 1 97.31 733 ASP A O 1
ATOM 5862 N N . ARG A 1 734 ? -21.438 6.797 2.596 1 96.31 734 ARG A N 1
ATOM 5863 C CA . ARG A 1 734 ? -21.953 5.434 2.582 1 96.31 734 ARG A CA 1
ATOM 5864 C C . ARG A 1 734 ? -21.625 4.711 3.885 1 96.31 734 ARG A C 1
ATOM 5866 O O . ARG A 1 734 ? -22.422 3.898 4.367 1 96.31 734 ARG A O 1
ATOM 5873 N N . PHE A 1 735 ? -20.516 4.953 4.449 1 97.69 735 PHE A N 1
ATOM 5874 C CA . PHE A 1 735 ? -20.125 4.367 5.727 1 97.69 735 PHE A CA 1
ATOM 5875 C C . PHE A 1 735 ? -21.109 4.762 6.824 1 97.69 735 PHE A C 1
ATOM 5877 O O . PHE A 1 735 ? -21.5 3.928 7.641 1 97.69 735 PHE A O 1
ATOM 5884 N N . TRP A 1 736 ? -21.484 6.086 6.824 1 97.75 736 TRP A N 1
ATOM 5885 C CA . TRP A 1 736 ? -22.453 6.543 7.824 1 97.75 736 TRP A CA 1
ATOM 5886 C C . TRP A 1 736 ? -23.797 5.832 7.652 1 97.75 736 TRP A C 1
ATOM 5888 O O . TRP A 1 736 ? -24.438 5.457 8.641 1 97.75 736 TRP A O 1
ATOM 5898 N N . THR A 1 737 ? -24.172 5.664 6.422 1 96.06 737 THR A N 1
ATOM 5899 C CA . THR A 1 737 ? -25.422 4.977 6.152 1 96.06 737 THR A CA 1
ATOM 5900 C C . THR A 1 737 ? -25.391 3.557 6.715 1 96.06 737 THR A C 1
ATOM 5902 O O . THR A 1 737 ? -26.344 3.125 7.371 1 96.06 737 THR A O 1
ATOM 5905 N N . LYS A 1 738 ? -24.328 2.916 6.457 1 93.38 738 LYS A N 1
ATOM 5906 C CA . LYS A 1 738 ? -24.156 1.558 6.965 1 93.38 738 LYS A CA 1
ATOM 5907 C C . LYS A 1 738 ? -24.109 1.544 8.492 1 93.38 738 LYS A C 1
ATOM 5909 O O . LYS A 1 738 ? -24.656 0.641 9.133 1 93.38 738 LYS A O 1
ATOM 5914 N N . CYS A 1 739 ? -23.391 2.477 8.984 1 93.88 739 CYS A N 1
ATOM 5915 C CA . CYS A 1 739 ? -23.203 2.598 10.422 1 93.88 739 CYS A CA 1
ATOM 5916 C C . CYS A 1 739 ? -24.531 2.77 11.148 1 93.88 739 CYS A C 1
ATOM 5918 O O . CYS A 1 739 ? -24.766 2.146 12.18 1 93.88 739 CYS A O 1
ATOM 5920 N N . PHE A 1 740 ? -25.422 3.643 10.617 1 94.5 740 PHE A N 1
ATOM 5921 C CA . PHE A 1 740 ? -26.625 4.051 11.336 1 94.5 740 PHE A CA 1
ATOM 5922 C C . PHE A 1 740 ? -27.828 3.232 10.883 1 94.5 740 PHE A C 1
ATOM 5924 O O . PHE A 1 740 ? -28.906 3.332 11.469 1 94.5 740 PHE A O 1
ATOM 5931 N N . ASP A 1 741 ? -27.641 2.477 9.711 1 80.56 741 ASP A N 1
ATOM 5932 C CA . ASP A 1 741 ? -28.734 1.629 9.273 1 80.56 741 ASP A CA 1
ATOM 5933 C C . ASP A 1 741 ? -28.812 0.35 10.102 1 80.56 741 ASP A C 1
ATOM 5935 O O . ASP A 1 741 ? -27.797 -0.16 10.562 1 80.56 741 ASP A O 1
ATOM 5939 N N . CYS A 1 742 ? -29.844 0.252 11.016 1 54.88 742 CYS A N 1
ATOM 5940 C CA . CYS A 1 742 ? -30.141 -0.903 11.852 1 54.88 742 CYS A CA 1
ATOM 5941 C C . CYS A 1 742 ? -30.172 -2.184 11.031 1 54.88 742 CYS A C 1
ATOM 5943 O O . CYS A 1 742 ? -30.891 -2.273 10.039 1 54.88 742 CYS A O 1
ATOM 5945 N N . GLU A 1 743 ? -28.969 -2.805 10.602 1 42.84 743 GLU A N 1
ATOM 5946 C CA . GLU A 1 743 ? -29.234 -4.188 10.203 1 42.84 743 GLU A CA 1
ATOM 5947 C C . GLU A 1 743 ? -30.016 -4.926 11.281 1 42.84 743 GLU A C 1
ATOM 5949 O O . GLU A 1 743 ? -29.812 -4.691 12.477 1 42.84 743 GLU A O 1
ATOM 5954 N N . MET B 1 1 ? -43.719 -11.555 -47.656 1 22.06 1 MET B N 1
ATOM 5955 C CA . MET B 1 1 ? -43.688 -12.992 -47.375 1 22.06 1 MET B CA 1
ATOM 5956 C C . MET B 1 1 ? -42.406 -13.383 -46.656 1 22.06 1 MET B C 1
ATOM 5958 O O . MET B 1 1 ? -41.812 -14.406 -47 1 22.06 1 MET B O 1
ATOM 5962 N N . SER B 1 2 ? -41.688 -12.523 -46.031 1 20.64 2 SER B N 1
ATOM 5963 C CA . SER B 1 2 ? -40.375 -12.461 -45.375 1 20.64 2 SER B CA 1
ATOM 5964 C C . SER B 1 2 ? -40.312 -13.383 -44.188 1 20.64 2 SER B C 1
ATOM 5966 O O . SER B 1 2 ? -41 -13.164 -43.188 1 20.64 2 SER B O 1
ATOM 5968 N N . VAL B 1 3 ? -40.25 -14.766 -44.5 1 20.83 3 VAL B N 1
ATOM 5969 C CA . VAL B 1 3 ? -40.438 -15.828 -43.5 1 20.83 3 VAL B CA 1
ATOM 5970 C C . VAL B 1 3 ? -39.375 -15.68 -42.406 1 20.83 3 VAL B C 1
ATOM 5972 O O . VAL B 1 3 ? -38.188 -15.516 -42.719 1 20.83 3 VAL B O 1
ATOM 5975 N N . LYS B 1 4 ? -39.844 -15.375 -41.188 1 24.41 4 LYS B N 1
ATOM 5976 C CA . LYS B 1 4 ? -39.375 -15.281 -39.844 1 24.41 4 LYS B CA 1
ATOM 5977 C C . LYS B 1 4 ? -38.719 -16.594 -39.375 1 24.41 4 LYS B C 1
ATOM 5979 O O . LYS B 1 4 ? -39.406 -17.578 -39.094 1 24.41 4 LYS B O 1
ATOM 5984 N N . THR B 1 5 ? -37.594 -17.141 -40.094 1 20.67 5 THR B N 1
ATOM 5985 C CA . THR B 1 5 ? -37.062 -18.422 -39.688 1 20.67 5 THR B CA 1
ATOM 5986 C C . THR B 1 5 ? -36.594 -18.375 -38.219 1 20.67 5 THR B C 1
ATOM 5988 O O . THR B 1 5 ? -35.719 -17.594 -37.875 1 20.67 5 THR B O 1
ATOM 5991 N N . VAL B 1 6 ? -37.438 -18.734 -37.25 1 24.78 6 VAL B N 1
ATOM 5992 C CA . VAL B 1 6 ? -37.219 -18.891 -35.812 1 24.78 6 VAL B CA 1
ATOM 5993 C C . VAL B 1 6 ? -36.219 -20.031 -35.562 1 24.78 6 VAL B C 1
ATOM 5995 O O . VAL B 1 6 ? -36.5 -21.188 -35.906 1 24.78 6 VAL B O 1
ATOM 5998 N N . VAL B 1 7 ? -34.906 -19.906 -35.719 1 26.53 7 VAL B N 1
ATOM 5999 C CA . VAL B 1 7 ? -33.938 -20.953 -35.406 1 26.53 7 VAL B CA 1
ATOM 6000 C C . VAL B 1 7 ? -34.062 -21.328 -33.938 1 26.53 7 VAL B C 1
ATOM 6002 O O . VAL B 1 7 ? -33.844 -20.5 -33.062 1 26.53 7 VAL B O 1
ATOM 6005 N N . GLY B 1 8 ? -35 -22.188 -33.625 1 23.33 8 GLY B N 1
ATOM 6006 C CA . GLY B 1 8 ? -35.156 -22.781 -32.281 1 23.33 8 GLY B CA 1
ATOM 6007 C C . GLY B 1 8 ? -33.875 -23.406 -31.766 1 23.33 8 GLY B C 1
ATOM 6008 O O . GLY B 1 8 ? -33.219 -24.203 -32.469 1 23.33 8 GLY B O 1
ATOM 6009 N N . LEU B 1 9 ? -33.094 -22.75 -30.875 1 28.44 9 LEU B N 1
ATOM 6010 C CA . LEU B 1 9 ? -31.906 -23.172 -30.156 1 28.44 9 LEU B CA 1
ATOM 6011 C C . LEU B 1 9 ? -32.156 -24.469 -29.391 1 28.44 9 LEU B C 1
ATOM 6013 O O . LEU B 1 9 ? -32.969 -24.5 -28.484 1 28.44 9 LEU B O 1
ATOM 6017 N N . VAL B 1 10 ? -32.156 -25.594 -30.016 1 26.62 10 VAL B N 1
ATOM 6018 C CA . VAL B 1 10 ? -32.281 -26.891 -29.344 1 26.62 10 VAL B CA 1
ATOM 6019 C C . VAL B 1 10 ? -31.141 -27.062 -28.344 1 26.62 10 VAL B C 1
ATOM 6021 O O . VAL B 1 10 ? -29.969 -27.047 -28.734 1 26.62 10 VAL B O 1
ATOM 6024 N N . LEU B 1 11 ? -31.234 -26.781 -27.047 1 32.94 11 LEU B N 1
ATOM 6025 C CA . LEU B 1 11 ? -30.375 -27.062 -25.891 1 32.94 11 LEU B CA 1
ATOM 6026 C C . LEU B 1 11 ? -30.188 -28.562 -25.719 1 32.94 11 LEU B C 1
ATOM 6028 O O . LEU B 1 11 ? -31.141 -29.297 -25.422 1 32.94 11 LEU B O 1
ATOM 6032 N N . ALA B 1 12 ? -29.422 -29.234 -26.438 1 33.25 12 ALA B N 1
ATOM 6033 C CA . ALA B 1 12 ? -29.109 -30.625 -26.125 1 33.25 12 ALA B CA 1
ATOM 6034 C C . ALA B 1 12 ? -28.453 -30.75 -24.75 1 33.25 12 ALA B C 1
ATOM 6036 O O . ALA B 1 12 ? -27.328 -30.297 -24.562 1 33.25 12 ALA B O 1
ATOM 6037 N N . LEU B 1 13 ? -29.203 -30.688 -23.672 1 36.28 13 LEU B N 1
ATOM 6038 C CA . LEU B 1 13 ? -28.781 -31.156 -22.344 1 36.28 13 LEU B CA 1
ATOM 6039 C C . LEU B 1 13 ? -28.156 -32.562 -22.438 1 36.28 13 LEU B C 1
ATOM 6041 O O . LEU B 1 13 ? -28.859 -33.531 -22.625 1 36.28 13 LEU B O 1
ATOM 6045 N N . LEU B 1 14 ? -27.047 -32.656 -22.938 1 38.09 14 LEU B N 1
ATOM 6046 C CA . LEU B 1 14 ? -26.422 -33.969 -22.812 1 38.09 14 LEU B CA 1
ATOM 6047 C C . LEU B 1 14 ? -26.438 -34.438 -21.359 1 38.09 14 LEU B C 1
ATOM 6049 O O . LEU B 1 14 ? -26.719 -33.656 -20.453 1 38.09 14 LEU B O 1
ATOM 6053 N N . SER B 1 15 ? -25.703 -35.594 -20.891 1 39.28 15 SER B N 1
ATOM 6054 C CA . SER B 1 15 ? -25.812 -36.469 -19.75 1 39.28 15 SER B CA 1
ATOM 6055 C C . SER B 1 15 ? -25.438 -35.781 -18.453 1 39.28 15 SER B C 1
ATOM 6057 O O . SER B 1 15 ? -24.312 -35.312 -18.297 1 39.28 15 SER B O 1
ATOM 6059 N N . SER B 1 16 ? -26.422 -35.156 -17.797 1 44.41 16 SER B N 1
ATOM 6060 C CA . SER B 1 16 ? -26.281 -34.719 -16.406 1 44.41 16 SER B CA 1
ATOM 6061 C C . SER B 1 16 ? -26.016 -35.906 -15.484 1 44.41 16 SER B C 1
ATOM 6063 O O . SER B 1 16 ? -26.844 -36.812 -15.359 1 44.41 16 SER B O 1
ATOM 6065 N N . HIS B 1 17 ? -24.812 -36.219 -15.18 1 44.91 17 HIS B N 1
ATOM 6066 C CA . HIS B 1 17 ? -24.578 -37.188 -14.109 1 44.91 17 HIS B CA 1
ATOM 6067 C C . HIS B 1 17 ? -24.609 -36.5 -12.742 1 44.91 17 HIS B C 1
ATOM 6069 O O . HIS B 1 17 ? -23.828 -35.562 -12.492 1 44.91 17 HIS B O 1
ATOM 6075 N N . THR B 1 18 ? -25.75 -36.625 -12.023 1 48.94 18 THR B N 1
ATOM 6076 C CA . THR B 1 18 ? -25.844 -36.156 -10.641 1 48.94 18 THR B CA 1
ATOM 6077 C C . THR B 1 18 ? -25.359 -37.25 -9.68 1 48.94 18 THR B C 1
ATOM 6079 O O . THR B 1 18 ? -25.859 -38.375 -9.703 1 48.94 18 THR B O 1
ATOM 6082 N N . GLU B 1 19 ? -24.266 -37.094 -9.109 1 49.09 19 GLU B N 1
ATOM 6083 C CA . GLU B 1 19 ? -23.906 -38 -8.023 1 49.09 19 GLU B CA 1
ATOM 6084 C C . GLU B 1 19 ? -24.469 -37.531 -6.695 1 49.09 19 GLU B C 1
ATOM 6086 O O . GLU B 1 19 ? -24.219 -36.375 -6.277 1 49.09 19 GLU B O 1
ATOM 6091 N N . SER B 1 20 ? -25.531 -38.156 -6.199 1 49.59 20 SER B N 1
ATOM 6092 C CA . SER B 1 20 ? -26.094 -37.844 -4.887 1 49.59 20 SER B CA 1
ATOM 6093 C C . SER B 1 20 ? -25.172 -38.312 -3.766 1 49.59 20 SER B C 1
ATOM 6095 O O . SER B 1 20 ? -24.391 -39.25 -3.938 1 49.59 20 SER B O 1
ATOM 6097 N N . SER B 1 21 ? -25.078 -37.406 -2.711 1 55.75 21 SER B N 1
ATOM 6098 C CA . SER B 1 21 ? -24.281 -37.75 -1.535 1 55.75 21 SER B CA 1
ATOM 6099 C C . SER B 1 21 ? -24.75 -39.062 -0.908 1 55.75 21 SER B C 1
ATOM 6101 O O . SER B 1 21 ? -25.953 -39.25 -0.707 1 55.75 21 SER B O 1
ATOM 6103 N N . PRO B 1 22 ? -23.953 -40 -0.813 1 48.56 22 PRO B N 1
ATOM 6104 C CA . PRO B 1 22 ? -24.375 -41.25 -0.185 1 48.56 22 PRO B CA 1
ATOM 6105 C C . PRO B 1 22 ? -24.797 -41.062 1.271 1 48.56 22 PRO B C 1
ATOM 6107 O O . PRO B 1 22 ? -25.266 -42.031 1.906 1 48.56 22 PRO B O 1
ATOM 6110 N N . TYR B 1 23 ? -24.672 -39.75 1.843 1 50.66 23 TYR B N 1
ATOM 6111 C CA . TYR B 1 23 ? -24.859 -39.625 3.285 1 50.66 23 TYR B CA 1
ATOM 6112 C C . TYR B 1 23 ? -26.141 -38.875 3.609 1 50.66 23 TYR B C 1
ATOM 6114 O O . TYR B 1 23 ? -26.188 -37.656 3.498 1 50.66 23 TYR B O 1
ATOM 6122 N N . ILE B 1 24 ? -27.438 -39.344 3.52 1 46.31 24 ILE B N 1
ATOM 6123 C CA . ILE B 1 24 ? -28.703 -38.656 3.699 1 46.31 24 ILE B CA 1
ATOM 6124 C C . ILE B 1 24 ? -29.094 -38.656 5.176 1 46.31 24 ILE B C 1
ATOM 6126 O O . ILE B 1 24 ? -30.281 -38.75 5.504 1 46.31 24 ILE B O 1
ATOM 6130 N N . SER B 1 25 ? -28.266 -38.719 6.258 1 49.41 25 SER B N 1
ATOM 6131 C CA . SER B 1 25 ? -28.938 -38.906 7.539 1 49.41 25 SER B CA 1
ATOM 6132 C C . SER B 1 25 ? -29.266 -37.562 8.188 1 49.41 25 SER B C 1
ATOM 6134 O O . SER B 1 25 ? -28.562 -36.562 7.957 1 49.41 25 SER B O 1
ATOM 6136 N N . SER B 1 26 ? -30.422 -37.469 8.945 1 57.88 26 SER B N 1
ATOM 6137 C CA . SER B 1 26 ? -30.953 -36.5 9.922 1 57.88 26 SER B CA 1
ATOM 6138 C C . SER B 1 26 ? -29.938 -36.219 11.008 1 57.88 26 SER B C 1
ATOM 6140 O O . SER B 1 26 ? -29.375 -37.125 11.617 1 57.88 26 SER B O 1
ATOM 6142 N N . GLY B 1 27 ? -29.078 -35.031 11.047 1 79.44 27 GLY B N 1
ATOM 6143 C CA . GLY B 1 27 ? -28.203 -34.656 12.141 1 79.44 27 GLY B CA 1
ATOM 6144 C C . GLY B 1 27 ? -26.797 -34.312 11.695 1 79.44 27 GLY B C 1
ATOM 6145 O O . GLY B 1 27 ? -25.906 -34.125 12.523 1 79.44 27 GLY B O 1
ATOM 6146 N N . LEU B 1 28 ? -26.594 -34.188 10.445 1 89.31 28 LEU B N 1
ATOM 6147 C CA . LEU B 1 28 ? -25.25 -33.969 9.953 1 89.31 28 LEU B CA 1
ATOM 6148 C C . LEU B 1 28 ? -24.844 -32.5 10.141 1 89.31 28 LEU B C 1
ATOM 6150 O O . LEU B 1 28 ? -25.688 -31.609 10.047 1 89.31 28 LEU B O 1
ATOM 6154 N N . LYS B 1 29 ? -23.625 -32.312 10.383 1 93.25 29 LYS B N 1
ATOM 6155 C CA . LYS B 1 29 ? -23.047 -30.969 10.562 1 93.25 29 LYS B CA 1
ATOM 6156 C C . LYS B 1 29 ? -22.719 -30.328 9.219 1 93.25 29 LYS B C 1
ATOM 6158 O O . LYS B 1 29 ? -22.578 -31.016 8.211 1 93.25 29 LYS B O 1
ATOM 6163 N N . THR B 1 30 ? -22.797 -29.047 9.18 1 94.19 30 THR B N 1
ATOM 6164 C CA . THR B 1 30 ? -22.25 -28.297 8.047 1 94.19 30 THR B CA 1
ATOM 6165 C C . THR B 1 30 ? -20.828 -27.828 8.336 1 94.19 30 THR B C 1
ATOM 6167 O O . THR B 1 30 ? -20.406 -27.797 9.492 1 94.19 30 THR B O 1
ATOM 6170 N N . PHE B 1 31 ? -20.125 -27.531 7.324 1 93.38 31 PHE B N 1
ATOM 6171 C CA . PHE B 1 31 ? -18.766 -27.016 7.477 1 93.38 31 PHE B CA 1
ATOM 6172 C C . PHE B 1 31 ? -18.781 -25.547 7.883 1 93.38 31 PHE B C 1
ATOM 6174 O O . PHE B 1 31 ? -19.484 -24.734 7.27 1 93.38 31 PHE B O 1
ATOM 6181 N N . SER B 1 32 ? -18.062 -25.234 8.938 1 94.25 32 SER B N 1
ATOM 6182 C CA . SER B 1 32 ? -17.828 -23.844 9.273 1 94.25 32 SER B CA 1
ATOM 6183 C C . SER B 1 32 ? -16.562 -23.312 8.602 1 94.25 32 SER B C 1
ATOM 6185 O O . SER B 1 32 ? -15.75 -24.094 8.102 1 94.25 32 SER B O 1
ATOM 6187 N N . LEU B 1 33 ? -16.391 -22.047 8.547 1 94 33 LEU B N 1
ATOM 6188 C CA . LEU B 1 33 ? -15.164 -21.484 7.988 1 94 33 LEU B CA 1
ATOM 6189 C C . LEU B 1 33 ? -13.953 -21.891 8.82 1 94 33 LEU B C 1
ATOM 6191 O O . LEU B 1 33 ? -12.859 -22.078 8.281 1 94 33 LEU B O 1
ATOM 6195 N N . GLU B 1 34 ? -14.195 -22.016 10.141 1 93 34 GLU B N 1
ATOM 6196 C CA . GLU B 1 34 ? -13.125 -22.391 11.062 1 93 34 GLU B CA 1
ATOM 6197 C C . GLU B 1 34 ? -12.672 -23.828 10.812 1 93 34 GLU B C 1
ATOM 6199 O O . GLU B 1 34 ? -11.531 -24.188 11.133 1 93 34 GLU B O 1
ATOM 6204 N N . ASP B 1 35 ? -13.555 -24.578 10.188 1 92 35 ASP B N 1
ATOM 6205 C CA . ASP B 1 35 ? -13.211 -25.953 9.859 1 92 35 ASP B CA 1
ATOM 6206 C C . ASP B 1 35 ? -12.281 -26.016 8.648 1 92 35 ASP B C 1
ATOM 6208 O O . ASP B 1 35 ? -11.422 -26.891 8.555 1 92 35 ASP B O 1
ATOM 6212 N N . VAL B 1 36 ? -12.484 -25.016 7.812 1 92.44 36 VAL B N 1
ATOM 6213 C CA . VAL B 1 36 ? -11.906 -25.234 6.492 1 92.44 36 VAL B CA 1
ATOM 6214 C C . VAL B 1 36 ? -10.828 -24.203 6.207 1 92.44 36 VAL B C 1
ATOM 6216 O O . VAL B 1 36 ? -10.039 -24.344 5.27 1 92.44 36 VAL B O 1
ATOM 6219 N N . VAL B 1 37 ? -10.711 -23.141 6.934 1 91.81 37 VAL B N 1
ATOM 6220 C CA . VAL B 1 37 ? -9.734 -22.094 6.664 1 91.81 37 VAL B CA 1
ATOM 6221 C C . VAL B 1 37 ? -9 -21.734 7.949 1 91.81 37 VAL B C 1
ATOM 6223 O O . VAL B 1 37 ? -9.547 -21.031 8.805 1 91.81 37 VAL B O 1
ATOM 6226 N N . PRO B 1 38 ? -7.789 -22.062 8.172 1 88.75 38 PRO B N 1
ATOM 6227 C CA . PRO B 1 38 ? -7.164 -23.141 7.395 1 88.75 38 PRO B CA 1
ATOM 6228 C C . PRO B 1 38 ? -7.789 -24.5 7.676 1 88.75 38 PRO B C 1
ATOM 6230 O O . PRO B 1 38 ? -8.523 -24.656 8.648 1 88.75 38 PRO B O 1
ATOM 6233 N N . LEU B 1 39 ? -7.504 -25.328 6.848 1 90 39 LEU B N 1
ATOM 6234 C CA . LEU B 1 39 ? -8.062 -26.672 7 1 90 39 LEU B CA 1
ATOM 6235 C C . LEU B 1 39 ? -7.594 -27.312 8.297 1 90 39 LEU B C 1
ATOM 6237 O O . LEU B 1 39 ? -6.398 -27.297 8.602 1 90 39 LEU B O 1
ATOM 6241 N N . THR B 1 40 ? -8.508 -27.797 9.055 1 90.62 40 THR B N 1
ATOM 6242 C CA . THR B 1 40 ? -8.164 -28.484 10.297 1 90.62 40 THR B CA 1
ATOM 6243 C C . THR B 1 40 ? -7.539 -29.844 10 1 90.62 40 THR B C 1
ATOM 6245 O O . THR B 1 40 ? -7.852 -30.469 8.984 1 90.62 40 THR B O 1
ATOM 6248 N N . VAL B 1 41 ? -6.762 -30.297 10.812 1 89.19 41 VAL B N 1
ATOM 6249 C CA . VAL B 1 41 ? -5.934 -31.484 10.625 1 89.19 41 VAL B CA 1
ATOM 6250 C C . VAL B 1 41 ? -6.82 -32.688 10.367 1 89.19 41 VAL B C 1
ATOM 6252 O O . VAL B 1 41 ? -6.457 -33.594 9.602 1 89.19 41 VAL B O 1
ATOM 6255 N N . SER B 1 42 ? -7.984 -32.719 10.969 1 90.44 42 SER B N 1
ATOM 6256 C CA . SER B 1 42 ? -8.859 -33.875 10.875 1 90.44 42 SER B CA 1
ATOM 6257 C C . SER B 1 42 ? -9.422 -34.062 9.469 1 90.44 42 SER B C 1
ATOM 6259 O O . SER B 1 42 ? -9.906 -35.125 9.102 1 90.44 42 SER B O 1
ATOM 6261 N N . PHE B 1 43 ? -9.305 -33 8.68 1 92.19 43 PHE B N 1
ATOM 6262 C CA . PHE B 1 43 ? -9.875 -33.062 7.34 1 92.19 43 PHE B CA 1
ATOM 6263 C C . PHE B 1 43 ? -8.781 -33.25 6.293 1 92.19 43 PHE B C 1
ATOM 6265 O O . PHE B 1 43 ? -9.07 -33.406 5.105 1 92.19 43 PHE B O 1
ATOM 6272 N N . PHE B 1 44 ? -7.559 -33.281 6.68 1 91 44 PHE B N 1
ATOM 6273 C CA . PHE B 1 44 ? -6.469 -33.5 5.734 1 91 44 PHE B CA 1
ATOM 6274 C C . PHE B 1 44 ? -6.383 -34.969 5.309 1 91 44 PHE B C 1
ATOM 6276 O O . PHE B 1 44 ? -6.348 -35.844 6.156 1 91 44 PHE B O 1
ATOM 6283 N N . PRO B 1 45 ? -6.336 -35.156 4.051 1 92.25 45 PRO B N 1
ATOM 6284 C CA . PRO B 1 45 ? -6.141 -36.531 3.613 1 92.25 45 PRO B CA 1
ATOM 6285 C C . PRO B 1 45 ? -4.73 -37.062 3.895 1 92.25 45 PRO B C 1
ATOM 6287 O O . PRO B 1 45 ? -3.762 -36.312 3.791 1 92.25 45 PRO B O 1
ATOM 6290 N N . GLU B 1 46 ? -4.684 -38.281 4.215 1 90.5 46 GLU B N 1
ATOM 6291 C CA . GLU B 1 46 ? -3.373 -38.938 4.273 1 90.5 46 GLU B CA 1
ATOM 6292 C C . GLU B 1 46 ? -2.727 -39 2.895 1 90.5 46 GLU B C 1
ATOM 6294 O O . GLU B 1 46 ? -3.406 -39.25 1.897 1 90.5 46 GLU B O 1
ATOM 6299 N N . GLN B 1 47 ? -1.529 -38.656 2.816 1 91 47 GLN B N 1
ATOM 6300 C CA . GLN B 1 47 ? -0.759 -38.688 1.577 1 91 47 GLN B CA 1
ATOM 6301 C C . GLN B 1 47 ? 0.469 -39.594 1.702 1 91 47 GLN B C 1
ATOM 6303 O O . GLN B 1 47 ? 0.797 -40.031 2.797 1 91 47 GLN B O 1
ATOM 6308 N N . LEU B 1 48 ? 1.02 -39.906 0.636 1 91.75 48 LEU B N 1
ATOM 6309 C CA . LEU B 1 48 ? 2.279 -40.656 0.577 1 91.75 48 LEU B CA 1
ATOM 6310 C C . LEU B 1 48 ? 3.217 -40.031 -0.459 1 91.75 48 LEU B C 1
ATOM 6312 O O . LEU B 1 48 ? 2.992 -40.188 -1.664 1 91.75 48 LEU B O 1
ATOM 6316 N N . SER B 1 49 ? 4.148 -39.344 -0.002 1 89.38 49 SER B N 1
ATOM 6317 C CA . SER B 1 49 ? 5.203 -38.844 -0.87 1 89.38 49 SER B CA 1
ATOM 6318 C C . SER B 1 49 ? 6.414 -39.781 -0.872 1 89.38 49 SER B C 1
ATOM 6320 O O . SER B 1 49 ? 6.906 -40.156 0.19 1 89.38 49 SER B O 1
ATOM 6322 N N . VAL B 1 50 ? 6.871 -40.125 -2.049 1 92.06 50 VAL B N 1
ATOM 6323 C CA . VAL B 1 50 ? 7.961 -41.094 -2.115 1 92.06 50 VAL B CA 1
ATOM 6324 C C . VAL B 1 50 ? 9.094 -40.531 -2.982 1 92.06 50 VAL B C 1
ATOM 6326 O O . VAL B 1 50 ? 8.867 -39.656 -3.814 1 92.06 50 VAL B O 1
ATOM 6329 N N . GLN B 1 51 ? 10.281 -41.031 -2.734 1 88.94 51 GLN B N 1
ATOM 6330 C CA . GLN B 1 51 ? 11.445 -40.875 -3.596 1 88.94 51 GLN B CA 1
ATOM 6331 C C . GLN B 1 51 ? 11.969 -42.219 -4.07 1 88.94 51 GLN B C 1
ATOM 6333 O O . GLN B 1 51 ? 12.516 -43 -3.281 1 88.94 51 GLN B O 1
ATOM 6338 N N . TRP B 1 52 ? 11.758 -42.438 -5.344 1 91.81 52 TRP B N 1
ATOM 6339 C CA . TRP B 1 52 ? 12.266 -43.719 -5.883 1 91.81 52 TRP B CA 1
ATOM 6340 C C . TRP B 1 52 ? 13.789 -43.688 -5.934 1 91.81 52 TRP B C 1
ATOM 6342 O O . TRP B 1 52 ? 14.391 -42.75 -6.426 1 91.81 52 TRP B O 1
ATOM 6352 N N . ILE B 1 53 ? 14.43 -44.75 -5.438 1 88.44 53 ILE B N 1
ATOM 6353 C CA . ILE B 1 53 ? 15.883 -44.844 -5.43 1 88.44 53 ILE B CA 1
ATOM 6354 C C . ILE B 1 53 ? 16.344 -45.938 -6.379 1 88.44 53 ILE B C 1
ATOM 6356 O O . ILE B 1 53 ? 17.531 -46.031 -6.715 1 88.44 53 ILE B O 1
ATOM 6360 N N . SER B 1 54 ? 15.484 -46.812 -6.668 1 90.69 54 SER B N 1
ATOM 6361 C CA . SER B 1 54 ? 15.672 -47.844 -7.699 1 90.69 54 SER B CA 1
ATOM 6362 C C . SER B 1 54 ? 14.352 -48.188 -8.375 1 90.69 54 SER B C 1
ATOM 6364 O O . SER B 1 54 ? 13.328 -47.562 -8.109 1 90.69 54 SER B O 1
ATOM 6366 N N . ASP B 1 55 ? 14.477 -49.125 -9.25 1 94.94 55 ASP B N 1
ATOM 6367 C CA . ASP B 1 55 ? 13.258 -49.5 -9.969 1 94.94 55 ASP B CA 1
ATOM 6368 C C . ASP B 1 55 ? 12.328 -50.312 -9.086 1 94.94 55 ASP B C 1
ATOM 6370 O O . ASP B 1 55 ? 11.234 -50.688 -9.508 1 94.94 55 ASP B O 1
ATOM 6374 N N . SER B 1 56 ? 12.773 -50.625 -7.852 1 95.19 56 SER B N 1
ATOM 6375 C CA . SER B 1 56 ? 11.906 -51.438 -6.996 1 95.19 56 SER B CA 1
ATOM 6376 C C . SER B 1 56 ? 11.883 -50.875 -5.57 1 95.19 56 SER B C 1
ATOM 6378 O O . SER B 1 56 ? 11.164 -51.406 -4.715 1 95.19 56 SER B O 1
ATOM 6380 N N . GLU B 1 57 ? 12.633 -49.906 -5.332 1 94.38 57 GLU B N 1
ATOM 6381 C CA . GLU B 1 57 ? 12.711 -49.406 -3.965 1 94.38 57 GLU B CA 1
ATOM 6382 C C . GLU B 1 57 ? 12.438 -47.906 -3.912 1 94.38 57 GLU B C 1
ATOM 6384 O O . GLU B 1 57 ? 12.852 -47.156 -4.805 1 94.38 57 GLU B O 1
ATOM 6389 N N . TYR B 1 58 ? 11.742 -47.469 -2.865 1 93.5 58 TYR B N 1
ATOM 6390 C CA . TYR B 1 58 ? 11.539 -46.031 -2.623 1 93.5 58 TYR B CA 1
ATOM 6391 C C . TYR B 1 58 ? 11.68 -45.719 -1.142 1 93.5 58 TYR B C 1
ATOM 6393 O O . TYR B 1 58 ? 11.562 -46.594 -0.291 1 93.5 58 TYR B O 1
ATOM 6401 N N . ILE B 1 59 ? 11.992 -44.438 -0.917 1 91.56 59 ILE B N 1
ATOM 6402 C CA . ILE B 1 59 ? 12.078 -43.906 0.437 1 91.56 59 ILE B CA 1
ATOM 6403 C C . ILE B 1 59 ? 10.844 -43.062 0.743 1 91.56 59 ILE B C 1
ATOM 6405 O O . ILE B 1 59 ? 10.305 -42.375 -0.142 1 91.56 59 ILE B O 1
ATOM 6409 N N . TYR B 1 60 ? 10.32 -43.094 1.929 1 89.94 60 TYR B N 1
ATOM 6410 C CA . TYR B 1 60 ? 9.203 -42.281 2.371 1 89.94 60 TYR B CA 1
ATOM 6411 C C . TYR B 1 60 ? 9.344 -41.906 3.844 1 89.94 60 TYR B C 1
ATOM 6413 O O . TYR B 1 60 ? 10.086 -42.562 4.582 1 89.94 60 TYR B O 1
ATOM 6421 N N . LYS B 1 61 ? 8.75 -40.812 4.168 1 86.25 61 LYS B N 1
ATOM 6422 C CA . LYS B 1 61 ? 8.75 -40.344 5.555 1 86.25 61 LYS B CA 1
ATOM 6423 C C . LYS B 1 61 ? 7.43 -40.688 6.246 1 86.25 61 LYS B C 1
ATOM 6425 O O . LYS B 1 61 ? 6.355 -40.469 5.68 1 86.25 61 LYS B O 1
ATOM 6430 N N . GLU B 1 62 ? 7.441 -41.281 7.246 1 78.38 62 GLU B N 1
ATOM 6431 C CA . GLU B 1 62 ? 6.285 -41.531 8.102 1 78.38 62 GLU B CA 1
ATOM 6432 C C . GLU B 1 62 ? 6.305 -40.625 9.328 1 78.38 62 GLU B C 1
ATOM 6434 O O . GLU B 1 62 ? 7.195 -40.719 10.172 1 78.38 62 GLU B O 1
ATOM 6439 N N . PRO B 1 63 ? 5.344 -39.781 9.375 1 73 63 PRO B N 1
ATOM 6440 C CA . PRO B 1 63 ? 5.34 -38.875 10.516 1 73 63 PRO B CA 1
ATOM 6441 C C . PRO B 1 63 ? 5.465 -39.594 11.859 1 73 63 PRO B C 1
ATOM 6443 O O . PRO B 1 63 ? 4.746 -40.562 12.117 1 73 63 PRO B O 1
ATOM 6446 N N . GLY B 1 64 ? 6.285 -39.156 12.711 1 69.19 64 GLY B N 1
ATOM 6447 C CA . GLY B 1 64 ? 6.488 -39.688 14.047 1 69.19 64 GLY B CA 1
ATOM 6448 C C . GLY B 1 64 ? 7.348 -40.938 14.062 1 69.19 64 GLY B C 1
ATOM 6449 O O . GLY B 1 64 ? 7.848 -41.312 15.117 1 69.19 64 GLY B O 1
ATOM 6450 N N . LEU B 1 65 ? 7.551 -41.594 12.867 1 74.62 65 LEU B N 1
ATOM 6451 C CA . LEU B 1 65 ? 8.25 -42.875 12.859 1 74.62 65 LEU B CA 1
ATOM 6452 C C . LEU B 1 65 ? 9.578 -42.781 12.117 1 74.62 65 LEU B C 1
ATOM 6454 O O . LEU B 1 65 ? 10.438 -43.656 12.242 1 74.62 65 LEU B O 1
ATOM 6458 N N . GLY B 1 66 ? 9.68 -41.688 11.43 1 80.19 66 GLY B N 1
ATOM 6459 C CA . GLY B 1 66 ? 10.977 -41.469 10.805 1 80.19 66 GLY B CA 1
ATOM 6460 C C . GLY B 1 66 ? 10.961 -41.719 9.305 1 80.19 66 GLY B C 1
ATOM 6461 O O . GLY B 1 66 ? 9.945 -41.469 8.648 1 80.19 66 GLY B O 1
ATOM 6462 N N . VAL B 1 67 ? 12.25 -42.125 8.695 1 89.38 67 VAL B N 1
ATOM 6463 C CA . VAL B 1 67 ? 12.43 -42.312 7.262 1 89.38 67 VAL B CA 1
ATOM 6464 C C . VAL B 1 67 ? 12.672 -43.781 6.965 1 89.38 67 VAL B C 1
ATOM 6466 O O . VAL B 1 67 ? 13.547 -44.406 7.566 1 89.38 67 VAL B O 1
ATOM 6469 N N . TRP B 1 68 ? 11.906 -44.281 6.059 1 90.5 68 TRP B N 1
ATOM 6470 C CA . TRP B 1 68 ? 11.906 -45.719 5.777 1 90.5 68 TRP B CA 1
ATOM 6471 C C . TRP B 1 68 ? 12.156 -46 4.297 1 90.5 68 TRP B C 1
ATOM 6473 O O . TRP B 1 68 ? 11.914 -45.125 3.455 1 90.5 68 TRP B O 1
ATOM 6483 N N . LYS B 1 69 ? 12.711 -47.094 4.051 1 92.94 69 LYS B N 1
ATOM 6484 C CA . LYS B 1 69 ? 12.859 -47.625 2.699 1 92.94 69 LYS B CA 1
ATOM 6485 C C . LYS B 1 69 ? 11.945 -48.812 2.479 1 92.94 69 LYS B C 1
ATOM 6487 O O . LYS B 1 69 ? 11.797 -49.688 3.361 1 92.94 69 LYS B O 1
ATOM 6492 N N . PHE B 1 70 ? 11.273 -48.844 1.438 1 95.06 70 PHE B N 1
ATOM 6493 C CA . PHE B 1 70 ? 10.391 -49.938 1.074 1 95.06 70 PHE B CA 1
ATOM 6494 C C . PHE B 1 70 ? 10.875 -50.625 -0.205 1 95.06 70 PHE B C 1
ATOM 6496 O O . PHE B 1 70 ? 11.195 -49.938 -1.186 1 95.06 70 PHE B O 1
ATOM 6503 N N . ASN B 1 71 ? 11 -51.938 -0.179 1 95.94 71 ASN B N 1
ATOM 6504 C CA . ASN B 1 71 ? 11.266 -52.75 -1.361 1 95.94 71 ASN B CA 1
ATOM 6505 C C . ASN B 1 71 ? 9.977 -53.312 -1.936 1 95.94 71 ASN B C 1
ATOM 6507 O O . ASN B 1 71 ? 9.391 -54.219 -1.347 1 95.94 71 ASN B O 1
ATOM 6511 N N . ALA B 1 72 ? 9.594 -52.938 -3.062 1 95.69 72 ALA B N 1
ATOM 6512 C CA . ALA B 1 72 ? 8.312 -53.312 -3.658 1 95.69 72 ALA B CA 1
ATOM 6513 C C . ALA B 1 72 ? 8.32 -54.75 -4.176 1 95.69 72 ALA B C 1
ATOM 6515 O O . ALA B 1 72 ? 7.277 -55.375 -4.254 1 95.69 72 ALA B O 1
ATOM 6516 N N . LYS B 1 73 ? 9.469 -55.219 -4.562 1 93.12 73 LYS B N 1
ATOM 6517 C CA . LYS B 1 73 ? 9.586 -56.594 -5.074 1 93.12 73 LYS B CA 1
ATOM 6518 C C . LYS B 1 73 ? 9.359 -57.625 -3.971 1 93.12 73 LYS B C 1
ATOM 6520 O O . LYS B 1 73 ? 8.68 -58.625 -4.184 1 93.12 73 LYS B O 1
ATOM 6525 N N . HIS B 1 74 ? 9.891 -57.281 -2.797 1 93.75 74 HIS B N 1
ATOM 6526 C CA . HIS B 1 74 ? 9.828 -58.219 -1.691 1 93.75 74 HIS B CA 1
ATOM 6527 C C . HIS B 1 74 ? 8.82 -57.781 -0.638 1 93.75 74 HIS B C 1
ATOM 6529 O O . HIS B 1 74 ? 8.492 -58.531 0.278 1 93.75 74 HIS B O 1
ATOM 6535 N N . GLU B 1 75 ? 8.367 -56.562 -0.768 1 93.44 75 GLU B N 1
ATOM 6536 C CA . GLU B 1 75 ? 7.414 -55.969 0.171 1 93.44 75 GLU B CA 1
ATOM 6537 C C . GLU B 1 75 ? 7.984 -55.938 1.586 1 93.44 75 GLU B C 1
ATOM 6539 O O . GLU B 1 75 ? 7.336 -56.406 2.531 1 93.44 75 GLU B O 1
ATOM 6544 N N . THR B 1 76 ? 9.164 -55.469 1.694 1 94.44 76 THR B N 1
ATOM 6545 C CA . THR B 1 76 ? 9.836 -55.375 2.984 1 94.44 76 THR B CA 1
ATOM 6546 C C . THR B 1 76 ? 10.156 -53.906 3.314 1 94.44 76 THR B C 1
ATOM 6548 O O . THR B 1 76 ? 10.359 -53.094 2.414 1 94.44 76 THR B O 1
ATOM 6551 N N . TYR B 1 77 ? 10.125 -53.688 4.609 1 91.69 77 TYR B N 1
ATOM 6552 C CA . TYR B 1 77 ? 10.445 -52.344 5.137 1 91.69 77 TYR B CA 1
ATOM 6553 C C . TYR B 1 77 ? 11.773 -52.375 5.887 1 91.69 77 TYR B C 1
ATOM 6555 O O . TYR B 1 77 ? 12.094 -53.344 6.559 1 91.69 77 TYR B O 1
ATOM 6563 N N . SER B 1 78 ? 12.523 -51.344 5.66 1 90 78 SER B N 1
ATOM 6564 C CA . SER B 1 78 ? 13.742 -51.156 6.445 1 90 78 SER B CA 1
ATOM 6565 C C . SER B 1 78 ? 13.93 -49.688 6.82 1 90 78 SER B C 1
ATOM 6567 O O . SER B 1 78 ? 13.672 -48.812 6.008 1 90 78 SER B O 1
ATOM 6569 N N . ALA B 1 79 ? 14.281 -49.5 8.102 1 88.94 79 ALA B N 1
ATOM 6570 C CA . ALA B 1 79 ? 14.562 -48.125 8.539 1 88.94 79 ALA B CA 1
ATOM 6571 C C . ALA B 1 79 ? 15.867 -47.625 7.941 1 88.94 79 ALA B C 1
ATOM 6573 O O . ALA B 1 79 ? 16.875 -48.344 7.957 1 88.94 79 ALA B O 1
ATOM 6574 N N . ILE B 1 80 ? 15.828 -46.469 7.328 1 89.12 80 ILE B N 1
ATOM 6575 C CA . ILE B 1 80 ? 17.047 -45.875 6.824 1 89.12 80 ILE B CA 1
ATOM 6576 C C . ILE B 1 80 ? 17.75 -45.094 7.941 1 89.12 80 ILE B C 1
ATOM 6578 O O . ILE B 1 80 ? 18.969 -45.125 8.055 1 89.12 80 ILE B O 1
ATOM 6582 N N . LEU B 1 81 ? 16.844 -44.344 8.711 1 89.06 81 LEU B N 1
ATOM 6583 C CA . LEU B 1 81 ? 17.359 -43.625 9.867 1 89.06 81 LEU B CA 1
ATOM 6584 C C . LEU B 1 81 ? 16.922 -44.281 11.164 1 89.06 81 LEU B C 1
ATOM 6586 O O . LEU B 1 81 ? 15.719 -44.438 11.414 1 89.06 81 LEU B O 1
ATOM 6590 N N . ASP B 1 82 ? 17.781 -44.656 11.938 1 82.5 82 ASP B N 1
ATOM 6591 C CA . ASP B 1 82 ? 17.453 -45.281 13.219 1 82.5 82 ASP B CA 1
ATOM 6592 C C . ASP B 1 82 ? 17.281 -44.219 14.312 1 82.5 82 ASP B C 1
ATOM 6594 O O . ASP B 1 82 ? 17.297 -43.031 14.039 1 82.5 82 ASP B O 1
ATOM 6598 N N . GLU B 1 83 ? 17.031 -44.719 15.445 1 82 83 GLU B N 1
ATOM 6599 C CA . GLU B 1 83 ? 16.766 -43.812 16.562 1 82 83 GLU B CA 1
ATOM 6600 C C . GLU B 1 83 ? 17.969 -42.938 16.844 1 82 83 GLU B C 1
ATOM 6602 O O . GLU B 1 83 ? 17.812 -41.781 17.234 1 82 83 GLU B O 1
ATOM 6607 N N . THR B 1 84 ? 19.078 -43.531 16.734 1 83.56 84 THR B N 1
ATOM 6608 C CA . THR B 1 84 ? 20.312 -42.75 16.938 1 83.56 84 THR B CA 1
ATOM 6609 C C . THR B 1 84 ? 20.422 -41.625 15.906 1 83.56 84 THR B C 1
ATOM 6611 O O . THR B 1 84 ? 20.812 -40.531 16.25 1 83.56 84 THR B O 1
ATOM 6614 N N . ASP B 1 85 ? 20.141 -41.969 14.711 1 89.56 85 ASP B N 1
ATOM 6615 C CA . ASP B 1 85 ? 20.156 -40.969 13.641 1 89.56 85 ASP B CA 1
ATOM 6616 C C . ASP B 1 85 ? 19.203 -39.812 13.922 1 89.56 85 ASP B C 1
ATOM 6618 O O . ASP B 1 85 ? 19.562 -38.656 13.766 1 89.56 85 ASP B O 1
ATOM 6622 N N . LEU B 1 86 ? 18.047 -40.156 14.344 1 87.25 86 LEU B N 1
ATOM 6623 C CA . LEU B 1 86 ? 17 -39.156 14.57 1 87.25 86 LEU B CA 1
ATOM 6624 C C . LEU B 1 86 ? 17.375 -38.219 15.719 1 87.25 86 LEU B C 1
ATOM 6626 O O . LEU B 1 86 ? 17.078 -37.031 15.68 1 87.25 86 LEU B O 1
ATOM 6630 N N . LEU B 1 87 ? 18 -38.75 16.688 1 86.88 87 LEU B N 1
ATOM 6631 C CA . LEU B 1 87 ? 18.438 -37.938 17.812 1 86.88 87 LEU B CA 1
ATOM 6632 C C . LEU B 1 87 ? 19.547 -36.969 17.391 1 86.88 87 LEU B C 1
ATOM 6634 O O . LEU B 1 87 ? 19.531 -35.781 17.766 1 86.88 87 LEU B O 1
ATOM 6638 N N . LYS B 1 88 ? 20.469 -37.5 16.625 1 88.88 88 LYS B N 1
ATOM 6639 C CA . LYS B 1 88 ? 21.609 -36.719 16.172 1 88.88 88 LYS B CA 1
ATOM 6640 C C . LYS B 1 88 ? 21.141 -35.594 15.234 1 88.88 88 LYS B C 1
ATOM 6642 O O . LYS B 1 88 ? 21.75 -34.531 15.172 1 88.88 88 LYS B O 1
ATOM 6647 N N . LEU B 1 89 ? 20.125 -35.875 14.539 1 92.94 89 LEU B N 1
ATOM 6648 C CA . LEU B 1 89 ? 19.672 -34.969 13.508 1 92.94 89 LEU B CA 1
ATOM 6649 C C . LEU B 1 89 ? 18.516 -34.094 14.008 1 92.94 89 LEU B C 1
ATOM 6651 O O . LEU B 1 89 ? 17.828 -33.469 13.219 1 92.94 89 LEU B O 1
ATOM 6655 N N . SER B 1 90 ? 18.312 -34 15.289 1 90.81 90 SER B N 1
ATOM 6656 C CA . SER B 1 90 ? 17.141 -33.344 15.867 1 90.81 90 SER B CA 1
ATOM 6657 C C . SER B 1 90 ? 17.156 -31.859 15.578 1 90.81 90 SER B C 1
ATOM 6659 O O . SER B 1 90 ? 16.109 -31.219 15.484 1 90.81 90 SER B O 1
ATOM 6661 N N . ASN B 1 91 ? 18.312 -31.344 15.391 1 93.56 91 ASN B N 1
ATOM 6662 C CA . ASN B 1 91 ? 18.406 -29.906 15.172 1 93.56 91 ASN B CA 1
ATOM 6663 C C . ASN B 1 91 ? 18.516 -29.578 13.68 1 93.56 91 ASN B C 1
ATOM 6665 O O . ASN B 1 91 ? 18.75 -28.422 13.312 1 93.56 91 ASN B O 1
ATOM 6669 N N . TYR B 1 92 ? 18.391 -30.625 12.844 1 94.5 92 TYR B N 1
ATOM 6670 C CA . TYR B 1 92 ? 18.516 -30.438 11.398 1 94.5 92 TYR B CA 1
ATOM 6671 C C . TYR B 1 92 ? 17.203 -30.75 10.695 1 94.5 92 TYR B C 1
ATOM 6673 O O . TYR B 1 92 ? 16.375 -31.5 11.219 1 94.5 92 TYR B O 1
ATOM 6681 N N . SER B 1 93 ? 17.047 -30.125 9.562 1 93.06 93 SER B N 1
ATOM 6682 C CA . SER B 1 93 ? 15.961 -30.516 8.664 1 93.06 93 SER B CA 1
ATOM 6683 C C . SER B 1 93 ? 16.469 -31.484 7.59 1 93.06 93 SER B C 1
ATOM 6685 O O . SER B 1 93 ? 17.484 -31.219 6.945 1 93.06 93 SER B O 1
ATOM 6687 N N . ILE B 1 94 ? 15.766 -32.5 7.441 1 89.69 94 ILE B N 1
ATOM 6688 C CA . ILE B 1 94 ? 16.141 -33.5 6.453 1 89.69 94 ILE B CA 1
ATOM 6689 C C . ILE B 1 94 ? 15.875 -32.969 5.047 1 89.69 94 ILE B C 1
ATOM 6691 O O . ILE B 1 94 ? 14.797 -32.438 4.77 1 89.69 94 ILE B O 1
ATOM 6695 N N . SER B 1 95 ? 16.844 -33.156 4.141 1 90.81 95 SER B N 1
ATOM 6696 C CA . SER B 1 95 ? 16.719 -32.625 2.777 1 90.81 95 SER B CA 1
ATOM 6697 C C . SER B 1 95 ? 16.672 -33.781 1.767 1 90.81 95 SER B C 1
ATOM 6699 O O . SER B 1 95 ? 15.609 -34.375 1.536 1 90.81 95 SER B O 1
ATOM 6701 N N . THR B 1 96 ? 17.875 -34.281 1.218 1 90.31 96 THR B N 1
ATOM 6702 C CA . THR B 1 96 ? 17.891 -35.312 0.185 1 90.31 96 THR B CA 1
ATOM 6703 C C . THR B 1 96 ? 18.969 -36.344 0.467 1 90.31 96 THR B C 1
ATOM 6705 O O . THR B 1 96 ? 20 -36.062 1.063 1 90.31 96 THR B O 1
ATOM 6708 N N . PHE B 1 97 ? 18.688 -37.562 0.045 1 91.06 97 PHE B N 1
ATOM 6709 C CA . PHE B 1 97 ? 19.641 -38.656 0.155 1 91.06 97 PHE B CA 1
ATOM 6710 C C . PHE B 1 97 ? 20.484 -38.781 -1.112 1 91.06 97 PHE B C 1
ATOM 6712 O O . PHE B 1 97 ? 20 -38.469 -2.209 1 91.06 97 PHE B O 1
ATOM 6719 N N . SER B 1 98 ? 21.781 -39.25 -0.867 1 91.12 98 SER B N 1
ATOM 6720 C CA . SER B 1 98 ? 22.609 -39.562 -2.027 1 91.12 98 SER B CA 1
ATOM 6721 C C . SER B 1 98 ? 22.047 -40.781 -2.777 1 91.12 98 SER B C 1
ATOM 6723 O O . SER B 1 98 ? 21.25 -41.531 -2.229 1 91.12 98 SER B O 1
ATOM 6725 N N . GLN B 1 99 ? 22.438 -40.906 -4.035 1 84.06 99 GLN B N 1
ATOM 6726 C CA . GLN B 1 99 ? 21.906 -41.969 -4.887 1 84.06 99 GLN B CA 1
ATOM 6727 C C . GLN B 1 99 ? 22.172 -43.344 -4.285 1 84.06 99 GLN B C 1
ATOM 6729 O O . GLN B 1 99 ? 21.344 -44.25 -4.406 1 84.06 99 GLN B O 1
ATOM 6734 N N . ASP B 1 100 ? 23.328 -43.531 -3.635 1 85.62 100 ASP B N 1
ATOM 6735 C CA . ASP B 1 100 ? 23.703 -44.812 -3.08 1 85.62 100 ASP B CA 1
ATOM 6736 C C . ASP B 1 100 ? 23.219 -44.969 -1.64 1 85.62 100 ASP B C 1
ATOM 6738 O O . ASP B 1 100 ? 23.516 -45.969 -0.971 1 85.62 100 ASP B O 1
ATOM 6742 N N . LEU B 1 101 ? 22.609 -43.969 -1.102 1 89.88 101 LEU B N 1
ATOM 6743 C CA . LEU B 1 101 ? 21.984 -43.938 0.217 1 89.88 101 LEU B CA 1
ATOM 6744 C C . LEU B 1 101 ? 23.031 -44.031 1.317 1 89.88 101 LEU B C 1
ATOM 6746 O O . LEU B 1 101 ? 22.766 -44.531 2.412 1 89.88 101 LEU B O 1
ATOM 6750 N N . LYS B 1 102 ? 24.125 -43.562 1.009 1 92.19 102 LYS B N 1
ATOM 6751 C CA . LYS B 1 102 ? 25.188 -43.562 2.018 1 92.19 102 LYS B CA 1
ATOM 6752 C C . LYS B 1 102 ? 25.25 -42.219 2.756 1 92.19 102 LYS B C 1
ATOM 6754 O O . LYS B 1 102 ? 25.75 -42.156 3.877 1 92.19 102 LYS B O 1
ATOM 6759 N N . TYR B 1 103 ? 24.781 -41.281 2.088 1 93.44 103 TYR B N 1
ATOM 6760 C CA . TYR B 1 103 ? 24.859 -39.938 2.66 1 93.44 103 TYR B CA 1
ATOM 6761 C C . TYR B 1 103 ? 23.484 -39.281 2.66 1 93.44 103 TYR B C 1
ATOM 6763 O O . TYR B 1 103 ? 22.625 -39.625 1.848 1 93.44 103 TYR B O 1
ATOM 6771 N N . LEU B 1 104 ? 23.297 -38.344 3.619 1 94.31 104 LEU B N 1
ATOM 6772 C CA . LEU B 1 104 ? 22.078 -37.531 3.758 1 94.31 104 LEU B CA 1
ATOM 6773 C C . LEU B 1 104 ? 22.422 -36.062 3.869 1 94.31 104 LEU B C 1
ATOM 6775 O O . LEU B 1 104 ? 23.297 -35.688 4.664 1 94.31 104 LEU B O 1
ATOM 6779 N N . LEU B 1 105 ? 21.797 -35.281 3.002 1 94.81 105 LEU B N 1
ATOM 6780 C CA . LEU B 1 105 ? 21.906 -33.844 3.127 1 94.81 105 LEU B CA 1
ATOM 6781 C C . LEU B 1 105 ? 20.906 -33.312 4.148 1 94.81 105 LEU B C 1
ATOM 6783 O O . LEU B 1 105 ? 19.719 -33.625 4.105 1 94.81 105 LEU B O 1
ATOM 6787 N N . VAL B 1 106 ? 21.344 -32.469 5.078 1 95.75 106 VAL B N 1
ATOM 6788 C CA . VAL B 1 106 ? 20.484 -31.828 6.062 1 95.75 106 VAL B CA 1
ATOM 6789 C C . VAL B 1 106 ? 20.766 -30.328 6.082 1 95.75 106 VAL B C 1
ATOM 6791 O O . VAL B 1 106 ? 21.797 -29.859 5.598 1 95.75 106 VAL B O 1
ATOM 6794 N N . THR B 1 107 ? 19.781 -29.547 6.535 1 97 107 THR B N 1
ATOM 6795 C CA . THR B 1 107 ? 19.906 -28.094 6.473 1 97 107 THR B CA 1
ATOM 6796 C C . THR B 1 107 ? 19.578 -27.453 7.82 1 97 107 THR B C 1
ATOM 6798 O O . THR B 1 107 ? 18.906 -28.078 8.648 1 97 107 THR B O 1
ATOM 6801 N N . THR B 1 108 ? 20.078 -26.281 8.141 1 96.56 108 THR B N 1
ATOM 6802 C CA . THR B 1 108 ? 19.703 -25.375 9.219 1 96.56 108 THR B CA 1
ATOM 6803 C C . THR B 1 108 ? 19.547 -23.953 8.695 1 96.56 108 THR B C 1
ATOM 6805 O O . THR B 1 108 ? 20.031 -23.625 7.605 1 96.56 108 THR B O 1
ATOM 6808 N N . ASN B 1 109 ? 18.781 -23.141 9.383 1 96 109 ASN B N 1
ATOM 6809 C CA . ASN B 1 109 ? 18.656 -21.719 9.117 1 96 109 ASN B CA 1
ATOM 6810 C C . ASN B 1 109 ? 18.141 -21.453 7.703 1 96 109 ASN B C 1
ATOM 6812 O O . ASN B 1 109 ? 18.734 -20.672 6.957 1 96 109 ASN B O 1
ATOM 6816 N N . LYS B 1 110 ? 17.141 -22.141 7.391 1 95.5 110 LYS B N 1
ATOM 6817 C CA . LYS B 1 110 ? 16.531 -21.984 6.074 1 95.5 110 LYS B CA 1
ATOM 6818 C C . LYS B 1 110 ? 15.781 -20.656 5.973 1 95.5 110 LYS B C 1
ATOM 6820 O O . LYS B 1 110 ? 15.008 -20.297 6.863 1 95.5 110 LYS B O 1
ATOM 6825 N N . GLN B 1 111 ? 16.109 -19.906 4.934 1 93.38 111 GLN B N 1
ATOM 6826 C CA . GLN B 1 111 ? 15.43 -18.641 4.66 1 93.38 111 GLN B CA 1
ATOM 6827 C C . GLN B 1 111 ? 14.828 -18.641 3.258 1 93.38 111 GLN B C 1
ATOM 6829 O O . GLN B 1 111 ? 15.531 -18.828 2.27 1 93.38 111 GLN B O 1
ATOM 6834 N N . LYS B 1 112 ? 13.578 -18.359 3.211 1 91.62 112 LYS B N 1
ATOM 6835 C CA . LYS B 1 112 ? 12.867 -18.328 1.936 1 91.62 112 LYS B CA 1
ATOM 6836 C C . LYS B 1 112 ? 13.273 -17.125 1.1 1 91.62 112 LYS B C 1
ATOM 6838 O O . LYS B 1 112 ? 13.43 -16.016 1.629 1 91.62 112 LYS B O 1
ATOM 6843 N N . LYS B 1 113 ? 13.492 -17.266 -0.173 1 92 113 LYS B N 1
ATOM 6844 C CA . LYS B 1 113 ? 13.789 -16.203 -1.115 1 92 113 LYS B CA 1
ATOM 6845 C C . LYS B 1 113 ? 12.602 -15.93 -2.039 1 92 113 LYS B C 1
ATOM 6847 O O . LYS B 1 113 ? 11.883 -14.945 -1.865 1 92 113 LYS B O 1
ATOM 6852 N N . TYR B 1 114 ? 12.391 -16.797 -3.018 1 92.06 114 TYR B N 1
ATOM 6853 C CA . TYR B 1 114 ? 11.219 -16.75 -3.885 1 92.06 114 TYR B CA 1
ATOM 6854 C C . TYR B 1 114 ? 10.359 -17.984 -3.699 1 92.06 114 TYR B C 1
ATOM 6856 O O . TYR B 1 114 ? 10.406 -18.641 -2.652 1 92.06 114 TYR B O 1
ATOM 6864 N N . ARG B 1 115 ? 9.5 -18.281 -4.68 1 90.81 115 ARG B N 1
ATOM 6865 C CA . ARG B 1 115 ? 8.531 -19.375 -4.586 1 90.81 115 ARG B CA 1
ATOM 6866 C C . ARG B 1 115 ? 9.234 -20.719 -4.426 1 90.81 115 ARG B C 1
ATOM 6868 O O . ARG B 1 115 ? 8.805 -21.562 -3.639 1 90.81 115 ARG B O 1
ATOM 6875 N N . HIS B 1 116 ? 10.406 -20.906 -5.152 1 93.88 116 HIS B N 1
ATOM 6876 C CA . HIS B 1 116 ? 11.031 -22.219 -5.223 1 93.88 116 HIS B CA 1
ATOM 6877 C C . 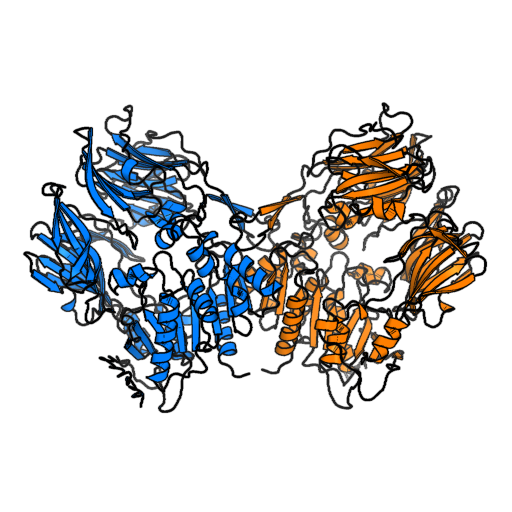HIS B 1 116 ? 12.438 -22.188 -4.637 1 93.88 116 HIS B C 1
ATOM 6879 O O . HIS B 1 116 ? 13.133 -23.203 -4.629 1 93.88 116 HIS B O 1
ATOM 6885 N N . SER B 1 117 ? 12.844 -21.062 -4.141 1 95 117 SER B N 1
ATOM 6886 C CA . SER B 1 117 ? 14.234 -20.953 -3.717 1 95 117 SER B CA 1
ATOM 6887 C C . SER B 1 117 ? 14.336 -20.531 -2.252 1 95 117 SER B C 1
ATOM 6889 O O . SER B 1 117 ? 13.453 -19.844 -1.734 1 95 117 SER B O 1
ATOM 6891 N N . ASN B 1 118 ? 15.359 -21.016 -1.677 1 95.5 118 ASN B N 1
ATOM 6892 C CA . ASN B 1 118 ? 15.766 -20.688 -0.315 1 95.5 118 ASN B CA 1
ATOM 6893 C C . ASN B 1 118 ? 17.281 -20.688 -0.165 1 95.5 118 ASN B C 1
ATOM 6895 O O . ASN B 1 118 ? 18 -21.234 -1.016 1 95.5 118 ASN B O 1
ATOM 6899 N N . THR B 1 119 ? 17.703 -20.094 0.849 1 96.06 119 THR B N 1
ATOM 6900 C CA . THR B 1 119 ? 19.094 -20.219 1.292 1 96.06 119 THR B CA 1
ATOM 6901 C C . THR B 1 119 ? 19.172 -20.922 2.641 1 96.06 119 THR B C 1
ATOM 6903 O O . THR B 1 119 ? 18.25 -20.797 3.463 1 96.06 119 THR B O 1
ATOM 6906 N N . ALA B 1 120 ? 20.188 -21.719 2.791 1 97.31 120 ALA B N 1
ATOM 6907 C CA . ALA B 1 120 ? 20.344 -22.453 4.039 1 97.31 120 ALA B CA 1
ATOM 6908 C C . ALA B 1 120 ? 21.797 -22.875 4.254 1 97.31 120 ALA B C 1
ATOM 6910 O O . ALA B 1 120 ? 22.609 -22.781 3.338 1 97.31 120 ALA B O 1
ATOM 6911 N N . GLU B 1 121 ? 22.062 -23.25 5.52 1 97.25 121 GLU B N 1
ATOM 6912 C CA . GLU B 1 121 ? 23.297 -23.969 5.809 1 97.25 121 GLU B CA 1
ATOM 6913 C C . GLU B 1 121 ? 23.125 -25.469 5.602 1 97.25 121 GLU B C 1
ATOM 6915 O O . GLU B 1 121 ? 22.141 -26.062 6.078 1 97.25 121 GLU B O 1
ATOM 6920 N N . TYR B 1 122 ? 24.047 -26.047 4.844 1 96.5 122 TYR B N 1
ATOM 6921 C CA . TYR B 1 122 ? 23.938 -27.453 4.477 1 96.5 122 TYR B CA 1
ATOM 6922 C C . TYR B 1 122 ? 25.016 -28.281 5.152 1 96.5 122 TYR B C 1
ATOM 6924 O O . TYR B 1 122 ? 26.156 -27.828 5.293 1 96.5 122 TYR B O 1
ATOM 6932 N N . TRP B 1 123 ? 24.609 -29.453 5.535 1 95.75 123 TRP B N 1
ATOM 6933 C CA . TRP B 1 123 ? 25.5 -30.453 6.105 1 95.75 123 TRP B CA 1
ATOM 6934 C C . TRP B 1 123 ? 25.297 -31.812 5.453 1 95.75 123 TRP B C 1
ATOM 6936 O O . TRP B 1 123 ? 24.188 -32.125 5 1 95.75 123 TRP B O 1
ATOM 6946 N N . VAL B 1 124 ? 26.391 -32.625 5.383 1 95.75 124 VAL B N 1
ATOM 6947 C CA . VAL B 1 124 ? 26.328 -33.969 4.883 1 95.75 124 VAL B CA 1
ATOM 6948 C C . VAL B 1 124 ? 26.469 -34.969 6.047 1 95.75 124 VAL B C 1
ATOM 6950 O O . VAL B 1 124 ? 27.438 -34.906 6.797 1 95.75 124 VAL B O 1
ATOM 6953 N N . TYR B 1 125 ? 25.531 -35.75 6.203 1 95.56 125 TYR B N 1
ATOM 6954 C CA . TYR B 1 125 ? 25.531 -36.812 7.227 1 95.56 125 TYR B CA 1
ATOM 6955 C C . TYR B 1 125 ? 25.859 -38.156 6.625 1 95.56 125 TYR B C 1
ATOM 6957 O O . TYR B 1 125 ? 25.172 -38.625 5.699 1 95.56 125 TYR B O 1
ATOM 6965 N N . ASP B 1 126 ? 26.891 -38.781 7.137 1 94 126 ASP B N 1
ATOM 6966 C CA . ASP B 1 126 ? 27.25 -40.125 6.711 1 94 126 ASP B CA 1
ATOM 6967 C C . ASP B 1 126 ? 26.469 -41.188 7.48 1 94 126 ASP B C 1
ATOM 6969 O O . ASP B 1 126 ? 26.594 -41.281 8.703 1 94 126 ASP B O 1
ATOM 6973 N N . LEU B 1 127 ? 25.797 -42 6.793 1 91.69 127 LEU B N 1
ATOM 6974 C CA . LEU B 1 127 ? 24.891 -42.938 7.43 1 91.69 127 LEU B CA 1
ATOM 6975 C C . LEU B 1 127 ? 25.656 -44.125 8.016 1 91.69 127 LEU B C 1
ATOM 6977 O O . LEU B 1 127 ? 25.141 -44.844 8.883 1 91.69 127 LEU B O 1
ATOM 6981 N N . ASP B 1 128 ? 26.844 -44.375 7.555 1 90.38 128 ASP B N 1
ATOM 6982 C CA . ASP B 1 128 ? 27.656 -45.469 8.047 1 90.38 128 ASP B CA 1
ATOM 6983 C C . ASP B 1 128 ? 28.484 -45.062 9.266 1 90.38 128 ASP B C 1
ATOM 6985 O O . ASP B 1 128 ? 28.359 -45.656 10.336 1 90.38 128 ASP B O 1
ATOM 6989 N N . THR B 1 129 ? 29.188 -44 9.094 1 91.12 129 THR B N 1
ATOM 6990 C CA . THR B 1 129 ? 30.094 -43.562 10.148 1 91.12 129 THR B CA 1
ATOM 6991 C C . THR B 1 129 ? 29.375 -42.656 11.148 1 91.12 129 THR B C 1
ATOM 6993 O O . THR B 1 129 ? 29.875 -42.406 12.242 1 91.12 129 THR B O 1
ATOM 6996 N N . LYS B 1 130 ? 28.25 -42.125 10.789 1 92.69 130 LYS B N 1
ATOM 6997 C CA . LYS B 1 130 ? 27.422 -41.25 11.594 1 92.69 130 LYS B CA 1
ATOM 6998 C C . LYS B 1 130 ? 28.109 -39.906 11.797 1 92.69 130 LYS B C 1
ATOM 7000 O O . LYS B 1 130 ? 27.797 -39.156 12.727 1 92.69 130 LYS B O 1
ATOM 7005 N N . SER B 1 131 ? 29.062 -39.625 10.984 1 92 131 SER B N 1
ATOM 7006 C CA . SER B 1 131 ? 29.719 -38.312 11.023 1 92 131 SER B CA 1
ATOM 7007 C C . SER B 1 131 ? 28.922 -37.281 10.234 1 92 131 SER B C 1
ATOM 7009 O O . SER B 1 131 ? 28.156 -37.625 9.328 1 92 131 SER B O 1
ATOM 7011 N N . ILE B 1 132 ? 29.016 -36 10.633 1 93.31 132 ILE B N 1
ATOM 7012 C CA . ILE B 1 132 ? 28.328 -34.875 9.977 1 93.31 132 ILE B CA 1
ATOM 7013 C C . ILE B 1 132 ? 29.328 -33.781 9.633 1 93.31 132 ILE B C 1
ATOM 7015 O O . ILE B 1 132 ? 30.109 -33.375 10.484 1 93.31 132 ILE B O 1
ATOM 7019 N N . ILE B 1 133 ? 29.359 -33.375 8.383 1 92.31 133 ILE B N 1
ATOM 7020 C CA . ILE B 1 133 ? 30.297 -32.375 7.91 1 92.31 133 ILE B CA 1
ATOM 7021 C C . ILE B 1 133 ? 29.547 -31.234 7.254 1 92.31 133 ILE B C 1
ATOM 7023 O O . ILE B 1 133 ? 28.594 -31.453 6.504 1 92.31 133 ILE B O 1
ATOM 7027 N N . ARG B 1 134 ? 29.938 -30 7.512 1 92.94 134 ARG B N 1
ATOM 7028 C CA . ARG B 1 134 ? 29.312 -28.812 6.914 1 92.94 134 ARG B CA 1
ATOM 7029 C C . ARG B 1 134 ? 29.828 -28.594 5.492 1 92.94 134 ARG B C 1
ATOM 7031 O O . ARG B 1 134 ? 31.016 -28.766 5.215 1 92.94 134 ARG B O 1
ATOM 7038 N N . LEU B 1 135 ? 28.906 -28.344 4.641 1 93 135 LEU B N 1
ATOM 7039 C CA . LEU B 1 135 ? 29.281 -28 3.27 1 93 135 LEU B CA 1
ATOM 7040 C C . LEU B 1 135 ? 29.531 -26.516 3.133 1 93 135 LEU B C 1
ATOM 7042 O O . LEU B 1 135 ? 28.688 -25.688 3.473 1 93 135 LEU B O 1
ATOM 7046 N N . GLY B 1 136 ? 30.672 -26.203 2.604 1 87.56 136 GLY B N 1
ATOM 7047 C CA . GLY B 1 136 ? 31 -24.797 2.41 1 87.56 136 GLY B CA 1
ATOM 7048 C C . GLY B 1 136 ? 31.062 -24.016 3.709 1 87.56 136 GLY B C 1
ATOM 7049 O O . GLY B 1 136 ? 30.875 -24.578 4.789 1 87.56 136 GLY B O 1
ATOM 7050 N N . LYS B 1 137 ? 31.344 -22.641 3.748 1 83.56 137 LYS B N 1
ATOM 7051 C CA . LYS B 1 137 ? 31.516 -21.797 4.93 1 83.56 137 LYS B CA 1
ATOM 7052 C C . LYS B 1 137 ? 30.344 -20.844 5.105 1 83.56 137 LYS B C 1
ATOM 7054 O O . LYS B 1 137 ? 30.25 -20.156 6.129 1 83.56 137 LYS B O 1
ATOM 7059 N N . LYS B 1 138 ? 29.5 -20.797 4.176 1 91.31 138 LYS B N 1
ATOM 7060 C CA . LYS B 1 138 ? 28.375 -19.875 4.188 1 91.31 138 LYS B CA 1
ATOM 7061 C C . LYS B 1 138 ? 27.078 -20.594 3.777 1 91.31 138 LYS B C 1
ATOM 7063 O O . LYS B 1 138 ? 27.094 -21.797 3.512 1 91.31 138 LYS B O 1
ATOM 7068 N N . SER B 1 139 ? 25.938 -19.875 3.854 1 95.62 139 SER B N 1
ATOM 7069 C CA . SER B 1 139 ? 24.672 -20.406 3.365 1 95.62 139 SER B CA 1
ATOM 7070 C C . SER B 1 139 ? 24.719 -20.688 1.866 1 95.62 139 SER B C 1
ATOM 7072 O O . SER B 1 139 ? 25.406 -19.969 1.127 1 95.62 139 SER B O 1
ATOM 7074 N N . LEU B 1 140 ? 24.125 -21.719 1.484 1 96.81 140 LEU B N 1
ATOM 7075 C CA . LEU B 1 140 ? 24.094 -22.156 0.09 1 96.81 140 LEU B CA 1
ATOM 7076 C C . LEU B 1 140 ? 22.688 -22.016 -0.493 1 96.81 140 LEU B C 1
ATOM 7078 O O . LEU B 1 140 ? 21.703 -22.078 0.24 1 96.81 140 LEU B O 1
ATOM 7082 N N . ASP B 1 141 ? 22.672 -21.812 -1.781 1 96 141 ASP B N 1
ATOM 7083 C CA . ASP B 1 141 ? 21.391 -21.641 -2.457 1 96 141 ASP B CA 1
ATOM 7084 C C . ASP B 1 141 ? 20.859 -22.969 -3 1 96 141 ASP B C 1
ATOM 7086 O O . ASP B 1 141 ? 19.656 -23.188 -3.025 1 96 141 ASP B O 1
ATOM 7090 N N . VAL B 1 142 ? 21.734 -23.766 -3.57 1 96.5 142 VAL B N 1
ATOM 7091 C CA . VAL B 1 142 ? 21.391 -25.031 -4.207 1 96.5 142 VAL B CA 1
ATOM 7092 C C . VAL B 1 142 ? 22.453 -26.078 -3.912 1 96.5 142 VAL B C 1
ATOM 7094 O O . VAL B 1 142 ? 23.656 -25.766 -3.895 1 96.5 142 VAL B O 1
ATOM 7097 N N . VAL B 1 143 ? 22.062 -27.234 -3.619 1 96.81 143 VAL B N 1
ATOM 7098 C CA . VAL B 1 143 ? 22.953 -28.375 -3.533 1 96.81 143 VAL B CA 1
ATOM 7099 C C . VAL B 1 143 ? 22.359 -29.562 -4.297 1 96.81 143 VAL B C 1
ATOM 7101 O O . VAL B 1 143 ? 21.203 -29.922 -4.07 1 96.81 143 VAL B O 1
ATOM 7104 N N . VAL B 1 144 ? 23.094 -30.125 -5.238 1 96.12 144 VAL B N 1
ATOM 7105 C CA . VAL B 1 144 ? 22.625 -31.25 -6.035 1 96.12 144 VAL B CA 1
ATOM 7106 C C . VAL B 1 144 ? 23.609 -32.406 -5.945 1 96.12 144 VAL B C 1
ATOM 7108 O O . VAL B 1 144 ? 24.828 -32.188 -6.047 1 96.12 144 VAL B O 1
ATOM 7111 N N . TRP B 1 145 ? 23.109 -33.594 -5.719 1 94.81 145 TRP B N 1
ATOM 7112 C CA . TRP B 1 145 ? 23.953 -34.75 -5.648 1 94.81 145 TRP B CA 1
ATOM 7113 C C . TRP B 1 145 ? 24.438 -35.188 -7.035 1 94.81 145 TRP B C 1
ATOM 7115 O O . TRP B 1 145 ? 23.672 -35.125 -8 1 94.81 145 TRP B O 1
ATOM 7125 N N . GLY B 1 146 ? 25.719 -35.531 -7.133 1 94 146 GLY B N 1
ATOM 7126 C CA . GLY B 1 146 ? 26.234 -36.281 -8.273 1 94 146 GLY B CA 1
ATOM 7127 C C . GLY B 1 146 ? 26.188 -37.781 -8.07 1 94 146 GLY B C 1
ATOM 7128 O O . GLY B 1 146 ? 25.234 -38.281 -7.469 1 94 146 GLY B O 1
ATOM 7129 N N . THR B 1 147 ? 27.156 -38.469 -8.633 1 90.94 147 THR B N 1
ATOM 7130 C CA . THR B 1 147 ? 27.25 -39.906 -8.438 1 90.94 147 THR B CA 1
ATOM 7131 C C . THR B 1 147 ? 28.125 -40.25 -7.227 1 90.94 147 THR B C 1
ATOM 7133 O O . THR B 1 147 ? 29.156 -39.594 -6.996 1 90.94 147 THR B O 1
ATOM 7136 N N . GLY B 1 148 ? 27.672 -41.156 -6.508 1 88.38 148 GLY B N 1
ATOM 7137 C CA . GLY B 1 148 ? 28.438 -41.594 -5.355 1 88.38 148 GLY B CA 1
ATOM 7138 C C . GLY B 1 148 ? 28.625 -40.5 -4.309 1 88.38 148 GLY B C 1
ATOM 7139 O O . GLY B 1 148 ? 27.641 -40 -3.768 1 88.38 148 GLY B O 1
ATOM 7140 N N . ARG B 1 149 ? 29.938 -40.062 -4.176 1 91.94 149 ARG B N 1
ATOM 7141 C CA . ARG B 1 149 ? 30.297 -39.125 -3.107 1 91.94 149 ARG B CA 1
ATOM 7142 C C . ARG B 1 149 ? 30.422 -37.719 -3.631 1 91.94 149 ARG B C 1
ATOM 7144 O O . ARG B 1 149 ? 30.938 -36.844 -2.934 1 91.94 149 ARG B O 1
ATOM 7151 N N . SER B 1 150 ? 30.016 -37.562 -4.797 1 94.25 150 SER B N 1
ATOM 7152 C CA . SER B 1 150 ? 30.203 -36.25 -5.395 1 94.25 150 SER B CA 1
ATOM 7153 C C . SER B 1 150 ? 28.953 -35.406 -5.305 1 94.25 150 SER B C 1
ATOM 7155 O O . SER B 1 150 ? 27.844 -35.938 -5.18 1 94.25 150 SER B O 1
ATOM 7157 N N . LEU B 1 151 ? 29.094 -34.125 -5.332 1 96.25 151 LEU B N 1
ATOM 7158 C CA . LEU B 1 151 ? 27.969 -33.188 -5.402 1 96.25 151 LEU B CA 1
ATOM 7159 C C . LEU B 1 151 ? 28.438 -31.844 -5.945 1 96.25 151 LEU B C 1
ATOM 7161 O O . LEU B 1 151 ? 29.625 -31.625 -6.172 1 96.25 151 LEU B O 1
ATOM 7165 N N . ALA B 1 152 ? 27.516 -30.984 -6.258 1 97.12 152 ALA B N 1
ATOM 7166 C CA . ALA B 1 152 ? 27.75 -29.594 -6.625 1 97.12 152 ALA B CA 1
ATOM 7167 C C . ALA B 1 152 ? 26.828 -28.656 -5.859 1 97.12 152 ALA B C 1
ATOM 7169 O O . ALA B 1 152 ? 25.703 -29.016 -5.52 1 97.12 152 ALA B O 1
ATOM 7170 N N . TYR B 1 153 ? 27.328 -27.547 -5.496 1 97.12 153 TYR B N 1
ATOM 7171 C CA . TYR B 1 153 ? 26.484 -26.578 -4.82 1 97.12 153 TYR B CA 1
ATOM 7172 C C . TYR B 1 153 ? 26.766 -25.172 -5.332 1 97.12 153 TYR B C 1
ATOM 7174 O O . TYR B 1 153 ? 27.734 -24.938 -6.059 1 97.12 153 TYR B O 1
ATOM 7182 N N . VAL B 1 154 ? 25.859 -24.25 -5.039 1 97.94 154 VAL B N 1
ATOM 7183 C CA . VAL B 1 154 ? 25.984 -22.859 -5.445 1 97.94 154 VAL B CA 1
ATOM 7184 C C . VAL B 1 154 ? 26.172 -21.984 -4.207 1 97.94 154 VAL B C 1
ATOM 7186 O O . VAL B 1 154 ? 25.375 -22.062 -3.266 1 97.94 154 VAL B O 1
ATOM 7189 N N . ARG B 1 155 ? 27.141 -21.203 -4.199 1 96.88 155 ARG B N 1
ATOM 7190 C CA . ARG B 1 155 ? 27.422 -20.203 -3.184 1 96.88 155 ARG B CA 1
ATOM 7191 C C . ARG B 1 155 ? 27.672 -18.844 -3.824 1 96.88 155 ARG B C 1
ATOM 7193 O O . ARG B 1 155 ? 28.531 -18.703 -4.695 1 96.88 155 ARG B O 1
ATOM 7200 N N . GLU B 1 156 ? 26.875 -17.844 -3.439 1 96.38 156 GLU B N 1
ATOM 7201 C CA . GLU B 1 156 ? 27.016 -16.484 -3.945 1 96.38 156 GLU B CA 1
ATOM 7202 C C . GLU B 1 156 ? 27.016 -16.453 -5.473 1 96.38 156 GLU B C 1
ATOM 7204 O O . GLU B 1 156 ? 27.859 -15.82 -6.094 1 96.38 156 GLU B O 1
ATOM 7209 N N . CYS B 1 157 ? 26.234 -17.344 -6.047 1 97.62 157 CYS B N 1
ATOM 7210 C CA . CYS B 1 157 ? 25.922 -17.391 -7.473 1 97.62 157 CYS B CA 1
ATOM 7211 C C . CYS B 1 157 ? 27.062 -18.031 -8.258 1 97.62 157 CYS B C 1
ATOM 7213 O O . CYS B 1 157 ? 27.172 -17.844 -9.469 1 97.62 157 CYS B O 1
ATOM 7215 N N . ASN B 1 158 ? 27.922 -18.75 -7.59 1 98.12 158 ASN B N 1
ATOM 7216 C CA . ASN B 1 158 ? 28.969 -19.531 -8.242 1 98.12 158 ASN B CA 1
ATOM 7217 C C . ASN B 1 158 ? 28.812 -21.016 -7.941 1 98.12 158 ASN B C 1
ATOM 7219 O O . ASN B 1 158 ? 28.422 -21.391 -6.84 1 98.12 158 ASN B O 1
ATOM 7223 N N . VAL B 1 159 ? 29.203 -21.828 -8.93 1 98.06 159 VAL B N 1
ATOM 7224 C CA . VAL B 1 159 ? 29.062 -23.281 -8.812 1 98.06 159 VAL B CA 1
ATOM 7225 C C . VAL B 1 159 ? 30.375 -23.891 -8.297 1 98.06 159 VAL B C 1
ATOM 7227 O O . VAL B 1 159 ? 31.453 -23.594 -8.82 1 98.06 159 VAL B O 1
ATOM 7230 N N . TYR B 1 160 ? 30.266 -24.672 -7.312 1 97.06 160 TYR B N 1
ATOM 7231 C CA . TYR B 1 160 ? 31.375 -25.438 -6.75 1 97.06 160 TYR B CA 1
ATOM 7232 C C . TYR B 1 160 ? 31.156 -26.938 -6.902 1 97.06 160 TYR B C 1
ATOM 7234 O O . TYR B 1 160 ? 30.031 -27.422 -6.715 1 97.06 160 TYR B O 1
ATOM 7242 N N . TYR B 1 161 ? 32.219 -27.672 -7.262 1 97.12 161 TYR B N 1
ATOM 7243 C CA . TYR B 1 161 ? 32.156 -29.125 -7.395 1 97.12 161 TYR B CA 1
ATOM 7244 C C . TYR B 1 161 ? 32.938 -29.797 -6.27 1 97.12 161 TYR B C 1
ATOM 7246 O O . TYR B 1 161 ? 34.062 -29.391 -5.941 1 97.12 161 TYR B O 1
ATOM 7254 N N . VAL B 1 162 ? 32.281 -30.734 -5.703 1 95.75 162 VAL B N 1
ATOM 7255 C CA . VAL B 1 162 ? 32.875 -31.578 -4.676 1 95.75 162 VAL B CA 1
ATOM 7256 C C . VAL B 1 162 ? 32.969 -33 -5.164 1 95.75 162 VAL B C 1
ATOM 7258 O O . VAL B 1 162 ? 31.969 -33.688 -5.289 1 95.75 162 VAL B O 1
ATOM 7261 N N . HIS B 1 163 ? 34.156 -33.438 -5.277 1 93.81 163 HIS B N 1
ATOM 7262 C CA . HIS B 1 163 ? 34.375 -34.812 -5.777 1 93.81 163 HIS B CA 1
ATOM 7263 C C . HIS B 1 163 ? 34.094 -35.844 -4.695 1 93.81 163 HIS B C 1
ATOM 7265 O O . HIS B 1 163 ? 33.656 -36.938 -4.988 1 93.81 163 HIS B O 1
ATOM 7271 N N . ASP B 1 164 ? 34.5 -35.438 -3.541 1 92.88 164 ASP B N 1
ATOM 7272 C CA . ASP B 1 164 ? 34.344 -36.312 -2.377 1 92.88 164 ASP B CA 1
ATOM 7273 C C . ASP B 1 164 ? 33.875 -35.531 -1.154 1 92.88 164 ASP B C 1
ATOM 7275 O O . ASP B 1 164 ? 34.625 -34.719 -0.612 1 92.88 164 ASP B O 1
ATOM 7279 N N . VAL B 1 165 ? 32.781 -35.875 -0.705 1 92.62 165 VAL B N 1
ATOM 7280 C CA . VAL B 1 165 ? 32.125 -35.125 0.343 1 92.62 165 VAL B CA 1
ATOM 7281 C C . VAL B 1 165 ? 32.844 -35.312 1.666 1 92.62 165 VAL B C 1
ATOM 7283 O O . VAL B 1 165 ? 32.719 -34.5 2.59 1 92.62 165 VAL B O 1
ATOM 7286 N N . ASP B 1 166 ? 33.531 -36.312 1.73 1 87.44 166 ASP B N 1
ATOM 7287 C CA . ASP B 1 166 ? 34.281 -36.531 2.961 1 87.44 166 ASP B CA 1
ATOM 7288 C C . ASP B 1 166 ? 35.469 -35.594 3.066 1 87.44 166 ASP B C 1
ATOM 7290 O O . ASP B 1 166 ? 36.062 -35.469 4.141 1 87.44 166 ASP B O 1
ATOM 7294 N N . THR B 1 167 ? 35.656 -35.031 1.876 1 79.88 167 THR B N 1
ATOM 7295 C CA . THR B 1 167 ? 36.781 -34.094 1.877 1 79.88 167 THR B CA 1
ATOM 7296 C C . THR B 1 167 ? 36.281 -32.656 1.713 1 79.88 167 THR B C 1
ATOM 7298 O O . THR B 1 167 ? 35.219 -32.406 1.176 1 79.88 167 THR B O 1
ATOM 7301 N N . ASP B 1 168 ? 36.688 -31.75 2.465 1 68.25 168 ASP B N 1
ATOM 7302 C CA . ASP B 1 168 ? 36.281 -30.359 2.334 1 68.25 168 ASP B CA 1
ATOM 7303 C C . ASP B 1 168 ? 36.969 -29.703 1.132 1 68.25 168 ASP B C 1
ATOM 7305 O O . ASP B 1 168 ? 37.375 -28.547 1.199 1 68.25 168 ASP B O 1
ATOM 7309 N N . ASN B 1 169 ? 37.062 -30.438 0.098 1 85.94 169 ASN B N 1
ATOM 7310 C CA . ASN B 1 169 ? 37.781 -29.859 -1.038 1 85.94 169 ASN B CA 1
ATOM 7311 C C . ASN B 1 169 ? 36.812 -29.5 -2.174 1 85.94 169 ASN B C 1
ATOM 7313 O O . ASN B 1 169 ? 36.562 -30.312 -3.047 1 85.94 169 ASN B O 1
ATOM 7317 N N . ALA B 1 170 ? 36.219 -28.312 -2.129 1 92.94 170 ALA B N 1
ATOM 7318 C CA . ALA B 1 170 ? 35.344 -27.812 -3.182 1 92.94 170 ALA B CA 1
ATOM 7319 C C . ALA B 1 170 ? 36.156 -27.031 -4.223 1 92.94 170 ALA B C 1
ATOM 7321 O O . ALA B 1 170 ? 37.062 -26.266 -3.875 1 92.94 170 ALA B O 1
ATOM 7322 N N . VAL B 1 171 ? 35.906 -27.297 -5.445 1 94.94 171 VAL B N 1
ATOM 7323 C CA . VAL B 1 171 ? 36.562 -26.578 -6.543 1 94.94 171 VAL B CA 1
ATOM 7324 C C . VAL B 1 171 ? 35.531 -25.688 -7.242 1 94.94 171 VAL B C 1
ATOM 7326 O O . VAL B 1 171 ? 34.438 -26.156 -7.621 1 94.94 171 VAL B O 1
ATOM 7329 N N . ALA B 1 172 ? 35.875 -24.422 -7.426 1 95.88 172 ALA B N 1
ATOM 7330 C CA . ALA B 1 172 ? 35 -23.5 -8.117 1 95.88 172 ALA B CA 1
ATOM 7331 C C . ALA B 1 172 ? 35 -23.734 -9.617 1 95.88 172 ALA B C 1
ATOM 7333 O O . ALA B 1 172 ? 36.062 -23.703 -10.258 1 95.88 172 ALA B O 1
ATOM 7334 N N . LEU B 1 173 ? 33.875 -24 -10.164 1 97.44 173 LEU B N 1
ATOM 7335 C CA . LEU B 1 173 ? 33.75 -24.156 -11.609 1 97.44 173 LEU B CA 1
ATOM 7336 C C . LEU B 1 173 ? 33.531 -22.797 -12.266 1 97.44 173 LEU B C 1
ATOM 7338 O O . LEU B 1 173 ? 33.875 -22.594 -13.422 1 97.44 173 LEU B O 1
ATOM 7342 N N . THR B 1 174 ? 32.781 -21.906 -11.625 1 97.31 174 THR B N 1
ATOM 7343 C CA . THR B 1 174 ? 32.562 -20.531 -12.055 1 97.31 174 THR B CA 1
ATOM 7344 C C . THR B 1 174 ? 33 -19.547 -10.977 1 97.31 174 THR B C 1
ATOM 7346 O O . THR B 1 174 ? 33.094 -19.891 -9.797 1 97.31 174 THR B O 1
ATOM 7349 N N . ARG B 1 175 ? 33.281 -18.25 -11.352 1 96.56 175 ARG B N 1
ATOM 7350 C CA . ARG B 1 175 ? 33.844 -17.297 -10.398 1 96.56 175 ARG B CA 1
ATOM 7351 C C . ARG B 1 175 ? 33.281 -15.906 -10.602 1 96.56 175 ARG B C 1
ATOM 7353 O O . ARG B 1 175 ? 33.5 -15.008 -9.789 1 96.56 175 ARG B O 1
ATOM 7360 N N . ASP B 1 176 ? 32.562 -15.734 -11.648 1 97 176 ASP B N 1
ATOM 7361 C CA . ASP B 1 176 ? 32.125 -14.391 -11.992 1 97 176 ASP B CA 1
ATOM 7362 C C . ASP B 1 176 ? 30.672 -14.172 -11.602 1 97 176 ASP B C 1
ATOM 7364 O O . ASP B 1 176 ? 30.031 -13.227 -12.062 1 97 176 ASP B O 1
ATOM 7368 N N . GLY B 1 177 ? 30.125 -15.039 -10.781 1 98 177 GLY B N 1
ATOM 7369 C CA . GLY B 1 177 ? 28.781 -14.836 -10.266 1 98 177 GLY B CA 1
ATOM 7370 C C . GLY B 1 177 ? 28.656 -13.57 -9.438 1 98 177 GLY B C 1
ATOM 7371 O O . GLY B 1 177 ? 29.578 -13.203 -8.703 1 98 177 GLY B O 1
ATOM 7372 N N . LYS B 1 178 ? 27.578 -12.859 -9.594 1 97.62 178 LYS B N 1
ATOM 7373 C CA . LYS B 1 178 ? 27.25 -11.656 -8.828 1 97.62 178 LYS B CA 1
ATOM 7374 C C . LYS B 1 178 ? 25.828 -11.727 -8.281 1 97.62 178 LYS B C 1
ATOM 7376 O O . LYS B 1 178 ? 24.859 -11.578 -9.023 1 97.62 178 LYS B O 1
ATOM 7381 N N . PRO B 1 179 ? 25.719 -11.883 -6.914 1 95.19 179 PRO B N 1
ATOM 7382 C CA . PRO B 1 179 ? 24.375 -11.953 -6.328 1 95.19 179 PRO B CA 1
ATOM 7383 C C . PRO B 1 179 ? 23.484 -10.797 -6.77 1 95.19 179 PRO B C 1
ATOM 7385 O O . PRO B 1 179 ? 23.891 -9.633 -6.719 1 95.19 179 PRO B O 1
ATOM 7388 N N . GLY B 1 180 ? 22.312 -11.195 -7.293 1 95 180 GLY B N 1
ATOM 7389 C CA . GLY B 1 180 ? 21.328 -10.211 -7.719 1 95 180 GLY B CA 1
ATOM 7390 C C . GLY B 1 180 ? 21.469 -9.82 -9.18 1 95 180 GLY B C 1
ATOM 7391 O O . GLY B 1 180 ? 20.609 -9.133 -9.727 1 95 180 GLY B O 1
ATOM 7392 N N . GLU B 1 181 ? 22.531 -10.297 -9.875 1 97.19 181 GLU B N 1
ATOM 7393 C CA . GLU B 1 181 ? 22.766 -9.828 -11.242 1 97.19 181 GLU B CA 1
ATOM 7394 C C . GLU B 1 181 ? 23.125 -10.984 -12.164 1 97.19 181 GLU B C 1
ATOM 7396 O O . GLU B 1 181 ? 22.594 -11.094 -13.273 1 97.19 181 GLU B O 1
ATOM 7401 N N . ILE B 1 182 ? 24.125 -11.773 -11.719 1 98.56 182 ILE B N 1
ATOM 7402 C CA . ILE B 1 182 ? 24.594 -12.875 -12.547 1 98.56 182 ILE B CA 1
ATOM 7403 C C . ILE B 1 182 ? 24.516 -14.188 -11.773 1 98.56 182 ILE B C 1
ATOM 7405 O O . ILE B 1 182 ? 25.141 -14.336 -10.719 1 98.56 182 ILE B O 1
ATOM 7409 N N . TYR B 1 183 ? 23.859 -15.156 -12.289 1 98.56 183 TYR B N 1
ATOM 7410 C CA . TYR B 1 183 ? 23.594 -16.406 -11.602 1 98.56 183 TYR B CA 1
ATOM 7411 C C . TYR B 1 183 ? 24.172 -17.594 -12.375 1 98.56 183 TYR B C 1
ATOM 7413 O O . TYR B 1 183 ? 23.969 -17.703 -13.586 1 98.56 183 TYR B O 1
ATOM 7421 N N . HIS B 1 184 ? 24.906 -18.453 -11.75 1 98.75 184 HIS B N 1
ATOM 7422 C CA . HIS B 1 184 ? 25.375 -19.719 -12.305 1 98.75 184 HIS B CA 1
ATOM 7423 C C . HIS B 1 184 ? 24.812 -20.906 -11.508 1 98.75 184 HIS B C 1
ATOM 7425 O O . HIS B 1 184 ? 25.016 -20.984 -10.297 1 98.75 184 HIS B O 1
ATOM 7431 N N . GLY B 1 185 ? 24.156 -21.766 -12.18 1 98.69 185 GLY B N 1
ATOM 7432 C CA . GLY B 1 185 ? 23.703 -23 -11.562 1 98.69 185 GLY B CA 1
ATOM 7433 C C . GLY B 1 185 ? 22.5 -22.797 -10.656 1 98.69 185 GLY B C 1
ATOM 7434 O O . GLY B 1 185 ? 21.984 -23.766 -10.07 1 98.69 185 GLY B O 1
ATOM 7435 N N . VAL B 1 186 ? 22.078 -21.641 -10.484 1 98.56 186 VAL B N 1
ATOM 7436 C CA . VAL B 1 186 ? 20.891 -21.266 -9.727 1 98.56 186 VAL B CA 1
ATOM 7437 C C . VAL B 1 186 ? 20.031 -20.297 -10.547 1 98.56 186 VAL B C 1
ATOM 7439 O O . VAL B 1 186 ? 20.578 -19.453 -11.281 1 98.56 186 VAL B O 1
ATOM 7442 N N . THR B 1 187 ? 18.797 -20.406 -10.406 1 98.31 187 THR B N 1
ATOM 7443 C CA . THR B 1 187 ? 17.891 -19.609 -11.242 1 98.31 187 THR B CA 1
ATOM 7444 C C . THR B 1 187 ? 17.75 -18.188 -10.695 1 98.31 187 THR B C 1
ATOM 7446 O O . THR B 1 187 ? 17.938 -17.969 -9.5 1 98.31 187 THR B O 1
ATOM 7449 N N . ASP B 1 188 ? 17.547 -17.234 -11.609 1 97.94 188 ASP B N 1
ATOM 7450 C CA . ASP B 1 188 ? 16.984 -15.945 -11.219 1 97.94 188 ASP B CA 1
ATOM 7451 C C . ASP B 1 188 ? 15.484 -16.031 -10.984 1 97.94 188 ASP B C 1
ATOM 7453 O O . ASP B 1 188 ? 14.914 -17.125 -10.977 1 97.94 188 ASP B O 1
ATOM 7457 N N . TRP B 1 189 ? 14.859 -14.883 -10.68 1 97.5 189 TRP B N 1
ATOM 7458 C CA . TRP B 1 189 ? 13.43 -14.906 -10.391 1 97.5 189 TRP B CA 1
ATOM 7459 C C . TRP B 1 189 ? 12.641 -15.422 -11.594 1 97.5 189 TRP B C 1
ATOM 7461 O O . TRP B 1 189 ? 11.758 -16.266 -11.445 1 97.5 189 TRP B O 1
ATOM 7471 N N . LEU B 1 190 ? 12.914 -14.938 -12.766 1 98.25 190 LEU B N 1
ATOM 7472 C CA . LEU B 1 190 ? 12.125 -15.227 -13.961 1 98.25 190 LEU B CA 1
ATOM 7473 C C . LEU B 1 190 ? 12.125 -16.719 -14.266 1 98.25 190 LEU B C 1
ATOM 7475 O O . LEU B 1 190 ? 11.062 -17.328 -14.445 1 98.25 190 LEU B O 1
ATOM 7479 N N . TYR B 1 191 ? 13.305 -17.344 -14.328 1 98.31 191 TYR B N 1
ATOM 7480 C CA . TYR B 1 191 ? 13.406 -18.75 -14.703 1 98.31 191 TYR B CA 1
ATOM 7481 C C . TYR B 1 191 ? 12.859 -19.656 -13.609 1 98.31 191 TYR B C 1
ATOM 7483 O O . TYR B 1 191 ? 12.289 -20.703 -13.898 1 98.31 191 TYR B O 1
ATOM 7491 N N . GLU B 1 192 ? 13.07 -19.266 -12.398 1 97.44 192 GLU B N 1
ATOM 7492 C CA . GLU B 1 192 ? 12.5 -20.078 -11.328 1 97.44 192 GLU B CA 1
ATOM 7493 C C . GLU B 1 192 ? 10.977 -20.078 -11.383 1 97.44 192 GLU B C 1
ATOM 7495 O O . GLU B 1 192 ? 10.344 -21.109 -11.172 1 97.44 192 GLU B O 1
ATOM 7500 N N . GLU B 1 193 ? 10.422 -18.969 -11.695 1 96.88 193 GLU B N 1
ATOM 7501 C CA . GLU B 1 193 ? 8.977 -18.781 -11.633 1 96.88 193 GLU B CA 1
ATOM 7502 C C . GLU B 1 193 ? 8.297 -19.344 -12.883 1 96.88 193 GLU B C 1
ATOM 7504 O O . GLU B 1 193 ? 7.242 -19.969 -12.797 1 96.88 193 GLU B O 1
ATOM 7509 N N . GLU B 1 194 ? 8.938 -19.156 -14.023 1 97.56 194 GLU B N 1
ATOM 7510 C CA . GLU B 1 194 ? 8.148 -19.312 -15.242 1 97.56 194 GLU B CA 1
ATOM 7511 C C . GLU B 1 194 ? 8.641 -20.484 -16.078 1 97.56 194 GLU B C 1
ATOM 7513 O O . GLU B 1 194 ? 7.934 -20.969 -16.969 1 97.56 194 GLU B O 1
ATOM 7518 N N . MET B 1 195 ? 9.836 -20.938 -15.844 1 97.69 195 MET B N 1
ATOM 7519 C CA . MET B 1 195 ? 10.375 -21.906 -16.797 1 97.69 195 MET B CA 1
ATOM 7520 C C . MET B 1 195 ? 10.734 -23.219 -16.078 1 97.69 195 MET B C 1
ATOM 7522 O O . MET B 1 195 ? 10.109 -24.25 -16.328 1 97.69 195 MET B O 1
ATOM 7526 N N . PHE B 1 196 ? 11.586 -23.062 -15.062 1 97.19 196 PHE B N 1
ATOM 7527 C CA . PHE B 1 196 ? 12.125 -24.297 -14.477 1 97.19 196 PHE B CA 1
ATOM 7528 C C . PHE B 1 196 ? 11.32 -24.703 -13.242 1 97.19 196 PHE B C 1
ATOM 7530 O O . PHE B 1 196 ? 11.414 -25.844 -12.789 1 97.19 196 PHE B O 1
ATOM 7537 N N . ASN B 1 197 ? 10.602 -23.734 -12.641 1 96.56 197 ASN B N 1
ATOM 7538 C CA . ASN B 1 197 ? 9.891 -24 -11.391 1 96.56 197 ASN B CA 1
ATOM 7539 C C . ASN B 1 197 ? 10.789 -24.703 -10.375 1 96.56 197 ASN B C 1
ATOM 7541 O O . ASN B 1 197 ? 10.383 -25.688 -9.758 1 96.56 197 ASN B O 1
ATOM 7545 N N . ALA B 1 198 ? 12 -24.25 -10.281 1 96.5 198 ALA B N 1
ATOM 7546 C CA . ALA B 1 198 ? 13.031 -24.797 -9.391 1 96.5 198 ALA B CA 1
ATOM 7547 C C . ALA B 1 198 ? 14.133 -23.766 -9.133 1 96.5 198 ALA B C 1
ATOM 7549 O O . ALA B 1 198 ? 14.32 -22.844 -9.93 1 96.5 198 ALA B O 1
ATOM 7550 N N . ALA B 1 199 ? 14.812 -24.031 -8.094 1 97.44 199 ALA B N 1
ATOM 7551 C CA . ALA B 1 199 ? 15.945 -23.172 -7.777 1 97.44 199 ALA B CA 1
ATOM 7552 C C . ALA B 1 199 ? 17.172 -23.562 -8.586 1 97.44 199 ALA B C 1
ATOM 7554 O O . ALA B 1 199 ? 17.953 -22.703 -9.008 1 97.44 199 ALA B O 1
ATOM 7555 N N . GLU B 1 200 ? 17.328 -24.844 -8.758 1 97.62 200 GLU B N 1
ATOM 7556 C CA . GLU B 1 200 ? 18.547 -25.359 -9.391 1 97.62 200 GLU B CA 1
ATOM 7557 C C . GLU B 1 200 ? 18.5 -25.172 -10.906 1 97.62 200 GLU B C 1
ATOM 7559 O O . GLU B 1 200 ? 17.438 -25.328 -11.516 1 97.62 200 GLU B O 1
ATOM 7564 N N . ALA B 1 201 ? 19.609 -24.859 -11.453 1 98.56 201 ALA B N 1
ATOM 7565 C CA . ALA B 1 201 ? 19.812 -24.766 -12.898 1 98.56 201 ALA B CA 1
ATOM 7566 C C . ALA B 1 201 ? 21.141 -25.406 -13.305 1 98.56 201 ALA B C 1
ATOM 7568 O O . ALA B 1 201 ? 21.953 -24.797 -14.008 1 98.56 201 ALA B O 1
ATOM 7569 N N . MET B 1 202 ? 21.391 -26.547 -12.805 1 98.56 202 MET B N 1
ATOM 7570 C CA . MET B 1 202 ? 22.531 -27.375 -13.164 1 98.56 202 MET B CA 1
ATOM 7571 C C . MET B 1 202 ? 22.156 -28.859 -13.156 1 98.56 202 MET B C 1
ATOM 7573 O O . MET B 1 202 ? 21.266 -29.266 -12.398 1 98.56 202 MET B O 1
ATOM 7577 N N . TRP B 1 203 ? 22.828 -29.688 -14 1 98.19 203 TRP B N 1
ATOM 7578 C CA . TRP B 1 203 ? 22.406 -31.062 -14.234 1 98.19 203 TRP B CA 1
ATOM 7579 C C . TRP B 1 203 ? 23.609 -31.969 -14.453 1 98.19 203 TRP B C 1
ATOM 7581 O O . TRP B 1 203 ? 24.344 -31.812 -15.43 1 98.19 203 TRP B O 1
ATOM 7591 N N . PHE B 1 204 ? 23.812 -32.938 -13.578 1 97.75 204 PHE B N 1
ATOM 7592 C CA . PHE B 1 204 ? 24.844 -33.938 -13.758 1 97.75 204 PHE B CA 1
ATOM 7593 C C . PHE B 1 204 ? 24.484 -34.906 -14.859 1 97.75 204 PHE B C 1
ATOM 7595 O O . PHE B 1 204 ? 23.312 -35.281 -15.008 1 97.75 204 PHE B O 1
ATOM 7602 N N . SER B 1 205 ? 25.516 -35.312 -15.633 1 97.06 205 SER B N 1
ATOM 7603 C CA . SER B 1 205 ? 25.281 -36.438 -16.547 1 97.06 205 SER B CA 1
ATOM 7604 C C . SER B 1 205 ? 25.031 -37.719 -15.781 1 97.06 205 SER B C 1
ATOM 7606 O O . SER B 1 205 ? 25.328 -37.812 -14.594 1 97.06 205 SER B O 1
ATOM 7608 N N . PRO B 1 206 ? 24.438 -38.75 -16.422 1 94.06 206 PRO B N 1
ATOM 7609 C CA . PRO B 1 206 ? 23.984 -39.938 -15.719 1 94.06 206 PRO B CA 1
ATOM 7610 C C . PRO B 1 206 ? 25.109 -40.625 -14.93 1 94.06 206 PRO B C 1
ATOM 7612 O O . PRO B 1 206 ? 24.875 -41.094 -13.82 1 94.06 206 PRO B O 1
ATOM 7615 N N . LYS B 1 207 ? 26.344 -40.625 -15.422 1 94 207 LYS B N 1
ATOM 7616 C CA . LYS B 1 207 ? 27.453 -41.281 -14.734 1 94 207 LYS B CA 1
ATOM 7617 C C . LYS B 1 207 ? 28.312 -40.281 -14 1 94 207 LYS B C 1
ATOM 7619 O O . LYS B 1 207 ? 29.359 -40.625 -13.453 1 94 207 LYS B O 1
ATOM 7624 N N . GLY B 1 208 ? 27.984 -39.062 -14.102 1 95.19 208 GLY B N 1
ATOM 7625 C CA . GLY B 1 208 ? 28.656 -38.031 -13.328 1 95.19 208 GLY B CA 1
ATOM 7626 C C . GLY B 1 208 ? 29.922 -37.531 -13.984 1 95.19 208 GLY B C 1
ATOM 7627 O O . GLY B 1 208 ? 30.766 -36.906 -13.328 1 95.19 208 GLY B O 1
ATOM 7628 N N . SER B 1 209 ? 30.062 -37.719 -15.266 1 95.44 209 SER B N 1
ATOM 7629 C CA . SER B 1 209 ? 31.25 -37.281 -15.969 1 95.44 209 SER B CA 1
ATOM 7630 C C . SER B 1 209 ? 31.172 -35.781 -16.328 1 95.44 209 SER B C 1
ATOM 7632 O O . SER B 1 209 ? 32.188 -35.125 -16.516 1 95.44 209 SER B O 1
ATOM 7634 N N . TYR B 1 210 ? 29.969 -35.344 -16.484 1 97.19 210 TYR B N 1
ATOM 7635 C CA . TYR B 1 210 ? 29.766 -33.969 -16.938 1 97.19 210 TYR B CA 1
ATOM 7636 C C . TYR B 1 210 ? 28.766 -33.25 -16.031 1 97.19 210 TYR B C 1
ATOM 7638 O O . TYR B 1 210 ? 27.938 -33.906 -15.383 1 97.19 210 TYR B O 1
ATOM 7646 N N . LEU B 1 211 ? 28.859 -31.953 -15.93 1 98.19 211 LEU B N 1
ATOM 7647 C CA . LEU B 1 211 ? 27.891 -31.078 -15.273 1 98.19 211 LEU B CA 1
ATOM 7648 C C . LEU B 1 211 ? 27.484 -29.938 -16.188 1 98.19 211 LEU B C 1
ATOM 7650 O O . LEU B 1 211 ? 28.328 -29.109 -16.578 1 98.19 211 LEU B O 1
ATOM 7654 N N . ALA B 1 212 ? 26.219 -29.906 -16.609 1 98.75 212 ALA B N 1
ATOM 7655 C CA . ALA B 1 212 ? 25.688 -28.781 -17.359 1 98.75 212 ALA B CA 1
ATOM 7656 C C . ALA B 1 212 ? 25.266 -27.656 -16.406 1 98.75 212 ALA B C 1
ATOM 7658 O O . ALA B 1 212 ? 24.594 -27.906 -15.398 1 98.75 212 ALA B O 1
ATOM 7659 N N . VAL B 1 213 ? 25.672 -26.438 -16.672 1 98.81 213 VAL B N 1
ATOM 7660 C CA . VAL B 1 213 ? 25.391 -25.297 -15.82 1 98.81 213 VAL B CA 1
ATOM 7661 C C . VAL B 1 213 ? 24.781 -24.172 -16.641 1 98.81 213 VAL B C 1
ATOM 7663 O O . VAL B 1 213 ? 25.406 -23.672 -17.594 1 98.81 213 VAL B O 1
ATOM 7666 N N . ALA B 1 214 ? 23.578 -23.781 -16.281 1 98.81 214 ALA B N 1
ATOM 7667 C CA . ALA B 1 214 ? 22.969 -22.625 -16.922 1 98.81 214 ALA B CA 1
ATOM 7668 C C . ALA B 1 214 ? 23.406 -21.328 -16.25 1 98.81 214 ALA B C 1
ATOM 7670 O O . ALA B 1 214 ? 23.703 -21.312 -15.062 1 98.81 214 ALA B O 1
ATOM 7671 N N . THR B 1 215 ? 23.469 -20.297 -17 1 98.62 215 THR B N 1
ATOM 7672 C CA . THR B 1 215 ? 23.812 -18.969 -16.516 1 98.62 215 THR B CA 1
ATOM 7673 C C . THR B 1 215 ? 22.734 -17.953 -16.891 1 98.62 215 THR B C 1
ATOM 7675 O O . THR B 1 215 ? 22.188 -18 -18 1 98.62 215 THR B O 1
ATOM 7678 N N . PHE B 1 216 ? 22.422 -17.094 -15.984 1 98.75 216 PHE B N 1
ATOM 7679 C CA . PHE B 1 216 ? 21.469 -16.016 -16.219 1 98.75 216 PHE B CA 1
ATOM 7680 C C . PHE B 1 216 ? 22.078 -14.656 -15.867 1 98.75 216 PHE B C 1
ATOM 7682 O O . PHE B 1 216 ? 22.469 -14.43 -14.719 1 98.75 216 PHE B O 1
ATOM 7689 N N . ASN B 1 217 ? 22.203 -13.789 -16.781 1 98.69 217 ASN B N 1
ATOM 7690 C CA . ASN B 1 217 ? 22.75 -12.445 -16.594 1 98.69 217 ASN B CA 1
ATOM 7691 C C . ASN B 1 217 ? 21.641 -11.391 -16.578 1 98.69 217 ASN B C 1
ATOM 7693 O O . ASN B 1 217 ? 21.156 -10.992 -17.641 1 98.69 217 ASN B O 1
ATOM 7697 N N . ASP B 1 218 ? 21.375 -10.898 -15.422 1 98.56 218 ASP B N 1
ATOM 7698 C CA . ASP B 1 218 ? 20.297 -9.93 -15.219 1 98.56 218 ASP B CA 1
ATOM 7699 C C . ASP B 1 218 ? 20.844 -8.508 -15.141 1 98.56 218 ASP B C 1
ATOM 7701 O O . ASP B 1 218 ? 20.141 -7.59 -14.719 1 98.56 218 ASP B O 1
ATOM 7705 N N . THR B 1 219 ? 22 -8.25 -15.477 1 98.06 219 THR B N 1
ATOM 7706 C CA . THR B 1 219 ? 22.672 -6.969 -15.312 1 98.06 219 THR B CA 1
ATOM 7707 C C . THR B 1 219 ? 21.812 -5.836 -15.875 1 98.06 219 THR B C 1
ATOM 7709 O O . THR B 1 219 ? 21.734 -4.754 -15.281 1 98.06 219 THR B O 1
ATOM 7712 N N . ASN B 1 220 ? 21.188 -6.086 -17.016 1 97.81 220 ASN B N 1
ATOM 7713 C CA . ASN B 1 220 ? 20.453 -5.023 -17.688 1 97.81 220 ASN B CA 1
ATOM 7714 C C . ASN B 1 220 ? 18.938 -5.168 -17.469 1 97.81 220 ASN B C 1
ATOM 7716 O O . ASN B 1 220 ? 18.156 -4.473 -18.109 1 97.81 220 ASN B O 1
ATOM 7720 N N . VAL B 1 221 ? 18.531 -6.086 -16.641 1 98.25 221 VAL B N 1
ATOM 7721 C CA . VAL B 1 221 ? 17.125 -6.258 -16.297 1 98.25 221 VAL B CA 1
ATOM 7722 C C . VAL B 1 221 ? 16.719 -5.215 -15.258 1 98.25 221 VAL B C 1
ATOM 7724 O O . VAL B 1 221 ? 17.453 -4.949 -14.312 1 98.25 221 VAL B O 1
ATOM 7727 N N . GLU B 1 222 ? 15.578 -4.586 -15.43 1 97.06 222 GLU B N 1
ATOM 7728 C CA . GLU B 1 222 ? 15.117 -3.557 -14.508 1 97.06 222 GLU B CA 1
ATOM 7729 C C . GLU B 1 222 ? 14.719 -4.16 -13.164 1 97.06 222 GLU B C 1
ATOM 7731 O O . GLU B 1 222 ? 14.375 -5.34 -13.086 1 97.06 222 GLU B O 1
ATOM 7736 N N . THR B 1 223 ? 14.789 -3.332 -12.148 1 96.75 223 THR B N 1
ATOM 7737 C CA . THR B 1 223 ? 14.555 -3.756 -10.766 1 96.75 223 THR B CA 1
ATOM 7738 C C . THR B 1 223 ? 13.148 -3.389 -10.32 1 96.75 223 THR B C 1
ATOM 7740 O O . THR B 1 223 ? 12.703 -2.256 -10.516 1 96.75 223 THR B O 1
ATOM 7743 N N . ALA B 1 224 ? 12.383 -4.344 -9.828 1 96.5 224 ALA B N 1
ATOM 7744 C CA . ALA B 1 224 ? 11.125 -4.094 -9.133 1 96.5 224 ALA B CA 1
ATOM 7745 C C . ALA B 1 224 ? 11.352 -3.934 -7.633 1 96.5 224 ALA B C 1
ATOM 7747 O O . ALA B 1 224 ? 12.242 -4.57 -7.062 1 96.5 224 ALA B O 1
ATOM 7748 N N . THR B 1 225 ? 10.547 -3.068 -7 1 95 225 THR B N 1
ATOM 7749 C CA . THR B 1 225 ? 10.703 -2.789 -5.578 1 95 225 THR B CA 1
ATOM 7750 C C . THR B 1 225 ? 9.352 -2.732 -4.879 1 95 225 THR B C 1
ATOM 7752 O O . THR B 1 225 ? 8.336 -2.441 -5.512 1 95 225 THR B O 1
ATOM 7755 N N . TYR B 1 226 ? 9.18 -3.053 -3.641 1 93.88 226 TYR B N 1
ATOM 7756 C CA . TYR B 1 226 ? 8.023 -2.832 -2.781 1 93.88 226 TYR B CA 1
ATOM 7757 C C . TYR B 1 226 ? 8.43 -2.805 -1.312 1 93.88 226 TYR B C 1
ATOM 7759 O O . TYR B 1 226 ? 9.484 -3.334 -0.943 1 93.88 226 TYR B O 1
ATOM 7767 N N . PRO B 1 227 ? 7.695 -2.186 -0.478 1 95 227 PRO B N 1
ATOM 7768 C CA . PRO B 1 227 ? 8.055 -2.1 0.94 1 95 227 PRO B CA 1
ATOM 7769 C C . PRO B 1 227 ? 7.695 -3.363 1.717 1 95 227 PRO B C 1
ATOM 7771 O O . PRO B 1 227 ? 6.703 -4.027 1.397 1 95 227 PRO B O 1
ATOM 7774 N N . TYR B 1 228 ? 8.477 -3.727 2.65 1 96 228 TYR B N 1
ATOM 7775 C CA . TYR B 1 228 ? 8.195 -4.684 3.717 1 96 228 TYR B CA 1
ATOM 7776 C C . TYR B 1 228 ? 8.109 -3.98 5.066 1 96 228 TYR B C 1
ATOM 7778 O O . TYR B 1 228 ? 9.102 -3.453 5.566 1 96 228 TYR B O 1
ATOM 7786 N N . TYR B 1 229 ? 6.934 -3.967 5.688 1 96.56 229 TYR B N 1
ATOM 7787 C CA . TYR B 1 229 ? 6.652 -3.115 6.836 1 96.56 229 TYR B CA 1
ATOM 7788 C C . TYR B 1 229 ? 7.191 -3.736 8.117 1 96.56 229 TYR B C 1
ATOM 7790 O O . TYR B 1 229 ? 7.559 -3.021 9.055 1 96.56 229 TYR B O 1
ATOM 7798 N N . GLY B 1 230 ? 7.227 -5.055 8.211 1 94.31 230 GLY B N 1
ATOM 7799 C CA . GLY B 1 230 ? 7.766 -5.723 9.391 1 94.31 230 GLY B CA 1
ATOM 7800 C C . GLY B 1 230 ? 6.785 -5.773 10.547 1 94.31 230 GLY B C 1
ATOM 7801 O O . GLY B 1 230 ? 5.57 -5.699 10.344 1 94.31 230 GLY B O 1
ATOM 7802 N N . GLN B 1 231 ? 7.301 -5.969 11.766 1 90.69 231 GLN B N 1
ATOM 7803 C CA . GLN B 1 231 ? 6.477 -6.133 12.961 1 90.69 231 GLN B CA 1
ATOM 7804 C C . GLN B 1 231 ? 6.074 -4.777 13.539 1 90.69 231 GLN B C 1
ATOM 7806 O O . GLN B 1 231 ? 6.898 -3.865 13.633 1 90.69 231 GLN B O 1
ATOM 7811 N N . PRO B 1 232 ? 4.875 -4.723 13.883 1 86.69 232 PRO B N 1
ATOM 7812 C CA . PRO B 1 232 ? 4.402 -3.438 14.406 1 86.69 232 PRO B CA 1
ATOM 7813 C C . PRO B 1 232 ? 4.98 -3.109 15.781 1 86.69 232 PRO B C 1
ATOM 7815 O O . PRO B 1 232 ? 5.359 -4.016 16.531 1 86.69 232 PRO B O 1
ATOM 7818 N N . SER B 1 233 ? 5.09 -1.896 16.156 1 81.19 233 SER B N 1
ATOM 7819 C CA . SER B 1 233 ? 5.395 -1.311 17.453 1 81.19 233 SER B CA 1
ATOM 7820 C C . SER B 1 233 ? 6.73 -1.816 17.984 1 81.19 233 SER B C 1
ATOM 7822 O O . SER B 1 233 ? 6.883 -2.025 19.188 1 81.19 233 SER B O 1
ATOM 7824 N N . ASP B 1 234 ? 7.648 -2.215 17.062 1 80.81 234 ASP B N 1
ATOM 7825 C CA . ASP B 1 234 ? 9.023 -2.568 17.406 1 80.81 234 ASP B CA 1
ATOM 7826 C C . ASP B 1 234 ? 9.953 -1.364 17.25 1 80.81 234 ASP B C 1
ATOM 7828 O O . ASP B 1 234 ? 10.117 -0.838 16.141 1 80.81 234 ASP B O 1
ATOM 7832 N N . PRO B 1 235 ? 10.492 -0.915 18.359 1 84.81 235 PRO B N 1
ATOM 7833 C CA . PRO B 1 235 ? 11.359 0.264 18.281 1 84.81 235 PRO B CA 1
ATOM 7834 C C . PRO B 1 235 ? 12.531 0.068 17.328 1 84.81 235 PRO B C 1
ATOM 7836 O O . PRO B 1 235 ? 13.133 1.045 16.875 1 84.81 235 PRO B O 1
ATOM 7839 N N . SER B 1 236 ? 12.828 -1.158 17.016 1 86.5 236 SER B N 1
ATOM 7840 C CA . SER B 1 236 ? 13.938 -1.446 16.109 1 86.5 236 SER B CA 1
ATOM 7841 C C . SER B 1 236 ? 13.477 -1.462 14.656 1 86.5 236 SER B C 1
ATOM 7843 O O . SER B 1 236 ? 14.305 -1.424 13.734 1 86.5 236 SER B O 1
ATOM 7845 N N . ASN B 1 237 ? 12.203 -1.478 14.461 1 89.12 237 ASN B N 1
ATOM 7846 C CA . ASN B 1 237 ? 11.609 -1.492 13.125 1 89.12 237 ASN B CA 1
ATOM 7847 C C . ASN B 1 237 ? 10.742 -0.26 12.883 1 89.12 237 ASN B C 1
ATOM 7849 O O . ASN B 1 237 ? 9.523 -0.375 12.719 1 89.12 237 ASN B O 1
ATOM 7853 N N . GLN B 1 238 ? 11.406 0.857 12.734 1 95.44 238 GLN B N 1
ATOM 7854 C CA . GLN B 1 238 ? 10.625 2.078 12.594 1 95.44 238 GLN B CA 1
ATOM 7855 C C . GLN B 1 238 ? 10.461 2.469 11.133 1 95.44 238 GLN B C 1
ATOM 7857 O O . GLN B 1 238 ? 9.594 3.277 10.789 1 95.44 238 GLN B O 1
ATOM 7862 N N . TYR B 1 239 ? 11.344 1.908 10.281 1 96.56 239 TYR B N 1
ATOM 7863 C CA . TYR B 1 239 ? 11.297 2.219 8.852 1 96.56 239 TYR B CA 1
ATOM 7864 C C . TYR B 1 239 ? 11.062 0.959 8.031 1 96.56 239 TYR B C 1
ATOM 7866 O O . TYR B 1 239 ? 11.773 -0.035 8.18 1 96.56 239 TYR B O 1
ATOM 7874 N N . PRO B 1 240 ? 10.039 0.935 7.145 1 95.31 240 PRO B N 1
ATOM 7875 C CA . PRO B 1 240 ? 9.891 -0.221 6.258 1 95.31 240 PRO B CA 1
ATOM 7876 C C . PRO B 1 240 ? 11.148 -0.511 5.445 1 95.31 240 PRO B C 1
ATOM 7878 O O . PRO B 1 240 ? 11.852 0.417 5.039 1 95.31 240 PRO B O 1
ATOM 7881 N N . GLU B 1 241 ? 11.391 -1.721 5.219 1 94.12 241 GLU B N 1
ATOM 7882 C CA . GLU B 1 241 ? 12.484 -2.135 4.34 1 94.12 241 GLU B CA 1
ATOM 7883 C C . GLU B 1 241 ? 12.031 -2.188 2.887 1 94.12 241 GLU B C 1
ATOM 7885 O O . GLU B 1 241 ? 10.906 -2.6 2.596 1 94.12 241 GLU B O 1
ATOM 7890 N N . ILE B 1 242 ? 12.875 -1.801 1.965 1 94.81 242 ILE B N 1
ATOM 7891 C CA . ILE B 1 242 ? 12.539 -1.892 0.549 1 94.81 242 ILE B CA 1
ATOM 7892 C C . ILE B 1 242 ? 13.148 -3.158 -0.049 1 94.81 242 ILE B C 1
ATOM 7894 O O . ILE B 1 242 ? 14.367 -3.338 -0.024 1 94.81 242 ILE B O 1
ATOM 7898 N N . VAL B 1 243 ? 12.289 -3.957 -0.513 1 94.06 243 VAL B N 1
ATOM 7899 C CA . VAL B 1 243 ? 12.703 -5.172 -1.203 1 94.06 243 VAL B CA 1
ATOM 7900 C C . VAL B 1 243 ? 13 -4.859 -2.668 1 94.06 243 VAL B C 1
ATOM 7902 O O . VAL B 1 243 ? 12.25 -4.125 -3.316 1 94.06 243 VAL B O 1
ATOM 7905 N N . HIS B 1 244 ? 14.164 -5.441 -3.16 1 93.62 244 HIS B N 1
ATOM 7906 C CA . HIS B 1 244 ? 14.594 -5.277 -4.543 1 93.62 244 HIS B CA 1
ATOM 7907 C C . HIS B 1 244 ? 14.828 -6.625 -5.215 1 93.62 244 HIS B C 1
ATOM 7909 O O . HIS B 1 244 ? 15.375 -7.543 -4.602 1 93.62 244 HIS B O 1
ATOM 7915 N N . PHE B 1 245 ? 14.367 -6.762 -6.418 1 94.25 245 PHE B N 1
ATOM 7916 C CA . PHE B 1 245 ? 14.727 -7.918 -7.23 1 94.25 245 PHE B CA 1
ATOM 7917 C C . PHE B 1 245 ? 14.508 -7.629 -8.711 1 94.25 245 PHE B C 1
ATOM 7919 O O . PHE B 1 245 ? 13.695 -6.777 -9.07 1 94.25 245 PHE B O 1
ATOM 7926 N N . LYS B 1 246 ? 15.297 -8.289 -9.57 1 97.75 246 LYS B N 1
ATOM 7927 C CA . LYS B 1 246 ? 15.172 -8.109 -11.016 1 97.75 246 LYS B CA 1
ATOM 7928 C C . LYS B 1 246 ? 13.891 -8.75 -11.539 1 97.75 246 LYS B C 1
ATOM 7930 O O . LYS B 1 246 ? 13.586 -9.898 -11.211 1 97.75 246 LYS B O 1
ATOM 7935 N N . TYR B 1 247 ? 13.148 -8.008 -12.25 1 97.94 247 TYR B N 1
ATOM 7936 C CA . TYR B 1 247 ? 11.844 -8.43 -12.75 1 97.94 247 TYR B CA 1
ATOM 7937 C C . TYR B 1 247 ? 11.562 -7.809 -14.109 1 97.94 247 TYR B C 1
ATOM 7939 O O . TYR B 1 247 ? 11.102 -6.664 -14.195 1 97.94 247 TYR B O 1
ATOM 7947 N N . PRO B 1 248 ? 11.82 -8.523 -15.195 1 98.19 248 PRO B N 1
ATOM 7948 C CA . PRO B 1 248 ? 11.547 -7.961 -16.516 1 98.19 248 PRO B CA 1
ATOM 7949 C C . PRO B 1 248 ? 10.055 -7.91 -16.844 1 98.19 248 PRO B C 1
ATOM 7951 O O . PRO B 1 248 ? 9.43 -8.945 -17.062 1 98.19 248 PRO B O 1
ATOM 7954 N N . LYS B 1 249 ? 9.516 -6.711 -16.953 1 98 249 LYS B N 1
ATOM 7955 C CA . LYS B 1 249 ? 8.117 -6.539 -17.328 1 98 249 LYS B CA 1
ATOM 7956 C C . LYS B 1 249 ? 7.957 -6.559 -18.844 1 98 249 LYS B C 1
ATOM 7958 O O . LYS B 1 249 ? 8.938 -6.387 -19.578 1 98 249 LYS B O 1
ATOM 7963 N N . ALA B 1 250 ? 6.766 -6.77 -19.328 1 97.81 250 ALA B N 1
ATOM 7964 C CA . ALA B 1 250 ? 6.48 -6.988 -20.75 1 97.81 250 ALA B CA 1
ATOM 7965 C C . ALA B 1 250 ? 7.133 -5.91 -21.609 1 97.81 250 ALA B C 1
ATOM 7967 O O . ALA B 1 250 ? 7.004 -4.715 -21.328 1 97.81 250 ALA B O 1
ATOM 7968 N N . GLY B 1 251 ? 7.812 -6.312 -22.609 1 97.25 251 GLY B N 1
ATOM 7969 C CA . GLY B 1 251 ? 8.438 -5.41 -23.562 1 97.25 251 GLY B CA 1
ATOM 7970 C C . GLY B 1 251 ? 9.812 -4.941 -23.125 1 97.25 251 GLY B C 1
ATOM 7971 O O . GLY B 1 251 ? 10.539 -4.32 -23.906 1 97.25 251 GLY B O 1
ATOM 7972 N N . ARG B 1 252 ? 10.219 -5.246 -21.922 1 97.12 252 ARG B N 1
ATOM 7973 C CA . ARG B 1 252 ? 11.492 -4.773 -21.391 1 97.12 252 ARG B CA 1
ATOM 7974 C C . ARG B 1 252 ? 12.578 -5.836 -21.547 1 97.12 252 ARG B C 1
ATOM 7976 O O . ARG B 1 252 ? 12.328 -6.906 -22.094 1 97.12 252 ARG B O 1
ATOM 7983 N N . GLN B 1 253 ? 13.773 -5.59 -21.109 1 97.06 253 GLN B N 1
ATOM 7984 C CA . GLN B 1 253 ? 14.93 -6.445 -21.359 1 97.06 253 GLN B CA 1
ATOM 7985 C C . GLN B 1 253 ? 14.867 -7.711 -20.5 1 97.06 253 GLN B C 1
ATOM 7987 O O . GLN B 1 253 ? 14.578 -7.645 -19.312 1 97.06 253 GLN B O 1
ATOM 7992 N N . ASN B 1 254 ? 15.117 -8.844 -21.141 1 98.19 254 ASN B N 1
ATOM 7993 C CA . ASN B 1 254 ? 15.195 -10.133 -20.469 1 98.19 254 ASN B CA 1
ATOM 7994 C C . ASN B 1 254 ? 16.625 -10.438 -20.016 1 98.19 254 ASN B C 1
ATOM 7996 O O . ASN B 1 254 ? 17.578 -9.812 -20.484 1 98.19 254 ASN B O 1
ATOM 8000 N N . PRO B 1 255 ? 16.734 -11.398 -19.094 1 98.12 255 PRO B N 1
ATOM 8001 C CA . PRO B 1 255 ? 18.078 -11.898 -18.812 1 98.12 255 PRO B CA 1
ATOM 8002 C C . PRO B 1 255 ? 18.719 -12.594 -20.016 1 98.12 255 PRO B C 1
ATOM 8004 O O . PRO B 1 255 ? 18.016 -13.195 -20.828 1 98.12 255 PRO B O 1
ATOM 8007 N N . VAL B 1 256 ? 20.047 -12.5 -20.094 1 98.31 256 VAL B N 1
ATOM 8008 C CA . VAL B 1 256 ? 20.781 -13.266 -21.094 1 98.31 256 VAL B CA 1
ATOM 8009 C C . VAL B 1 256 ? 21.109 -14.648 -20.547 1 98.31 256 VAL B C 1
ATOM 8011 O O . VAL B 1 256 ? 21.734 -14.773 -19.5 1 98.31 256 VAL B O 1
ATOM 8014 N N . VAL B 1 257 ? 20.672 -15.656 -21.281 1 98.31 257 VAL B N 1
ATOM 8015 C CA . VAL B 1 257 ? 20.844 -17.016 -20.781 1 98.31 257 VAL B CA 1
ATOM 8016 C C . VAL B 1 257 ? 21.969 -17.719 -21.531 1 98.31 257 VAL B C 1
ATOM 8018 O O . VAL B 1 257 ? 22.219 -17.438 -22.703 1 98.31 257 VAL B O 1
ATOM 8021 N N . GLY B 1 258 ? 22.719 -18.484 -20.812 1 98 258 GLY B N 1
ATOM 8022 C CA . GLY B 1 258 ? 23.766 -19.328 -21.359 1 98 258 GLY B CA 1
ATOM 8023 C C . GLY B 1 258 ? 23.781 -20.719 -20.766 1 98 258 GLY B C 1
ATOM 8024 O O . GLY B 1 258 ? 23.156 -20.969 -19.734 1 98 258 GLY B O 1
ATOM 8025 N N . LEU B 1 259 ? 24.438 -21.609 -21.469 1 98.62 259 LEU B N 1
ATOM 8026 C CA . LEU B 1 259 ? 24.594 -22.984 -21.016 1 98.62 259 LEU B CA 1
ATOM 8027 C C . LEU B 1 259 ? 26 -23.484 -21.312 1 98.62 259 LEU B C 1
ATOM 8029 O O . LEU B 1 259 ? 26.484 -23.375 -22.438 1 98.62 259 LEU B O 1
ATOM 8033 N N . ARG B 1 260 ? 26.656 -24 -20.281 1 98.06 260 ARG B N 1
ATOM 8034 C CA . ARG B 1 260 ? 27.984 -24.594 -20.422 1 98.06 260 ARG B CA 1
ATOM 8035 C C . ARG B 1 260 ? 28.031 -25.984 -19.797 1 98.06 260 ARG B C 1
ATOM 8037 O O . ARG B 1 260 ? 27.297 -26.281 -18.859 1 98.06 260 ARG B O 1
ATOM 8044 N N . VAL B 1 261 ? 28.906 -26.781 -20.344 1 98.31 261 VAL B N 1
ATOM 8045 C CA . VAL B 1 261 ? 29.094 -28.109 -19.812 1 98.31 261 VAL B CA 1
ATOM 8046 C C . VAL B 1 261 ? 30.547 -28.281 -19.344 1 98.31 261 VAL B C 1
ATOM 8048 O O . VAL B 1 261 ? 31.484 -28.047 -20.109 1 98.31 261 VAL B O 1
ATOM 8051 N N . PHE B 1 262 ? 30.703 -28.672 -18.109 1 97.81 262 PHE B N 1
ATOM 8052 C CA . PHE B 1 262 ? 32.031 -28.906 -17.531 1 97.81 262 PHE B CA 1
ATOM 8053 C C . PHE B 1 262 ? 32.344 -30.391 -17.5 1 97.81 262 PHE B C 1
ATOM 8055 O O . PHE B 1 262 ? 31.5 -31.219 -17.156 1 97.81 262 PHE B O 1
ATOM 8062 N N . LYS B 1 263 ? 33.531 -30.688 -17.891 1 95.94 263 LYS B N 1
ATOM 8063 C CA . LYS B 1 263 ? 34.031 -32.062 -17.719 1 95.94 263 LYS B CA 1
ATOM 8064 C C . LYS B 1 263 ? 34.656 -32.25 -16.328 1 95.94 263 LYS B C 1
ATOM 8066 O O . LYS B 1 263 ? 35.625 -31.578 -15.977 1 95.94 263 LYS B O 1
ATOM 8071 N N . LEU B 1 264 ? 34.219 -33.219 -15.578 1 95.31 264 LEU B N 1
ATOM 8072 C CA . LEU B 1 264 ? 34.5 -33.25 -14.148 1 95.31 264 LEU B CA 1
ATOM 8073 C C . LEU B 1 264 ? 35.781 -34.031 -13.859 1 95.31 264 LEU B C 1
ATOM 8075 O O . LEU B 1 264 ? 36.312 -33.969 -12.742 1 95.31 264 LEU B O 1
ATOM 8079 N N . ASP B 1 265 ? 36.312 -34.656 -14.844 1 91.5 265 ASP B N 1
ATOM 8080 C CA . ASP B 1 265 ? 37.594 -35.312 -14.672 1 91.5 265 ASP B CA 1
ATOM 8081 C C . ASP B 1 265 ? 38.75 -34.375 -15.102 1 91.5 265 ASP B C 1
ATOM 8083 O O . ASP B 1 265 ? 39.906 -34.688 -14.891 1 91.5 265 ASP B O 1
ATOM 8087 N N . ASP B 1 266 ? 38.438 -33.281 -15.656 1 91 266 ASP B N 1
ATOM 8088 C CA . ASP B 1 266 ? 39.375 -32.25 -16.047 1 91 266 ASP B CA 1
ATOM 8089 C C . ASP B 1 266 ? 38.875 -30.875 -15.656 1 91 266 ASP B C 1
ATOM 8091 O O . ASP B 1 266 ? 38.469 -30.094 -16.516 1 91 266 ASP B O 1
ATOM 8095 N N . LEU B 1 267 ? 39.031 -30.531 -14.484 1 86.06 267 LEU B N 1
ATOM 8096 C CA . LEU B 1 267 ? 38.406 -29.344 -13.938 1 86.06 267 LEU B CA 1
ATOM 8097 C C . LEU B 1 267 ? 39.156 -28.078 -14.391 1 86.06 267 LEU B C 1
ATOM 8099 O O . LEU B 1 267 ? 38.625 -26.969 -14.266 1 86.06 267 LEU B O 1
ATOM 8103 N N . ARG B 1 268 ? 40.312 -28.141 -14.906 1 77.5 268 ARG B N 1
ATOM 8104 C CA . ARG B 1 268 ? 41.125 -27 -15.367 1 77.5 268 ARG B CA 1
ATOM 8105 C C . ARG B 1 268 ? 40.844 -26.719 -16.844 1 77.5 268 ARG B C 1
ATOM 8107 O O . ARG B 1 268 ? 41.281 -25.688 -17.375 1 77.5 268 ARG B O 1
ATOM 8114 N N . GLY B 1 269 ? 40.094 -27.656 -17.438 1 87 269 GLY B N 1
ATOM 8115 C CA . GLY B 1 269 ? 39.781 -27.484 -18.844 1 87 269 GLY B CA 1
ATOM 8116 C C . GLY B 1 269 ? 38.688 -26.438 -19.094 1 87 269 GLY B C 1
ATOM 8117 O O . GLY B 1 269 ? 37.969 -26.062 -18.156 1 87 269 GLY B O 1
ATOM 8118 N N . GLU B 1 270 ? 38.688 -25.984 -20.375 1 91.75 270 GLU B N 1
ATOM 8119 C CA . GLU B 1 270 ? 37.656 -25.031 -20.75 1 91.75 270 GLU B CA 1
ATOM 8120 C C . GLU B 1 270 ? 36.312 -25.734 -20.906 1 91.75 270 GLU B C 1
ATOM 8122 O O . GLU B 1 270 ? 36.219 -26.781 -21.547 1 91.75 270 GLU B O 1
ATOM 8127 N N . PRO B 1 271 ? 35.281 -25.203 -20.281 1 95.25 271 PRO B N 1
ATOM 8128 C CA . PRO B 1 271 ? 33.969 -25.812 -20.438 1 95.25 271 PRO B CA 1
ATOM 8129 C C . PRO B 1 271 ? 33.438 -25.719 -21.875 1 95.25 271 PRO B C 1
ATOM 8131 O O . PRO B 1 271 ? 33.875 -24.844 -22.641 1 95.25 271 PRO B O 1
ATOM 8134 N N . TRP B 1 272 ? 32.594 -26.578 -22.219 1 94.94 272 TRP B N 1
ATOM 8135 C CA . TRP B 1 272 ? 31.938 -26.562 -23.516 1 94.94 272 TRP B CA 1
ATOM 8136 C C . TRP B 1 272 ? 30.766 -25.594 -23.516 1 94.94 272 TRP B C 1
ATOM 8138 O O . TRP B 1 272 ? 29.828 -25.75 -22.734 1 94.94 272 TRP B O 1
ATOM 8148 N N . ASN B 1 273 ? 30.828 -24.609 -24.375 1 95.69 273 ASN B N 1
ATOM 8149 C CA . ASN B 1 273 ? 29.703 -23.688 -24.531 1 95.69 273 ASN B CA 1
ATOM 8150 C C . ASN B 1 273 ? 28.656 -24.266 -25.484 1 95.69 273 ASN B C 1
ATOM 8152 O O . ASN B 1 273 ? 28.969 -24.609 -26.625 1 95.69 273 ASN B O 1
ATOM 8156 N N . ILE B 1 274 ? 27.453 -24.391 -25.031 1 97.38 274 ILE B N 1
ATOM 8157 C CA . ILE B 1 274 ? 26.359 -24.891 -25.875 1 97.38 274 ILE B CA 1
ATOM 8158 C C . ILE B 1 274 ? 25.672 -23.719 -26.562 1 97.38 274 ILE B C 1
ATOM 8160 O O . ILE B 1 274 ? 24.953 -22.953 -25.906 1 97.38 274 ILE B O 1
ATOM 8164 N N . PRO B 1 275 ? 25.766 -23.594 -27.812 1 94.69 275 PRO B N 1
ATOM 8165 C CA . PRO B 1 275 ? 25.188 -22.422 -28.5 1 94.69 275 PRO B CA 1
ATOM 8166 C C . PRO B 1 275 ? 23.688 -22.562 -28.734 1 94.69 275 PRO B C 1
ATOM 8168 O O . PRO B 1 275 ? 23.203 -23.656 -29.047 1 94.69 275 PRO B O 1
ATOM 8171 N N . ALA B 1 276 ? 22.984 -21.516 -28.562 1 97.19 276 ALA B N 1
ATOM 8172 C CA . ALA B 1 276 ? 21.594 -21.453 -29.047 1 97.19 276 ALA B CA 1
ATOM 8173 C C . ALA B 1 276 ? 21.547 -21.219 -30.547 1 97.19 276 ALA B C 1
ATOM 8175 O O . ALA B 1 276 ? 22.391 -20.531 -31.109 1 97.19 276 ALA B O 1
ATOM 8176 N N . PRO B 1 277 ? 20.609 -21.828 -31.203 1 98 277 PRO B N 1
ATOM 8177 C CA . PRO B 1 277 ? 20.453 -21.547 -32.625 1 98 277 PRO B CA 1
ATOM 8178 C C . PRO B 1 277 ? 19.828 -20.188 -32.906 1 98 277 PRO B C 1
ATOM 8180 O O . PRO B 1 277 ? 18.688 -20.109 -33.375 1 98 277 PRO B O 1
ATOM 8183 N N . VAL B 1 278 ? 20.531 -19.141 -32.812 1 97.19 278 VAL B N 1
ATOM 8184 C CA . VAL B 1 278 ? 20.062 -17.766 -32.75 1 97.19 278 VAL B CA 1
ATOM 8185 C C . VAL B 1 278 ? 19.438 -17.391 -34.125 1 97.19 278 VAL B C 1
ATOM 8187 O O . VAL B 1 278 ? 18.594 -16.5 -34.188 1 97.19 278 VAL B O 1
ATOM 8190 N N . ASP B 1 279 ? 19.859 -18.078 -35.188 1 97.25 279 ASP B N 1
ATOM 8191 C CA . ASP B 1 279 ? 19.297 -17.797 -36.5 1 97.25 279 ASP B CA 1
ATOM 8192 C C . ASP B 1 279 ? 17.812 -18.172 -36.562 1 97.25 279 ASP B C 1
ATOM 8194 O O . ASP B 1 279 ? 17.062 -17.641 -37.406 1 97.25 279 ASP B O 1
ATOM 8198 N N . ILE B 1 280 ? 17.422 -19.031 -35.656 1 97.94 280 ILE B N 1
ATOM 8199 C CA . ILE B 1 280 ? 16.047 -19.5 -35.656 1 97.94 280 ILE B CA 1
ATOM 8200 C C . ILE B 1 280 ? 15.289 -18.906 -34.469 1 97.94 280 ILE B C 1
ATOM 8202 O O . ILE B 1 280 ? 14.219 -18.312 -34.656 1 97.94 280 ILE B O 1
ATOM 8206 N N . VAL B 1 281 ? 15.844 -18.938 -33.281 1 98.06 281 VAL B N 1
ATOM 8207 C CA . VAL B 1 281 ? 15.109 -18.547 -32.094 1 98.06 281 VAL B CA 1
ATOM 8208 C C . VAL B 1 281 ? 15.43 -17.094 -31.734 1 98.06 281 VAL B C 1
ATOM 8210 O O . VAL B 1 281 ? 14.82 -16.5 -30.844 1 98.06 281 VAL B O 1
ATOM 8213 N N . GLY B 1 282 ? 16.422 -16.453 -32.375 1 97.25 282 GLY B N 1
ATOM 8214 C CA . GLY B 1 282 ? 16.766 -15.062 -32.156 1 97.25 282 GLY B CA 1
ATOM 8215 C C . GLY B 1 282 ? 17.766 -14.867 -31.031 1 97.25 282 GLY B C 1
ATOM 8216 O O . GLY B 1 282 ? 18.078 -15.82 -30.312 1 97.25 282 GLY B O 1
ATOM 8217 N N . LEU B 1 283 ? 18.172 -13.586 -30.828 1 96.12 283 LEU B N 1
ATOM 8218 C CA . LEU B 1 283 ? 19.156 -13.234 -29.812 1 96.12 283 LEU B CA 1
ATOM 8219 C C . LEU B 1 283 ? 18.516 -13.234 -28.422 1 96.12 283 LEU B C 1
ATOM 8221 O O . LEU B 1 283 ? 19.156 -13.586 -27.438 1 96.12 283 LEU B O 1
ATOM 8225 N N . ASP B 1 284 ? 17.297 -12.867 -28.422 1 97.19 284 ASP B N 1
ATOM 8226 C CA . ASP B 1 284 ? 16.562 -12.844 -27.172 1 97.19 284 ASP B CA 1
ATOM 8227 C C . ASP B 1 284 ? 15.789 -14.141 -26.969 1 97.19 284 ASP B C 1
ATOM 8229 O O . ASP B 1 284 ? 14.555 -14.133 -26.938 1 97.19 284 ASP B O 1
ATOM 8233 N N . HIS B 1 285 ? 16.516 -15.242 -26.844 1 98.5 285 HIS B N 1
ATOM 8234 C CA . HIS B 1 285 ? 15.914 -16.578 -26.75 1 98.5 285 HIS B CA 1
ATOM 8235 C C . HIS B 1 285 ? 15.844 -17.047 -25.312 1 98.5 285 HIS B C 1
ATOM 8237 O O . HIS B 1 285 ? 16.406 -16.406 -24.406 1 98.5 285 HIS B O 1
ATOM 8243 N N . TYR B 1 286 ? 15.062 -18.094 -25.062 1 98.69 286 TYR B N 1
ATOM 8244 C CA . TYR B 1 286 ? 14.938 -18.75 -23.766 1 98.69 286 TYR B CA 1
ATOM 8245 C C . TYR B 1 286 ? 15.516 -20.156 -23.797 1 98.69 286 TYR B C 1
ATOM 8247 O O . TYR B 1 286 ? 15.469 -20.828 -24.828 1 98.69 286 TYR B O 1
ATOM 8255 N N . LEU B 1 287 ? 16.094 -20.531 -22.656 1 98.75 287 LEU B N 1
ATOM 8256 C CA . LEU B 1 287 ? 16.438 -21.922 -22.391 1 98.75 287 LEU B CA 1
ATOM 8257 C C . LEU B 1 287 ? 15.25 -22.672 -21.781 1 98.75 287 LEU B C 1
ATOM 8259 O O . LEU B 1 287 ? 14.898 -22.438 -20.625 1 98.75 287 LEU B O 1
ATOM 8263 N N . GLY B 1 288 ? 14.664 -23.578 -22.578 1 98.31 288 GLY B N 1
ATOM 8264 C CA . GLY B 1 288 ? 13.445 -24.234 -22.141 1 98.31 288 GLY B CA 1
ATOM 8265 C C . GLY B 1 288 ? 13.695 -25.391 -21.203 1 98.31 288 GLY B C 1
ATOM 8266 O O . GLY B 1 288 ? 13.062 -25.484 -20.141 1 98.31 288 GLY B O 1
ATOM 8267 N N . ARG B 1 289 ? 14.539 -26.266 -21.594 1 97.38 289 ARG B N 1
ATOM 8268 C CA . ARG B 1 289 ? 14.883 -27.391 -20.734 1 97.38 289 ARG B CA 1
ATOM 8269 C C . ARG B 1 289 ? 16.219 -28.016 -21.141 1 97.38 289 ARG B C 1
ATOM 8271 O O . ARG B 1 289 ? 16.672 -27.828 -22.281 1 97.38 289 ARG B O 1
ATOM 8278 N N . VAL B 1 290 ? 16.828 -28.656 -20.234 1 98.38 290 VAL B N 1
ATOM 8279 C CA . VAL B 1 290 ? 18.094 -29.359 -20.375 1 98.38 290 VAL B CA 1
ATOM 8280 C C . VAL B 1 290 ? 17.969 -30.781 -19.859 1 98.38 290 VAL B C 1
ATOM 8282 O O . VAL B 1 290 ? 17.625 -31 -18.703 1 98.38 290 VAL B O 1
ATOM 8285 N N . ASN B 1 291 ? 18.266 -31.75 -20.766 1 97.75 291 ASN B N 1
ATOM 8286 C CA . ASN B 1 291 ? 18.172 -33.156 -20.391 1 97.75 291 ASN B CA 1
ATOM 8287 C C . ASN B 1 291 ? 19.344 -33.969 -20.938 1 97.75 291 ASN B C 1
ATOM 8289 O O . ASN B 1 291 ? 19.891 -33.625 -22 1 97.75 291 ASN B O 1
ATOM 8293 N N . TRP B 1 292 ? 19.719 -35 -20.219 1 97.5 292 TRP B N 1
ATOM 8294 C CA . TRP B 1 292 ? 20.688 -35.969 -20.719 1 97.5 292 TRP B CA 1
ATOM 8295 C C . TRP B 1 292 ? 20 -37.188 -21.328 1 97.5 292 TRP B C 1
ATOM 8297 O O . TRP B 1 292 ? 19.281 -37.906 -20.641 1 97.5 292 TRP B O 1
ATOM 8307 N N . ALA B 1 293 ? 20.188 -37.375 -22.609 1 97.19 293 ALA B N 1
ATOM 8308 C CA . ALA B 1 293 ? 19.688 -38.594 -23.25 1 97.19 293 ALA B CA 1
ATOM 8309 C C . ALA B 1 293 ? 20.609 -39.781 -22.984 1 97.19 293 ALA B C 1
ATOM 8311 O O . ALA B 1 293 ? 20.172 -40.938 -22.969 1 97.19 293 ALA B O 1
ATOM 8312 N N . SER B 1 294 ? 21.828 -39.531 -22.891 1 95.81 294 SER B N 1
ATOM 8313 C CA . SER B 1 294 ? 22.891 -40.438 -22.5 1 95.81 294 SER B CA 1
ATOM 8314 C C . SER B 1 294 ? 24 -39.719 -21.75 1 95.81 294 SER B C 1
ATOM 8316 O O . SER B 1 294 ? 23.891 -38.531 -21.453 1 95.81 294 SER B O 1
ATOM 8318 N N . GLU B 1 295 ? 25.062 -40.531 -21.438 1 95.38 295 GLU B N 1
ATOM 8319 C CA . GLU B 1 295 ? 26.188 -39.938 -20.719 1 95.38 295 GLU B CA 1
ATOM 8320 C C . GLU B 1 295 ? 26.844 -38.844 -21.562 1 95.38 295 GLU B C 1
ATOM 8322 O O . GLU B 1 295 ? 27.359 -37.844 -21.016 1 95.38 295 GLU B O 1
ATOM 8327 N N . GLN B 1 296 ? 26.75 -38.969 -22.875 1 94.38 296 GLN B N 1
ATOM 8328 C CA . GLN B 1 296 ? 27.5 -38.062 -23.734 1 94.38 296 GLN B CA 1
ATOM 8329 C C . GLN B 1 296 ? 26.578 -37.156 -24.547 1 94.38 296 GLN B C 1
ATOM 8331 O O . GLN B 1 296 ? 27.031 -36.219 -25.219 1 94.38 296 GLN B O 1
ATOM 8336 N N . ASN B 1 297 ? 25.281 -37.438 -24.531 1 96.69 297 ASN B N 1
ATOM 8337 C CA . ASN B 1 297 ? 24.328 -36.688 -25.359 1 96.69 297 ASN B CA 1
ATOM 8338 C C . ASN B 1 297 ? 23.469 -35.75 -24.5 1 96.69 297 ASN B C 1
ATOM 8340 O O . ASN B 1 297 ? 22.641 -36.219 -23.719 1 96.69 297 ASN B O 1
ATOM 8344 N N . LEU B 1 298 ? 23.656 -34.469 -24.672 1 97.88 298 LEU B N 1
ATOM 8345 C CA . LEU B 1 298 ? 22.859 -33.438 -24.016 1 97.88 298 LEU B CA 1
ATOM 8346 C C . LEU B 1 298 ? 21.781 -32.906 -24.969 1 97.88 298 LEU B C 1
ATOM 8348 O O . LEU B 1 298 ? 22.078 -32.469 -26.062 1 97.88 298 LEU B O 1
ATOM 8352 N N . ILE B 1 299 ? 20.547 -33.031 -24.562 1 98.06 299 ILE B N 1
ATOM 8353 C CA . ILE B 1 299 ? 19.406 -32.562 -25.344 1 98.06 299 ILE B CA 1
ATOM 8354 C C . ILE B 1 299 ? 18.922 -31.219 -24.766 1 98.06 299 ILE B C 1
ATOM 8356 O O . ILE B 1 299 ? 18.562 -31.141 -23.578 1 98.06 299 ILE B O 1
ATOM 8360 N N . VAL B 1 300 ? 18.906 -30.188 -25.578 1 98.38 300 VAL B N 1
ATOM 8361 C CA . VAL B 1 300 ? 18.547 -28.844 -25.125 1 98.38 300 VAL B CA 1
ATOM 8362 C C . VAL B 1 300 ? 17.391 -28.312 -25.953 1 98.38 300 VAL B C 1
ATOM 8364 O O . VAL B 1 300 ? 17.406 -28.406 -27.188 1 98.38 300 VAL B O 1
ATOM 8367 N N . LEU B 1 301 ? 16.359 -27.812 -25.312 1 98.5 301 LEU B N 1
ATOM 8368 C CA . LEU B 1 301 ? 15.266 -27.141 -25.984 1 98.5 301 LEU B CA 1
ATOM 8369 C C . LEU B 1 301 ? 15.383 -25.625 -25.859 1 98.5 301 LEU B C 1
ATOM 8371 O O . LEU B 1 301 ? 15.414 -25.094 -24.75 1 98.5 301 LEU B O 1
ATOM 8375 N N . TRP B 1 302 ? 15.5 -24.953 -26.969 1 98.62 302 TRP B N 1
ATOM 8376 C CA . TRP B 1 302 ? 15.547 -23.5 -27.031 1 98.62 302 TRP B CA 1
ATOM 8377 C C . TRP B 1 302 ? 14.234 -22.938 -27.578 1 98.62 302 TRP B C 1
ATOM 8379 O O . TRP B 1 302 ? 13.578 -23.547 -28.406 1 98.62 302 TRP B O 1
ATOM 8389 N N . LEU B 1 303 ? 13.852 -21.75 -27.094 1 98.75 303 LEU B N 1
ATOM 8390 C CA . LEU B 1 303 ? 12.656 -21.078 -27.562 1 98.75 303 LEU B CA 1
ATOM 8391 C C . LEU B 1 303 ? 12.969 -19.625 -27.938 1 98.75 303 LEU B C 1
ATOM 8393 O O . LEU B 1 303 ? 13.867 -19.016 -27.359 1 98.75 303 LEU B O 1
ATOM 8397 N N . ASN B 1 304 ? 12.25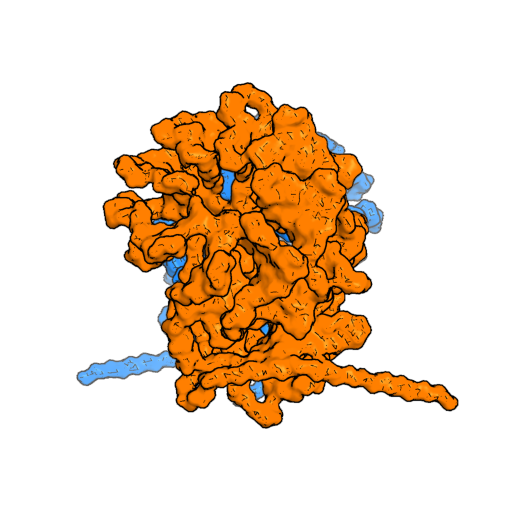8 -19.125 -28.922 1 98.38 304 ASN B N 1
ATOM 8398 C CA . ASN B 1 304 ? 12.32 -17.688 -29.125 1 98.38 304 ASN B CA 1
ATOM 8399 C C . ASN B 1 304 ? 11.617 -16.922 -28 1 98.38 304 ASN B C 1
ATOM 8401 O O . ASN B 1 304 ? 10.938 -17.531 -27.172 1 98.38 304 ASN B O 1
ATOM 8405 N N . ARG B 1 305 ? 11.781 -15.719 -27.938 1 98.12 305 ARG B N 1
ATOM 8406 C CA . ARG B 1 305 ? 11.211 -14.883 -26.875 1 98.12 305 ARG B CA 1
ATOM 8407 C C . ARG B 1 305 ? 9.695 -15.047 -26.812 1 98.12 305 ARG B C 1
ATOM 8409 O O . ARG B 1 305 ? 9.125 -15.188 -25.734 1 98.12 305 ARG B O 1
ATOM 8416 N N . ARG B 1 306 ? 9.031 -15.055 -27.984 1 98.06 306 ARG B N 1
ATOM 8417 C CA . ARG B 1 306 ? 7.582 -15.156 -28.094 1 98.06 306 ARG B CA 1
ATOM 8418 C C . ARG B 1 306 ? 7.09 -16.531 -27.656 1 98.06 306 ARG B C 1
ATOM 8420 O O . ARG B 1 306 ? 5.914 -16.703 -27.328 1 98.06 306 ARG B O 1
ATOM 8427 N N . GLN B 1 307 ? 7.961 -17.531 -27.719 1 98.38 307 GLN B N 1
ATOM 8428 C CA . GLN B 1 307 ? 7.734 -18.906 -27.312 1 98.38 307 GLN B CA 1
ATOM 8429 C C . GLN B 1 307 ? 6.742 -19.609 -28.234 1 98.38 307 GLN B C 1
ATOM 8431 O O . GLN B 1 307 ? 5.898 -20.375 -27.781 1 98.38 307 GLN B O 1
ATOM 8436 N N . ASN B 1 308 ? 6.723 -19.25 -29.469 1 98.44 308 ASN B N 1
ATOM 8437 C CA . ASN B 1 308 ? 5.918 -19.938 -30.469 1 98.44 308 ASN B CA 1
ATOM 8438 C C . ASN B 1 308 ? 6.797 -20.703 -31.469 1 98.44 308 ASN B C 1
ATOM 8440 O O . ASN B 1 308 ? 6.289 -21.312 -32.406 1 98.44 308 ASN B O 1
ATOM 8444 N N . ILE B 1 309 ? 8.102 -20.609 -31.25 1 98.5 309 ILE B N 1
ATOM 8445 C CA . ILE B 1 309 ? 9.078 -21.391 -32 1 98.5 309 ILE B CA 1
ATOM 8446 C C . ILE B 1 309 ? 10.031 -22.078 -31.031 1 98.5 309 ILE B C 1
ATOM 8448 O O . ILE B 1 309 ? 10.523 -21.469 -30.078 1 98.5 309 ILE B O 1
ATOM 8452 N N . SER B 1 310 ? 10.273 -23.344 -31.25 1 98.31 310 SER B N 1
ATOM 8453 C CA . SER B 1 310 ? 11.25 -24.062 -30.453 1 98.31 310 SER B CA 1
ATOM 8454 C C . SER B 1 310 ? 12.18 -24.906 -31.328 1 98.31 310 SER B C 1
ATOM 8456 O O . SER B 1 310 ? 11.805 -25.297 -32.438 1 98.31 310 SER B O 1
ATOM 8458 N N . VAL B 1 311 ? 13.375 -25.078 -30.875 1 98.44 311 VAL B N 1
ATOM 8459 C CA . VAL B 1 311 ? 14.375 -25.906 -31.531 1 98.44 311 VAL B CA 1
ATOM 8460 C C . VAL B 1 311 ? 14.961 -26.906 -30.531 1 98.44 311 VAL B C 1
ATOM 8462 O O . VAL B 1 311 ? 15.469 -26.5 -29.484 1 98.44 311 VAL B O 1
ATOM 8465 N N . LEU B 1 312 ? 14.797 -28.141 -30.859 1 97.88 312 LEU B N 1
ATOM 8466 C CA . LEU B 1 312 ? 15.422 -29.203 -30.078 1 97.88 312 LEU B CA 1
ATOM 8467 C C . LEU B 1 312 ? 16.797 -29.547 -30.641 1 97.88 312 LEU B C 1
ATOM 8469 O O . LEU B 1 312 ? 16.922 -29.906 -31.812 1 97.88 312 LEU B O 1
ATOM 8473 N N . VAL B 1 313 ? 17.812 -29.453 -29.75 1 97.62 313 VAL B N 1
ATOM 8474 C CA . VAL B 1 313 ? 19.188 -29.656 -30.172 1 97.62 313 VAL B CA 1
ATOM 8475 C C . VAL B 1 313 ? 19.781 -30.859 -29.438 1 97.62 313 VAL B C 1
ATOM 8477 O O . VAL B 1 313 ? 19.562 -31.016 -28.234 1 97.62 313 VAL B O 1
ATOM 8480 N N . ASN B 1 314 ? 20.406 -31.719 -30.141 1 97.19 314 ASN B N 1
ATOM 8481 C CA . ASN B 1 314 ? 21.188 -32.812 -29.578 1 97.19 314 ASN B CA 1
ATOM 8482 C C . ASN B 1 314 ? 22.688 -32.562 -29.672 1 97.19 314 ASN B C 1
ATOM 8484 O O . ASN B 1 314 ? 23.25 -32.5 -30.766 1 97.19 314 ASN B O 1
ATOM 8488 N N . CYS B 1 315 ? 23.328 -32.406 -28.547 1 97.44 315 CYS B N 1
ATOM 8489 C CA . CYS B 1 315 ? 24.766 -32.156 -28.5 1 97.44 315 CYS B CA 1
ATOM 8490 C C . CYS B 1 315 ? 25.531 -33.375 -28.078 1 97.44 315 CYS B C 1
ATOM 8492 O O . CYS B 1 315 ? 25.438 -33.812 -26.922 1 97.44 315 CYS B O 1
ATOM 8494 N N . ASP B 1 316 ? 26.297 -33.906 -28.969 1 95.19 316 ASP B N 1
ATOM 8495 C CA . ASP B 1 316 ? 27.203 -35 -28.688 1 95.19 316 ASP B CA 1
ATOM 8496 C C . ASP B 1 316 ? 28.547 -34.5 -28.172 1 95.19 316 ASP B C 1
ATOM 8498 O O . ASP B 1 316 ? 29.344 -33.969 -28.938 1 95.19 316 ASP B O 1
ATOM 8502 N N . LEU B 1 317 ? 28.812 -34.719 -26.953 1 94.5 317 LEU B N 1
ATOM 8503 C CA . LEU B 1 317 ? 29.984 -34.094 -26.328 1 94.5 317 LEU B CA 1
ATOM 8504 C C . LEU B 1 317 ? 31.266 -34.844 -26.719 1 94.5 317 LEU B C 1
ATOM 8506 O O . LEU B 1 317 ? 32.344 -34.281 -26.609 1 94.5 317 LEU B O 1
ATOM 8510 N N . GLU B 1 318 ? 31.156 -36.031 -27.062 1 91.5 318 GLU B N 1
ATOM 8511 C CA . GLU B 1 318 ? 32.312 -36.781 -27.547 1 91.5 318 GLU B CA 1
ATOM 8512 C C . GLU B 1 318 ? 32.75 -36.281 -28.922 1 91.5 318 GLU B C 1
ATOM 8514 O O . GLU B 1 318 ? 33.938 -36.125 -29.188 1 91.5 318 GLU B O 1
ATOM 8519 N N . LYS B 1 319 ? 31.781 -36 -29.719 1 92.44 319 LYS B N 1
ATOM 8520 C CA . LYS B 1 319 ? 32.062 -35.562 -31.078 1 92.44 319 LYS B CA 1
ATOM 8521 C C . LYS B 1 319 ? 32.156 -34.031 -31.125 1 92.44 319 LYS B C 1
ATOM 8523 O O . LYS B 1 319 ? 32.562 -33.469 -32.156 1 92.44 319 LYS B O 1
ATOM 8528 N N . ASP B 1 320 ? 31.859 -33.406 -30.094 1 91.75 320 ASP B N 1
ATOM 8529 C CA . ASP B 1 320 ? 31.859 -31.969 -30.031 1 91.75 320 ASP B CA 1
ATOM 8530 C C . ASP B 1 320 ? 30.984 -31.359 -31.125 1 91.75 320 ASP B C 1
ATOM 8532 O O . ASP B 1 320 ? 31.453 -30.5 -31.891 1 91.75 320 ASP B O 1
ATOM 8536 N N . LYS B 1 321 ? 29.844 -31.859 -31.219 1 94.38 321 LYS B N 1
ATOM 8537 C CA . LYS B 1 321 ? 28.922 -31.406 -32.281 1 94.38 321 LYS B CA 1
ATOM 8538 C C . LYS B 1 321 ? 27.484 -31.328 -31.75 1 94.38 321 LYS B C 1
ATOM 8540 O O . LYS B 1 321 ? 27.016 -32.25 -31.109 1 94.38 321 LYS B O 1
ATOM 8545 N N . CYS B 1 322 ? 26.891 -30.219 -31.984 1 96.25 322 CYS B N 1
ATOM 8546 C CA . CYS B 1 322 ? 25.453 -30.047 -31.719 1 96.25 322 CYS B CA 1
ATOM 8547 C C . CYS B 1 322 ? 24.672 -30.031 -33.031 1 96.25 322 CYS B C 1
ATOM 8549 O O . CYS B 1 322 ? 25.062 -29.359 -33.969 1 96.25 322 CYS B O 1
ATOM 8551 N N . SER B 1 323 ? 23.578 -30.781 -33.094 1 95.25 323 SER B N 1
ATOM 8552 C CA . SER B 1 323 ? 22.734 -30.828 -34.281 1 95.25 323 SER B CA 1
ATOM 8553 C C . SER B 1 323 ? 21.266 -30.578 -33.938 1 95.25 323 SER B C 1
ATOM 8555 O O . SER B 1 323 ? 20.781 -31.031 -32.906 1 95.25 323 SER B O 1
ATOM 8557 N N . ILE B 1 324 ? 20.578 -29.859 -34.844 1 96.31 324 ILE B N 1
ATOM 8558 C CA . ILE B 1 324 ? 19.141 -29.641 -34.688 1 96.31 324 ILE B CA 1
ATOM 8559 C C . ILE B 1 324 ? 18.391 -30.938 -35.031 1 96.31 324 ILE B C 1
ATOM 8561 O O . ILE B 1 324 ? 18.578 -31.5 -36.094 1 96.31 324 ILE B O 1
ATOM 8565 N N . VAL B 1 325 ? 17.516 -31.375 -34.125 1 95.62 325 VAL B N 1
ATOM 8566 C CA . VAL B 1 325 ? 16.828 -32.656 -34.375 1 95.62 325 VAL B CA 1
ATOM 8567 C C . VAL B 1 325 ? 15.328 -32.375 -34.594 1 95.62 325 VAL B C 1
ATOM 8569 O O . VAL B 1 325 ? 14.625 -33.219 -35.156 1 95.62 325 VAL B O 1
ATOM 8572 N N . LYS B 1 326 ? 14.867 -31.297 -34.156 1 96 326 LYS B N 1
ATOM 8573 C CA . LYS B 1 326 ? 13.453 -30.969 -34.344 1 96 326 LYS B CA 1
ATOM 8574 C C . LYS B 1 326 ? 13.219 -29.469 -34.219 1 96 326 LYS B C 1
ATOM 8576 O O . LYS B 1 326 ? 13.766 -28.812 -33.344 1 96 326 LYS B O 1
ATOM 8581 N N . GLU B 1 327 ? 12.547 -28.891 -35.094 1 96.44 327 GLU B N 1
ATOM 8582 C CA . GLU B 1 327 ? 12.016 -27.531 -35.062 1 96.44 327 GLU B CA 1
ATOM 8583 C C . GLU B 1 327 ? 10.492 -27.531 -34.969 1 96.44 327 GLU B C 1
ATOM 8585 O O . GLU B 1 327 ? 9.836 -28.328 -35.656 1 96.44 327 GLU B O 1
ATOM 8590 N N . HIS B 1 328 ? 9.922 -26.797 -34.062 1 96.56 328 HIS B N 1
ATOM 8591 C CA . HIS B 1 328 ? 8.477 -26.719 -33.875 1 96.56 328 HIS B CA 1
ATOM 8592 C C . HIS B 1 328 ? 8 -25.266 -33.875 1 96.56 328 HIS B C 1
ATOM 8594 O O . HIS B 1 328 ? 8.602 -24.422 -33.188 1 96.56 328 HIS B O 1
ATOM 8600 N N . SER B 1 329 ? 6.973 -25 -34.625 1 97.12 329 SER B N 1
ATOM 8601 C CA . SER B 1 329 ? 6.387 -23.656 -34.688 1 97.12 329 SER B CA 1
ATOM 8602 C C . SER B 1 329 ? 4.875 -23.703 -34.469 1 97.12 329 SER B C 1
ATOM 8604 O O . SER B 1 329 ? 4.203 -24.594 -35 1 97.12 329 SER B O 1
ATOM 8606 N N . GLU B 1 330 ? 4.352 -22.875 -33.688 1 97.06 330 GLU B N 1
ATOM 8607 C CA . GLU B 1 330 ? 2.928 -22.625 -33.469 1 97.06 330 GLU B CA 1
ATOM 8608 C C . GLU B 1 330 ? 2.562 -21.188 -33.812 1 97.06 330 GLU B C 1
ATOM 8610 O O . GLU B 1 330 ? 2.461 -20.344 -32.906 1 97.06 330 GLU B O 1
ATOM 8615 N N . SER B 1 331 ? 2.201 -20.875 -35.031 1 93.75 331 SER B N 1
ATOM 8616 C CA . SER B 1 331 ? 1.98 -19.516 -35.5 1 93.75 331 SER B CA 1
ATOM 8617 C C . SER B 1 331 ? 0.774 -18.891 -34.812 1 93.75 331 SER B C 1
ATOM 8619 O O . SER B 1 331 ? 0.741 -17.672 -34.594 1 93.75 331 SER B O 1
ATOM 8621 N N . ASN B 1 332 ? -0.189 -19.672 -34.5 1 95.69 332 ASN B N 1
ATOM 8622 C CA . ASN B 1 332 ? -1.384 -19.172 -33.844 1 95.69 332 ASN B CA 1
ATOM 8623 C C . ASN B 1 332 ? -1.503 -19.703 -32.406 1 95.69 332 ASN B C 1
ATOM 8625 O O . ASN B 1 332 ? -2.59 -20.078 -31.984 1 95.69 332 ASN B O 1
ATOM 8629 N N . GLY B 1 333 ? -0.381 -19.797 -31.734 1 97.62 333 GLY B N 1
ATOM 8630 C CA . GLY B 1 333 ? -0.367 -20.328 -30.375 1 97.62 333 GLY B CA 1
ATOM 8631 C C . GLY B 1 333 ? 0.983 -20.188 -29.703 1 97.62 333 GLY B C 1
ATOM 8632 O O . GLY B 1 333 ? 1.678 -19.188 -29.875 1 97.62 333 GLY B O 1
ATOM 8633 N N . TRP B 1 334 ? 1.302 -21.094 -28.812 1 98.06 334 TRP B N 1
ATOM 8634 C CA . TRP B 1 334 ? 2.541 -21.125 -28.047 1 98.06 334 TRP B CA 1
ATOM 8635 C C . TRP B 1 334 ? 3.018 -22.547 -27.812 1 98.06 334 TRP B C 1
ATOM 8637 O O . TRP B 1 334 ? 2.305 -23.5 -28.141 1 98.06 334 TRP B O 1
ATOM 8647 N N . ILE B 1 335 ? 4.211 -22.656 -27.328 1 97.06 335 ILE B N 1
ATOM 8648 C CA . ILE B 1 335 ? 4.82 -23.953 -27.109 1 97.06 335 ILE B CA 1
ATOM 8649 C C . ILE B 1 335 ? 4.949 -24.203 -25.609 1 97.06 335 ILE B C 1
ATOM 8651 O O . ILE B 1 335 ? 5.484 -23.375 -24.875 1 97.06 335 ILE B O 1
ATOM 8655 N N . ASP B 1 336 ? 4.445 -25.344 -25.156 1 94.69 336 ASP B N 1
ATOM 8656 C CA . ASP B 1 336 ? 4.605 -25.75 -23.766 1 94.69 336 ASP B CA 1
ATOM 8657 C C . ASP B 1 336 ? 5.891 -26.547 -23.562 1 94.69 336 ASP B C 1
ATOM 8659 O O . ASP B 1 336 ? 6.227 -27.406 -24.391 1 94.69 336 ASP B O 1
ATOM 8663 N N . VAL B 1 337 ? 6.59 -26.219 -22.531 1 95.94 337 VAL B N 1
ATOM 8664 C CA . VAL B 1 337 ? 7.812 -26.938 -22.188 1 95.94 337 VAL B CA 1
ATOM 8665 C C . VAL B 1 337 ? 7.512 -28 -21.125 1 95.94 337 VAL B C 1
ATOM 8667 O O . VAL B 1 337 ? 7.141 -27.672 -20 1 95.94 337 VAL B O 1
ATOM 8670 N N . ARG B 1 338 ? 7.633 -29.25 -21.469 1 93.69 338 ARG B N 1
ATOM 8671 C CA . ARG B 1 338 ? 7.352 -30.375 -20.562 1 93.69 338 ARG B CA 1
ATOM 8672 C C . ARG B 1 338 ? 8.547 -31.312 -20.469 1 93.69 338 ARG B C 1
ATOM 8674 O O . ARG B 1 338 ? 9.406 -31.312 -21.359 1 93.69 338 ARG B O 1
ATOM 8681 N N . SER B 1 339 ? 8.531 -32.094 -19.453 1 91.19 339 SER B N 1
ATOM 8682 C CA . SER B 1 339 ? 9.625 -33.031 -19.234 1 91.19 339 SER B CA 1
ATOM 8683 C C . SER B 1 339 ? 9.5 -34.25 -20.141 1 91.19 339 SER B C 1
ATOM 8685 O O . SER B 1 339 ? 8.422 -34.844 -20.25 1 91.19 339 SER B O 1
ATOM 8687 N N . PRO B 1 340 ? 10.586 -34.719 -20.797 1 95.94 340 PRO B N 1
ATOM 8688 C CA . PRO B 1 340 ? 10.586 -35.906 -21.672 1 95.94 340 PRO B CA 1
ATOM 8689 C C . PRO B 1 340 ? 11.148 -37.156 -20.984 1 95.94 340 PRO B C 1
ATOM 8691 O O . PRO B 1 340 ? 11.68 -37.062 -19.875 1 95.94 340 PRO B O 1
ATOM 8694 N N . PHE B 1 341 ? 10.922 -38.312 -21.641 1 96.25 341 PHE B N 1
ATOM 8695 C CA . PHE B 1 341 ? 11.57 -39.562 -21.312 1 96.25 341 PHE B CA 1
ATOM 8696 C C . PHE B 1 341 ? 12.43 -40.062 -22.469 1 96.25 341 PHE B C 1
ATOM 8698 O O . PHE B 1 341 ? 12.047 -39.906 -23.625 1 96.25 341 PHE B O 1
ATOM 8705 N N . PHE B 1 342 ? 13.578 -40.656 -22.125 1 96.62 342 PHE B N 1
ATOM 8706 C CA . PHE B 1 342 ? 14.453 -41.219 -23.141 1 96.62 342 PHE B CA 1
ATOM 8707 C C . PHE B 1 342 ? 14.586 -42.719 -22.984 1 96.62 342 PHE B C 1
ATOM 8709 O O . PHE B 1 342 ? 14.453 -43.25 -21.875 1 96.62 342 PHE B O 1
ATOM 8716 N N . ASP B 1 343 ? 14.781 -43.344 -24.078 1 94.81 343 ASP B N 1
ATOM 8717 C CA . ASP B 1 343 ? 15.094 -44.781 -23.969 1 94.81 343 ASP B CA 1
ATOM 8718 C C . ASP B 1 343 ? 16.562 -45 -23.594 1 94.81 343 ASP B C 1
ATOM 8720 O O . ASP B 1 343 ? 17.344 -44.031 -23.562 1 94.81 343 ASP B O 1
ATOM 8724 N N . LYS B 1 344 ? 16.969 -46.219 -23.344 1 91.81 344 LYS B N 1
ATOM 8725 C CA . LYS B 1 344 ? 18.297 -46.562 -22.859 1 91.81 344 LYS B CA 1
ATOM 8726 C C . LYS B 1 344 ? 19.375 -46.125 -23.859 1 91.81 344 LYS B C 1
ATOM 8728 O O . LYS B 1 344 ? 20.484 -45.781 -23.484 1 91.81 344 LYS B O 1
ATOM 8733 N N . SER B 1 345 ? 19 -46.156 -25.109 1 91.25 345 SER B N 1
ATOM 8734 C CA . SER B 1 345 ? 19.969 -45.812 -26.141 1 91.25 345 SER B CA 1
ATOM 8735 C C . SER B 1 345 ? 20.156 -44.281 -26.234 1 91.25 345 SER B C 1
ATOM 8737 O O . SER B 1 345 ? 21.141 -43.812 -26.781 1 91.25 345 SER B O 1
ATOM 8739 N N . GLY B 1 346 ? 19.172 -43.594 -25.812 1 93.75 346 GLY B N 1
ATOM 8740 C CA . GLY B 1 346 ? 19.188 -42.156 -25.938 1 93.75 346 GLY B CA 1
ATOM 8741 C C . GLY B 1 346 ? 18.734 -41.656 -27.297 1 93.75 346 GLY B C 1
ATOM 8742 O O . GLY B 1 346 ? 18.781 -40.469 -27.578 1 93.75 346 GLY B O 1
ATOM 8743 N N . ASN B 1 347 ? 18.219 -42.5 -28.125 1 94 347 ASN B N 1
ATOM 8744 C CA . ASN B 1 347 ? 17.891 -42.125 -29.5 1 94 347 ASN B CA 1
ATOM 8745 C C . ASN B 1 347 ? 16.391 -41.938 -29.672 1 94 347 ASN B C 1
ATOM 8747 O O . ASN B 1 347 ? 15.945 -41.375 -30.688 1 94 347 ASN B O 1
ATOM 8751 N N . LYS B 1 348 ? 15.648 -42.344 -28.703 1 96.25 348 LYS B N 1
ATOM 8752 C CA . LYS B 1 348 ? 14.203 -42.125 -28.734 1 96.25 348 LYS B CA 1
ATOM 8753 C C . LYS B 1 348 ? 13.75 -41.312 -27.531 1 96.25 348 LYS B C 1
ATOM 8755 O O . LYS B 1 348 ? 14.305 -41.438 -26.438 1 96.25 348 LYS B O 1
ATOM 8760 N N . MET B 1 349 ? 12.719 -40.531 -27.812 1 97.69 349 MET B N 1
ATOM 8761 C CA . MET B 1 349 ? 12.227 -39.656 -26.781 1 97.69 349 MET B CA 1
ATOM 8762 C C . MET B 1 349 ? 10.703 -39.688 -26.703 1 97.69 349 MET B C 1
ATOM 8764 O O . MET B 1 349 ? 10.031 -39.719 -27.75 1 97.69 349 MET B O 1
ATOM 8768 N N . LEU B 1 350 ? 10.172 -39.844 -25.484 1 97.75 350 LEU B N 1
ATOM 8769 C CA . LEU B 1 350 ? 8.742 -39.656 -25.25 1 97.75 350 LEU B CA 1
ATOM 8770 C C . LEU B 1 350 ? 8.438 -38.219 -24.844 1 97.75 350 LEU B C 1
ATOM 8772 O O . LEU B 1 350 ? 9.102 -37.656 -23.969 1 97.75 350 LEU B O 1
ATOM 8776 N N . GLU B 1 351 ? 7.461 -37.594 -25.453 1 97 351 GLU B N 1
ATOM 8777 C CA . GLU B 1 351 ? 6.988 -36.25 -25.109 1 97 351 GLU B CA 1
ATOM 8778 C C . GLU B 1 351 ? 5.527 -36.062 -25.5 1 97 351 GLU B C 1
ATOM 8780 O O . GLU B 1 351 ? 4.965 -36.875 -26.234 1 97 351 GLU B O 1
ATOM 8785 N N . ILE B 1 352 ? 4.906 -35.094 -24.969 1 97.38 352 ILE B N 1
ATOM 8786 C CA . ILE B 1 352 ? 3.568 -34.688 -25.406 1 97.38 352 ILE B CA 1
ATOM 8787 C C . ILE B 1 352 ? 3.66 -33.812 -26.641 1 97.38 352 ILE B C 1
ATOM 8789 O O . ILE B 1 352 ? 4.426 -32.844 -26.656 1 97.38 352 ILE B O 1
ATOM 8793 N N . GLN B 1 353 ? 2.996 -34.125 -27.703 1 97.19 353 GLN B N 1
ATOM 8794 C CA . GLN B 1 353 ? 2.934 -33.344 -28.938 1 97.19 353 GLN B CA 1
ATOM 8795 C C . GLN B 1 353 ? 1.488 -33.094 -29.359 1 97.19 353 GLN B C 1
ATOM 8797 O O . GLN B 1 353 ? 0.583 -33.844 -28.969 1 97.19 353 GLN B O 1
ATOM 8802 N N . TYR B 1 354 ? 1.283 -32 -30.031 1 97.06 354 TYR B N 1
ATOM 8803 C CA . TYR B 1 354 ? -0.021 -31.719 -30.625 1 97.06 354 TYR B CA 1
ATOM 8804 C C . TYR B 1 354 ? -0.204 -32.469 -31.938 1 97.06 354 TYR B C 1
ATOM 8806 O O . TYR B 1 354 ? 0.384 -32.094 -32.969 1 97.06 354 TYR B O 1
ATOM 8814 N N . LEU B 1 355 ? -1.017 -33.469 -31.875 1 97.5 355 LEU B N 1
ATOM 8815 C CA . LEU B 1 355 ? -1.197 -34.312 -33.062 1 97.5 355 LEU B CA 1
ATOM 8816 C C . LEU B 1 355 ? -2.662 -34.375 -33.469 1 97.5 355 LEU B C 1
ATOM 8818 O O . LEU B 1 355 ? -3.551 -34.062 -32.688 1 97.5 355 LEU B O 1
ATOM 8822 N N . PHE B 1 356 ? -2.904 -34.812 -34.656 1 96.62 356 PHE B N 1
ATOM 8823 C CA . PHE B 1 356 ? -4.215 -34.656 -35.281 1 96.62 356 PHE B CA 1
ATOM 8824 C C . PHE B 1 356 ? -5.102 -35.844 -34.969 1 96.62 356 PHE B C 1
ATOM 8826 O O . PHE B 1 356 ? -4.625 -37 -34.938 1 96.62 356 PHE B O 1
ATOM 8833 N N . ASN B 1 357 ? -6.207 -35.656 -34.656 1 95.25 357 ASN B N 1
ATOM 8834 C CA . ASN B 1 357 ? -7.379 -36.5 -34.719 1 95.25 357 ASN B CA 1
ATOM 8835 C C . ASN B 1 357 ? -8.453 -35.906 -35.625 1 95.25 357 ASN B C 1
ATOM 8837 O O . ASN B 1 357 ? -9.234 -35.062 -35.219 1 95.25 357 ASN B O 1
ATOM 8841 N N . GLY B 1 358 ? -8.508 -36.406 -36.812 1 93.88 358 GLY B N 1
ATOM 8842 C CA . GLY B 1 358 ? -9.281 -35.688 -37.812 1 93.88 358 GLY B CA 1
ATOM 8843 C C . GLY B 1 358 ? -8.734 -34.312 -38.156 1 93.88 358 GLY B C 1
ATOM 8844 O O . GLY B 1 358 ? -7.555 -34.156 -38.469 1 93.88 358 GLY B O 1
ATOM 8845 N N . ASP B 1 359 ? -9.586 -33.312 -38 1 92.31 359 ASP B N 1
ATOM 8846 C CA . ASP B 1 359 ? -9.195 -31.953 -38.344 1 92.31 359 ASP B CA 1
ATOM 8847 C C . ASP B 1 359 ? -8.805 -31.156 -37.094 1 92.31 359 ASP B C 1
ATOM 8849 O O . ASP B 1 359 ? -8.461 -29.984 -37.188 1 92.31 359 ASP B O 1
ATOM 8853 N N . GLN B 1 360 ? -8.852 -31.812 -36 1 92.19 360 GLN B N 1
ATOM 8854 C CA . GLN B 1 360 ? -8.523 -31.141 -34.719 1 92.19 360 GLN B CA 1
ATOM 8855 C C . GLN B 1 360 ? -7.266 -31.734 -34.094 1 92.19 360 GLN B C 1
ATOM 8857 O O . GLN B 1 360 ? -6.965 -32.906 -34.312 1 92.19 360 GLN B O 1
ATOM 8862 N N . ARG B 1 361 ? -6.555 -30.875 -33.438 1 95.94 361 ARG B N 1
ATOM 8863 C CA . ARG B 1 361 ? -5.359 -31.375 -32.75 1 95.94 361 ARG B CA 1
ATOM 8864 C C . ARG B 1 361 ? -5.602 -31.516 -31.266 1 95.94 361 ARG B C 1
ATOM 8866 O O . ARG B 1 361 ? -6.336 -30.719 -30.672 1 95.94 361 ARG B O 1
ATOM 8873 N N . PHE B 1 362 ? -4.984 -32.469 -30.734 1 97.12 362 PHE B N 1
ATOM 8874 C CA . PHE B 1 362 ? -5.02 -32.719 -29.297 1 97.12 362 PHE B CA 1
ATOM 8875 C C . PHE B 1 362 ? -3.625 -33.062 -28.766 1 97.12 362 PHE B C 1
ATOM 8877 O O . PHE B 1 362 ? -2.779 -33.562 -29.516 1 97.12 362 PHE B O 1
ATOM 8884 N N . PRO B 1 363 ? -3.309 -32.75 -27.531 1 97.44 363 PRO B N 1
ATOM 8885 C CA . PRO B 1 363 ? -2.074 -33.25 -26.938 1 97.44 363 PRO B CA 1
ATOM 8886 C C . PRO B 1 363 ? -2.055 -34.781 -26.812 1 97.44 363 PRO B C 1
ATOM 8888 O O . PRO B 1 363 ? -2.898 -35.375 -26.125 1 97.44 363 PRO B O 1
ATOM 8891 N N . HIS B 1 364 ? -1.148 -35.375 -27.484 1 97.94 364 HIS B N 1
ATOM 8892 C CA . HIS B 1 364 ? -0.978 -36.812 -27.484 1 97.94 364 HIS B CA 1
ATOM 8893 C C . HIS B 1 364 ? 0.381 -37.219 -26.922 1 97.94 364 HIS B C 1
ATOM 8895 O O . HIS B 1 364 ? 1.302 -36.375 -26.875 1 97.94 364 HIS B O 1
ATOM 8901 N N . ALA B 1 365 ? 0.475 -38.406 -26.359 1 98.12 365 ALA B N 1
ATOM 8902 C CA . ALA B 1 365 ? 1.782 -39.031 -26.125 1 98.12 365 ALA B CA 1
ATOM 8903 C C . ALA B 1 365 ? 2.443 -39.438 -27.438 1 98.12 365 ALA B C 1
ATOM 8905 O O . ALA B 1 365 ? 1.815 -40.094 -28.281 1 98.12 365 ALA B O 1
ATOM 8906 N N . ALA B 1 366 ? 3.648 -39 -27.594 1 97.88 366 ALA B N 1
ATOM 8907 C CA . ALA B 1 366 ? 4.355 -39.25 -28.844 1 97.88 366 ALA B CA 1
ATOM 8908 C C . ALA B 1 366 ? 5.75 -39.812 -28.578 1 97.88 366 ALA B C 1
ATOM 8910 O O . ALA B 1 366 ? 6.418 -39.438 -27.625 1 97.88 366 ALA B O 1
ATOM 8911 N N . LYS B 1 367 ? 6.121 -40.75 -29.422 1 97.88 367 LYS B N 1
ATOM 8912 C CA . LYS B 1 367 ? 7.48 -41.281 -29.438 1 97.88 367 LYS B CA 1
ATOM 8913 C C . LYS B 1 367 ? 8.25 -40.781 -30.656 1 97.88 367 LYS B C 1
ATOM 8915 O O . LYS B 1 367 ? 7.895 -41.094 -31.781 1 97.88 367 LYS B O 1
ATOM 8920 N N . PHE B 1 368 ? 9.273 -40.031 -30.391 1 97.31 368 PHE B N 1
ATOM 8921 C CA . PHE B 1 368 ? 10.078 -39.406 -31.438 1 97.31 368 PHE B CA 1
ATOM 8922 C C . PHE B 1 368 ? 11.438 -40.094 -31.547 1 97.31 368 PHE B C 1
ATOM 8924 O O . PHE B 1 368 ? 12.109 -40.312 -30.547 1 97.31 368 PHE B O 1
ATOM 8931 N N . ASP B 1 369 ? 11.82 -40.406 -32.781 1 96.06 369 ASP B N 1
ATOM 8932 C CA . ASP B 1 369 ? 13.086 -41.062 -33.031 1 96.06 369 ASP B CA 1
ATOM 8933 C C . ASP B 1 369 ? 14.109 -40.094 -33.625 1 96.06 369 ASP B C 1
ATOM 8935 O O . ASP B 1 369 ? 13.883 -39.5 -34.688 1 96.06 369 ASP B O 1
ATOM 8939 N N . PHE B 1 370 ? 15.281 -39.969 -32.969 1 94.06 370 PHE B N 1
ATOM 8940 C CA . PHE B 1 370 ? 16.297 -39 -33.344 1 94.06 370 PHE B CA 1
ATOM 8941 C C . PHE B 1 370 ? 16.969 -39.406 -34.656 1 94.06 370 PHE B C 1
ATOM 8943 O O . PHE B 1 370 ? 17.562 -38.562 -35.344 1 94.06 370 PHE B O 1
ATOM 8950 N N . LEU B 1 371 ? 16.969 -40.625 -35 1 92.06 371 LEU B N 1
ATOM 8951 C CA . LEU B 1 371 ? 17.672 -41.125 -36.156 1 92.06 371 LEU B CA 1
ATOM 8952 C C . LEU B 1 371 ? 16.797 -41 -37.406 1 92.06 371 LEU B C 1
ATOM 8954 O O . LEU B 1 371 ? 17.219 -40.469 -38.438 1 92.06 371 LEU B O 1
ATOM 8958 N N . SER B 1 372 ? 15.562 -41.469 -37.281 1 95.06 372 SER B N 1
ATOM 8959 C CA . SER B 1 372 ? 14.656 -41.438 -38.438 1 95.06 372 SER B CA 1
ATOM 8960 C C . SER B 1 372 ? 13.914 -40.094 -38.5 1 95.06 372 SER B C 1
ATOM 8962 O O . SER B 1 372 ? 13.305 -39.781 -39.531 1 95.06 372 SER B O 1
ATOM 8964 N N . LEU B 1 373 ? 13.93 -39.406 -37.469 1 94.62 373 LEU B N 1
ATOM 8965 C CA . LEU B 1 373 ? 13.234 -38.125 -37.344 1 94.62 373 LEU B CA 1
ATOM 8966 C C . LEU B 1 373 ? 11.734 -38.312 -37.562 1 94.62 373 LEU B C 1
ATOM 8968 O O . LEU B 1 373 ? 11.07 -37.438 -38.094 1 94.62 373 LEU B O 1
ATOM 8972 N N . THR B 1 374 ? 11.211 -39.5 -37.156 1 95.75 374 THR B N 1
ATOM 8973 C CA . THR B 1 374 ? 9.781 -39.781 -37.25 1 95.75 374 THR B CA 1
ATOM 8974 C C . THR B 1 374 ? 9.141 -39.812 -35.875 1 95.75 374 THR B C 1
ATOM 8976 O O . THR B 1 374 ? 9.82 -40.062 -34.875 1 95.75 374 THR B O 1
ATOM 8979 N N . THR B 1 375 ? 7.848 -39.531 -35.875 1 96.62 375 THR B N 1
ATOM 8980 C CA . THR B 1 375 ? 7.066 -39.531 -34.625 1 96.62 375 THR B CA 1
ATOM 8981 C C . THR B 1 375 ? 5.977 -40.594 -34.688 1 96.62 375 THR B C 1
ATOM 8983 O O . THR B 1 375 ? 5.262 -40.719 -35.688 1 96.62 375 THR B O 1
ATOM 8986 N N . GLU B 1 376 ? 5.887 -41.406 -33.688 1 96.88 376 GLU B N 1
ATOM 8987 C CA . GLU B 1 376 ? 4.797 -42.344 -33.5 1 96.88 376 GLU B CA 1
ATOM 8988 C C . GLU B 1 376 ? 3.764 -41.812 -32.531 1 96.88 376 GLU B C 1
ATOM 8990 O O . GLU B 1 376 ? 4.109 -41.438 -31.406 1 96.88 376 GLU B O 1
ATOM 8995 N N . ASP B 1 377 ? 2.498 -41.75 -32.938 1 97.44 377 ASP B N 1
ATOM 8996 C CA . ASP B 1 377 ? 1.403 -41.375 -32.062 1 97.44 377 ASP B CA 1
ATOM 8997 C C . ASP B 1 377 ? 0.978 -42.531 -31.156 1 97.44 377 ASP B C 1
ATOM 8999 O O . ASP B 1 377 ? 0.461 -43.531 -31.641 1 97.44 377 ASP B O 1
ATOM 9003 N N . LEU B 1 378 ? 1.105 -42.375 -29.875 1 97.88 378 LEU B N 1
ATOM 9004 C CA . LEU B 1 378 ? 0.864 -43.469 -28.938 1 97.88 378 LEU B CA 1
ATOM 9005 C C . LEU B 1 378 ? -0.542 -43.375 -28.359 1 97.88 378 LEU B C 1
ATOM 9007 O O . LEU B 1 378 ? -1.009 -44.312 -27.703 1 97.88 378 LEU B O 1
ATOM 9011 N N . SER B 1 379 ? -1.218 -42.281 -28.578 1 97.25 379 SER B N 1
ATOM 9012 C CA . SER B 1 379 ? -2.547 -42.125 -28 1 97.25 379 SER B CA 1
ATOM 9013 C C . SER B 1 379 ? -3.494 -41.438 -29 1 97.25 379 SER B C 1
ATOM 9015 O O . SER B 1 379 ? -4.094 -40.406 -28.688 1 97.25 379 SER B O 1
ATOM 9017 N N . PRO B 1 380 ? -3.658 -42.031 -30.125 1 95.62 380 PRO B N 1
ATOM 9018 C CA . PRO B 1 380 ? -4.562 -41.406 -31.094 1 95.62 380 PRO B CA 1
ATOM 9019 C C . PRO B 1 380 ? -5.988 -41.281 -30.562 1 95.62 380 PRO B C 1
ATOM 9021 O O . PRO B 1 380 ? -6.445 -42.125 -29.797 1 95.62 380 PRO B O 1
ATOM 9024 N N . GLY B 1 381 ? -6.676 -40.25 -31 1 94.94 381 GLY B N 1
ATOM 9025 C CA . GLY B 1 381 ? -8.039 -40 -30.562 1 94.94 381 GLY B CA 1
ATOM 9026 C C . GLY B 1 381 ? -8.266 -38.562 -30.125 1 94.94 381 GLY B C 1
ATOM 9027 O O . GLY B 1 381 ? -7.441 -37.688 -30.406 1 94.94 381 GLY B O 1
ATOM 9028 N N . ASN B 1 382 ? -9.398 -38.344 -29.516 1 94.38 382 ASN B N 1
ATOM 9029 C CA . ASN B 1 382 ? -9.766 -37 -29.109 1 94.38 382 ASN B CA 1
ATOM 9030 C C . ASN B 1 382 ? -9.547 -36.781 -27.609 1 94.38 382 ASN B C 1
ATOM 9032 O O . ASN B 1 382 ? -10.148 -35.875 -27.016 1 94.38 382 ASN B O 1
ATOM 9036 N N . SER B 1 383 ? -8.742 -37.656 -27.031 1 95.69 383 SER B N 1
ATOM 9037 C CA . SER B 1 383 ? -8.375 -37.5 -25.625 1 95.69 383 SER B CA 1
ATOM 9038 C C . SER B 1 383 ? -7.172 -36.562 -25.469 1 95.69 383 SER B C 1
ATOM 9040 O O . SER B 1 383 ? -6.398 -36.375 -26.422 1 95.69 383 SER B O 1
ATOM 9042 N N . THR B 1 384 ? -7.07 -35.969 -24.328 1 97.19 384 THR B N 1
ATOM 9043 C CA . THR B 1 384 ? -5.977 -35.031 -24.031 1 97.19 384 THR B CA 1
ATOM 9044 C C . THR B 1 384 ? -5.004 -35.656 -23.031 1 97.19 384 THR B C 1
ATOM 9046 O O . THR B 1 384 ? -5.375 -35.938 -21.891 1 97.19 384 THR B O 1
ATOM 9049 N N . VAL B 1 385 ? -3.775 -35.875 -23.453 1 97.94 385 VAL B N 1
ATOM 9050 C CA . VAL B 1 385 ? -2.734 -36.344 -22.531 1 97.94 385 VAL B CA 1
ATOM 9051 C C . VAL B 1 385 ? -2.209 -35.156 -21.719 1 97.94 385 VAL B C 1
ATOM 9053 O O . VAL B 1 385 ? -1.812 -34.125 -22.281 1 97.94 385 VAL B O 1
ATOM 9056 N N . THR B 1 386 ? -2.23 -35.344 -20.422 1 96.81 386 THR B N 1
ATOM 9057 C CA . THR B 1 386 ? -1.824 -34.219 -19.578 1 96.81 386 THR B CA 1
ATOM 9058 C C . THR B 1 386 ? -0.437 -34.469 -18.984 1 96.81 386 THR B C 1
ATOM 9060 O O . THR B 1 386 ? 0.256 -33.5 -18.609 1 96.81 386 THR B O 1
ATOM 9063 N N . GLU B 1 387 ? 0.007 -35.688 -18.922 1 97.31 387 GLU B N 1
ATOM 9064 C CA . GLU B 1 387 ? 1.301 -36 -18.328 1 97.31 387 GLU B CA 1
ATOM 9065 C C . GLU B 1 387 ? 1.783 -37.406 -18.766 1 97.31 387 GLU B C 1
ATOM 9067 O O . GLU B 1 387 ? 0.989 -38.344 -18.875 1 97.31 387 GLU B O 1
ATOM 9072 N N . ILE B 1 388 ? 3.055 -37.469 -19.109 1 98 388 ILE B N 1
ATOM 9073 C CA . ILE B 1 388 ? 3.678 -38.781 -19.266 1 98 388 ILE B CA 1
ATOM 9074 C C . ILE B 1 388 ? 4.285 -39.25 -17.953 1 98 388 ILE B C 1
ATOM 9076 O O . ILE B 1 388 ? 5.016 -38.5 -17.297 1 98 388 ILE B O 1
ATOM 9080 N N . LEU B 1 389 ? 4.035 -40.469 -17.562 1 97.69 389 LEU B N 1
ATOM 9081 C CA . LEU B 1 389 ? 4.344 -40.906 -16.219 1 97.69 389 LEU B CA 1
ATOM 9082 C C . LEU B 1 389 ? 5.578 -41.812 -16.219 1 97.69 389 LEU B C 1
ATOM 9084 O O . LEU B 1 389 ? 6.332 -41.844 -15.242 1 97.69 389 LEU B O 1
ATOM 9088 N N . GLY B 1 390 ? 5.656 -42.656 -17.25 1 96.94 390 GLY B N 1
ATOM 9089 C CA . GLY B 1 390 ? 6.766 -43.594 -17.281 1 96.94 390 GLY B CA 1
ATOM 9090 C C . GLY B 1 390 ? 6.832 -44.406 -18.562 1 96.94 390 GLY B C 1
ATOM 9091 O O . GLY B 1 390 ? 5.891 -44.406 -19.359 1 96.94 390 GLY B O 1
ATOM 9092 N N . TRP B 1 391 ? 7.977 -45.062 -18.75 1 97.69 391 TRP B N 1
ATOM 9093 C CA . TRP B 1 391 ? 8.266 -45.906 -19.922 1 97.69 391 TRP B CA 1
ATOM 9094 C C . TRP B 1 391 ? 8.945 -47.219 -19.516 1 97.69 391 TRP B C 1
ATOM 9096 O O . TRP B 1 391 ? 10.109 -47.219 -19.109 1 97.69 391 TRP B O 1
ATOM 9106 N N . ASN B 1 392 ? 8.164 -48.312 -19.547 1 97.06 392 ASN B N 1
ATOM 9107 C CA . ASN B 1 392 ? 8.758 -49.625 -19.391 1 97.06 392 ASN B CA 1
ATOM 9108 C C . ASN B 1 392 ? 9.344 -50.156 -20.703 1 97.06 392 ASN B C 1
ATOM 9110 O O . ASN B 1 392 ? 8.633 -50.719 -21.531 1 97.06 392 ASN B O 1
ATOM 9114 N N . GLN B 1 393 ? 10.586 -50.062 -20.828 1 94.69 393 GLN B N 1
ATOM 9115 C CA . GLN B 1 393 ? 11.242 -50.375 -22.094 1 94.69 393 GLN B CA 1
ATOM 9116 C C . GLN B 1 393 ? 11.258 -51.875 -22.359 1 94.69 393 GLN B C 1
ATOM 9118 O O . GLN B 1 393 ? 11.273 -52.281 -23.516 1 94.69 393 GLN B O 1
ATOM 9123 N N . ALA B 1 394 ? 11.312 -52.625 -21.328 1 92.56 394 ALA B N 1
ATOM 9124 C CA . ALA B 1 394 ? 11.312 -54.062 -21.5 1 92.56 394 ALA B CA 1
ATOM 9125 C C . ALA B 1 394 ? 10.07 -54.531 -22.25 1 92.56 394 ALA B C 1
ATOM 9127 O O . ALA B 1 394 ? 10.148 -55.438 -23.094 1 92.56 394 ALA B O 1
ATOM 9128 N N . THR B 1 395 ? 9 -53.906 -21.953 1 93.81 395 THR B N 1
ATOM 9129 C CA . THR B 1 395 ? 7.746 -54.281 -22.609 1 93.81 395 THR B CA 1
ATOM 9130 C C . THR B 1 395 ? 7.312 -53.219 -23.609 1 93.81 395 THR B C 1
ATOM 9132 O O . THR B 1 395 ? 6.258 -53.344 -24.234 1 93.81 395 THR B O 1
ATOM 9135 N N . ASP B 1 396 ? 8.086 -52.156 -23.703 1 94.81 396 ASP B N 1
ATOM 9136 C CA . ASP B 1 396 ? 7.762 -51 -24.5 1 94.81 396 ASP B CA 1
ATOM 9137 C C . ASP B 1 396 ? 6.375 -50.438 -24.172 1 94.81 396 ASP B C 1
ATOM 9139 O O . ASP B 1 396 ? 5.551 -50.25 -25.062 1 94.81 396 ASP B O 1
ATOM 9143 N N . THR B 1 397 ? 6.098 -50.344 -22.938 1 97.56 397 THR B N 1
ATOM 9144 C CA . THR B 1 397 ? 4.832 -49.844 -22.453 1 97.56 397 THR B CA 1
ATOM 9145 C C . THR B 1 397 ? 5 -48.406 -21.938 1 97.56 397 THR B C 1
ATOM 9147 O O . THR B 1 397 ? 5.84 -48.156 -21.062 1 97.56 397 THR B O 1
ATOM 9150 N N . VAL B 1 398 ? 4.215 -47.469 -22.5 1 98.19 398 VAL B N 1
ATOM 9151 C CA . VAL B 1 398 ? 4.234 -46.062 -22.062 1 98.19 398 VAL B CA 1
ATOM 9152 C C . VAL B 1 398 ? 2.998 -45.781 -21.219 1 98.19 398 VAL B C 1
ATOM 9154 O O . VAL B 1 398 ? 1.875 -46.094 -21.625 1 98.19 398 VAL B O 1
ATOM 9157 N N . TYR B 1 399 ? 3.188 -45.188 -20.016 1 98.38 399 TYR B N 1
ATOM 9158 C CA . TYR B 1 399 ? 2.111 -44.812 -19.109 1 98.38 399 TYR B CA 1
ATOM 9159 C C . TYR B 1 399 ? 1.911 -43.312 -19.094 1 98.38 399 TYR B C 1
ATOM 9161 O O . TYR B 1 399 ? 2.881 -42.562 -19.078 1 98.38 399 TYR B O 1
ATOM 9169 N N . TYR B 1 400 ? 0.688 -42.875 -19.156 1 98.31 400 TYR B N 1
ATOM 9170 C CA . TYR B 1 400 ? 0.402 -41.438 -19.188 1 98.31 400 TYR B CA 1
ATOM 9171 C C . TYR B 1 400 ? -0.99 -41.156 -18.641 1 98.31 400 TYR B C 1
ATOM 9173 O O . TYR B 1 400 ? -1.828 -42.062 -18.547 1 98.31 400 TYR B O 1
ATOM 9181 N N . VAL B 1 401 ? -1.206 -39.969 -18.141 1 98.06 401 VAL B N 1
ATOM 9182 C CA . VAL B 1 401 ? -2.504 -39.5 -17.656 1 98.06 401 VAL B CA 1
ATOM 9183 C C . VAL B 1 401 ? -3.279 -38.844 -18.797 1 98.06 401 VAL B C 1
ATOM 9185 O O . VAL B 1 401 ? -2.717 -38.062 -19.578 1 98.06 401 VAL B O 1
ATOM 9188 N N . VAL B 1 402 ? -4.551 -39.156 -18.875 1 97.38 402 VAL B N 1
ATOM 9189 C CA . VAL B 1 402 ? -5.359 -38.656 -19.984 1 97.38 402 VAL B CA 1
ATOM 9190 C C . VAL B 1 402 ? -6.707 -38.188 -19.453 1 97.38 402 VAL B C 1
ATOM 9192 O O . VAL B 1 402 ? -7.223 -38.688 -18.469 1 97.38 402 VAL B O 1
ATOM 9195 N N . SER B 1 403 ? -7.195 -37.125 -20.031 1 97.44 403 SER B N 1
ATOM 9196 C CA . SER B 1 403 ? -8.602 -36.75 -19.984 1 97.44 403 SER B CA 1
ATOM 9197 C C . SER B 1 403 ? -9.359 -37.312 -21.188 1 97.44 403 SER B C 1
ATOM 9199 O O . SER B 1 403 ? -9.195 -36.812 -22.312 1 97.44 403 SER B O 1
ATOM 9201 N N . PRO B 1 404 ? -10.219 -38.25 -20.906 1 95.5 404 PRO B N 1
ATOM 9202 C CA . PRO B 1 404 ? -10.93 -38.844 -22.047 1 95.5 404 PRO B CA 1
ATOM 9203 C C . PRO B 1 404 ? -11.859 -37.875 -22.734 1 95.5 404 PRO B C 1
ATOM 9205 O O . PRO B 1 404 ? -12.508 -37.031 -22.078 1 95.5 404 PRO B O 1
ATOM 9208 N N . GLY B 1 405 ? -11.938 -37.938 -24.031 1 90.44 405 GLY B N 1
ATOM 9209 C CA . GLY B 1 405 ? -12.742 -37.031 -24.828 1 90.44 405 GLY B CA 1
ATOM 9210 C C . GLY B 1 405 ? -14.203 -37.031 -24.438 1 90.44 405 GLY B C 1
ATOM 9211 O O . GLY B 1 405 ? -14.859 -35.969 -24.453 1 90.44 405 GLY B O 1
ATOM 9212 N N . TYR B 1 406 ? -14.742 -38.125 -24.016 1 88.5 406 TYR B N 1
ATOM 9213 C CA . TYR B 1 406 ? -16.172 -38.25 -23.766 1 88.5 406 TYR B CA 1
ATOM 9214 C C . TYR B 1 406 ? -16.516 -37.844 -22.328 1 88.5 406 TYR B C 1
ATOM 9216 O O . TYR B 1 406 ? -17.672 -37.562 -22.016 1 88.5 406 TYR B O 1
ATOM 9224 N N . VAL B 1 407 ? -15.562 -37.812 -21.438 1 93.69 407 VAL B N 1
ATOM 9225 C CA . VAL B 1 407 ? -15.742 -37.375 -20.047 1 93.69 407 VAL B CA 1
ATOM 9226 C C . VAL B 1 407 ? -14.562 -36.531 -19.625 1 93.69 407 VAL B C 1
ATOM 9228 O O . VAL B 1 407 ? -13.734 -36.938 -18.812 1 93.69 407 VAL B O 1
ATOM 9231 N N . PRO B 1 408 ? -14.516 -35.312 -20.062 1 93.25 408 PRO B N 1
ATOM 9232 C CA . PRO B 1 408 ? -13.32 -34.5 -19.984 1 93.25 408 PRO B CA 1
ATOM 9233 C C . PRO B 1 408 ? -12.945 -34.125 -18.531 1 93.25 408 PRO B C 1
ATOM 9235 O O . PRO B 1 408 ? -11.852 -33.625 -18.281 1 93.25 408 PRO B O 1
ATOM 9238 N N . TRP B 1 409 ? -13.812 -34.375 -17.5 1 95.69 409 TRP B N 1
ATOM 9239 C CA . TRP B 1 409 ? -13.5 -34.031 -16.125 1 95.69 409 TRP B CA 1
ATOM 9240 C C . TRP B 1 409 ? -12.812 -35.156 -15.398 1 95.69 409 TRP B C 1
ATOM 9242 O O . TRP B 1 409 ? -12.422 -35.031 -14.234 1 95.69 409 TRP B O 1
ATOM 9252 N N . LEU B 1 410 ? -12.578 -36.281 -16.047 1 96.44 410 LEU B N 1
ATOM 9253 C CA . LEU B 1 410 ? -11.82 -37.375 -15.477 1 96.44 410 LEU B CA 1
ATOM 9254 C C . LEU B 1 410 ? -10.336 -37.25 -15.781 1 96.44 410 LEU B C 1
ATOM 9256 O O . LEU B 1 410 ? -9.953 -36.5 -16.703 1 96.44 410 LEU B O 1
ATOM 9260 N N . ARG B 1 411 ? -9.492 -37.844 -15.008 1 97.81 411 ARG B N 1
ATOM 9261 C CA . ARG B 1 411 ? -8.078 -38.125 -15.227 1 97.81 411 ARG B CA 1
ATOM 9262 C C . ARG B 1 411 ? -7.762 -39.594 -15.008 1 97.81 411 ARG B C 1
ATOM 9264 O O . ARG B 1 411 ? -7.723 -40.062 -13.867 1 97.81 411 ARG B O 1
ATOM 9271 N N . GLN B 1 412 ? -7.453 -40.219 -16.094 1 97.56 412 GLN B N 1
ATOM 9272 C CA . GLN B 1 412 ? -7.203 -41.656 -16.062 1 97.56 412 GLN B CA 1
ATOM 9273 C C . GLN B 1 412 ? -5.75 -41.938 -16.406 1 97.56 412 GLN B C 1
ATOM 9275 O O . GLN B 1 412 ? -5.098 -41.188 -17.125 1 97.56 412 GLN B O 1
ATOM 9280 N N . MET B 1 413 ? -5.285 -43 -15.875 1 98.38 413 MET B N 1
ATOM 9281 C CA . MET B 1 413 ? -3.984 -43.5 -16.281 1 98.38 413 MET B CA 1
ATOM 9282 C C . MET B 1 413 ? -4.133 -44.531 -17.391 1 98.38 413 MET B C 1
ATOM 9284 O O . MET B 1 413 ? -4.738 -45.594 -17.172 1 98.38 413 MET B O 1
ATOM 9288 N N . TRP B 1 414 ? -3.625 -44.25 -18.547 1 98.19 414 TRP B N 1
ATOM 9289 C CA . TRP B 1 414 ? -3.625 -45.156 -19.688 1 98.19 414 TRP B CA 1
ATOM 9290 C C . TRP B 1 414 ? -2.227 -45.719 -19.938 1 98.19 414 TRP B C 1
ATOM 9292 O O . TRP B 1 414 ? -1.236 -45.156 -19.438 1 98.19 414 TRP B O 1
ATOM 9302 N N . ALA B 1 415 ? -2.168 -46.844 -20.562 1 98 415 ALA B N 1
ATOM 9303 C CA . ALA B 1 415 ? -0.926 -47.469 -21 1 98 415 ALA B CA 1
ATOM 9304 C C . ALA B 1 415 ? -1.016 -47.906 -22.469 1 98 415 ALA B C 1
ATOM 9306 O O . ALA B 1 415 ? -2.059 -48.375 -22.922 1 98 415 ALA B O 1
ATOM 9307 N N . THR B 1 416 ? -0.041 -47.656 -23.219 1 98.06 416 THR B N 1
ATOM 9308 C CA . THR B 1 416 ? 0.05 -48.094 -24.609 1 98.06 416 THR B CA 1
ATOM 9309 C C . THR B 1 416 ? 1.226 -49.062 -24.797 1 98.06 416 THR B C 1
ATOM 9311 O O . THR B 1 416 ? 2.357 -48.719 -24.422 1 98.06 416 THR B O 1
ATOM 9314 N N . SER B 1 417 ? 0.999 -50.188 -25.312 1 95.31 417 SER B N 1
ATOM 9315 C CA . SER B 1 417 ? 1.995 -51.188 -25.688 1 95.31 417 SER B CA 1
ATOM 9316 C C . SER B 1 417 ? 1.65 -51.812 -27.016 1 95.31 417 SER B C 1
ATOM 9318 O O . SER B 1 417 ? 0.53 -52.312 -27.203 1 95.31 417 SER B O 1
ATOM 9320 N N . GLY B 1 418 ? 2.564 -51.875 -28.016 1 91.06 418 GLY B N 1
ATOM 9321 C CA . GLY B 1 418 ? 2.361 -52.5 -29.312 1 91.06 418 GLY B CA 1
ATOM 9322 C C . GLY B 1 418 ? 1.181 -51.906 -30.078 1 91.06 418 GLY B C 1
ATOM 9323 O O . GLY B 1 418 ? 0.424 -52.656 -30.703 1 91.06 418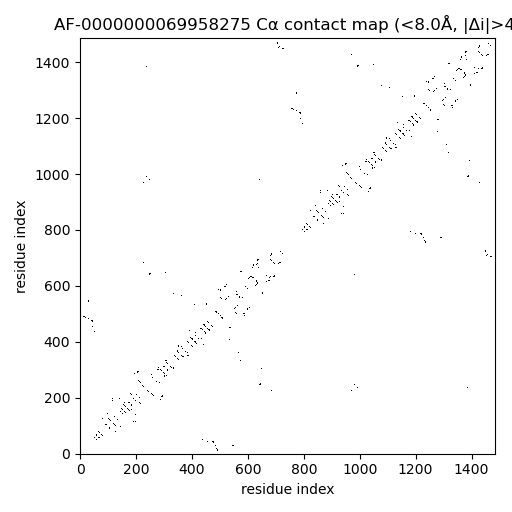 GLY B O 1
ATOM 9324 N N . GLY B 1 419 ? 0.942 -50.688 -29.844 1 89.56 419 GLY B N 1
ATOM 9325 C CA . GLY B 1 419 ? -0.137 -50.031 -30.562 1 89.56 419 GLY B CA 1
ATOM 9326 C C . GLY B 1 419 ? -1.48 -50.156 -29.859 1 89.56 419 GLY B C 1
ATOM 9327 O O . GLY B 1 419 ? -2.475 -49.594 -30.312 1 89.56 419 GLY B O 1
ATOM 9328 N N . VAL B 1 420 ? -1.502 -50.875 -28.797 1 94.5 420 VAL B N 1
ATOM 9329 C CA . VAL B 1 420 ? -2.756 -51.094 -28.078 1 94.5 420 VAL B CA 1
ATOM 9330 C C . VAL B 1 420 ? -2.834 -50.188 -26.875 1 94.5 420 VAL B C 1
ATOM 9332 O O . VAL B 1 420 ? -1.926 -50.156 -26.031 1 94.5 420 VAL B O 1
ATOM 9335 N N . VAL B 1 421 ? -3.908 -49.438 -26.781 1 96.25 421 VAL B N 1
ATOM 9336 C CA . VAL B 1 421 ? -4.145 -48.5 -25.672 1 96.25 421 VAL B CA 1
ATOM 9337 C C . VAL B 1 421 ? -5.105 -49.125 -24.672 1 96.25 421 VAL B C 1
ATOM 9339 O O . VAL B 1 421 ? -6.113 -49.719 -25.047 1 96.25 421 VAL B O 1
ATOM 9342 N N . ARG B 1 422 ? -4.844 -49.062 -23.422 1 95.25 422 ARG B N 1
ATOM 9343 C CA . ARG B 1 422 ? -5.746 -49.562 -22.391 1 95.25 422 ARG B CA 1
ATOM 9344 C C . ARG B 1 422 ? -5.773 -48.594 -21.203 1 95.25 422 ARG B C 1
ATOM 9346 O O . ARG B 1 422 ? -4.785 -47.938 -20.922 1 95.25 422 ARG B O 1
ATOM 9353 N N . CYS B 1 423 ? -6.844 -48.625 -20.516 1 96.38 423 CYS B N 1
ATOM 9354 C CA . CYS B 1 423 ? -6.961 -47.844 -19.281 1 96.38 423 CYS B CA 1
ATOM 9355 C C . CYS B 1 423 ? -6.531 -48.688 -18.078 1 96.38 423 CYS B C 1
ATOM 9357 O O . CYS B 1 423 ? -7.156 -49.719 -17.781 1 96.38 423 CYS B O 1
ATOM 9359 N N . VAL B 1 424 ? -5.535 -48.312 -17.391 1 97 424 VAL B N 1
ATOM 9360 C CA . VAL B 1 424 ? -4.984 -49.062 -16.266 1 97 424 VAL B CA 1
ATOM 9361 C C . VAL B 1 424 ? -5.762 -48.719 -14.992 1 97 424 VAL B C 1
ATOM 9363 O O . VAL B 1 424 ? -6.164 -49.625 -14.258 1 97 424 VAL B O 1
ATOM 9366 N N . SER B 1 425 ? -5.992 -47.438 -14.758 1 96.19 425 SER B N 1
ATOM 9367 C CA . SER B 1 425 ? -6.625 -47 -13.516 1 96.19 425 SER B CA 1
ATOM 9368 C C . SER B 1 425 ? -8.117 -47.344 -13.508 1 96.19 425 SER B C 1
ATOM 9370 O O . SER B 1 425 ? -8.75 -47.344 -12.453 1 96.19 425 SER B O 1
ATOM 9372 N N . CYS B 1 426 ? -8.695 -47.625 -14.641 1 94 426 CYS B N 1
ATOM 9373 C CA . CYS B 1 426 ? -10.125 -47.906 -14.766 1 94 426 CYS B CA 1
ATOM 9374 C C . CYS B 1 426 ? -10.5 -49.188 -14.062 1 94 426 CYS B C 1
ATOM 9376 O O . CYS B 1 426 ? -11.68 -49.469 -13.812 1 94 426 CYS B O 1
ATOM 9378 N N . ARG B 1 427 ? -9.523 -49.906 -13.656 1 89.88 427 ARG B N 1
ATOM 9379 C CA . ARG B 1 427 ? -9.773 -51.125 -12.906 1 89.88 427 ARG B CA 1
ATOM 9380 C C . ARG B 1 427 ? -10.258 -50.812 -11.492 1 89.88 427 ARG B C 1
ATOM 9382 O O . ARG B 1 427 ? -10.875 -51.688 -10.844 1 89.88 427 ARG B O 1
ATOM 9389 N N . GLU B 1 428 ? -9.914 -49.719 -11.055 1 89.94 428 GLU B N 1
ATOM 9390 C CA . GLU B 1 428 ? -10.438 -49.219 -9.789 1 89.94 428 GLU B CA 1
ATOM 9391 C C . GLU B 1 428 ? -11.617 -48.25 -10.016 1 89.94 428 GLU B C 1
ATOM 9393 O O . GLU B 1 428 ? -11.43 -47.062 -10.281 1 89.94 428 GLU B O 1
ATOM 9398 N N . PRO B 1 429 ? -12.805 -48.719 -9.773 1 85.06 429 PRO B N 1
ATOM 9399 C CA . PRO B 1 429 ? -13.992 -47.938 -10.133 1 85.06 429 PRO B CA 1
ATOM 9400 C C . PRO B 1 429 ? -14.047 -46.594 -9.445 1 85.06 429 PRO B C 1
ATOM 9402 O O . PRO B 1 429 ? -14.633 -45.656 -9.984 1 85.06 429 PRO B O 1
ATOM 9405 N N . SER B 1 430 ? -13.484 -46.5 -8.398 1 85 430 SER B N 1
ATOM 9406 C CA . SER B 1 430 ? -13.555 -45.25 -7.656 1 85 430 SER B CA 1
ATOM 9407 C C . SER B 1 430 ? -12.484 -44.281 -8.125 1 85 430 SER B C 1
ATOM 9409 O O . SER B 1 430 ? -12.414 -43.156 -7.641 1 85 430 SER B O 1
ATOM 9411 N N . CYS B 1 431 ? -11.688 -44.625 -9.102 1 95 431 CYS B N 1
ATOM 9412 C CA . CYS B 1 431 ? -10.586 -43.781 -9.555 1 95 431 CYS B CA 1
ATOM 9413 C C . CYS B 1 431 ? -11.031 -42.844 -10.672 1 95 431 CYS B C 1
ATOM 9415 O O . CYS B 1 431 ? -10.828 -43.156 -11.852 1 95 431 CYS B O 1
ATOM 9417 N N . HIS B 1 432 ? -11.586 -41.656 -10.312 1 96.5 432 HIS B N 1
ATOM 9418 C CA . HIS B 1 432 ? -12.016 -40.688 -11.297 1 96.5 432 HIS B CA 1
ATOM 9419 C C . HIS B 1 432 ? -10.898 -39.688 -11.594 1 96.5 432 HIS B C 1
ATOM 9421 O O . HIS B 1 432 ? -10.914 -39.031 -12.633 1 96.5 432 HIS B O 1
ATOM 9427 N N . HIS B 1 433 ? -10.023 -39.531 -10.719 1 96.94 433 HIS B N 1
ATOM 9428 C CA . HIS B 1 433 ? -8.82 -38.719 -10.852 1 96.94 433 HIS B CA 1
ATOM 9429 C C . HIS B 1 433 ? -7.586 -39.469 -10.367 1 96.94 433 HIS B C 1
ATOM 9431 O O . HIS B 1 433 ? -7.574 -40 -9.258 1 96.94 433 HIS B O 1
ATOM 9437 N N . VAL B 1 434 ? -6.52 -39.406 -11.203 1 97.25 434 VAL B N 1
ATOM 9438 C CA . VAL B 1 434 ? -5.355 -40.219 -10.859 1 97.25 434 VAL B CA 1
ATOM 9439 C C . VAL B 1 434 ? -4.102 -39.344 -10.859 1 97.25 434 VAL B C 1
ATOM 9441 O O . VAL B 1 434 ? -4.008 -38.375 -11.617 1 97.25 434 VAL B O 1
ATOM 9444 N N . SER B 1 435 ? -3.236 -39.562 -10.008 1 96.44 435 SER B N 1
ATOM 9445 C CA . SER B 1 435 ? -1.832 -39.188 -10.047 1 96.44 435 SER B CA 1
ATOM 9446 C C . SER B 1 435 ? -0.916 -40.375 -9.742 1 96.44 435 SER B C 1
ATOM 9448 O O . SER B 1 435 ? -1.317 -41.312 -9.055 1 96.44 435 SER B O 1
ATOM 9450 N N . ALA B 1 436 ? 0.272 -40.312 -10.305 1 97.31 436 ALA B N 1
ATOM 9451 C CA . ALA B 1 436 ? 1.139 -41.469 -10.086 1 97.31 436 ALA B CA 1
ATOM 9452 C C . ALA B 1 436 ? 2.609 -41.062 -10.117 1 97.31 436 ALA B C 1
ATOM 9454 O O . ALA B 1 436 ? 2.992 -40.125 -10.844 1 97.31 436 ALA B O 1
ATOM 9455 N N . SER B 1 437 ? 3.369 -41.719 -9.281 1 97.12 437 SER B N 1
ATOM 9456 C CA . SER B 1 437 ? 4.824 -41.625 -9.266 1 97.12 437 SER B CA 1
ATOM 9457 C C . SER B 1 437 ? 5.453 -42.969 -9.617 1 97.12 437 SER B C 1
ATOM 9459 O O . SER B 1 437 ? 5.426 -43.906 -8.812 1 97.12 437 SER B O 1
ATOM 9461 N N . PHE B 1 438 ? 6.004 -43.062 -10.789 1 97.5 438 PHE B N 1
ATOM 9462 C CA . PHE B 1 438 ? 6.566 -44.312 -11.273 1 97.5 438 PHE B CA 1
ATOM 9463 C C . PHE B 1 438 ? 8.031 -44.438 -10.883 1 97.5 438 PHE B C 1
ATOM 9465 O O . PHE B 1 438 ? 8.734 -43.438 -10.742 1 97.5 438 PHE B O 1
ATOM 9472 N N . SER B 1 439 ? 8.438 -45.719 -10.703 1 96.31 439 SER B N 1
ATOM 9473 C CA . SER B 1 439 ? 9.859 -46 -10.586 1 96.31 439 SER B CA 1
ATOM 9474 C C . SER B 1 439 ? 10.594 -45.719 -11.891 1 96.31 439 SER B C 1
ATOM 9476 O O . SER B 1 439 ? 9.969 -45.656 -12.953 1 96.31 439 SER B O 1
ATOM 9478 N N . PRO B 1 440 ? 11.914 -45.562 -11.898 1 92.56 440 PRO B N 1
ATOM 9479 C CA . PRO B 1 440 ? 12.664 -45.156 -13.086 1 92.56 440 PRO B CA 1
ATOM 9480 C C . PRO B 1 440 ? 12.43 -46.062 -14.281 1 92.56 440 PRO B C 1
ATOM 9482 O O . PRO B 1 440 ? 12.359 -45.594 -15.422 1 92.56 440 PRO B O 1
ATOM 9485 N N . GLY B 1 441 ? 12.211 -47.344 -14.031 1 94.88 441 GLY B N 1
ATOM 9486 C CA . GLY B 1 441 ? 11.977 -48.281 -15.117 1 94.88 441 GLY B CA 1
ATOM 9487 C C . GLY B 1 441 ? 10.508 -48.594 -15.32 1 94.88 441 GLY B C 1
ATOM 9488 O O . GLY B 1 441 ? 10.156 -49.469 -16.109 1 94.88 441 GLY B O 1
ATOM 9489 N N . ALA B 1 442 ? 9.703 -47.969 -14.578 1 97.62 442 ALA B N 1
ATOM 9490 C CA . ALA B 1 442 ? 8.25 -48.125 -14.633 1 97.62 442 ALA B CA 1
ATOM 9491 C C . ALA B 1 442 ? 7.82 -49.531 -14.266 1 97.62 442 ALA B C 1
ATOM 9493 O O . ALA B 1 442 ? 6.836 -50.062 -14.797 1 97.62 442 ALA B O 1
ATOM 9494 N N . SER B 1 443 ? 8.578 -50.188 -13.398 1 97.12 443 SER B N 1
ATOM 9495 C CA . SER B 1 443 ? 8.195 -51.5 -12.906 1 97.12 443 SER B CA 1
ATOM 9496 C C . SER B 1 443 ? 7.109 -51.375 -11.836 1 97.12 443 SER B C 1
ATOM 9498 O O . SER B 1 443 ? 6.285 -52.281 -11.688 1 97.12 443 SER B O 1
ATOM 9500 N N . PHE B 1 444 ? 7.242 -50.344 -11.07 1 97.69 444 PHE B N 1
ATOM 9501 C CA . PHE B 1 444 ? 6.281 -50.062 -10.016 1 97.69 444 PHE B CA 1
ATOM 9502 C C . PHE B 1 444 ? 5.855 -48.625 -10.031 1 97.69 444 PHE B C 1
ATOM 9504 O O . PHE B 1 444 ? 6.5 -47.781 -10.672 1 97.69 444 PHE B O 1
ATOM 9511 N N . ALA B 1 445 ? 4.809 -48.344 -9.414 1 97.88 445 ALA B N 1
ATOM 9512 C CA . ALA B 1 445 ? 4.352 -46.969 -9.258 1 97.88 445 ALA B CA 1
ATOM 9513 C C . ALA B 1 445 ? 3.514 -46.812 -7.988 1 97.88 445 ALA B C 1
ATOM 9515 O O . ALA B 1 445 ? 2.869 -47.75 -7.539 1 97.88 445 ALA B O 1
ATOM 9516 N N . ILE B 1 446 ? 3.605 -45.656 -7.34 1 97.25 446 ILE B N 1
ATOM 9517 C CA . ILE B 1 446 ? 2.621 -45.219 -6.352 1 97.25 446 ILE B CA 1
ATOM 9518 C C . ILE B 1 446 ? 1.493 -44.469 -7.043 1 97.25 446 ILE B C 1
ATOM 9520 O O . ILE B 1 446 ? 1.713 -43.375 -7.59 1 97.25 446 ILE B O 1
ATOM 9524 N N . VAL B 1 447 ? 0.312 -45.031 -7.008 1 97.25 447 VAL B N 1
ATOM 9525 C CA . VAL B 1 447 ? -0.84 -44.469 -7.711 1 97.25 447 VAL B CA 1
ATOM 9526 C C . VAL B 1 447 ? -1.855 -43.938 -6.699 1 97.25 447 VAL B C 1
ATOM 9528 O O . VAL B 1 447 ? -2.273 -44.656 -5.793 1 97.25 447 VAL B O 1
ATOM 9531 N N . THR B 1 448 ? -2.213 -42.75 -6.828 1 96.88 448 THR B N 1
ATOM 9532 C CA . THR B 1 448 ? -3.238 -42.125 -5.992 1 96.88 448 THR B CA 1
ATOM 9533 C C . THR B 1 448 ? -4.516 -41.875 -6.793 1 96.88 448 THR B C 1
ATOM 9535 O O . THR B 1 448 ? -4.5 -41.219 -7.816 1 96.88 448 THR B O 1
ATOM 9538 N N . CYS B 1 449 ? -5.621 -42.469 -6.332 1 96.31 449 CYS B N 1
ATOM 9539 C CA . CYS B 1 449 ? -6.926 -42.344 -6.977 1 96.31 449 CYS B CA 1
ATOM 9540 C C . CYS B 1 449 ? -7.918 -41.625 -6.09 1 96.31 449 CYS B C 1
ATOM 9542 O O . CYS B 1 449 ? -7.949 -41.844 -4.875 1 96.31 449 CYS B O 1
ATOM 9544 N N . SER B 1 450 ? -8.633 -40.719 -6.691 1 95.38 450 SER B N 1
ATOM 9545 C CA . SER B 1 450 ? -9.672 -40.031 -5.938 1 95.38 450 SER B CA 1
ATOM 9546 C C . SER B 1 450 ? -10.875 -39.719 -6.82 1 95.38 450 SER B C 1
ATOM 9548 O O . SER B 1 450 ? -10.852 -39.969 -8.023 1 95.38 450 SER B O 1
ATOM 9550 N N . ALA B 1 451 ? -11.922 -39.219 -6.254 1 94.44 451 ALA B N 1
ATOM 9551 C CA . ALA B 1 451 ? -13.117 -38.656 -6.871 1 94.44 451 ALA B CA 1
ATOM 9552 C C . ALA B 1 451 ? -13.727 -37.594 -5.984 1 94.44 451 ALA B C 1
ATOM 9554 O O . ALA B 1 451 ? -13.312 -37.406 -4.836 1 94.44 451 ALA B O 1
ATOM 9555 N N . SER B 1 452 ? -14.672 -36.875 -6.473 1 92.38 452 SER B N 1
ATOM 9556 C CA . SER B 1 452 ? -15.281 -35.781 -5.758 1 92.38 452 SER B CA 1
ATOM 9557 C C . SER B 1 452 ? -15.781 -36.219 -4.383 1 92.38 452 SER B C 1
ATOM 9559 O O . SER B 1 452 ? -15.656 -35.469 -3.408 1 92.38 452 SER B O 1
ATOM 9561 N N . TYR B 1 453 ? -16.297 -37.438 -4.234 1 89.56 453 TYR B N 1
ATOM 9562 C CA . TYR B 1 453 ? -16.875 -37.906 -2.979 1 89.56 453 TYR B CA 1
ATOM 9563 C C . TYR B 1 453 ? -15.945 -38.906 -2.279 1 89.56 453 TYR B C 1
ATOM 9565 O O . TYR B 1 453 ? -16.234 -39.375 -1.178 1 89.56 453 TYR B O 1
ATOM 9573 N N . ASN B 1 454 ? -14.875 -39.188 -2.945 1 91.5 454 ASN B N 1
ATOM 9574 C CA . ASN B 1 454 ? -13.992 -40.219 -2.402 1 91.5 454 ASN B CA 1
ATOM 9575 C C . ASN B 1 454 ? -12.594 -39.656 -2.137 1 91.5 454 ASN B C 1
ATOM 9577 O O . ASN B 1 454 ? -11.844 -39.375 -3.074 1 91.5 454 ASN B O 1
ATOM 9581 N N . PRO B 1 455 ? -12.25 -39.594 -0.798 1 93.81 455 PRO B N 1
ATOM 9582 C CA . PRO B 1 455 ? -10.867 -39.219 -0.517 1 93.81 455 PRO B CA 1
ATOM 9583 C C . PRO B 1 455 ? -9.852 -40.125 -1.201 1 93.81 455 PRO B C 1
ATOM 9585 O O . PRO B 1 455 ? -10.188 -41.25 -1.603 1 93.81 455 PRO B O 1
ATOM 9588 N N . PRO B 1 456 ? -8.633 -39.688 -1.303 1 95.12 456 PRO B N 1
ATOM 9589 C CA . PRO B 1 456 ? -7.641 -40.406 -2.08 1 95.12 456 PRO B CA 1
ATOM 9590 C C . PRO B 1 456 ? -7.363 -41.812 -1.513 1 95.12 456 PRO B C 1
ATOM 9592 O O . PRO B 1 456 ? -7.258 -41.969 -0.294 1 95.12 456 PRO B O 1
ATOM 9595 N N . LYS B 1 457 ? -7.367 -42.781 -2.355 1 96.12 457 LYS B N 1
ATOM 9596 C CA . LYS B 1 457 ? -6.793 -44.094 -2.1 1 96.12 457 LYS B CA 1
ATOM 9597 C C . LYS B 1 457 ? -5.422 -44.25 -2.752 1 96.12 457 LYS B C 1
ATOM 9599 O O . LYS B 1 457 ? -5.227 -43.812 -3.895 1 96.12 457 LYS B O 1
ATOM 9604 N N . ILE B 1 458 ? -4.504 -44.719 -2.025 1 96.81 458 ILE B N 1
ATOM 9605 C CA . ILE B 1 458 ? -3.133 -44.844 -2.512 1 96.81 458 ILE B CA 1
ATOM 9606 C C . ILE B 1 458 ? -2.787 -46.312 -2.723 1 96.81 458 ILE B C 1
ATOM 9608 O O . ILE B 1 458 ? -2.979 -47.156 -1.826 1 96.81 458 ILE B O 1
ATOM 9612 N N . PHE B 1 459 ? -2.252 -46.625 -3.877 1 96.94 459 PHE B N 1
ATOM 9613 C CA . PHE B 1 459 ? -1.955 -48 -4.266 1 96.94 459 PHE B CA 1
ATOM 9614 C C . PHE B 1 459 ? -0.497 -48.156 -4.688 1 96.94 459 PHE B C 1
ATOM 9616 O O . PHE B 1 459 ? 0.103 -47.188 -5.191 1 96.94 459 PHE B O 1
ATOM 9623 N N . LEU B 1 460 ? 0.059 -49.281 -4.414 1 97 460 LEU B N 1
ATOM 9624 C CA . LEU B 1 460 ? 1.256 -49.75 -5.113 1 97 460 LEU B CA 1
ATOM 9625 C C . LEU B 1 460 ? 0.888 -50.5 -6.387 1 97 460 LEU B C 1
ATOM 9627 O O . LEU B 1 460 ? 0.18 -51.5 -6.328 1 97 460 LEU B O 1
ATOM 9631 N N . TYR B 1 461 ? 1.237 -50.031 -7.488 1 96.88 461 TYR B N 1
ATOM 9632 C CA . TYR B 1 461 ? 0.984 -50.656 -8.781 1 96.88 461 TYR B CA 1
ATOM 9633 C C . TYR B 1 461 ? 2.189 -51.469 -9.234 1 96.88 461 TYR B C 1
ATOM 9635 O O . TYR B 1 461 ? 3.32 -50.969 -9.219 1 96.88 461 TYR B O 1
ATOM 9643 N N . ASN B 1 462 ? 1.984 -52.656 -9.57 1 96.06 462 ASN B N 1
ATOM 9644 C CA . ASN B 1 462 ? 2.969 -53.531 -10.18 1 96.06 462 ASN B CA 1
ATOM 9645 C C . ASN B 1 462 ? 2.719 -53.688 -11.68 1 96.06 462 ASN B C 1
ATOM 9647 O O . ASN B 1 462 ? 1.735 -54.312 -12.086 1 96.06 462 ASN B O 1
ATOM 9651 N N . SER B 1 463 ? 3.623 -53.219 -12.5 1 95.38 463 SER B N 1
ATOM 9652 C CA . SER B 1 463 ? 3.393 -53.188 -13.938 1 95.38 463 SER B CA 1
ATOM 9653 C C . SER B 1 463 ? 3.443 -54.594 -14.547 1 95.38 463 SER B C 1
ATOM 9655 O O . SER B 1 463 ? 2.787 -54.844 -15.555 1 95.38 463 SER B O 1
ATOM 9657 N N . ARG B 1 464 ? 4.25 -55.438 -14.016 1 92 464 ARG B N 1
ATOM 9658 C CA . ARG B 1 464 ? 4.379 -56.812 -14.539 1 92 464 ARG B CA 1
ATOM 9659 C C . ARG B 1 464 ? 3.1 -57.594 -14.312 1 92 464 ARG B C 1
ATOM 9661 O O . ARG B 1 464 ? 2.602 -58.25 -15.227 1 92 464 ARG B O 1
ATOM 9668 N N . GLN B 1 465 ? 2.607 -57.469 -13.156 1 92.25 465 GLN B N 1
ATOM 9669 C CA . GLN B 1 465 ? 1.4 -58.219 -12.812 1 92.25 465 GLN B CA 1
ATOM 9670 C C . GLN B 1 465 ? 0.146 -57.406 -13.141 1 92.25 465 GLN B C 1
ATOM 9672 O O . GLN B 1 465 ? -0.957 -57.969 -13.188 1 92.25 465 GLN B O 1
ATOM 9677 N N . ASP B 1 466 ? 0.354 -56.156 -13.383 1 92.69 466 ASP B N 1
ATOM 9678 C CA . ASP B 1 466 ? -0.758 -55.25 -13.641 1 92.69 466 ASP B CA 1
ATOM 9679 C C . ASP B 1 466 ? -1.775 -55.281 -12.508 1 92.69 466 ASP B C 1
ATOM 9681 O O . ASP B 1 466 ? -2.965 -55.5 -12.734 1 92.69 466 ASP B O 1
ATOM 9685 N N . THR B 1 467 ? -1.308 -55.125 -11.273 1 93.94 467 THR B N 1
ATOM 9686 C CA . THR B 1 467 ? -2.16 -55.188 -10.094 1 93.94 467 THR B CA 1
ATOM 9687 C C . THR B 1 467 ? -1.962 -53.969 -9.195 1 93.94 467 THR B C 1
ATOM 9689 O O . THR B 1 467 ? -0.907 -53.344 -9.227 1 93.94 467 THR B O 1
ATOM 9692 N N . PHE B 1 468 ? -2.996 -53.688 -8.516 1 95.44 468 PHE B N 1
ATOM 9693 C CA . PHE B 1 468 ? -2.99 -52.625 -7.512 1 95.44 468 PHE B CA 1
ATOM 9694 C C . PHE B 1 468 ? -3.025 -53.219 -6.105 1 95.44 468 PHE B C 1
ATOM 9696 O O . PHE B 1 468 ? -3.893 -54.031 -5.793 1 95.44 468 PHE B O 1
ATOM 9703 N N . LYS B 1 469 ? -2.092 -52.875 -5.289 1 95.75 469 LYS B N 1
ATOM 9704 C CA . LYS B 1 469 ? -2.131 -53.219 -3.867 1 95.75 469 LYS B CA 1
ATOM 9705 C C . LYS B 1 469 ? -2.41 -51.969 -3.02 1 95.75 469 LYS B C 1
ATOM 9707 O O . LYS B 1 469 ? -1.656 -51 -3.07 1 95.75 469 LYS B O 1
ATOM 9712 N N . LEU B 1 470 ? -3.432 -52.031 -2.234 1 95.69 470 LEU B N 1
ATOM 9713 C CA . LEU B 1 470 ? -3.85 -50.875 -1.433 1 95.69 470 LEU B CA 1
ATOM 9714 C C . LEU B 1 470 ? -2.842 -50.594 -0.323 1 95.69 470 LEU B C 1
ATOM 9716 O O . LEU B 1 470 ? -2.439 -51.5 0.404 1 95.69 470 LEU B O 1
ATOM 9720 N N . ILE B 1 471 ? -2.377 -49.312 -0.228 1 95 471 ILE B N 1
ATOM 9721 C CA . ILE B 1 471 ? -1.478 -48.875 0.836 1 95 471 ILE B CA 1
ATOM 9722 C C . ILE B 1 471 ? -2.258 -48.094 1.879 1 95 471 ILE B C 1
ATOM 9724 O O . ILE B 1 471 ? -2.191 -48.375 3.074 1 95 471 ILE B O 1
ATOM 9728 N N . LYS B 1 472 ? -2.943 -47.062 1.479 1 94.06 472 LYS B N 1
ATOM 9729 C CA . LYS B 1 472 ? -3.768 -46.188 2.334 1 94.06 472 LYS B CA 1
ATOM 9730 C C . LYS B 1 472 ? -5.137 -45.969 1.709 1 94.06 472 LYS B C 1
ATOM 9732 O O . LYS B 1 472 ? -5.25 -45.812 0.491 1 94.06 472 LYS B O 1
ATOM 9737 N N . ASP B 1 473 ? -6.242 -45.844 2.484 1 93.56 473 ASP B N 1
ATOM 9738 C CA . ASP B 1 473 ? -7.574 -45.719 1.908 1 93.56 473 ASP B CA 1
ATOM 9739 C C . ASP B 1 473 ? -8.312 -44.531 2.537 1 93.56 473 ASP B C 1
ATOM 9741 O O . ASP B 1 473 ? -9.492 -44.312 2.246 1 93.56 473 ASP B O 1
ATOM 9745 N N . ASN B 1 474 ? -7.621 -43.812 3.469 1 95.12 474 ASN B N 1
ATOM 9746 C CA . ASN B 1 474 ? -8.188 -42.625 4.098 1 95.12 474 ASN B CA 1
ATOM 9747 C C . ASN B 1 474 ? -9.539 -42.906 4.746 1 95.12 474 ASN B C 1
ATOM 9749 O O . ASN B 1 474 ? -10.461 -42.094 4.664 1 95.12 474 ASN B O 1
ATOM 9753 N N . THR B 1 475 ? -9.688 -44 5.32 1 94.56 475 THR B N 1
ATOM 9754 C CA . THR B 1 475 ? -10.914 -44.406 5.992 1 94.56 475 THR B CA 1
ATOM 9755 C C . THR B 1 475 ? -11.273 -43.438 7.109 1 94.56 475 THR B C 1
ATOM 9757 O O . THR B 1 475 ? -12.445 -43.125 7.316 1 94.56 475 THR B O 1
ATOM 9760 N N . ARG B 1 476 ? -10.258 -43 7.797 1 93.88 476 ARG B N 1
ATOM 9761 C CA . ARG B 1 476 ? -10.492 -42.031 8.859 1 93.88 476 ARG B CA 1
ATOM 9762 C C . ARG B 1 476 ? -11.203 -40.781 8.32 1 93.88 476 ARG B C 1
ATOM 9764 O O . ARG B 1 476 ? -12.156 -40.312 8.93 1 93.88 476 ARG B O 1
ATOM 9771 N N . LEU B 1 477 ? -10.648 -40.25 7.242 1 93.88 477 LEU B N 1
ATOM 9772 C CA . LEU B 1 477 ? -11.25 -39.062 6.633 1 93.88 477 LEU B CA 1
ATOM 9773 C C . LEU B 1 477 ? -12.648 -39.375 6.109 1 93.88 477 LEU B C 1
ATOM 9775 O O . LEU B 1 477 ? -13.562 -38.562 6.242 1 93.88 477 LEU B O 1
ATOM 9779 N N . LYS B 1 478 ? -12.836 -40.531 5.535 1 92.94 478 LYS B N 1
ATOM 9780 C CA . LYS B 1 478 ? -14.148 -40.938 5.047 1 92.94 478 LYS B CA 1
ATOM 9781 C C . LYS B 1 478 ? -15.172 -40.969 6.176 1 92.94 478 LYS B C 1
ATOM 9783 O O . LYS B 1 478 ? -16.312 -40.531 6.004 1 92.94 478 LYS B O 1
ATOM 9788 N N . ASP B 1 479 ? -14.797 -41.5 7.312 1 94.38 479 ASP B N 1
ATOM 9789 C CA . ASP B 1 479 ? -15.672 -41.594 8.477 1 94.38 479 ASP B CA 1
ATOM 9790 C C . ASP B 1 479 ? -16 -40.219 9.023 1 94.38 479 ASP B C 1
ATOM 9792 O O . ASP B 1 479 ? -17.141 -39.969 9.438 1 94.38 479 ASP B O 1
ATOM 9796 N N . LYS B 1 480 ? -15 -39.406 8.992 1 93 480 LYS B N 1
ATOM 9797 C CA . LYS B 1 480 ? -15.234 -38.031 9.43 1 93 480 LYS B CA 1
ATOM 9798 C C . LYS B 1 480 ? -16.234 -37.312 8.516 1 93 480 LYS B C 1
ATOM 9800 O O . LYS B 1 480 ? -17.141 -36.625 8.992 1 93 480 LYS B O 1
ATOM 9805 N N . LEU B 1 481 ? -16.062 -37.5 7.262 1 92.94 481 LEU B N 1
ATOM 9806 C CA . LEU B 1 481 ? -16.891 -36.844 6.273 1 92.94 481 LEU B CA 1
ATOM 9807 C C . LEU B 1 481 ? -18.328 -37.312 6.34 1 92.94 481 LEU B C 1
ATOM 9809 O O . LEU B 1 481 ? -19.266 -36.594 5.984 1 92.94 481 LEU B O 1
ATOM 9813 N N . ARG B 1 482 ? -18.547 -38.531 6.82 1 92.62 482 ARG B N 1
ATOM 9814 C CA . ARG B 1 482 ? -19.891 -39.094 6.957 1 92.62 482 ARG B CA 1
ATOM 9815 C C . ARG B 1 482 ? -20.703 -38.312 7.984 1 92.62 482 ARG B C 1
ATOM 9817 O O . ARG B 1 482 ? -21.922 -38.406 8.023 1 92.62 482 ARG B O 1
ATOM 9824 N N . GLN B 1 483 ? -19.984 -37.562 8.766 1 94.12 483 GLN B N 1
ATOM 9825 C CA . GLN B 1 483 ? -20.656 -36.781 9.805 1 94.12 483 GLN B CA 1
ATOM 9826 C C . GLN B 1 483 ? -21.047 -35.406 9.281 1 94.12 483 GLN B C 1
ATOM 9828 O O . GLN B 1 483 ? -21.688 -34.625 9.984 1 94.12 483 GLN B O 1
ATOM 9833 N N . TYR B 1 484 ? -20.719 -35.094 8.094 1 93.69 484 TYR B N 1
ATOM 9834 C CA . TYR B 1 484 ? -20.969 -33.781 7.531 1 93.69 484 TYR B CA 1
ATOM 9835 C C . TYR B 1 484 ? -21.844 -33.875 6.293 1 93.69 484 TYR B C 1
ATOM 9837 O O . TYR B 1 484 ? -21.844 -34.875 5.594 1 93.69 484 TYR B O 1
ATOM 9845 N N . LYS B 1 485 ? -22.609 -32.812 6.086 1 93.69 485 LYS B N 1
ATOM 9846 C CA . LYS B 1 485 ? -23.281 -32.656 4.801 1 93.69 485 LYS B CA 1
ATOM 9847 C C . LYS B 1 485 ? -22.297 -32.375 3.678 1 93.69 485 LYS B C 1
ATOM 9849 O O . LYS B 1 485 ? -21.391 -31.547 3.836 1 93.69 485 LYS B O 1
ATOM 9854 N N . LEU B 1 486 ? -22.422 -33.125 2.613 1 93.88 486 LEU B N 1
ATOM 9855 C CA . LEU B 1 486 ? -21.594 -32.875 1.43 1 93.88 486 LEU B CA 1
ATOM 9856 C C . LEU B 1 486 ? -22.438 -32.344 0.283 1 93.88 486 LEU B C 1
ATOM 9858 O O . LEU B 1 486 ? -23.656 -32.594 0.219 1 93.88 486 LEU B O 1
ATOM 9862 N N . PRO B 1 487 ? -21.875 -31.531 -0.568 1 94.88 487 PRO B N 1
ATOM 9863 C CA . PRO B 1 487 ? -22.641 -31.016 -1.707 1 94.88 487 PRO B CA 1
ATOM 9864 C C . PRO B 1 487 ? -23.047 -32.094 -2.689 1 94.88 487 PRO B C 1
ATOM 9866 O O . PRO B 1 487 ? -22.391 -33.156 -2.771 1 94.88 487 PRO B O 1
ATOM 9869 N N . MET B 1 488 ? -24.125 -31.828 -3.336 1 95.31 488 MET B N 1
ATOM 9870 C CA . MET B 1 488 ? -24.422 -32.625 -4.531 1 95.31 488 MET B CA 1
ATOM 9871 C C . MET B 1 488 ? -23.625 -32.125 -5.727 1 95.31 488 MET B C 1
ATOM 9873 O O . MET B 1 488 ? -23.344 -30.906 -5.836 1 95.31 488 MET B O 1
ATOM 9877 N N . ILE B 1 489 ? -23.188 -33.031 -6.605 1 95.75 489 ILE B N 1
ATOM 9878 C CA . ILE B 1 489 ? -22.312 -32.625 -7.707 1 95.75 489 ILE B CA 1
ATOM 9879 C C . ILE B 1 489 ? -23.016 -32.906 -9.039 1 95.75 489 ILE B C 1
ATOM 9881 O O . ILE B 1 489 ? -23.609 -33.969 -9.219 1 95.75 489 ILE B O 1
ATOM 9885 N N . LEU B 1 490 ? -22.984 -31.906 -9.891 1 95.94 490 LEU B N 1
ATOM 9886 C CA . LEU B 1 490 ? -23.516 -32.031 -11.242 1 95.94 490 LEU B CA 1
ATOM 9887 C C . LEU B 1 490 ? -22.469 -31.625 -12.273 1 95.94 490 LEU B C 1
ATOM 9889 O O . LEU B 1 490 ? -21.906 -30.531 -12.219 1 95.94 490 LEU B O 1
ATOM 9893 N N . PHE B 1 491 ? -22.094 -32.594 -13.141 1 95.62 491 PHE B N 1
ATOM 9894 C CA . PHE B 1 491 ? -21.25 -32.312 -14.297 1 95.62 491 PHE B CA 1
ATOM 9895 C C . PHE B 1 491 ? -22.094 -32.188 -15.555 1 95.62 491 PHE B C 1
ATOM 9897 O O . PHE B 1 491 ? -23.078 -32.906 -15.734 1 95.62 491 PHE B O 1
ATOM 9904 N N . ASN B 1 492 ? -21.688 -31.203 -16.344 1 92.5 492 ASN B N 1
ATOM 9905 C CA . ASN B 1 492 ? -22.453 -31.016 -17.562 1 92.5 492 ASN B CA 1
ATOM 9906 C C . ASN B 1 492 ? -21.594 -30.391 -18.656 1 92.5 492 ASN B C 1
ATOM 9908 O O . ASN B 1 492 ? -20.5 -29.891 -18.391 1 92.5 492 ASN B O 1
ATOM 9912 N N . VAL B 1 493 ? -21.984 -30.594 -19.891 1 91.69 493 VAL B N 1
ATOM 9913 C CA . VAL B 1 493 ? -21.422 -29.906 -21.062 1 91.69 493 VAL B CA 1
ATOM 9914 C C . VAL B 1 493 ? -22.469 -29 -21.688 1 91.69 493 VAL B C 1
ATOM 9916 O O . VAL B 1 493 ? -23.578 -29.422 -21.984 1 91.69 493 VAL B O 1
ATOM 9919 N N . VAL B 1 494 ? -22.141 -27.766 -21.781 1 86.94 494 VAL B N 1
ATOM 9920 C CA . VAL B 1 494 ? -23.094 -26.781 -22.281 1 86.94 494 VAL B CA 1
ATOM 9921 C C . VAL B 1 494 ? -22.656 -26.297 -23.656 1 86.94 494 VAL B C 1
ATOM 9923 O O . VAL B 1 494 ? -21.484 -25.953 -23.859 1 86.94 494 VAL B O 1
ATOM 9926 N N . ALA B 1 495 ? -23.594 -26.328 -24.578 1 78.62 495 ALA B N 1
ATOM 9927 C CA . ALA B 1 495 ? -23.328 -25.812 -25.922 1 78.62 495 ALA B CA 1
ATOM 9928 C C . ALA B 1 495 ? -23.547 -24.297 -25.984 1 78.62 495 ALA B C 1
ATOM 9930 O O . ALA B 1 495 ? -24.469 -23.766 -25.375 1 78.62 495 ALA B O 1
ATOM 9931 N N . MET B 1 496 ? -22.625 -23.562 -26.516 1 70.62 496 MET B N 1
ATOM 9932 C CA . MET B 1 496 ? -22.688 -22.109 -26.609 1 70.62 496 MET B CA 1
ATOM 9933 C C . MET B 1 496 ? -22.844 -21.656 -28.062 1 70.62 496 MET B C 1
ATOM 9935 O O . MET B 1 496 ? -22.016 -20.906 -28.578 1 70.62 496 MET B O 1
ATOM 9939 N N . GLY B 1 497 ? -23.844 -22.016 -28.672 1 61.34 497 GLY B N 1
ATOM 9940 C CA . GLY B 1 497 ? -24.016 -21.672 -30.078 1 61.34 497 GLY B CA 1
ATOM 9941 C C . GLY B 1 497 ? -22.984 -22.312 -30.984 1 61.34 497 GLY B C 1
ATOM 9942 O O . GLY B 1 497 ? -22.812 -23.531 -30.969 1 61.34 497 GLY B O 1
ATOM 9943 N N . GLU B 1 498 ? -22.281 -21.344 -31.734 1 58.91 498 GLU B N 1
ATOM 9944 C CA . GLU B 1 498 ? -21.25 -21.781 -32.688 1 58.91 498 GLU B CA 1
ATOM 9945 C C . GLU B 1 498 ? -19.938 -22.094 -31.969 1 58.91 498 GLU B C 1
ATOM 9947 O O . GLU B 1 498 ? -19.016 -22.641 -32.562 1 58.91 498 GLU B O 1
ATOM 9952 N N . ALA B 1 499 ? -19.922 -21.766 -30.688 1 60.12 499 ALA B N 1
ATOM 9953 C CA . ALA B 1 499 ? -18.672 -21.953 -29.938 1 60.12 499 ALA B CA 1
ATOM 9954 C C . ALA B 1 499 ? -18.594 -23.359 -29.359 1 60.12 499 ALA B C 1
ATOM 9956 O O . ALA B 1 499 ? -19.609 -24.047 -29.234 1 60.12 499 ALA B O 1
ATOM 9957 N N . PRO B 1 500 ? -17.281 -23.797 -29.203 1 64.38 500 PRO B N 1
ATOM 9958 C CA . PRO B 1 500 ? -17.078 -25.109 -28.578 1 64.38 500 PRO B CA 1
ATOM 9959 C C . PRO B 1 500 ? -17.812 -25.234 -27.234 1 64.38 500 PRO B C 1
ATOM 9961 O O . PRO B 1 500 ? -18.219 -24.219 -26.656 1 64.38 500 PRO B O 1
ATOM 9964 N N . LEU B 1 501 ? -17.938 -26.422 -26.766 1 79.25 501 LEU B N 1
ATOM 9965 C CA . LEU B 1 501 ? -18.641 -26.906 -25.594 1 79.25 501 LEU B CA 1
ATOM 9966 C C . LEU B 1 501 ? -17.984 -26.406 -24.312 1 79.25 501 LEU B C 1
ATOM 9968 O O . LEU B 1 501 ? -16.75 -26.312 -24.234 1 79.25 501 LEU B O 1
ATOM 9972 N N . GLY B 1 502 ? -18.781 -25.797 -23.391 1 89.31 502 GLY B N 1
ATOM 9973 C CA . GLY B 1 502 ? -18.312 -25.5 -22.047 1 89.31 502 GLY B CA 1
ATOM 9974 C C . GLY B 1 502 ? -18.516 -26.656 -21.078 1 89.31 502 GLY B C 1
ATOM 9975 O O . GLY B 1 502 ? -19.578 -27.281 -21.078 1 89.31 502 GLY B O 1
ATOM 9976 N N . HIS B 1 503 ? -17.391 -27.031 -20.422 1 94.94 503 HIS B N 1
ATOM 9977 C CA . HIS B 1 503 ? -17.5 -28.031 -19.344 1 94.94 503 HIS B CA 1
ATOM 9978 C C . HIS B 1 503 ? -17.875 -27.375 -18.031 1 94.94 503 HIS B C 1
ATOM 9980 O O . HIS B 1 503 ? -17.312 -26.328 -17.656 1 94.94 503 HIS B O 1
ATOM 9986 N N . VAL B 1 504 ? -18.828 -27.969 -17.312 1 96.62 504 VAL B N 1
ATOM 9987 C CA . VAL B 1 504 ? -19.344 -27.328 -16.109 1 96.62 504 VAL B CA 1
ATOM 9988 C C . VAL B 1 504 ? -19.359 -28.328 -14.953 1 96.62 504 VAL B C 1
ATOM 9990 O O . VAL B 1 504 ? -19.703 -29.5 -15.141 1 96.62 504 VAL B O 1
ATOM 9993 N N . LYS B 1 505 ? -18.953 -27.906 -13.844 1 96.69 505 LYS B N 1
ATOM 9994 C CA . LYS B 1 505 ? -19.156 -28.578 -12.562 1 96.69 505 LYS B CA 1
ATOM 9995 C C . LYS B 1 505 ? -19.938 -27.688 -11.594 1 96.69 505 LYS B C 1
ATOM 9997 O O . LYS B 1 505 ? -19.516 -26.562 -11.305 1 96.69 505 LYS B O 1
ATOM 10002 N N . LEU B 1 506 ? -21.125 -28.141 -11.086 1 97.25 506 LEU B N 1
ATOM 10003 C CA . LEU B 1 506 ? -21.891 -27.422 -10.07 1 97.25 506 LEU B CA 1
ATOM 10004 C C . LEU B 1 506 ? -21.859 -28.188 -8.75 1 97.25 506 LEU B C 1
ATOM 10006 O O . LEU B 1 506 ? -22.141 -29.391 -8.719 1 97.25 506 LEU B O 1
ATOM 10010 N N . LEU B 1 507 ? -21.469 -27.547 -7.746 1 96.94 507 LEU B N 1
ATOM 10011 C CA . LEU B 1 507 ? -21.75 -28.016 -6.391 1 96.94 507 LEU B CA 1
ATOM 10012 C C . LEU B 1 507 ? -23.062 -27.438 -5.887 1 96.94 507 LEU B C 1
ATOM 10014 O O . LEU B 1 507 ? -23.25 -26.219 -5.855 1 96.94 507 LEU B O 1
ATOM 10018 N N . LEU B 1 508 ? -23.969 -28.312 -5.535 1 97.38 508 LEU B N 1
ATOM 10019 C CA . LEU B 1 508 ? -25.312 -27.906 -5.137 1 97.38 508 LEU B CA 1
ATOM 10020 C C . LEU B 1 508 ? -25.516 -28.125 -3.641 1 97.38 508 LEU B C 1
ATOM 10022 O O . LEU B 1 508 ? -24.969 -29.062 -3.061 1 97.38 508 LEU B O 1
ATOM 10026 N N . PRO B 1 509 ? -26.344 -27.266 -3.047 1 96.75 509 PRO B N 1
ATOM 10027 C CA . PRO B 1 509 ? -26.688 -27.516 -1.647 1 96.75 509 PRO B CA 1
ATOM 10028 C C . PRO B 1 509 ? -27.344 -28.875 -1.437 1 96.75 509 PRO B C 1
ATOM 10030 O O . PRO B 1 509 ? -28.125 -29.328 -2.271 1 96.75 509 PRO B O 1
ATOM 10033 N N . PRO B 1 510 ? -27.016 -29.562 -0.335 1 93.75 510 PRO B N 1
ATOM 10034 C CA . PRO B 1 510 ? -27.516 -30.922 -0.106 1 93.75 510 PRO B CA 1
ATOM 10035 C C . PRO B 1 510 ? -29.016 -30.969 0.19 1 93.75 510 PRO B C 1
ATOM 10037 O O . PRO B 1 510 ? -29.656 -32 0.016 1 93.75 510 PRO B O 1
ATOM 10040 N N . ASN B 1 511 ? -29.688 -29.922 0.629 1 89 511 ASN B N 1
ATOM 10041 C CA . ASN B 1 511 ? -31.109 -29.922 0.997 1 89 511 ASN B CA 1
ATOM 10042 C C . ASN B 1 511 ? -31.906 -28.922 0.156 1 89 511 ASN B C 1
ATOM 10044 O O . ASN B 1 511 ? -32.688 -28.141 0.692 1 89 511 ASN B O 1
ATOM 10048 N N . MET B 1 512 ? -31.609 -29.141 -1.112 1 94.88 512 MET B N 1
ATOM 10049 C CA . MET B 1 512 ? -32.344 -28.219 -1.98 1 94.88 512 MET B CA 1
ATOM 10050 C C . MET B 1 512 ? -33.844 -28.531 -1.974 1 94.88 512 MET B C 1
ATOM 10052 O O . MET B 1 512 ? -34.219 -29.688 -1.945 1 94.88 512 MET B O 1
ATOM 10056 N N . LYS B 1 513 ? -34.594 -27.469 -2.012 1 94.94 513 LYS B N 1
ATOM 10057 C CA . LYS B 1 513 ? -36.031 -27.594 -2.018 1 94.94 513 LYS B CA 1
ATOM 10058 C C . LYS B 1 513 ? -36.625 -27.234 -3.387 1 94.94 513 LYS B C 1
ATOM 10060 O O . LYS B 1 513 ? -36.125 -26.344 -4.066 1 94.94 513 LYS B O 1
ATOM 10065 N N . SER B 1 514 ? -37.688 -27.984 -3.688 1 92.94 514 SER B N 1
ATOM 10066 C CA . SER B 1 514 ? -38.344 -27.719 -4.957 1 92.94 514 SER B CA 1
ATOM 10067 C C . SER B 1 514 ? -38.969 -26.328 -4.98 1 92.94 514 SER B C 1
ATOM 10069 O O . SER B 1 514 ? -39.562 -25.891 -3.994 1 92.94 514 SER B O 1
ATOM 10071 N N . GLY B 1 515 ? -38.719 -25.578 -6.004 1 93.88 515 GLY B N 1
ATOM 10072 C CA . GLY B 1 515 ? -39.281 -24.266 -6.184 1 93.88 515 GLY B CA 1
ATOM 10073 C C . GLY B 1 515 ? -38.469 -23.141 -5.586 1 93.88 515 GLY B C 1
ATOM 10074 O O . GLY B 1 515 ? -38.75 -21.969 -5.77 1 93.88 515 GLY B O 1
ATOM 10075 N N . VAL B 1 516 ? -37.5 -23.547 -4.867 1 95.88 516 VAL B N 1
ATOM 10076 C CA . VAL B 1 516 ? -36.656 -22.531 -4.254 1 95.88 516 VAL B CA 1
ATOM 10077 C C . VAL B 1 516 ? -35.469 -22.25 -5.168 1 95.88 516 VAL B C 1
ATOM 10079 O O . VAL B 1 516 ? -34.875 -23.172 -5.754 1 95.88 516 VAL B O 1
ATOM 10082 N N . LYS B 1 517 ? -35.125 -20.984 -5.285 1 97.31 517 LYS B N 1
ATOM 10083 C CA . LYS B 1 517 ? -33.969 -20.578 -6.051 1 97.31 517 LYS B CA 1
ATOM 10084 C C . LYS B 1 517 ? -32.781 -20.312 -5.137 1 97.31 517 LYS B C 1
ATOM 10086 O O . LYS B 1 517 ? -32.938 -19.797 -4.023 1 97.31 517 LYS B O 1
ATOM 10091 N N . TYR B 1 518 ? -31.641 -20.625 -5.578 1 98 518 TYR B N 1
ATOM 10092 C CA . TYR B 1 518 ? -30.422 -20.484 -4.789 1 98 518 TYR B CA 1
ATOM 10093 C C . TYR B 1 518 ? -29.422 -19.578 -5.484 1 98 518 TYR B C 1
ATOM 10095 O O . TYR B 1 518 ? -29.297 -19.594 -6.711 1 98 518 TYR B O 1
ATOM 10103 N N . PRO B 1 519 ? -28.688 -18.688 -4.672 1 98 519 PRO B N 1
ATOM 10104 C CA . PRO B 1 519 ? -27.609 -17.922 -5.27 1 98 519 PRO B CA 1
ATOM 10105 C C . PRO B 1 519 ? -26.484 -18.797 -5.832 1 98 519 PRO B C 1
ATOM 10107 O O . PRO B 1 519 ? -26.328 -19.938 -5.391 1 98 519 PRO B O 1
ATOM 10110 N N . MET B 1 520 ? -25.734 -18.297 -6.797 1 98.56 520 MET B N 1
ATOM 10111 C CA . MET B 1 520 ? -24.625 -19.031 -7.395 1 98.56 520 MET B CA 1
ATOM 10112 C C . MET B 1 520 ? -23.344 -18.188 -7.371 1 98.56 520 MET B C 1
ATOM 10114 O O . MET B 1 520 ? -23.375 -17 -7.715 1 98.56 520 MET B O 1
ATOM 10118 N N . VAL B 1 521 ? -22.359 -18.75 -6.906 1 98.56 521 VAL B N 1
ATOM 10119 C CA . VAL B 1 521 ? -21.016 -18.156 -6.945 1 98.56 521 VAL B CA 1
ATOM 10120 C C . VAL B 1 521 ? -20.141 -18.891 -7.949 1 98.56 521 VAL B C 1
ATOM 10122 O O . VAL B 1 521 ? -19.922 -20.109 -7.812 1 98.56 521 VAL B O 1
ATOM 10125 N N . VAL B 1 522 ? -19.656 -18.188 -8.945 1 98.44 522 VAL B N 1
ATOM 10126 C CA . VAL B 1 522 ? -18.766 -18.766 -9.938 1 98.44 522 VAL B CA 1
ATOM 10127 C C . VAL B 1 522 ? -17.312 -18.578 -9.5 1 98.44 522 VAL B C 1
ATOM 10129 O O . VAL B 1 522 ? -16.859 -17.453 -9.289 1 98.44 522 VAL B O 1
ATOM 10132 N N . ARG B 1 523 ? -16.609 -19.688 -9.32 1 97.75 523 ARG B N 1
ATOM 10133 C CA . ARG B 1 523 ? -15.18 -19.688 -9.055 1 97.75 523 ARG B CA 1
ATOM 10134 C C . ARG B 1 523 ? -14.383 -19.828 -10.352 1 97.75 523 ARG B C 1
ATOM 10136 O O . ARG B 1 523 ? -14.336 -20.922 -10.93 1 97.75 523 ARG B O 1
ATOM 10143 N N . VAL B 1 524 ? -13.625 -18.719 -10.727 1 96.81 524 VAL B N 1
ATOM 10144 C CA . VAL B 1 524 ? -13.016 -18.719 -12.047 1 96.81 524 VAL B CA 1
ATOM 10145 C C . VAL B 1 524 ? -11.5 -18.594 -11.914 1 96.81 524 VAL B C 1
ATOM 10147 O O . VAL B 1 524 ? -11 -17.938 -11 1 96.81 524 VAL B O 1
ATOM 10150 N N . TYR B 1 525 ? -10.766 -19.266 -12.688 1 94.62 525 TYR B N 1
ATOM 10151 C CA . TYR B 1 525 ? -9.367 -19 -12.977 1 94.62 525 TYR B CA 1
ATOM 10152 C C . TYR B 1 525 ? -9.164 -18.656 -14.453 1 94.62 525 TYR B C 1
ATOM 10154 O O . TYR B 1 525 ? -9 -17.484 -14.812 1 94.62 525 TYR B O 1
ATOM 10162 N N . ALA B 1 526 ? -9.398 -19.562 -15.328 1 93.69 526 ALA B N 1
ATOM 10163 C CA . ALA B 1 526 ? -9.531 -19.344 -16.766 1 93.69 526 ALA B CA 1
ATOM 10164 C C . ALA B 1 526 ? -8.18 -19.078 -17.406 1 93.69 526 ALA B C 1
ATOM 10166 O O . ALA B 1 526 ? -8.109 -18.703 -18.594 1 93.69 526 ALA B O 1
ATOM 10167 N N . GLY B 1 527 ? -7.043 -19.203 -16.688 1 96.5 527 GLY B N 1
ATOM 10168 C CA . GLY B 1 527 ? -5.742 -19.047 -17.328 1 96.5 527 GLY B CA 1
ATOM 10169 C C . GLY B 1 527 ? -5.496 -20.031 -18.453 1 96.5 527 GLY B C 1
ATOM 10170 O O . GLY B 1 527 ? -6.008 -21.141 -18.438 1 96.5 527 GLY B O 1
ATOM 10171 N N . PRO B 1 528 ? -4.699 -19.609 -19.422 1 97.25 528 PRO B N 1
ATOM 10172 C CA . PRO B 1 528 ? -4.465 -20.484 -20.578 1 97.25 528 PRO B CA 1
ATOM 10173 C C . PRO B 1 528 ? -3.961 -21.859 -20.188 1 97.25 528 PRO B C 1
ATOM 10175 O O . PRO B 1 528 ? -2.986 -21.984 -19.438 1 97.25 528 PRO B O 1
ATOM 10178 N N . GLY B 1 529 ? -4.691 -22.875 -20.656 1 96.12 529 GLY B N 1
ATOM 10179 C CA . GLY B 1 529 ? -4.258 -24.25 -20.484 1 96.12 529 GLY B CA 1
ATOM 10180 C C . GLY B 1 529 ? -4.684 -24.859 -19.156 1 96.12 529 GLY B C 1
ATOM 10181 O O . GLY B 1 529 ? -4.43 -26.031 -18.891 1 96.12 529 GLY B O 1
ATOM 10182 N N . THR B 1 530 ? -5.414 -24.125 -18.328 1 95.81 530 THR B N 1
ATOM 10183 C CA . THR B 1 530 ? -5.812 -24.625 -17.016 1 95.81 530 THR B CA 1
ATOM 10184 C C . THR B 1 530 ? -7.227 -25.203 -17.062 1 95.81 530 THR B C 1
ATOM 10186 O O . THR B 1 530 ? -7.992 -24.906 -17.984 1 95.81 530 THR B O 1
ATOM 10189 N N . SER B 1 531 ? -7.523 -26.125 -16.156 1 94.5 531 SER B N 1
ATOM 10190 C CA . SER B 1 531 ? -8.852 -26.703 -16.016 1 94.5 531 SER B CA 1
ATOM 10191 C C . SER B 1 531 ? -9.305 -26.719 -14.562 1 94.5 531 SER B C 1
ATOM 10193 O O . SER B 1 531 ? -8.516 -27.031 -13.664 1 94.5 531 SER B O 1
ATOM 10195 N N . ARG B 1 532 ? -10.523 -26.375 -14.352 1 94.69 532 ARG B N 1
ATOM 10196 C CA . ARG B 1 532 ? -11.086 -26.406 -13.008 1 94.69 532 ARG B CA 1
ATOM 10197 C C . ARG B 1 532 ? -12.156 -27.484 -12.883 1 94.69 532 ARG B C 1
ATOM 10199 O O . ARG B 1 532 ? -12.469 -27.938 -11.781 1 94.69 532 ARG B O 1
ATOM 10206 N N . VAL B 1 533 ? -12.742 -27.859 -13.977 1 96.06 533 VAL B N 1
ATOM 10207 C CA . VAL B 1 533 ? -13.789 -28.875 -13.977 1 96.06 533 VAL B CA 1
ATOM 10208 C C . VAL B 1 533 ? -13.164 -30.266 -13.898 1 96.06 533 VAL B C 1
ATOM 10210 O O . VAL B 1 533 ? -12.852 -30.859 -14.93 1 96.06 533 VAL B O 1
ATOM 10213 N N . LYS B 1 534 ? -13.023 -30.734 -12.742 1 96.06 534 LYS B N 1
ATOM 10214 C CA . LYS B 1 534 ? -12.414 -32.031 -12.484 1 96.06 534 LYS B CA 1
ATOM 10215 C C . LYS B 1 534 ? -13.227 -32.844 -11.461 1 96.06 534 LYS B C 1
ATOM 10217 O O . LYS B 1 534 ? -13.789 -32.25 -10.531 1 96.06 534 LYS B O 1
ATOM 10222 N N . ASP B 1 535 ? -13.281 -34.094 -11.656 1 95.81 535 ASP B N 1
ATOM 10223 C CA . ASP B 1 535 ? -13.875 -35 -10.672 1 95.81 535 ASP B CA 1
ATOM 10224 C C . ASP B 1 535 ? -12.812 -35.531 -9.719 1 95.81 535 ASP B C 1
ATOM 10226 O O . ASP B 1 535 ? -12.453 -36.719 -9.773 1 95.81 535 ASP B O 1
ATOM 10230 N N . ASN B 1 536 ? -12.281 -34.688 -8.945 1 94.81 536 ASN B N 1
ATOM 10231 C CA . ASN B 1 536 ? -11.25 -3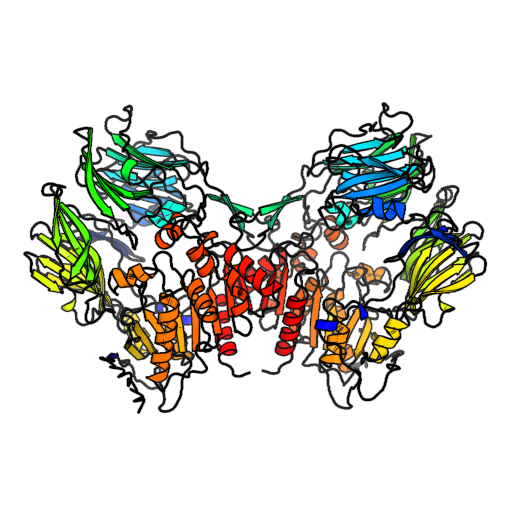5.031 -7.961 1 94.81 536 ASN B CA 1
ATOM 10232 C C . ASN B 1 536 ? -11.68 -34.625 -6.555 1 94.81 536 ASN B C 1
ATOM 10234 O O . ASN B 1 536 ? -12.68 -33.906 -6.383 1 94.81 536 ASN B O 1
ATOM 10238 N N . PHE B 1 537 ? -10.992 -35.188 -5.625 1 92.31 537 PHE B N 1
ATOM 10239 C CA . PHE B 1 537 ? -11.211 -34.75 -4.25 1 92.31 537 PHE B CA 1
ATOM 10240 C C . PHE B 1 537 ? -10.508 -33.438 -3.982 1 92.31 537 PHE B C 1
ATOM 10242 O O . PHE B 1 537 ? -9.281 -33.375 -3.971 1 92.31 537 PHE B O 1
ATOM 10249 N N . ASP B 1 538 ? -11.289 -32.438 -4.074 1 76.88 538 ASP B N 1
ATOM 10250 C CA . ASP B 1 538 ? -10.719 -31.094 -4.012 1 76.88 538 ASP B CA 1
ATOM 10251 C C . ASP B 1 538 ? -10.797 -30.531 -2.594 1 76.88 538 ASP B C 1
ATOM 10253 O O . ASP B 1 538 ? -11.852 -30.578 -1.956 1 76.88 538 ASP B O 1
ATOM 10257 N N . LEU B 1 539 ? -9.664 -29.969 -2.201 1 65.12 539 LEU B N 1
ATOM 10258 C CA . LEU B 1 539 ? -9.516 -29.391 -0.868 1 65.12 539 LEU B CA 1
ATOM 10259 C C . LEU B 1 539 ? -9.992 -27.953 -0.842 1 65.12 539 LEU B C 1
ATOM 10261 O O . LEU B 1 539 ? -9.852 -27.266 0.172 1 65.12 539 LEU B O 1
ATOM 10265 N N . GLU B 1 540 ? -10.391 -27.406 -1.936 1 78.44 540 GLU B N 1
ATOM 10266 C CA . GLU B 1 540 ? -10.93 -26.062 -1.736 1 78.44 540 GLU B CA 1
ATOM 10267 C C . GLU B 1 540 ? -12.203 -26.094 -0.901 1 78.44 540 GLU B C 1
ATOM 10269 O O . GLU B 1 540 ? -13.289 -25.812 -1.406 1 78.44 540 GLU B O 1
ATOM 10274 N N . TYR B 1 541 ? -12.039 -26.391 0.268 1 81.19 541 TYR B N 1
ATOM 10275 C CA . TYR B 1 541 ? -13.102 -26.641 1.23 1 81.19 541 TYR B CA 1
ATOM 10276 C C . TYR B 1 541 ? -13.945 -25.391 1.439 1 81.19 541 TYR B C 1
ATOM 10278 O O . TYR B 1 541 ? -15.07 -25.469 1.949 1 81.19 541 TYR B O 1
ATOM 10286 N N . TYR B 1 542 ? -13.422 -24.297 0.913 1 92.19 542 TYR B N 1
ATOM 10287 C CA . TYR B 1 542 ? -14.242 -23.094 0.967 1 92.19 542 TYR B CA 1
ATOM 10288 C C . TYR B 1 542 ? -15.516 -23.266 0.144 1 92.19 542 TYR B C 1
ATOM 10290 O O . TYR B 1 542 ? -16.578 -22.781 0.523 1 92.19 542 TYR B O 1
ATOM 10298 N N . ASN B 1 543 ? -15.422 -23.953 -0.991 1 94.5 543 ASN B N 1
ATOM 10299 C CA . ASN B 1 543 ? -16.594 -24.234 -1.816 1 94.5 543 ASN B CA 1
ATOM 10300 C C . ASN B 1 543 ? -17.609 -25.094 -1.074 1 94.5 543 ASN B C 1
ATOM 10302 O O . ASN B 1 543 ? -18.828 -24.891 -1.228 1 94.5 543 ASN B O 1
ATOM 10306 N N . THR B 1 544 ? -17.047 -25.984 -0.3 1 93.25 544 THR B N 1
ATOM 10307 C CA . THR B 1 544 ? -17.938 -26.844 0.487 1 93.25 544 THR B CA 1
ATOM 10308 C C . THR B 1 544 ? -18.672 -26.031 1.54 1 93.25 544 THR B C 1
ATOM 10310 O O . THR B 1 544 ? -19.875 -26.25 1.773 1 93.25 544 THR B O 1
ATOM 10313 N N . TYR B 1 545 ? -17.938 -25.109 2.16 1 95.5 545 TYR B N 1
ATOM 10314 C CA . TYR B 1 545 ? -18.578 -24.203 3.111 1 95.5 545 TYR B CA 1
ATOM 10315 C C . TYR B 1 545 ? -19.703 -23.422 2.445 1 95.5 545 TYR B C 1
ATOM 10317 O O . TYR B 1 545 ? -20.812 -23.359 2.961 1 95.5 545 TYR B O 1
ATOM 10325 N N . LEU B 1 546 ? -19.453 -22.844 1.307 1 96.88 546 LEU B N 1
ATOM 10326 C CA . LEU B 1 546 ? -20.438 -22.031 0.603 1 96.88 546 LEU B CA 1
ATOM 10327 C C . LEU B 1 546 ? -21.688 -22.859 0.282 1 96.88 546 LEU B C 1
ATOM 10329 O O . LEU B 1 546 ? -22.812 -22.375 0.424 1 96.88 546 LEU B O 1
ATOM 10333 N N . THR B 1 547 ? -21.469 -24.078 -0.079 1 96.44 547 THR B N 1
ATOM 10334 C CA . THR B 1 547 ? -22.562 -24.906 -0.566 1 96.44 547 THR B CA 1
ATOM 10335 C C . THR B 1 547 ? -23.359 -25.5 0.598 1 96.44 547 THR B C 1
ATOM 10337 O O . THR B 1 547 ? -24.578 -25.531 0.575 1 96.44 547 THR B O 1
ATOM 10340 N N . THR B 1 548 ? -22.703 -25.969 1.612 1 95.19 548 THR B N 1
ATOM 10341 C CA . THR B 1 548 ? -23.375 -26.75 2.652 1 95.19 548 THR B CA 1
ATOM 10342 C C . THR B 1 548 ? -23.844 -25.828 3.783 1 95.19 548 THR B C 1
ATOM 10344 O O . THR B 1 548 ? -24.844 -26.125 4.441 1 95.19 548 THR B O 1
ATOM 10347 N N . ASN B 1 549 ? -23.078 -24.781 4.008 1 95.44 549 ASN B N 1
ATOM 10348 C CA . ASN B 1 549 ? -23.406 -23.875 5.102 1 95.44 549 ASN B CA 1
ATOM 10349 C C . ASN B 1 549 ? -24.234 -22.688 4.613 1 95.44 549 ASN B C 1
ATOM 10351 O O . ASN B 1 549 ? -25.281 -22.391 5.184 1 95.44 549 ASN B O 1
ATOM 10355 N N . ARG B 1 550 ? -23.953 -22.094 3.516 1 96.44 550 ARG B N 1
ATOM 10356 C CA . ARG B 1 550 ? -24.609 -20.891 3.016 1 96.44 550 ARG B CA 1
ATOM 10357 C C . ARG B 1 550 ? -25.703 -21.234 2.016 1 96.44 550 ARG B C 1
ATOM 10359 O O . ARG B 1 550 ? -26.5 -20.375 1.634 1 96.44 550 ARG B O 1
ATOM 10366 N N . SER B 1 551 ? -25.75 -22.469 1.542 1 97.06 551 SER B N 1
ATOM 10367 C CA . SER B 1 551 ? -26.688 -22.953 0.541 1 97.06 551 SER B CA 1
ATOM 10368 C C . SER B 1 551 ? -26.547 -22.172 -0.768 1 97.06 551 SER B C 1
ATOM 10370 O O . SER B 1 551 ? -27.547 -21.781 -1.377 1 97.06 551 SER B O 1
ATOM 10372 N N . TYR B 1 552 ? -25.297 -21.859 -1.128 1 97.81 552 TYR B N 1
ATOM 10373 C CA . TYR B 1 552 ? -24.969 -21.297 -2.438 1 97.81 552 TYR B CA 1
ATOM 10374 C C . TYR B 1 552 ? -24.609 -22.406 -3.424 1 97.81 552 TYR B C 1
ATOM 10376 O O . TYR B 1 552 ? -24.016 -23.422 -3.037 1 97.81 552 TYR B O 1
ATOM 10384 N N . ILE B 1 553 ? -24.922 -22.219 -4.652 1 98.25 553 ILE B N 1
ATOM 10385 C CA . ILE B 1 553 ? -24.359 -23.031 -5.73 1 98.25 553 ILE B CA 1
ATOM 10386 C C . ILE B 1 553 ? -22.969 -22.547 -6.082 1 98.25 553 ILE B C 1
ATOM 10388 O O . ILE B 1 553 ? -22.734 -21.344 -6.164 1 98.25 553 ILE B O 1
ATOM 10392 N N . VAL B 1 554 ? -22.031 -23.469 -6.195 1 98 554 VAL B N 1
ATOM 10393 C CA . VAL B 1 554 ? -20.703 -23.094 -6.68 1 98 554 VAL B CA 1
ATOM 10394 C C . VAL B 1 554 ? -20.469 -23.688 -8.07 1 98 554 VAL B C 1
ATOM 10396 O O . VAL B 1 554 ? -20.625 -24.891 -8.273 1 98 554 VAL B O 1
ATOM 10399 N N . ALA B 1 555 ? -20.062 -22.812 -8.984 1 98 555 ALA B N 1
ATOM 10400 C CA . ALA B 1 555 ? -19.875 -23.25 -10.367 1 98 555 ALA B CA 1
ATOM 10401 C C . ALA B 1 555 ? -18.406 -23.125 -10.789 1 98 555 ALA B C 1
ATOM 10403 O O . ALA B 1 555 ? -17.75 -22.141 -10.477 1 98 555 ALA B O 1
ATOM 10404 N N . SER B 1 556 ? -17.953 -24.156 -11.438 1 97 556 SER B N 1
ATOM 10405 C CA . SER B 1 556 ? -16.703 -24.156 -12.203 1 97 556 SER B CA 1
ATOM 10406 C C . SER B 1 556 ? -16.969 -24.359 -13.688 1 97 556 SER B C 1
ATOM 10408 O O . SER B 1 556 ? -17.781 -25.203 -14.07 1 97 556 SER B O 1
ATOM 10410 N N . ILE B 1 557 ? -16.281 -23.547 -14.484 1 96.94 557 ILE B N 1
ATOM 10411 C CA . ILE B 1 557 ? -16.562 -23.547 -15.914 1 96.94 557 ILE B CA 1
ATOM 10412 C C . ILE B 1 557 ? -15.258 -23.531 -16.703 1 96.94 557 ILE B C 1
ATOM 10414 O O . ILE B 1 557 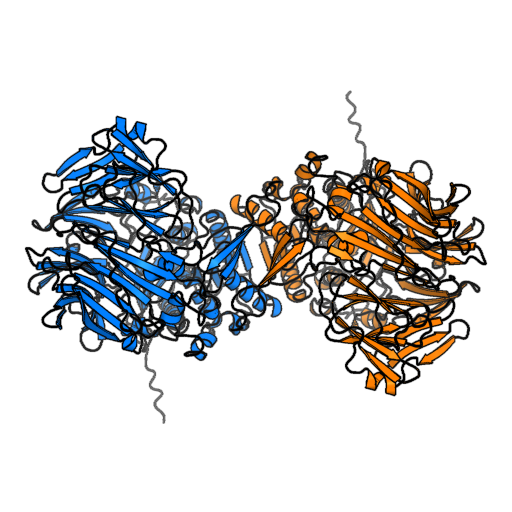? -14.391 -22.703 -16.469 1 96.94 557 ILE B O 1
ATOM 10418 N N . ASP B 1 558 ? -15.086 -24.484 -17.656 1 96.19 558 ASP B N 1
ATOM 10419 C CA . ASP B 1 558 ? -13.977 -24.5 -18.609 1 96.19 558 ASP B CA 1
ATOM 10420 C C . ASP B 1 558 ? -14.477 -24.281 -20.031 1 96.19 558 ASP B C 1
ATOM 10422 O O . ASP B 1 558 ? -15.344 -25.016 -20.516 1 96.19 558 ASP B O 1
ATOM 10426 N N . VAL B 1 559 ? -13.938 -23.266 -20.625 1 96 559 VAL B N 1
ATOM 10427 C CA . VAL B 1 559 ? -14.305 -22.891 -21.984 1 96 559 VAL B CA 1
ATOM 10428 C C . VAL B 1 559 ? -13.047 -22.734 -22.828 1 96 559 VAL B C 1
ATOM 10430 O O . VAL B 1 559 ? -12.016 -23.344 -22.547 1 96 559 VAL B O 1
ATOM 10433 N N . ARG B 1 560 ? -13.227 -22.031 -24.078 1 95.06 560 ARG B N 1
ATOM 10434 C CA . ARG B 1 560 ? -12.031 -21.781 -24.875 1 95.06 560 ARG B CA 1
ATOM 10435 C C . ARG B 1 560 ? -10.938 -21.125 -24.031 1 95.06 560 ARG B C 1
ATOM 10437 O O . ARG B 1 560 ? -11.227 -20.266 -23.188 1 95.06 560 ARG B O 1
ATOM 10444 N N . GLY B 1 561 ? -9.68 -21.547 -24.234 1 96.5 561 GLY B N 1
ATOM 10445 C CA . GLY B 1 561 ? -8.539 -21.125 -23.453 1 96.5 561 GLY B CA 1
ATOM 10446 C C . GLY B 1 561 ? -8.133 -22.141 -22.391 1 96.5 561 GLY B C 1
ATOM 10447 O O . GLY B 1 561 ? -6.992 -22.109 -21.906 1 96.5 561 GLY B O 1
ATOM 10448 N N . SER B 1 562 ? -9.078 -22.969 -21.969 1 95.44 562 SER B N 1
ATOM 10449 C CA . SER B 1 562 ? -8.828 -23.953 -20.922 1 95.44 562 SER B CA 1
ATOM 10450 C C . SER B 1 562 ? -8.062 -25.156 -21.469 1 95.44 562 SER B C 1
ATOM 10452 O O . SER B 1 562 ? -7.898 -25.297 -22.688 1 95.44 562 SER B O 1
ATOM 10454 N N . GLY B 1 563 ? -7.691 -25.891 -20.422 1 92.69 563 GLY B N 1
ATOM 10455 C CA . GLY B 1 563 ? -7.074 -27.156 -20.797 1 92.69 563 GLY B CA 1
ATOM 10456 C C . GLY B 1 563 ? -8.078 -28.234 -21.156 1 92.69 563 GLY B C 1
ATOM 10457 O O . GLY B 1 563 ? -9.289 -28.031 -21 1 92.69 563 GLY B O 1
ATOM 10458 N N . VAL B 1 564 ? -7.84 -29.141 -21.922 1 92 564 VAL B N 1
ATOM 10459 C CA . VAL B 1 564 ? -8.531 -30.391 -22.234 1 92 564 VAL B CA 1
ATOM 10460 C C . VAL B 1 564 ? -9.68 -30.109 -23.203 1 92 564 VAL B C 1
ATOM 10462 O O . VAL B 1 564 ? -10.727 -30.75 -23.141 1 92 564 VAL B O 1
ATOM 10465 N N . VAL B 1 565 ? -9.656 -28.984 -23.875 1 90.44 565 VAL B N 1
ATOM 10466 C CA . VAL B 1 565 ? -10.703 -28.656 -24.844 1 90.44 565 VAL B CA 1
ATOM 10467 C C . VAL B 1 565 ? -10.148 -28.781 -26.266 1 90.44 565 VAL B C 1
ATOM 10469 O O . VAL B 1 565 ? -10.805 -28.391 -27.234 1 90.44 565 VAL B O 1
ATOM 10472 N N . GLY B 1 566 ? -8.945 -29.328 -26.422 1 92.94 566 GLY B N 1
ATOM 10473 C CA . GLY B 1 566 ? -8.25 -29.375 -27.703 1 92.94 566 GLY B CA 1
ATOM 10474 C C . GLY B 1 566 ? -7.281 -28.219 -27.891 1 92.94 566 GLY B C 1
ATOM 10475 O O . GLY B 1 566 ? -7.359 -27.219 -27.172 1 92.94 566 GLY B O 1
ATOM 10476 N N . VAL B 1 567 ? -6.41 -28.344 -28.875 1 96.06 567 VAL B N 1
ATOM 10477 C CA . VAL B 1 567 ? -5.301 -27.406 -29.047 1 96.06 567 VAL B CA 1
ATOM 10478 C C . VAL B 1 567 ? -5.816 -26.078 -29.578 1 96.06 567 VAL B C 1
ATOM 10480 O O . VAL B 1 567 ? -5.492 -25.016 -29.047 1 96.06 567 VAL B O 1
ATOM 10483 N N . GLU B 1 568 ? -6.652 -26.109 -30.656 1 95 568 GLU B N 1
ATOM 10484 C CA . GLU B 1 568 ? -7.121 -24.891 -31.297 1 95 568 GLU B CA 1
ATOM 10485 C C . GLU B 1 568 ? -8.016 -24.078 -30.344 1 95 568 GLU B C 1
ATOM 10487 O O . GLU B 1 568 ? -7.91 -22.859 -30.281 1 95 568 GLU B O 1
ATOM 10492 N N . ALA B 1 569 ? -8.883 -24.781 -29.578 1 93.75 569 ALA B N 1
ATOM 10493 C CA . ALA B 1 569 ? -9.727 -24.094 -28.594 1 93.75 569 ALA B CA 1
ATOM 10494 C C . ALA B 1 569 ? -8.891 -23.484 -27.484 1 93.75 569 ALA B C 1
ATOM 10496 O O . ALA B 1 569 ? -9.18 -22.375 -27.016 1 93.75 569 ALA B O 1
ATOM 10497 N N . MET B 1 570 ? -7.867 -24.188 -27.062 1 95.94 570 MET B N 1
ATOM 10498 C CA . MET B 1 570 ? -6.965 -23.672 -26.031 1 95.94 570 MET B CA 1
ATOM 10499 C C . MET B 1 570 ? -6.23 -22.438 -26.547 1 95.94 570 MET B C 1
ATOM 10501 O O . MET B 1 570 ? -6.133 -21.422 -25.844 1 95.94 570 MET B O 1
ATOM 10505 N N . HIS B 1 571 ? -5.77 -22.422 -27.812 1 97.31 571 HIS B N 1
ATOM 10506 C CA . HIS B 1 571 ? -4.957 -21.359 -28.391 1 97.31 571 HIS B CA 1
ATOM 10507 C C . HIS B 1 571 ? -5.82 -20.188 -28.844 1 97.31 571 HIS B C 1
ATOM 10509 O O . HIS B 1 571 ? -5.305 -19.172 -29.328 1 97.31 571 HIS B O 1
ATOM 10515 N N . ALA B 1 572 ? -7.141 -20.266 -28.594 1 96.06 572 ALA B N 1
ATOM 10516 C CA . ALA B 1 572 ? -8.062 -19.234 -29.047 1 96.06 572 ALA B CA 1
ATOM 10517 C C . ALA B 1 572 ? -7.805 -17.922 -28.312 1 96.06 572 ALA B C 1
ATOM 10519 O O . ALA B 1 572 ? -8.219 -16.844 -28.781 1 96.06 572 ALA B O 1
ATOM 10520 N N . VAL B 1 573 ? -7.102 -17.953 -27.219 1 97.56 573 VAL B N 1
ATOM 10521 C CA . VAL B 1 573 ? -6.848 -16.75 -26.438 1 97.56 573 VAL B CA 1
ATOM 10522 C C . VAL B 1 573 ? -5.512 -16.141 -26.859 1 97.56 573 VAL B C 1
ATOM 10524 O O . VAL B 1 573 ? -5.078 -15.133 -26.297 1 97.56 573 VAL B O 1
ATOM 10527 N N . ASN B 1 574 ? -4.82 -16.75 -27.859 1 98.19 574 ASN B N 1
ATOM 10528 C CA . ASN B 1 574 ? -3.543 -16.234 -28.344 1 98.19 574 ASN B CA 1
ATOM 10529 C C . ASN B 1 574 ? -3.666 -14.789 -28.828 1 98.19 574 ASN B C 1
ATOM 10531 O O . ASN B 1 574 ? -4.52 -14.477 -29.656 1 98.19 574 ASN B O 1
ATOM 10535 N N . ASN B 1 575 ? -2.822 -13.883 -28.25 1 98.12 575 ASN B N 1
ATOM 10536 C CA . ASN B 1 575 ? -2.793 -12.453 -28.531 1 98.12 575 ASN B CA 1
ATOM 10537 C C . ASN B 1 575 ? -4.105 -11.781 -28.141 1 98.12 575 ASN B C 1
ATOM 10539 O O . ASN B 1 575 ? -4.418 -10.695 -28.641 1 98.12 575 ASN B O 1
ATOM 10543 N N . ALA B 1 576 ? -4.906 -12.516 -27.312 1 97.94 576 ALA B N 1
ATOM 10544 C CA . ALA B 1 576 ? -6.254 -12.008 -27.078 1 97.94 576 ALA B CA 1
ATOM 10545 C C . ALA B 1 576 ? -6.758 -12.406 -25.688 1 97.94 576 ALA B C 1
ATOM 10547 O O . ALA B 1 576 ? -7.898 -12.852 -25.547 1 97.94 576 ALA B O 1
ATOM 10548 N N . LEU B 1 577 ? -5.883 -12.297 -24.734 1 98.31 577 LEU B N 1
ATOM 10549 C CA . LEU B 1 577 ? -6.34 -12.578 -23.375 1 98.31 577 LEU B CA 1
ATOM 10550 C C . LEU B 1 577 ? -7.488 -11.656 -22.984 1 98.31 577 LEU B C 1
ATOM 10552 O O . LEU B 1 577 ? -7.488 -10.477 -23.344 1 98.31 577 LEU B O 1
ATOM 10556 N N . GLY B 1 578 ? -8.492 -12.219 -22.25 1 98.06 578 GLY B N 1
ATOM 10557 C CA . GLY B 1 578 ? -9.617 -11.438 -21.75 1 98.06 578 GLY B CA 1
ATOM 10558 C C . GLY B 1 578 ? -10.75 -11.32 -22.75 1 98.06 578 GLY B C 1
ATOM 10559 O O . GLY B 1 578 ? -11.602 -10.438 -22.625 1 98.06 578 GLY B O 1
ATOM 10560 N N . THR B 1 579 ? -10.812 -12.172 -23.781 1 97.12 579 THR B N 1
ATOM 10561 C CA . THR B 1 579 ? -11.852 -12.055 -24.797 1 97.12 579 THR B CA 1
ATOM 10562 C C . THR B 1 579 ? -12.781 -13.266 -24.766 1 97.12 579 THR B C 1
ATOM 10564 O O . THR B 1 579 ? -13.711 -13.312 -23.969 1 97.12 579 THR B O 1
ATOM 10567 N N . VAL B 1 580 ? -12.297 -14.398 -25.391 1 95.38 580 VAL B N 1
ATOM 10568 C CA . VAL B 1 580 ? -13.227 -15.5 -25.609 1 95.38 580 VAL B CA 1
ATOM 10569 C C . VAL B 1 580 ? -13.461 -16.25 -24.297 1 95.38 580 VAL B C 1
ATOM 10571 O O . VAL B 1 580 ? -14.555 -16.781 -24.078 1 95.38 580 VAL B O 1
ATOM 10574 N N . GLU B 1 581 ? -12.461 -16.375 -23.469 1 96.25 581 GLU B N 1
ATOM 10575 C CA . GLU B 1 581 ? -12.672 -17.078 -22.203 1 96.25 581 GLU B CA 1
ATOM 10576 C C . GLU B 1 581 ? -13.641 -16.312 -21.312 1 96.25 581 GLU B C 1
ATOM 10578 O O . GLU B 1 581 ? -14.375 -16.922 -20.516 1 96.25 581 GLU B O 1
ATOM 10583 N N . VAL B 1 582 ? -13.68 -15.008 -21.422 1 97.44 582 VAL B N 1
ATOM 10584 C CA . VAL B 1 582 ? -14.609 -14.172 -20.672 1 97.44 582 VAL B CA 1
ATOM 10585 C C . VAL B 1 582 ? -16.016 -14.297 -21.25 1 97.44 582 VAL B C 1
ATOM 10587 O O . VAL B 1 582 ? -16.969 -14.625 -20.547 1 97.44 582 VAL B O 1
ATOM 10590 N N . ALA B 1 583 ? -16.156 -14.078 -22.578 1 95.56 583 ALA B N 1
ATOM 10591 C CA . ALA B 1 583 ? -17.453 -14.117 -23.266 1 95.56 583 ALA B CA 1
ATOM 10592 C C . ALA B 1 583 ? -18.109 -15.484 -23.125 1 95.56 583 ALA B C 1
ATOM 10594 O O . ALA B 1 583 ? -19.312 -15.586 -22.891 1 95.56 583 ALA B O 1
ATOM 10595 N N . ASP B 1 584 ? -17.25 -16.516 -23.312 1 95.81 584 ASP B N 1
ATOM 10596 C CA . ASP B 1 584 ? -17.781 -17.875 -23.25 1 95.81 584 ASP B CA 1
ATOM 10597 C C . ASP B 1 584 ? -18.266 -18.219 -21.844 1 95.81 584 ASP B C 1
ATOM 10599 O O . ASP B 1 584 ? -19.266 -18.922 -21.672 1 95.81 584 ASP B O 1
ATOM 10603 N N . THR B 1 585 ? -17.547 -17.781 -20.812 1 96.5 585 THR B N 1
ATOM 10604 C CA . THR B 1 585 ? -17.969 -18.031 -19.438 1 96.5 585 THR B CA 1
ATOM 10605 C C . THR B 1 585 ? -19.297 -17.344 -19.141 1 96.5 585 THR B C 1
ATOM 10607 O O . THR B 1 585 ? -20.188 -17.938 -18.547 1 96.5 585 THR B O 1
ATOM 10610 N N . LEU B 1 586 ? -19.453 -16.094 -19.516 1 96.62 586 LEU B N 1
ATOM 10611 C CA . LEU B 1 586 ? -20.703 -15.359 -19.328 1 96.62 586 LEU B CA 1
ATOM 10612 C C . LEU B 1 586 ? -21.859 -16.062 -20.031 1 96.62 586 LEU B C 1
ATOM 10614 O O . LEU B 1 586 ? -22.938 -16.219 -19.469 1 96.62 586 LEU B O 1
ATOM 10618 N N . THR B 1 587 ? -21.625 -16.5 -21.281 1 95.12 587 THR B N 1
ATOM 10619 C CA . THR B 1 587 ? -22.641 -17.203 -22.047 1 95.12 587 THR B CA 1
ATOM 10620 C C . THR B 1 587 ? -23.047 -18.5 -21.359 1 95.12 587 THR B C 1
ATOM 10622 O O . THR B 1 587 ? -24.234 -18.828 -21.297 1 95.12 587 THR B O 1
ATOM 10625 N N . THR B 1 588 ? -22.016 -19.203 -20.875 1 95.81 588 THR B N 1
ATOM 10626 C CA . THR B 1 588 ? -22.281 -20.453 -20.172 1 95.81 588 THR B CA 1
ATOM 10627 C C . THR B 1 588 ? -23.125 -20.219 -18.938 1 95.81 588 THR B C 1
ATOM 10629 O O . THR B 1 588 ? -24.062 -20.969 -18.656 1 95.81 588 THR B O 1
ATOM 10632 N N . ILE B 1 589 ? -22.828 -19.188 -18.172 1 96.69 589 ILE B N 1
ATOM 10633 C CA . ILE B 1 589 ? -23.578 -18.844 -16.969 1 96.69 589 ILE B CA 1
ATOM 10634 C C . ILE B 1 589 ? -25.047 -18.594 -17.344 1 96.69 589 ILE B C 1
ATOM 10636 O O . ILE B 1 589 ? -25.953 -19.094 -16.688 1 96.69 589 ILE B O 1
ATOM 10640 N N . ARG B 1 590 ? -25.328 -17.828 -18.359 1 95.31 590 ARG B N 1
ATOM 10641 C CA . ARG B 1 590 ? -26.688 -17.531 -18.797 1 95.31 590 ARG B CA 1
ATOM 10642 C C . ARG B 1 590 ? -27.422 -18.797 -19.219 1 95.31 590 ARG B C 1
ATOM 10644 O O . ARG B 1 590 ? -28.609 -18.969 -18.922 1 95.31 590 ARG B O 1
ATOM 10651 N N . SER B 1 591 ? -26.688 -19.641 -19.906 1 93.81 591 SER B N 1
ATOM 10652 C CA . SER B 1 591 ? -27.281 -20.906 -20.312 1 93.81 591 SER B CA 1
ATOM 10653 C C . SER B 1 591 ? -27.672 -21.75 -19.094 1 93.81 591 SER B C 1
ATOM 10655 O O . SER B 1 591 ? -28.75 -22.328 -19.062 1 93.81 591 SER B O 1
ATOM 10657 N N . LEU B 1 592 ? -26.781 -21.828 -18.141 1 95.38 592 LEU B N 1
ATOM 10658 C CA . LEU B 1 592 ? -27.062 -22.578 -16.922 1 95.38 592 LEU B CA 1
ATOM 10659 C C . LEU B 1 592 ? -28.281 -22.016 -16.203 1 95.38 592 LEU B C 1
ATOM 10661 O O . LEU B 1 592 ? -29.125 -22.781 -15.734 1 95.38 592 LEU B O 1
ATOM 10665 N N . ALA B 1 593 ? -28.344 -20.719 -16.094 1 94.69 593 ALA B N 1
ATOM 10666 C CA . ALA B 1 593 ? -29.453 -20.062 -15.398 1 94.69 593 ALA B CA 1
ATOM 10667 C C . ALA B 1 593 ? -30.766 -20.328 -16.109 1 94.69 593 ALA B C 1
ATOM 10669 O O . ALA B 1 593 ? -31.828 -20.391 -15.477 1 94.69 593 ALA B O 1
ATOM 10670 N N . SER B 1 594 ? -30.734 -20.484 -17.406 1 92.56 594 SER B N 1
ATOM 10671 C CA . SER B 1 594 ? -31.922 -20.734 -18.203 1 92.56 594 SER B CA 1
ATOM 10672 C C . SER B 1 594 ? -32.375 -22.203 -18.078 1 92.56 594 SER B C 1
ATOM 10674 O O . SER B 1 594 ? -33.562 -22.484 -18.047 1 92.56 594 SER B O 1
ATOM 10676 N N . VAL B 1 595 ? -31.422 -23.094 -17.984 1 92.19 595 VAL B N 1
ATOM 10677 C CA . VAL B 1 595 ? -31.703 -24.516 -17.984 1 92.19 595 VAL B CA 1
ATOM 10678 C C . VAL B 1 595 ? -32.125 -24.969 -16.594 1 92.19 595 VAL B C 1
ATOM 10680 O O . VAL B 1 595 ? -33.031 -25.797 -16.453 1 92.19 595 VAL B O 1
ATOM 10683 N N . TYR B 1 596 ? -31.453 -24.438 -15.625 1 95.31 596 TYR B N 1
ATOM 10684 C CA . TYR B 1 596 ? -31.703 -24.875 -14.25 1 95.31 596 TYR B CA 1
ATOM 10685 C C . TYR B 1 596 ? -32.5 -23.828 -13.492 1 95.31 596 TYR B C 1
ATOM 10687 O O . TYR B 1 596 ? -31.969 -22.828 -13.023 1 95.31 596 TYR B O 1
ATOM 10695 N N . SER B 1 597 ? -33.75 -24.156 -13.156 1 96.12 597 SER B N 1
ATOM 10696 C CA . SER B 1 597 ? -34.656 -23.188 -12.547 1 96.12 597 SER B CA 1
ATOM 10697 C C . SER B 1 597 ? -34.281 -22.906 -11.102 1 96.12 597 SER B C 1
ATOM 10699 O O . SER B 1 597 ? -34.719 -21.906 -10.523 1 96.12 597 SER B O 1
ATOM 10701 N N . PHE B 1 598 ? -33.469 -23.734 -10.516 1 97.12 598 PHE B N 1
ATOM 10702 C CA . PHE B 1 598 ? -33.125 -23.531 -9.117 1 97.12 598 PHE B CA 1
ATOM 10703 C C . PHE B 1 598 ? -32.031 -22.484 -8.984 1 97.12 598 PHE B C 1
ATOM 10705 O O . PHE B 1 598 ? -31.688 -22.047 -7.879 1 97.12 598 PHE B O 1
ATOM 10712 N N . ILE B 1 599 ? -31.453 -22 -10.055 1 98.12 599 ILE B N 1
ATOM 10713 C CA . ILE B 1 599 ? -30.453 -20.922 -10.008 1 98.12 599 ILE B CA 1
ATOM 10714 C C . ILE B 1 599 ? -31.156 -19.578 -9.969 1 98.12 599 ILE B C 1
ATOM 10716 O O . ILE B 1 599 ? -32 -19.281 -10.82 1 98.12 599 ILE B O 1
ATOM 10720 N N . ASP B 1 600 ? -30.828 -18.766 -8.969 1 97.69 600 ASP B N 1
ATOM 10721 C CA . ASP B 1 600 ? -31.375 -17.406 -8.867 1 97.69 600 ASP B CA 1
ATOM 10722 C C . ASP B 1 600 ? -30.625 -16.453 -9.789 1 97.69 600 ASP B C 1
ATOM 10724 O O . ASP B 1 600 ? -29.5 -16.031 -9.484 1 97.69 600 ASP B O 1
ATOM 10728 N N . GLN B 1 601 ? -31.234 -16 -10.789 1 96.56 601 GLN B N 1
ATOM 10729 C CA . GLN B 1 601 ? -30.594 -15.195 -11.812 1 96.56 601 GLN B CA 1
ATOM 10730 C C . GLN B 1 601 ? -30.203 -13.82 -11.266 1 96.56 601 GLN B C 1
ATOM 10732 O O . GLN B 1 601 ? -29.328 -13.148 -11.82 1 96.56 601 GLN B O 1
ATOM 10737 N N . GLU B 1 602 ? -30.797 -13.398 -10.172 1 96.19 602 GLU B N 1
ATOM 10738 C CA . GLU B 1 602 ? -30.516 -12.086 -9.609 1 96.19 602 GLU B CA 1
ATOM 10739 C C . GLU B 1 602 ? -29.406 -12.141 -8.578 1 96.19 602 GLU B C 1
ATOM 10741 O O . GLU B 1 602 ? -28.906 -11.102 -8.125 1 96.19 602 GLU B O 1
ATOM 10746 N N . ARG B 1 603 ? -29.031 -13.328 -8.219 1 97.81 603 ARG B N 1
ATOM 10747 C CA . ARG B 1 603 ? -28 -13.5 -7.191 1 97.81 603 ARG B CA 1
ATOM 10748 C C . ARG B 1 603 ? -26.859 -14.391 -7.691 1 97.81 603 ARG B C 1
ATOM 10750 O O . ARG B 1 603 ? -26.578 -15.43 -7.098 1 97.81 603 ARG B O 1
ATOM 10757 N N . ILE B 1 604 ? -26.109 -13.922 -8.711 1 98.56 604 ILE B N 1
ATOM 10758 C CA . ILE B 1 604 ? -24.953 -14.609 -9.258 1 98.56 604 ILE B CA 1
ATOM 10759 C C . ILE B 1 604 ? -23.703 -13.742 -9.07 1 98.56 604 ILE B C 1
ATOM 10761 O O . ILE B 1 604 ? -23.688 -12.578 -9.469 1 98.56 604 ILE B O 1
ATOM 10765 N N . GLY B 1 605 ? -22.766 -14.25 -8.406 1 98.56 605 GLY B N 1
ATOM 10766 C CA . GLY B 1 605 ? -21.484 -13.578 -8.211 1 98.56 605 GLY B CA 1
ATOM 10767 C C . GLY B 1 605 ? -20.312 -14.344 -8.797 1 98.56 605 GLY B C 1
ATOM 10768 O O . GLY B 1 605 ? -20.453 -15.523 -9.141 1 98.56 605 GLY B O 1
ATOM 10769 N N . VAL B 1 606 ? -19.203 -13.68 -8.961 1 98.81 606 VAL B N 1
ATOM 10770 C CA . VAL B 1 606 ? -18 -14.305 -9.508 1 98.81 606 VAL B CA 1
ATOM 10771 C C . VAL B 1 606 ? -16.781 -13.867 -8.703 1 98.81 606 VAL B C 1
ATOM 10773 O O . VAL B 1 606 ? -16.734 -12.742 -8.195 1 98.81 606 VAL B O 1
ATOM 10776 N N . TRP B 1 607 ? -15.805 -14.742 -8.547 1 98.56 607 TRP B N 1
ATOM 10777 C CA . TRP B 1 607 ? -14.539 -14.32 -7.957 1 98.56 607 TRP B CA 1
ATOM 10778 C C . TRP B 1 607 ? -13.391 -15.203 -8.445 1 98.56 607 TRP B C 1
ATOM 10780 O O . TRP B 1 607 ? -13.617 -16.297 -8.945 1 98.56 607 TRP B O 1
ATOM 10790 N N . GLY B 1 608 ? -12.25 -14.719 -8.383 1 98.19 608 GLY B N 1
ATOM 10791 C CA . GLY B 1 608 ? -11.055 -15.453 -8.773 1 98.19 608 GLY B CA 1
ATOM 10792 C C . GLY B 1 608 ? -9.773 -14.844 -8.242 1 98.19 608 GLY B C 1
ATOM 10793 O O . GLY B 1 608 ? -9.797 -13.773 -7.633 1 98.19 608 GLY B O 1
ATOM 10794 N N . TRP B 1 609 ? -8.688 -15.555 -8.375 1 97.94 609 TRP B N 1
ATOM 10795 C CA . TRP B 1 609 ? -7.363 -15.227 -7.855 1 97.94 609 TRP B CA 1
ATOM 10796 C C . TRP B 1 609 ? -6.34 -15.141 -8.984 1 97.94 609 TRP B C 1
ATOM 10798 O O . TRP B 1 609 ? -6.395 -15.914 -9.938 1 97.94 609 TRP B O 1
ATOM 10808 N N . SER B 1 610 ? -5.434 -14.109 -8.961 1 98.25 610 SER B N 1
ATOM 10809 C CA . SER B 1 610 ? -4.406 -13.969 -9.984 1 98.25 610 SER B CA 1
ATOM 10810 C C . SER B 1 610 ? -5.023 -13.773 -11.367 1 98.25 610 SER B C 1
ATOM 10812 O O . SER B 1 610 ? -5.84 -12.875 -11.562 1 98.25 610 SER B O 1
ATOM 10814 N N . TYR B 1 611 ? -4.801 -14.711 -12.336 1 98.56 611 TYR B N 1
ATOM 10815 C CA . TYR B 1 611 ? -5.484 -14.664 -13.617 1 98.56 611 TYR B CA 1
ATOM 10816 C C . TYR B 1 611 ? -6.996 -14.695 -13.43 1 98.56 611 TYR B C 1
ATOM 10818 O O . TYR B 1 611 ? -7.738 -14.047 -14.172 1 98.56 611 TYR B O 1
ATOM 10826 N N . GLY B 1 612 ? -7.477 -15.43 -12.453 1 98.5 612 GLY B N 1
ATOM 10827 C CA . GLY B 1 612 ? -8.898 -15.453 -12.141 1 98.5 612 GLY B CA 1
ATOM 10828 C C . GLY B 1 612 ? -9.43 -14.102 -11.695 1 98.5 612 GLY B C 1
ATOM 10829 O O . GLY B 1 612 ? -10.586 -13.766 -11.953 1 98.5 612 GLY B O 1
ATOM 10830 N N . GLY B 1 613 ? -8.531 -13.352 -10.969 1 98.81 613 GLY B N 1
ATOM 10831 C CA . GLY B 1 613 ? -8.898 -11.984 -10.633 1 98.81 613 GLY B CA 1
ATOM 10832 C C . GLY B 1 613 ? -9.039 -11.094 -11.852 1 98.81 613 GLY B C 1
ATOM 10833 O O . GLY B 1 613 ? -9.953 -10.258 -11.914 1 98.81 613 GLY B O 1
ATOM 10834 N N . PHE B 1 614 ? -8.156 -11.234 -12.82 1 98.75 614 PHE B N 1
ATOM 10835 C CA . PHE B 1 614 ? -8.234 -10.547 -14.102 1 98.75 614 PHE B CA 1
ATOM 10836 C C . PHE B 1 614 ? -9.539 -10.875 -14.812 1 98.75 614 PHE B C 1
ATOM 10838 O O . PHE B 1 614 ? -10.289 -9.977 -15.203 1 98.75 614 PHE B O 1
ATOM 10845 N N . VAL B 1 615 ? -9.906 -12.164 -14.836 1 98.75 615 VAL B N 1
ATOM 10846 C CA . VAL B 1 615 ? -11.055 -12.609 -15.617 1 98.75 615 VAL B CA 1
ATOM 10847 C C . VAL B 1 615 ? -12.352 -12.203 -14.906 1 98.75 615 VAL B C 1
ATOM 10849 O O . VAL B 1 615 ? -13.312 -11.789 -15.547 1 98.75 615 VAL B O 1
ATOM 10852 N N . SER B 1 616 ? -12.43 -12.375 -13.586 1 98.75 616 SER B N 1
ATOM 10853 C CA . SER B 1 616 ? -13.625 -11.953 -12.867 1 98.75 616 SER B CA 1
ATOM 10854 C C . SER B 1 616 ? -13.906 -10.469 -13.07 1 98.75 616 SER B C 1
ATOM 10856 O O . SER B 1 616 ? -15.055 -10.07 -13.227 1 98.75 616 SER B O 1
ATOM 10858 N N . THR B 1 617 ? -12.844 -9.641 -13.078 1 98.88 617 THR B N 1
ATOM 10859 C CA . THR B 1 617 ? -13 -8.211 -13.312 1 98.88 617 THR B CA 1
ATOM 10860 C C . THR B 1 617 ? -13.445 -7.938 -14.742 1 98.88 617 THR B C 1
ATOM 10862 O O . THR B 1 617 ? -14.359 -7.145 -14.977 1 98.88 617 THR B O 1
ATOM 10865 N N . MET B 1 618 ? -12.828 -8.625 -15.711 1 98.81 618 MET B N 1
ATOM 10866 C CA . MET B 1 618 ? -13.195 -8.461 -17.109 1 98.81 618 MET B CA 1
ATOM 10867 C C . MET B 1 618 ? -14.641 -8.891 -17.359 1 98.81 618 MET B C 1
ATOM 10869 O O . MET B 1 618 ? -15.336 -8.312 -18.188 1 98.81 618 MET B O 1
ATOM 10873 N N . MET B 1 619 ? -15.039 -9.93 -16.625 1 98.75 619 MET B N 1
ATOM 10874 C CA . MET B 1 619 ? -16.422 -10.383 -16.75 1 98.75 619 MET B CA 1
ATOM 10875 C C . MET B 1 619 ? -17.391 -9.289 -16.328 1 98.75 619 MET B C 1
ATOM 10877 O O . MET B 1 619 ? -18.391 -9.047 -17 1 98.75 619 MET B O 1
ATOM 10881 N N . LEU B 1 620 ? -17.141 -8.602 -15.211 1 98.75 620 LEU B N 1
ATOM 10882 C CA . LEU B 1 620 ? -17.984 -7.488 -14.781 1 98.75 620 LEU B CA 1
ATOM 10883 C C . LEU B 1 620 ? -18 -6.383 -15.828 1 98.75 620 LEU B C 1
ATOM 10885 O O . LEU B 1 620 ? -19.047 -5.789 -16.094 1 98.75 620 LEU B O 1
ATOM 10889 N N . ILE B 1 621 ? -16.844 -6.129 -16.406 1 98.44 621 ILE B N 1
ATOM 10890 C CA . ILE B 1 621 ? -16.656 -5.047 -17.359 1 98.44 621 ILE B CA 1
ATOM 10891 C C . ILE B 1 621 ? -17.422 -5.352 -18.656 1 98.44 621 ILE B C 1
ATOM 10893 O O . ILE B 1 621 ? -18.078 -4.469 -19.219 1 98.44 621 ILE B O 1
ATOM 10897 N N . GLN B 1 622 ? -17.406 -6.617 -19.047 1 97.94 622 GLN B N 1
ATOM 10898 C CA . GLN B 1 622 ? -17.953 -6.973 -20.344 1 97.94 622 GLN B CA 1
ATOM 10899 C C . GLN B 1 622 ? -19.406 -7.445 -20.219 1 97.94 622 GLN B C 1
ATOM 10901 O O . GLN B 1 622 ? -20.078 -7.68 -21.234 1 97.94 622 GLN B O 1
ATOM 10906 N N . ASP B 1 623 ? -19.922 -7.539 -19.047 1 98 623 ASP B N 1
ATOM 10907 C CA . ASP B 1 623 ? -21.266 -8.047 -18.797 1 98 623 ASP B CA 1
ATOM 10908 C C . ASP B 1 623 ? -22.312 -6.961 -19.047 1 98 623 ASP B C 1
ATOM 10910 O O . ASP B 1 623 ? -22.938 -6.477 -18.094 1 98 623 ASP B O 1
ATOM 10914 N N . ASP B 1 624 ? -22.641 -6.691 -20.172 1 94.75 624 ASP B N 1
ATOM 10915 C CA . ASP B 1 624 ? -23.594 -5.652 -20.547 1 94.75 624 ASP B CA 1
ATOM 10916 C C . ASP B 1 624 ? -25.016 -6.055 -20.188 1 94.75 624 ASP B C 1
ATOM 10918 O O . ASP B 1 624 ? -25.906 -5.207 -20.094 1 94.75 624 ASP B O 1
ATOM 10922 N N . GLN B 1 625 ? -25.266 -7.297 -19.938 1 95.25 625 GLN B N 1
ATOM 10923 C CA . GLN B 1 625 ? -26.609 -7.785 -19.656 1 95.25 625 GLN B CA 1
ATOM 10924 C C . GLN B 1 625 ? -26.859 -7.887 -18.156 1 95.25 625 GLN B C 1
ATOM 10926 O O . GLN B 1 625 ? -27.938 -8.32 -17.734 1 95.25 625 GLN B O 1
ATOM 10931 N N . ARG B 1 626 ? -25.906 -7.617 -17.344 1 95.56 626 ARG B N 1
ATOM 10932 C CA . ARG B 1 626 ? -26.016 -7.645 -15.891 1 95.56 626 ARG B CA 1
ATOM 10933 C C . ARG B 1 626 ? -26.328 -9.047 -15.391 1 95.56 626 ARG B C 1
ATOM 10935 O O . ARG B 1 626 ? -27.234 -9.227 -14.562 1 95.56 626 ARG B O 1
ATOM 10942 N N . THR B 1 627 ? -25.625 -9.953 -16.062 1 97.38 627 THR B N 1
ATOM 10943 C CA . THR B 1 627 ? -25.688 -11.352 -15.633 1 97.38 627 THR B CA 1
ATOM 10944 C C . THR B 1 627 ? -25.188 -11.508 -14.203 1 97.38 627 THR B C 1
ATOM 10946 O O . THR B 1 627 ? -25.719 -12.297 -13.422 1 97.38 627 THR B O 1
ATOM 10949 N N . LEU B 1 628 ? -24.203 -10.719 -13.828 1 98.5 628 LEU B N 1
ATOM 10950 C CA . LEU B 1 628 ? -23.531 -10.812 -12.531 1 98.5 628 LEU B CA 1
ATOM 10951 C C . LEU B 1 628 ? -24 -9.688 -11.609 1 98.5 628 LEU B C 1
ATOM 10953 O O . LEU B 1 628 ? -24.062 -8.531 -12.031 1 98.5 628 LEU B O 1
ATOM 10957 N N . SER B 1 629 ? -24.219 -10.062 -10.359 1 97.44 629 SER B N 1
ATOM 10958 C CA . SER B 1 629 ? -24.609 -9.086 -9.359 1 97.44 629 SER B CA 1
ATOM 10959 C C . SER B 1 629 ? -23.391 -8.445 -8.695 1 97.44 629 SER B C 1
ATOM 10961 O O . SER B 1 629 ? -23.469 -7.309 -8.219 1 97.44 629 SER B O 1
ATOM 10963 N N . CYS B 1 630 ? -22.344 -9.18 -8.586 1 97.94 630 CYS B N 1
ATOM 10964 C CA . CYS B 1 630 ? -21.141 -8.703 -7.918 1 97.94 630 CYS B CA 1
ATOM 10965 C C . CYS B 1 630 ? -19.922 -9.531 -8.312 1 97.94 630 CYS B C 1
ATOM 10967 O O . CYS B 1 630 ? -20.062 -10.578 -8.953 1 97.94 630 CYS B O 1
ATOM 10969 N N . GLY B 1 631 ? -18.75 -9.055 -7.996 1 98.62 631 GLY B N 1
ATOM 10970 C CA . GLY B 1 631 ? -17.516 -9.766 -8.258 1 98.62 631 GLY B CA 1
ATOM 10971 C C . GLY B 1 631 ? -16.406 -9.414 -7.285 1 98.62 631 GLY B C 1
ATOM 10972 O O . GLY B 1 631 ? -16.391 -8.312 -6.734 1 98.62 631 GLY B O 1
ATOM 10973 N N . ALA B 1 632 ? -15.5 -10.336 -7.047 1 98.81 632 ALA B N 1
ATOM 10974 C CA . ALA B 1 632 ? -14.312 -10.141 -6.219 1 98.81 632 ALA B CA 1
ATOM 10975 C C . ALA B 1 632 ? -13.047 -10.57 -6.965 1 98.81 632 ALA B C 1
ATOM 10977 O O . ALA B 1 632 ? -13.047 -11.586 -7.668 1 98.81 632 ALA B O 1
ATOM 10978 N N . ALA B 1 633 ? -12.07 -9.789 -6.887 1 98.88 633 ALA B N 1
ATOM 10979 C CA . ALA B 1 633 ? -10.781 -10.07 -7.516 1 98.88 633 ALA B CA 1
ATOM 10980 C C . ALA B 1 633 ? -9.656 -10.086 -6.484 1 98.88 633 ALA B C 1
ATOM 10982 O O . ALA B 1 633 ? -9.422 -9.086 -5.801 1 98.88 633 ALA B O 1
ATOM 10983 N N . VAL B 1 634 ? -8.961 -11.195 -6.395 1 98.81 634 VAL B N 1
ATOM 10984 C CA . VAL B 1 634 ? -7.848 -11.344 -5.461 1 98.81 634 VAL B CA 1
ATOM 10985 C C . VAL B 1 634 ? -6.523 -11.336 -6.227 1 98.81 634 VAL B C 1
ATOM 10987 O O . VAL B 1 634 ? -6.301 -12.18 -7.094 1 98.81 634 VAL B O 1
ATOM 10990 N N . ALA B 1 635 ? -5.664 -10.367 -5.969 1 98.69 635 ALA B N 1
ATOM 10991 C CA . ALA B 1 635 ? -4.355 -10.195 -6.598 1 98.69 635 ALA B CA 1
ATOM 10992 C C . ALA B 1 635 ? -4.461 -10.266 -8.117 1 98.69 635 ALA B C 1
ATOM 10994 O O . ALA B 1 635 ? -3.734 -11.031 -8.766 1 98.69 635 ALA B O 1
ATOM 10995 N N . PRO B 1 636 ? -5.332 -9.453 -8.68 1 98.81 636 PRO B N 1
ATOM 10996 C CA . PRO B 1 636 ? -5.566 -9.547 -10.125 1 98.81 636 PRO B CA 1
ATOM 10997 C C . PRO B 1 636 ? -4.441 -8.93 -10.945 1 98.81 636 PRO B C 1
ATOM 10999 O O . PRO B 1 636 ? -3.832 -7.941 -10.523 1 98.81 636 PRO B O 1
ATOM 11002 N N . VAL B 1 637 ? -4.195 -9.469 -12.109 1 98.62 637 VAL B N 1
ATOM 11003 C CA . VAL B 1 637 ? -3.482 -8.727 -13.141 1 98.62 637 VAL B CA 1
ATOM 11004 C C . VAL B 1 637 ? -4.406 -7.668 -13.75 1 98.62 637 VAL B C 1
ATOM 11006 O O . VAL B 1 637 ? -5.488 -7.988 -14.242 1 98.62 637 VAL B O 1
ATOM 11009 N N . THR B 1 638 ? -4.039 -6.43 -13.656 1 98.44 638 THR B N 1
ATOM 11010 C CA . THR B 1 638 ? -4.918 -5.367 -14.133 1 98.44 638 THR B CA 1
ATOM 11011 C C . THR B 1 638 ? -4.402 -4.773 -15.438 1 98.44 638 THR B C 1
ATOM 11013 O O . THR B 1 638 ? -5.152 -4.133 -16.172 1 98.44 638 THR B O 1
ATOM 11016 N N . SER B 1 639 ? -3.113 -4.945 -15.695 1 98.19 639 SER B N 1
ATOM 11017 C CA . SER B 1 639 ? -2.457 -4.602 -16.953 1 98.19 639 SER B CA 1
ATOM 11018 C C . SER B 1 639 ? -1.312 -5.562 -17.25 1 98.19 639 SER B C 1
ATOM 11020 O O . SER B 1 639 ? -0.435 -5.777 -16.422 1 98.19 639 SER B O 1
ATOM 11022 N N . TRP B 1 640 ? -1.327 -6.062 -18.438 1 98.06 640 TRP B N 1
ATOM 11023 C CA . TRP B 1 640 ? -0.299 -7.027 -18.812 1 98.06 640 TRP B CA 1
ATOM 11024 C C . TRP B 1 640 ? 1.042 -6.336 -19.031 1 98.06 640 TRP B C 1
ATOM 11026 O O . TRP B 1 640 ? 2.082 -6.992 -19.109 1 98.06 640 TRP B O 1
ATOM 11036 N N . LEU B 1 641 ? 1.098 -5 -19.031 1 97.69 641 LEU B N 1
ATOM 11037 C CA . LEU B 1 641 ? 2.34 -4.238 -19.078 1 97.69 641 LEU B CA 1
ATOM 11038 C C . LEU B 1 641 ? 3.141 -4.422 -17.797 1 97.69 641 LEU B C 1
ATOM 11040 O O . LEU B 1 641 ? 4.363 -4.258 -17.781 1 97.69 641 LEU B O 1
ATOM 11044 N N . TYR B 1 642 ? 2.414 -4.742 -16.734 1 97.88 642 TYR B N 1
ATOM 11045 C CA . TYR B 1 642 ? 3.055 -4.762 -15.422 1 97.88 642 TYR B CA 1
ATOM 11046 C C . TYR B 1 642 ? 3.486 -6.172 -15.047 1 97.88 642 TYR B C 1
ATOM 11048 O O . TYR B 1 642 ? 4.113 -6.379 -14.008 1 97.88 642 TYR B O 1
ATOM 11056 N N . TYR B 1 643 ? 3.201 -7.207 -15.805 1 98.12 643 TYR B N 1
ATOM 11057 C CA . TYR B 1 643 ? 3.562 -8.594 -15.516 1 98.12 643 TYR B CA 1
ATOM 11058 C C . TYR B 1 643 ? 4.828 -8.992 -16.266 1 98.12 643 TYR B C 1
ATOM 11060 O O . TYR B 1 643 ? 5.301 -8.258 -17.141 1 98.12 643 TYR B O 1
ATOM 11068 N N . ASP B 1 644 ? 5.406 -10.07 -15.93 1 98.25 644 ASP B N 1
ATOM 11069 C CA . ASP B 1 644 ? 6.734 -10.406 -16.438 1 98.25 644 ASP B CA 1
ATOM 11070 C C . ASP B 1 644 ? 6.691 -10.75 -17.922 1 98.25 644 ASP B C 1
ATOM 11072 O O . ASP B 1 644 ? 5.641 -11.125 -18.438 1 98.25 644 ASP B O 1
ATOM 11076 N N . THR B 1 645 ? 7.789 -10.672 -18.578 1 98.25 645 THR B N 1
ATOM 11077 C CA . THR B 1 645 ? 7.957 -10.883 -20.016 1 98.25 645 THR B CA 1
ATOM 11078 C C . THR B 1 645 ? 7.633 -12.32 -20.391 1 98.25 645 THR B C 1
ATOM 11080 O O . THR B 1 645 ? 6.867 -12.562 -21.328 1 98.25 645 THR B O 1
ATOM 11083 N N . MET B 1 646 ? 8.148 -13.312 -19.672 1 98.44 646 MET B N 1
ATOM 11084 C CA . MET B 1 646 ? 8.109 -14.703 -20.094 1 98.44 646 MET B CA 1
ATOM 11085 C C . MET B 1 646 ? 6.676 -15.227 -20.125 1 98.44 646 MET B C 1
ATOM 11087 O O . MET B 1 646 ? 6.281 -15.922 -21.062 1 98.44 646 MET B O 1
ATOM 11091 N N . TYR B 1 647 ? 5.922 -14.875 -19.156 1 98.38 647 TYR B N 1
ATOM 11092 C CA . TYR B 1 647 ? 4.523 -15.297 -19.125 1 98.38 647 TYR B CA 1
ATOM 11093 C C . TYR B 1 647 ? 3.699 -14.484 -20.125 1 98.38 647 TYR B C 1
ATOM 11095 O O . TYR B 1 647 ? 2.998 -15.047 -20.969 1 98.38 647 TYR B O 1
ATOM 11103 N N . THR B 1 648 ? 3.736 -13.195 -20.047 1 98.56 648 THR B N 1
ATOM 11104 C CA . THR B 1 648 ? 2.855 -12.312 -20.797 1 98.56 648 THR B CA 1
ATOM 11105 C C . THR B 1 648 ? 3.078 -12.477 -22.297 1 98.56 648 THR B C 1
ATOM 11107 O O . THR B 1 648 ? 2.125 -12.664 -23.047 1 98.56 648 THR B O 1
ATOM 11110 N N . GLU B 1 649 ? 4.316 -12.469 -22.703 1 98.56 649 GLU B N 1
ATOM 11111 C CA . GLU B 1 649 ? 4.621 -12.43 -24.125 1 98.56 649 GLU B CA 1
ATOM 11112 C C . GLU B 1 649 ? 4.391 -13.789 -24.781 1 98.56 649 GLU B C 1
ATOM 11114 O O . GLU B 1 649 ? 4.207 -13.875 -26 1 98.56 649 GLU B O 1
ATOM 11119 N N . ARG B 1 650 ? 4.371 -14.805 -23.922 1 98.38 650 ARG B N 1
ATOM 11120 C CA . ARG B 1 650 ? 4 -16.141 -24.406 1 98.38 650 ARG B CA 1
ATOM 11121 C C . ARG B 1 650 ? 2.604 -16.125 -25.016 1 98.38 650 ARG B C 1
ATOM 11123 O O . ARG B 1 650 ? 2.365 -16.766 -26.047 1 98.38 650 ARG B O 1
ATOM 11130 N N . TYR B 1 651 ? 1.731 -15.367 -24.438 1 98.5 651 TYR B N 1
ATOM 11131 C CA . TYR B 1 651 ? 0.329 -15.391 -24.844 1 98.5 651 TYR B CA 1
ATOM 11132 C C . TYR B 1 651 ? -0.044 -14.125 -25.609 1 98.5 651 TYR B C 1
ATOM 11134 O O . TYR B 1 651 ? -0.992 -14.125 -26.391 1 98.5 651 TYR B O 1
ATOM 11142 N N . MET B 1 652 ? 0.711 -13.055 -25.406 1 98.38 652 MET B N 1
ATOM 11143 C CA . MET B 1 652 ? 0.258 -11.758 -25.906 1 98.38 652 MET B CA 1
ATOM 11144 C C . MET B 1 652 ? 1.295 -11.133 -26.828 1 98.38 652 MET B C 1
ATOM 11146 O O . MET B 1 652 ? 1.078 -10.047 -27.375 1 98.38 652 MET B O 1
ATOM 11150 N N . ASP B 1 653 ? 2.393 -11.812 -27.078 1 98.12 653 ASP B N 1
ATOM 11151 C CA . ASP B 1 653 ? 3.504 -11.172 -27.766 1 98.12 653 ASP B CA 1
ATOM 11152 C C . ASP B 1 653 ? 3.953 -9.906 -27.047 1 98.12 653 ASP B C 1
ATOM 11154 O O . ASP B 1 653 ? 3.533 -9.656 -25.906 1 98.12 653 ASP B O 1
ATOM 11158 N N . THR B 1 654 ? 4.949 -9.133 -27.562 1 97.5 654 THR B N 1
ATOM 11159 C CA . THR B 1 654 ? 5.398 -7.891 -26.938 1 97.5 654 THR B CA 1
ATOM 11160 C C . THR B 1 654 ? 4.359 -6.789 -27.125 1 97.5 654 THR B C 1
ATOM 11162 O O . THR B 1 654 ? 3.525 -6.859 -28.031 1 97.5 654 THR B O 1
ATOM 11165 N N . PRO B 1 655 ? 4.367 -5.781 -26.203 1 96.88 655 PRO B N 1
ATOM 11166 C CA . PRO B 1 655 ? 3.436 -4.66 -26.375 1 96.88 655 PRO B CA 1
ATOM 11167 C C . PRO B 1 655 ? 3.613 -3.945 -27.719 1 96.88 655 PRO B C 1
ATOM 11169 O O . PRO B 1 655 ? 2.646 -3.42 -28.266 1 96.88 655 PRO B O 1
ATOM 11172 N N . GLN B 1 656 ? 4.844 -3.889 -28.266 1 95.75 656 GLN B N 1
ATOM 11173 C CA . GLN B 1 656 ? 5.137 -3.26 -29.562 1 95.75 656 GLN B CA 1
ATOM 11174 C C . GLN B 1 656 ? 4.508 -4.039 -30.703 1 95.75 656 GLN B C 1
ATOM 11176 O O . GLN B 1 656 ? 3.986 -3.449 -31.656 1 95.75 656 GLN B O 1
ATOM 11181 N N . ALA B 1 657 ? 4.484 -5.367 -30.594 1 97.25 657 ALA B N 1
ATOM 11182 C CA . ALA B 1 657 ? 4.012 -6.234 -31.672 1 97.25 657 ALA B CA 1
ATOM 11183 C C . ALA B 1 657 ? 2.504 -6.445 -31.594 1 97.25 657 ALA B C 1
ATOM 11185 O O . ALA B 1 657 ? 1.858 -6.766 -32.594 1 97.25 657 ALA B O 1
ATOM 11186 N N . ASN B 1 658 ? 1.894 -6.238 -30.438 1 97.75 658 ASN B N 1
ATOM 11187 C CA . ASN B 1 658 ? 0.47 -6.477 -30.219 1 97.75 658 ASN B CA 1
ATOM 11188 C C . ASN B 1 658 ? -0.165 -5.363 -29.391 1 97.75 658 ASN B C 1
ATOM 11190 O O . ASN B 1 658 ? -0.781 -5.629 -28.359 1 97.75 658 ASN B O 1
ATOM 11194 N N . PRO B 1 659 ? -0.036 -4.125 -29.797 1 96.56 659 PRO B N 1
ATOM 11195 C CA . PRO B 1 659 ? -0.571 -3.018 -29 1 96.56 659 PRO B CA 1
ATOM 11196 C C . PRO B 1 659 ? -2.076 -3.127 -28.766 1 96.56 659 PRO B C 1
ATOM 11198 O O . PRO B 1 659 ? -2.57 -2.768 -27.688 1 96.56 659 PRO B O 1
ATOM 11201 N N . ASP B 1 660 ? -2.799 -3.654 -29.734 1 97.25 660 ASP B N 1
ATOM 11202 C CA . ASP B 1 660 ? -4.25 -3.766 -29.625 1 97.25 660 ASP B CA 1
ATOM 11203 C C . ASP B 1 660 ? -4.633 -4.785 -28.547 1 97.25 660 ASP B C 1
ATOM 11205 O O . ASP B 1 660 ? -5.578 -4.57 -27.797 1 97.25 660 ASP B O 1
ATOM 11209 N N . GLY B 1 661 ? -3.949 -5.941 -28.547 1 97.75 661 GLY B N 1
ATOM 11210 C CA . GLY B 1 661 ? -4.219 -6.941 -27.516 1 97.75 661 GLY B CA 1
ATOM 11211 C C . GLY B 1 661 ? -3.996 -6.43 -26.109 1 97.75 661 GLY B C 1
ATOM 11212 O O . GLY B 1 661 ? -4.801 -6.691 -25.219 1 97.75 661 GLY B O 1
ATOM 11213 N N . TYR B 1 662 ? -2.889 -5.652 -25.953 1 97.31 662 TYR B N 1
ATOM 11214 C CA . TYR B 1 662 ? -2.564 -5.09 -24.641 1 97.31 662 TYR B CA 1
ATOM 11215 C C . TYR B 1 662 ? -3.609 -4.066 -24.219 1 97.31 662 TYR B C 1
ATOM 11217 O O . TYR B 1 662 ? -4.012 -4.027 -23.062 1 97.31 662 TYR B O 1
ATOM 11225 N N . ALA B 1 663 ? -4.09 -3.258 -25.125 1 96.69 663 ALA B N 1
ATOM 11226 C CA . ALA B 1 663 ? -5.105 -2.252 -24.812 1 96.69 663 ALA B CA 1
ATOM 11227 C C . ALA B 1 663 ? -6.438 -2.908 -24.469 1 96.69 663 ALA B C 1
ATOM 11229 O O . ALA B 1 663 ? -7.098 -2.512 -23.5 1 96.69 663 ALA B O 1
ATOM 11230 N N . ARG B 1 664 ? -6.812 -3.932 -25.219 1 97 664 ARG B N 1
ATOM 11231 C CA . ARG B 1 664 ? -8.102 -4.598 -25.047 1 97 664 ARG B CA 1
ATOM 11232 C C . ARG B 1 664 ? -8.148 -5.363 -23.719 1 97 664 ARG B C 1
ATOM 11234 O O . ARG B 1 664 ? -9.211 -5.477 -23.109 1 97 664 ARG B O 1
ATOM 11241 N N . SER B 1 665 ? -7.027 -5.84 -23.297 1 97.62 665 SER B N 1
ATOM 11242 C CA . SER B 1 665 ? -6.969 -6.664 -22.094 1 97.62 665 SER B CA 1
ATOM 11243 C C . SER B 1 665 ? -6.676 -5.816 -20.859 1 97.62 665 SER B C 1
ATOM 11245 O O . SER B 1 665 ? -6.527 -6.348 -19.766 1 97.62 665 SER B O 1
ATOM 11247 N N . ASP B 1 666 ? -6.559 -4.512 -21.016 1 97.88 666 ASP B N 1
ATOM 11248 C CA . ASP B 1 666 ? -6.195 -3.625 -19.922 1 97.88 666 ASP B CA 1
ATOM 11249 C C . ASP B 1 666 ? -7.418 -3.266 -19.078 1 97.88 666 ASP B C 1
ATOM 11251 O O . ASP B 1 666 ? -8.258 -2.467 -19.5 1 97.88 666 ASP B O 1
ATOM 11255 N N . VAL B 1 667 ? -7.508 -3.785 -17.859 1 98.25 667 VAL B N 1
ATOM 11256 C CA . VAL B 1 667 ? -8.625 -3.592 -16.938 1 98.25 667 VAL B CA 1
ATOM 11257 C C . VAL B 1 667 ? -8.719 -2.119 -16.547 1 98.25 667 VAL B C 1
ATOM 11259 O O . VAL B 1 667 ? -9.82 -1.569 -16.438 1 98.25 667 VAL B O 1
ATOM 11262 N N . ILE B 1 668 ? -7.59 -1.448 -16.359 1 98.12 668 ILE B N 1
ATOM 11263 C CA . ILE B 1 668 ? -7.527 -0.074 -15.883 1 98.12 668 ILE B CA 1
ATOM 11264 C C . ILE B 1 668 ? -8.141 0.866 -16.922 1 98.12 668 ILE B C 1
ATOM 11266 O O . ILE B 1 668 ? -8.906 1.768 -16.562 1 98.12 668 ILE B O 1
ATOM 11270 N N . ARG B 1 669 ? -7.848 0.636 -18.188 1 96.19 669 ARG B N 1
ATOM 11271 C CA . ARG B 1 669 ? -8.367 1.465 -19.266 1 96.19 669 ARG B CA 1
ATOM 11272 C C . ARG B 1 669 ? -9.891 1.352 -19.359 1 96.19 669 ARG B C 1
ATOM 11274 O O . ARG B 1 669 ? -10.555 2.277 -19.828 1 96.19 669 ARG B O 1
ATOM 11281 N N . GLN B 1 670 ? -10.43 0.236 -18.859 1 97.31 670 GLN B N 1
ATOM 11282 C CA . GLN B 1 670 ? -11.859 -0.03 -19 1 97.31 670 GLN B CA 1
ATOM 11283 C C . GLN B 1 670 ? -12.57 0.131 -17.656 1 97.31 670 GLN B C 1
ATOM 11285 O O . GLN B 1 670 ? -13.719 -0.278 -17.5 1 97.31 670 GLN B O 1
ATOM 11290 N N . ALA B 1 671 ? -11.961 0.72 -16.734 1 97 671 ALA B N 1
ATOM 11291 C CA . ALA B 1 671 ? -12.414 0.776 -15.344 1 97 671 ALA B CA 1
ATOM 11292 C C . ALA B 1 671 ? -13.773 1.46 -15.227 1 97 671 ALA B C 1
ATOM 11294 O O . ALA B 1 671 ? -14.555 1.163 -14.32 1 97 671 ALA B O 1
ATOM 11295 N N . GLU B 1 672 ? -14.102 2.41 -16.141 1 97.75 672 GLU B N 1
ATOM 11296 C CA . GLU B 1 672 ? -15.359 3.143 -16.109 1 97.75 672 GLU B CA 1
ATOM 11297 C C . GLU B 1 672 ? -16.547 2.189 -16.141 1 97.75 672 GLU B C 1
ATOM 11299 O O . GLU B 1 672 ? -17.609 2.48 -15.578 1 97.75 672 GLU B O 1
ATOM 11304 N N . LYS B 1 673 ? -16.359 1.055 -16.734 1 97.75 673 LYS B N 1
ATOM 11305 C CA . LYS B 1 673 ? -17.438 0.087 -16.922 1 97.75 673 LYS B CA 1
ATOM 11306 C C . LYS B 1 673 ? -17.734 -0.655 -15.617 1 97.75 673 LYS B C 1
ATOM 11308 O O . LYS B 1 673 ? -18.719 -1.4 -15.539 1 97.75 673 LYS B O 1
ATOM 11313 N N . LEU B 1 674 ? -16.984 -0.404 -14.586 1 98.44 674 LEU B N 1
ATOM 11314 C CA . LEU B 1 674 ? -17.266 -0.98 -13.273 1 98.44 674 LEU B CA 1
ATOM 11315 C C . LEU B 1 674 ? -18.234 -0.109 -12.484 1 98.44 674 LEU B C 1
ATOM 11317 O O . LEU B 1 674 ? -18.672 -0.483 -11.398 1 98.44 674 LEU B O 1
ATOM 11321 N N . ARG B 1 675 ? -18.578 1.092 -13 1 97.75 675 ARG B N 1
ATOM 11322 C CA . ARG B 1 675 ? -19.547 1.961 -12.336 1 97.75 675 ARG B CA 1
ATOM 11323 C C . ARG B 1 675 ? -20.875 1.236 -12.102 1 97.75 675 ARG B C 1
ATOM 11325 O O . ARG B 1 675 ? -21.422 0.626 -13.023 1 97.75 675 ARG B O 1
ATOM 11332 N N . GLY B 1 676 ? -21.312 1.265 -10.891 1 96.12 676 GLY B N 1
ATOM 11333 C CA . GLY B 1 676 ? -22.578 0.654 -10.531 1 96.12 676 GLY B CA 1
ATOM 11334 C C . GLY B 1 676 ? -22.469 -0.822 -10.203 1 96.12 676 GLY B C 1
ATOM 11335 O O . GLY B 1 676 ? -23.438 -1.458 -9.82 1 96.12 676 GLY B O 1
ATOM 11336 N N . ARG B 1 677 ? -21.281 -1.413 -10.375 1 96.75 677 ARG B N 1
ATOM 11337 C CA . ARG B 1 677 ? -21.062 -2.809 -10.008 1 96.75 677 ARG B CA 1
ATOM 11338 C C . ARG B 1 677 ? -20.594 -2.93 -8.562 1 96.75 677 ARG B C 1
ATOM 11340 O O . ARG B 1 677 ? -19.875 -2.057 -8.062 1 96.75 677 ARG B O 1
ATOM 11347 N N . LYS B 1 678 ? -21.031 -3.93 -7.852 1 97.62 678 LYS B N 1
ATOM 11348 C CA . LYS B 1 678 ? -20.422 -4.277 -6.562 1 97.62 678 LYS B CA 1
ATOM 11349 C C . LYS B 1 678 ? -19.125 -5.047 -6.75 1 97.62 678 LYS B C 1
ATOM 11351 O O . LYS B 1 678 ? -19.125 -6.176 -7.242 1 97.62 678 LYS B O 1
ATOM 11356 N N . TYR B 1 679 ? -18.047 -4.461 -6.355 1 98.75 679 TYR B N 1
ATOM 11357 C CA . TYR B 1 679 ? -16.719 -4.969 -6.699 1 98.75 679 TYR B CA 1
ATOM 11358 C C . TYR B 1 679 ? -15.797 -4.953 -5.488 1 98.75 679 TYR B C 1
ATOM 11360 O O . TYR B 1 679 ? -15.68 -3.941 -4.793 1 98.75 679 TYR B O 1
ATOM 11368 N N . LEU B 1 680 ? -15.148 -6.066 -5.141 1 98.81 680 LEU B N 1
ATOM 11369 C CA . LEU B 1 680 ? -14.164 -6.203 -4.074 1 98.81 680 LEU B CA 1
ATOM 11370 C C . LEU B 1 680 ? -12.773 -6.445 -4.645 1 98.81 680 LEU B C 1
ATOM 11372 O O . LEU B 1 680 ? -12.57 -7.371 -5.434 1 98.81 680 LEU B O 1
ATOM 11376 N N . LEU B 1 681 ? -11.82 -5.605 -4.324 1 98.88 681 LEU B N 1
ATOM 11377 C CA . LEU B 1 681 ? -10.43 -5.684 -4.762 1 98.88 681 LEU B CA 1
ATOM 11378 C C . LEU B 1 681 ? -9.508 -5.988 -3.588 1 98.88 681 LEU B C 1
ATOM 11380 O O . LEU B 1 681 ? -9.414 -5.199 -2.646 1 98.88 681 LEU B O 1
ATOM 11384 N N . VAL B 1 682 ? -8.805 -7.152 -3.607 1 98.88 682 VAL B N 1
ATOM 11385 C CA . VAL B 1 682 ? -7.98 -7.621 -2.498 1 98.88 682 VAL B CA 1
ATOM 11386 C C . VAL B 1 682 ? -6.555 -7.863 -2.98 1 98.88 682 VAL B C 1
ATOM 11388 O O . VAL B 1 682 ? -6.344 -8.406 -4.07 1 98.88 682 VAL B O 1
ATOM 11391 N N . HIS B 1 683 ? -5.547 -7.5 -2.205 1 98.88 683 HIS B N 1
ATOM 11392 C CA . HIS B 1 683 ? -4.172 -7.699 -2.648 1 98.88 683 HIS B CA 1
ATOM 11393 C C . HIS B 1 683 ? -3.205 -7.688 -1.471 1 98.88 683 HIS B C 1
ATOM 11395 O O . HIS B 1 683 ? -3.457 -7.023 -0.462 1 98.88 683 HIS B O 1
ATOM 11401 N N . GLY B 1 684 ? -2.107 -8.43 -1.519 1 98.56 684 GLY B N 1
ATOM 11402 C CA . GLY B 1 684 ? -1.005 -8.367 -0.573 1 98.56 684 GLY B CA 1
ATOM 11403 C C . GLY B 1 684 ? 0.133 -7.477 -1.042 1 98.56 684 GLY B C 1
ATOM 11404 O O . GLY B 1 684 ? 0.461 -7.453 -2.23 1 98.56 684 GLY B O 1
ATOM 11405 N N . THR B 1 685 ? 0.792 -6.82 -0.103 1 98.06 685 THR B N 1
ATOM 11406 C CA . THR B 1 685 ? 1.806 -5.848 -0.491 1 98.06 685 THR B CA 1
ATOM 11407 C C . THR B 1 685 ? 3.133 -6.539 -0.79 1 98.06 685 THR B C 1
ATOM 11409 O O . THR B 1 685 ? 4.012 -5.957 -1.429 1 98.06 685 THR B O 1
ATOM 11412 N N . ASP B 1 686 ? 3.328 -7.758 -0.322 1 97 686 ASP B N 1
ATOM 11413 C CA . ASP B 1 686 ? 4.582 -8.484 -0.5 1 97 686 ASP B CA 1
ATOM 11414 C C . ASP B 1 686 ? 4.48 -9.492 -1.642 1 97 686 ASP B C 1
ATOM 11416 O O . ASP B 1 686 ? 5.25 -10.453 -1.7 1 97 686 ASP B O 1
ATOM 11420 N N . ASP B 1 687 ? 3.514 -9.32 -2.518 1 97.38 687 ASP B N 1
ATOM 11421 C CA . ASP B 1 687 ? 3.307 -10.195 -3.668 1 97.38 687 ASP B CA 1
ATOM 11422 C C . ASP B 1 687 ? 4.41 -10.008 -4.707 1 97.38 687 ASP B C 1
ATOM 11424 O O . ASP B 1 687 ? 4.457 -8.984 -5.391 1 97.38 687 ASP B O 1
ATOM 11428 N N . ASP B 1 688 ? 5.258 -10.945 -4.883 1 95.38 688 ASP B N 1
ATOM 11429 C CA . ASP B 1 688 ? 6.359 -10.836 -5.836 1 95.38 688 ASP B CA 1
ATOM 11430 C C . ASP B 1 688 ? 5.992 -11.469 -7.176 1 95.38 688 ASP B C 1
ATOM 11432 O O . ASP B 1 688 ? 6.824 -11.531 -8.086 1 95.38 688 ASP B O 1
ATOM 11436 N N . ASN B 1 689 ? 4.758 -12.023 -7.223 1 96.75 689 ASN B N 1
ATOM 11437 C CA . ASN B 1 689 ? 4.254 -12.578 -8.477 1 96.75 689 ASN B CA 1
ATOM 11438 C C . ASN B 1 689 ? 3.424 -11.555 -9.242 1 96.75 689 ASN B C 1
ATOM 11440 O O . ASN B 1 689 ? 3.92 -10.93 -10.18 1 96.75 689 ASN B O 1
ATOM 11444 N N . VAL B 1 690 ? 2.258 -11.289 -8.773 1 98.12 690 VAL B N 1
ATOM 11445 C CA . VAL B 1 690 ? 1.479 -10.148 -9.242 1 98.12 690 VAL B CA 1
ATOM 11446 C C . VAL B 1 690 ? 1.658 -8.977 -8.281 1 98.12 690 VAL B C 1
ATOM 11448 O O . VAL B 1 690 ? 1.053 -8.945 -7.207 1 98.12 690 VAL B O 1
ATOM 11451 N N . HIS B 1 691 ? 2.359 -8.016 -8.734 1 98 691 HIS B N 1
ATOM 11452 C CA . HIS B 1 691 ? 2.783 -6.961 -7.82 1 98 691 HIS B CA 1
ATOM 11453 C C . HIS B 1 691 ? 1.604 -6.098 -7.391 1 98 691 HIS B C 1
ATOM 11455 O O . HIS B 1 691 ? 0.667 -5.887 -8.164 1 98 691 HIS B O 1
ATOM 11461 N N . TYR B 1 692 ? 1.688 -5.551 -6.207 1 98.19 692 TYR B N 1
ATOM 11462 C CA . TYR B 1 692 ? 0.676 -4.699 -5.594 1 98.19 692 TYR B CA 1
ATOM 11463 C C . TYR B 1 692 ? 0.338 -3.518 -6.496 1 98.19 692 TYR B C 1
ATOM 11465 O O . TYR B 1 692 ? -0.775 -2.99 -6.445 1 98.19 692 TYR B O 1
ATOM 11473 N N . GLN B 1 693 ? 1.221 -3.082 -7.402 1 97.62 693 GLN B N 1
ATOM 11474 C CA . GLN B 1 693 ? 1.037 -1.996 -8.359 1 97.62 693 GLN B CA 1
ATOM 11475 C C . GLN B 1 693 ? -0.226 -2.203 -9.188 1 97.62 693 GLN B C 1
ATOM 11477 O O . GLN B 1 693 ? -0.908 -1.238 -9.539 1 97.62 693 GLN B O 1
ATOM 11482 N N . HIS B 1 694 ? -0.528 -3.451 -9.477 1 98.25 694 HIS B N 1
ATOM 11483 C CA . HIS B 1 694 ? -1.712 -3.773 -10.266 1 98.25 694 HIS B CA 1
ATOM 11484 C C . HIS B 1 694 ? -2.977 -3.24 -9.602 1 98.25 694 HIS B C 1
ATOM 11486 O O . HIS B 1 694 ? -3.674 -2.396 -10.164 1 98.25 694 HIS B O 1
ATOM 11492 N N . SER B 1 695 ? -3.219 -3.59 -8.383 1 98.62 695 SER B N 1
ATOM 11493 C CA . SER B 1 695 ? -4.434 -3.217 -7.664 1 98.62 695 SER B CA 1
ATOM 11494 C C . SER B 1 695 ? -4.438 -1.731 -7.32 1 98.62 695 SER B C 1
ATOM 11496 O O . SER B 1 695 ? -5.484 -1.083 -7.355 1 98.62 695 SER B O 1
ATOM 11498 N N . MET B 1 696 ? -3.297 -1.175 -7.016 1 98.25 696 MET B N 1
ATOM 11499 C CA . MET B 1 696 ? -3.236 0.233 -6.633 1 98.25 696 MET B CA 1
ATOM 11500 C C . MET B 1 696 ? -3.562 1.134 -7.82 1 98.25 696 MET B C 1
ATOM 11502 O O . MET B 1 696 ? -4.262 2.139 -7.668 1 98.25 696 MET B O 1
ATOM 11506 N N . LEU B 1 697 ? -3.068 0.813 -9.023 1 98.19 697 LEU B N 1
ATOM 11507 C CA . LEU B 1 697 ? -3.336 1.648 -10.188 1 98.19 697 LEU B CA 1
ATOM 11508 C C . LEU B 1 697 ? -4.777 1.485 -10.656 1 98.19 697 LEU B C 1
ATOM 11510 O O . LEU B 1 697 ? -5.387 2.438 -11.148 1 98.19 697 LEU B O 1
ATOM 11514 N N . LEU B 1 698 ? -5.328 0.25 -10.508 1 98.56 698 LEU B N 1
ATOM 11515 C CA . LEU B 1 698 ? -6.758 0.104 -10.758 1 98.56 698 LEU B CA 1
ATOM 11516 C C . LEU B 1 698 ? -7.574 0.935 -9.773 1 98.56 698 LEU B C 1
ATOM 11518 O O . LEU B 1 698 ? -8.484 1.667 -10.172 1 98.56 698 LEU B O 1
ATOM 11522 N N . ALA B 1 699 ? -7.266 0.828 -8.523 1 98.56 699 ALA B N 1
ATOM 11523 C CA . ALA B 1 699 ? -7.949 1.614 -7.496 1 98.56 699 ALA B CA 1
ATOM 11524 C C . ALA B 1 699 ? -7.852 3.107 -7.797 1 98.56 699 ALA B C 1
ATOM 11526 O O . ALA B 1 699 ? -8.836 3.836 -7.668 1 98.56 699 ALA B O 1
ATOM 11527 N N . LYS B 1 700 ? -6.652 3.537 -8.164 1 97.94 700 LYS B N 1
ATOM 11528 C CA . LYS B 1 700 ? -6.434 4.941 -8.5 1 97.94 700 LYS B CA 1
ATOM 11529 C C . LYS B 1 700 ? -7.41 5.406 -9.578 1 97.94 700 LYS B C 1
ATOM 11531 O O . LYS B 1 700 ? -8.023 6.469 -9.445 1 97.94 700 LYS B O 1
ATOM 11536 N N . GLN B 1 701 ? -7.527 4.617 -10.602 1 97.94 701 GLN B N 1
ATOM 11537 C CA . GLN B 1 701 ? -8.43 4.969 -11.695 1 97.94 701 GLN B CA 1
ATOM 11538 C C . GLN B 1 701 ? -9.875 5.012 -11.227 1 97.94 701 GLN B C 1
ATOM 11540 O O . GLN B 1 701 ? -10.625 5.93 -11.57 1 97.94 701 GLN B O 1
ATOM 11545 N N . LEU B 1 702 ? -10.328 4.012 -10.477 1 98.56 702 LEU B N 1
ATOM 11546 C CA . LEU B 1 702 ? -11.688 3.969 -9.938 1 98.56 702 LEU B CA 1
ATOM 11547 C C . LEU B 1 702 ? -11.961 5.18 -9.055 1 98.56 702 LEU B C 1
ATOM 11549 O O . LEU B 1 702 ? -13.031 5.793 -9.148 1 98.56 702 LEU B O 1
ATOM 11553 N N . GLN B 1 703 ? -11.023 5.551 -8.25 1 98.31 703 GLN B N 1
ATOM 11554 C CA . GLN B 1 703 ? -11.156 6.641 -7.289 1 98.31 703 GLN B CA 1
ATOM 11555 C C . GLN B 1 703 ? -11.227 7.992 -7.996 1 98.31 703 GLN B C 1
ATOM 11557 O O . GLN B 1 703 ? -12.086 8.82 -7.684 1 98.31 703 GLN B O 1
ATOM 11562 N N . HIS B 1 704 ? -10.359 8.219 -8.969 1 97.19 704 HIS B N 1
ATOM 11563 C CA . HIS B 1 704 ? -10.375 9.469 -9.719 1 97.19 704 HIS B CA 1
ATOM 11564 C C . HIS B 1 704 ? -11.656 9.609 -10.531 1 97.19 704 HIS B C 1
ATOM 11566 O O . HIS B 1 704 ? -12.102 10.727 -10.812 1 97.19 704 HIS B O 1
ATOM 11572 N N . SER B 1 705 ? -12.289 8.461 -10.836 1 97.38 705 SER B N 1
ATOM 11573 C CA . SER B 1 705 ? -13.555 8.469 -11.57 1 97.38 705 SER B CA 1
ATOM 11574 C C . SER B 1 705 ? -14.75 8.469 -10.617 1 97.38 705 SER B C 1
ATOM 11576 O O . SER B 1 705 ? -15.898 8.375 -11.055 1 97.38 705 SER B O 1
ATOM 11578 N N . ASP B 1 706 ? -14.516 8.523 -9.336 1 97.69 706 ASP B N 1
ATOM 11579 C CA . ASP B 1 706 ? -15.539 8.508 -8.297 1 97.69 706 ASP B CA 1
ATOM 11580 C C . ASP B 1 706 ? -16.438 7.281 -8.43 1 97.69 706 ASP B C 1
ATOM 11582 O O . ASP B 1 706 ? -17.672 7.402 -8.453 1 97.69 706 ASP B O 1
ATOM 11586 N N . ILE B 1 707 ? -15.82 6.141 -8.68 1 98.5 707 ILE B N 1
ATOM 11587 C CA . ILE B 1 707 ? -16.531 4.867 -8.773 1 98.5 707 ILE B CA 1
ATOM 11588 C C . ILE B 1 707 ? -16.391 4.105 -7.457 1 98.5 707 ILE B C 1
ATOM 11590 O O . ILE B 1 707 ? -15.289 3.943 -6.934 1 98.5 707 ILE B O 1
ATOM 11594 N N . ASP B 1 708 ? -17.516 3.656 -6.926 1 97.75 708 ASP B N 1
ATOM 11595 C CA . ASP B 1 708 ? -17.562 2.953 -5.648 1 97.75 708 ASP B CA 1
ATOM 11596 C C . ASP B 1 708 ? -17.016 1.531 -5.781 1 97.75 708 ASP B C 1
ATOM 11598 O O . ASP B 1 708 ? -17.281 0.852 -6.773 1 97.75 708 ASP B O 1
ATOM 11602 N N . PHE B 1 709 ? -16.203 1.059 -4.848 1 98.44 709 PHE B N 1
ATOM 11603 C CA . PHE B 1 709 ? -15.734 -0.314 -4.723 1 98.44 709 PHE B CA 1
ATOM 11604 C C . PHE B 1 709 ? -15.227 -0.583 -3.311 1 98.44 709 PHE B C 1
ATOM 11606 O O . PHE B 1 709 ? -15.062 0.346 -2.518 1 98.44 709 PHE B O 1
ATOM 11613 N N . GLU B 1 710 ? -15.086 -1.825 -2.906 1 98.25 710 GLU B N 1
ATOM 11614 C CA . GLU B 1 710 ? -14.461 -2.229 -1.649 1 98.25 710 GLU B CA 1
ATOM 11615 C C . GLU B 1 710 ? -13.016 -2.66 -1.865 1 98.25 710 GLU B C 1
ATOM 11617 O O . GLU B 1 710 ? -12.68 -3.234 -2.904 1 98.25 710 GLU B O 1
ATOM 11622 N N . GLN B 1 711 ? -12.195 -2.324 -0.915 1 98.69 711 GLN B N 1
ATOM 11623 C CA . GLN B 1 711 ? -10.773 -2.609 -1.033 1 98.69 711 GLN B CA 1
ATOM 11624 C C . GLN B 1 711 ? -10.219 -3.193 0.264 1 98.69 711 GLN B C 1
ATOM 11626 O O . GLN B 1 711 ? -10.625 -2.791 1.355 1 98.69 711 GLN B O 1
ATOM 11631 N N . MET B 1 712 ? -9.32 -4.141 0.182 1 98.81 712 MET B N 1
ATOM 11632 C CA . MET B 1 712 ? -8.547 -4.641 1.315 1 98.81 712 MET B CA 1
ATOM 11633 C C . MET B 1 712 ? -7.105 -4.91 0.912 1 98.81 712 MET B C 1
ATOM 11635 O O . MET B 1 712 ? -6.848 -5.645 -0.043 1 98.81 712 MET B O 1
ATOM 11639 N N . SER B 1 713 ? -6.164 -4.242 1.531 1 98.69 713 SER B N 1
ATOM 11640 C CA . SER B 1 713 ? -4.734 -4.461 1.341 1 98.69 713 SER B CA 1
ATOM 11641 C C . SER B 1 713 ? -4.117 -5.172 2.541 1 98.69 713 SER B C 1
ATOM 11643 O O . SER B 1 713 ? -4.332 -4.77 3.686 1 98.69 713 SER B O 1
ATOM 11645 N N . TYR B 1 714 ? -3.404 -6.23 2.344 1 98.69 714 TYR B N 1
ATOM 11646 C CA . TYR B 1 714 ? -2.756 -7.004 3.398 1 98.69 714 TYR B CA 1
ATOM 11647 C C . TYR B 1 714 ? -1.255 -6.742 3.424 1 98.69 714 TYR B C 1
ATOM 11649 O O . TYR B 1 714 ? -0.534 -7.141 2.506 1 98.69 714 TYR B O 1
ATOM 11657 N N . ALA B 1 715 ? -0.773 -6.16 4.488 1 97.5 715 ALA B N 1
ATOM 11658 C CA . ALA B 1 715 ? 0.637 -5.805 4.629 1 97.5 715 ALA B CA 1
ATOM 11659 C C . ALA B 1 715 ? 1.51 -7.051 4.73 1 97.5 715 ALA B C 1
ATOM 11661 O O . ALA B 1 715 ? 1.22 -7.957 5.516 1 97.5 715 ALA B O 1
ATOM 11662 N N . ASP B 1 716 ? 2.549 -7.105 3.969 1 97.19 716 ASP B N 1
ATOM 11663 C CA . ASP B 1 716 ? 3.629 -8.086 4.055 1 97.19 716 ASP B CA 1
ATOM 11664 C C . ASP B 1 716 ? 3.127 -9.484 3.715 1 97.19 716 ASP B C 1
ATOM 11666 O O . ASP B 1 716 ? 3.662 -10.477 4.211 1 97.19 716 ASP B O 1
ATOM 11670 N N . GLU B 1 717 ? 2 -9.578 2.99 1 97.56 717 GLU B N 1
ATOM 11671 C CA . GLU B 1 717 ? 1.484 -10.867 2.555 1 97.56 717 GLU B CA 1
ATOM 11672 C C . GLU B 1 717 ? 1.813 -11.133 1.087 1 97.56 717 GLU B C 1
ATOM 11674 O O . GLU B 1 717 ? 1.707 -10.234 0.252 1 97.56 717 GLU B O 1
ATOM 11679 N N . LYS B 1 718 ? 2.18 -12.336 0.822 1 95.94 718 LYS B N 1
ATOM 11680 C CA . LYS B 1 718 ? 2.541 -12.758 -0.528 1 95.94 718 LYS B CA 1
ATOM 11681 C C . LYS B 1 718 ? 1.3 -13.086 -1.352 1 95.94 718 LYS B C 1
ATOM 11683 O O . LYS B 1 718 ? 0.174 -12.836 -0.915 1 95.94 718 LYS B O 1
ATOM 11688 N N . HIS B 1 719 ? 1.497 -13.609 -2.484 1 96.25 719 HIS B N 1
ATOM 11689 C CA . HIS B 1 719 ? 0.461 -13.867 -3.479 1 96.25 719 HIS B CA 1
ATOM 11690 C C . HIS B 1 719 ? -0.631 -14.773 -2.92 1 96.25 719 HIS B C 1
ATOM 11692 O O . HIS B 1 719 ? -1.796 -14.656 -3.307 1 96.25 719 HIS B O 1
ATOM 11698 N N . SER B 1 720 ? -0.354 -15.625 -1.931 1 95.06 720 SER B N 1
ATOM 11699 C CA . SER B 1 720 ? -1.27 -16.656 -1.463 1 95.06 720 SER B CA 1
ATOM 11700 C C . SER B 1 720 ? -2.111 -16.172 -0.292 1 95.06 720 SER B C 1
ATOM 11702 O O . SER B 1 720 ? -3.104 -16.797 0.079 1 95.06 720 SER B O 1
ATOM 11704 N N . LEU B 1 721 ? -1.686 -15.109 0.385 1 96.88 721 LEU B N 1
ATOM 11705 C CA . LEU B 1 721 ? -2.361 -14.555 1.556 1 96.88 721 LEU B CA 1
ATOM 11706 C C . LEU B 1 721 ? -2.504 -15.617 2.646 1 96.88 721 LEU B C 1
ATOM 11708 O O . LEU B 1 721 ? -3.531 -15.68 3.324 1 96.88 721 LEU B O 1
ATOM 11712 N N . LEU B 1 722 ? -1.551 -16.469 2.789 1 93.81 722 LEU B N 1
ATOM 11713 C CA . LEU B 1 722 ? -1.637 -17.609 3.695 1 93.81 722 LEU B CA 1
ATOM 11714 C C . LEU B 1 722 ? -1.699 -17.156 5.148 1 93.81 722 LEU B C 1
ATOM 11716 O O . LEU B 1 722 ? -2.41 -17.75 5.961 1 93.81 722 LEU B O 1
ATOM 11720 N N . GLY B 1 723 ? -0.991 -16.109 5.457 1 94.12 723 GLY B N 1
ATOM 11721 C CA . GLY B 1 723 ? -0.898 -15.664 6.836 1 94.12 723 GLY B CA 1
ATOM 11722 C C . GLY B 1 723 ? -2.174 -15.016 7.344 1 94.12 723 GLY B C 1
ATOM 11723 O O . GLY B 1 723 ? -2.359 -14.852 8.555 1 94.12 723 GLY B O 1
ATOM 11724 N N . VAL B 1 724 ? -3.084 -14.711 6.375 1 97.44 724 VAL B N 1
ATOM 11725 C CA . VAL B 1 724 ? -4.273 -13.953 6.75 1 97.44 724 VAL B CA 1
ATOM 11726 C C . VAL B 1 724 ? -5.512 -14.594 6.121 1 97.44 724 VAL B C 1
ATOM 11728 O O . VAL B 1 724 ? -6.512 -13.922 5.871 1 97.44 724 VAL B O 1
ATOM 11731 N N . SER B 1 725 ? -5.441 -15.867 5.812 1 96.25 725 SER B N 1
ATOM 11732 C CA . SER B 1 725 ? -6.512 -16.562 5.094 1 96.25 725 SER B CA 1
ATOM 11733 C C . SER B 1 725 ? -7.832 -16.469 5.855 1 96.25 725 SER B C 1
ATOM 11735 O O . SER B 1 725 ? -8.883 -16.234 5.254 1 96.25 725 SER B O 1
ATOM 11737 N N . ARG B 1 726 ? -7.793 -16.641 7.18 1 96.25 726 ARG B N 1
ATOM 11738 C CA . ARG B 1 726 ? -9.016 -16.609 7.977 1 96.25 726 ARG B CA 1
ATOM 11739 C C . ARG B 1 726 ? -9.727 -15.266 7.832 1 96.25 726 ARG B C 1
ATOM 11741 O O . ARG B 1 726 ? -10.938 -15.227 7.598 1 96.25 726 ARG B O 1
ATOM 11748 N N . HIS B 1 727 ? -9 -14.164 8.031 1 98.19 727 HIS B N 1
ATOM 11749 C CA . HIS B 1 727 ? -9.586 -12.844 7.879 1 98.19 727 HIS B CA 1
ATOM 11750 C C . HIS B 1 727 ? -10.141 -12.641 6.473 1 98.19 727 HIS B C 1
ATOM 11752 O O . HIS B 1 727 ? -11.258 -12.141 6.309 1 98.19 727 HIS B O 1
ATOM 11758 N N . PHE B 1 728 ? -9.391 -13.008 5.5 1 98.25 728 PHE B N 1
ATOM 11759 C CA . PHE B 1 728 ? -9.766 -12.82 4.105 1 98.25 728 PHE B CA 1
ATOM 11760 C C . PHE B 1 728 ? -11.086 -13.531 3.807 1 98.25 728 PHE B C 1
ATOM 11762 O O . PHE B 1 728 ? -12.008 -12.922 3.252 1 98.25 728 PHE B O 1
ATOM 11769 N N . TYR B 1 729 ? -11.219 -14.75 4.176 1 97.62 729 TYR B N 1
ATOM 11770 C CA . TYR B 1 729 ? -12.398 -15.516 3.793 1 97.62 729 TYR B CA 1
ATOM 11771 C C . TYR B 1 729 ? -13.609 -15.086 4.605 1 97.62 729 TYR B C 1
ATOM 11773 O O . TYR B 1 729 ? -14.742 -15.164 4.125 1 97.62 729 TYR B O 1
ATOM 11781 N N . HIS B 1 730 ? -13.398 -14.617 5.844 1 97.94 730 HIS B N 1
ATOM 11782 C CA . HIS B 1 730 ? -14.508 -13.992 6.547 1 97.94 730 HIS B CA 1
ATOM 11783 C C . HIS B 1 730 ? -14.992 -12.75 5.816 1 97.94 730 HIS B C 1
ATOM 11785 O O . HIS B 1 730 ? -16.203 -12.523 5.684 1 97.94 730 HIS B O 1
ATOM 11791 N N . MET B 1 731 ? -14.031 -11.961 5.41 1 97.88 731 MET B N 1
ATOM 11792 C CA . MET B 1 731 ? -14.375 -10.75 4.672 1 97.88 731 MET B CA 1
ATOM 11793 C C . MET B 1 731 ? -15.094 -11.086 3.369 1 97.88 731 MET B C 1
ATOM 11795 O O . MET B 1 731 ? -16.094 -10.453 3.02 1 97.88 731 MET B O 1
ATOM 11799 N N . LEU B 1 732 ? -14.594 -12.07 2.631 1 98.06 732 LEU B N 1
ATOM 11800 C CA . LEU B 1 732 ? -15.227 -12.508 1.39 1 98.06 732 LEU B CA 1
ATOM 11801 C C . LEU B 1 732 ? -16.656 -12.984 1.642 1 98.06 732 LEU B C 1
ATOM 11803 O O . LEU B 1 732 ? -17.547 -12.719 0.844 1 98.06 732 LEU B O 1
ATOM 11807 N N . ASP B 1 733 ? -16.859 -13.75 2.709 1 97.5 733 ASP B N 1
ATOM 11808 C CA . ASP B 1 733 ? -18.188 -14.227 3.082 1 97.5 733 ASP B CA 1
ATOM 11809 C C . ASP B 1 733 ? -19.141 -13.055 3.32 1 97.5 733 ASP B C 1
ATOM 11811 O O . ASP B 1 733 ? -20.297 -13.086 2.879 1 97.5 733 ASP B O 1
ATOM 11815 N N . ARG B 1 734 ? -18.688 -12.023 4.02 1 96.38 734 ARG B N 1
ATOM 11816 C CA . ARG B 1 734 ? -19.5 -10.836 4.254 1 96.38 734 ARG B CA 1
ATOM 11817 C C . ARG B 1 734 ? -19.812 -10.117 2.947 1 96.38 734 ARG B C 1
ATOM 11819 O O . ARG B 1 734 ? -20.891 -9.555 2.785 1 96.38 734 ARG B O 1
ATOM 11826 N N . PHE B 1 735 ? -18.922 -10.086 2.047 1 97.75 735 PHE B N 1
ATOM 11827 C CA . PHE B 1 735 ? -19.125 -9.484 0.738 1 97.75 735 PHE B CA 1
ATOM 11828 C C . PHE B 1 735 ? -20.281 -10.164 0.005 1 97.75 735 PHE B C 1
ATOM 11830 O O . PHE B 1 735 ? -21.109 -9.492 -0.603 1 97.75 735 PHE B O 1
ATOM 11837 N N . TRP B 1 736 ? -20.297 -11.531 0.074 1 97.81 736 TRP B N 1
ATOM 11838 C CA . TRP B 1 736 ? -21.375 -12.266 -0.571 1 97.81 736 TRP B CA 1
ATOM 11839 C C . TRP B 1 736 ? -22.719 -11.906 0.056 1 97.81 736 TRP B C 1
ATOM 11841 O O . TRP B 1 736 ? -23.719 -11.758 -0.649 1 97.81 736 TRP B O 1
ATOM 11851 N N . THR B 1 737 ? -22.703 -11.773 1.346 1 96.12 737 THR B N 1
ATOM 11852 C CA . THR B 1 737 ? -23.938 -11.406 2.037 1 96.12 737 THR B CA 1
ATOM 11853 C C . THR B 1 737 ? -24.453 -10.055 1.553 1 96.12 737 THR B C 1
ATOM 11855 O O . THR B 1 737 ? -25.641 -9.906 1.253 1 96.12 737 THR B O 1
ATOM 11858 N N . LYS B 1 738 ? -23.547 -9.148 1.479 1 93.44 738 LYS B N 1
ATOM 11859 C CA . LYS B 1 738 ? -23.906 -7.816 1 1 93.44 738 LYS B CA 1
ATOM 11860 C C . LYS B 1 738 ? -24.359 -7.859 -0.458 1 93.44 738 LYS B C 1
ATOM 11862 O O . LYS B 1 738 ? -25.281 -7.152 -0.846 1 93.44 738 LYS B O 1
ATOM 11867 N N . CYS B 1 739 ? -23.641 -8.602 -1.189 1 93.88 739 CYS B N 1
ATOM 11868 C CA . CYS B 1 739 ? -23.891 -8.734 -2.619 1 93.88 739 CYS B CA 1
ATOM 11869 C C . CYS B 1 739 ? -25.297 -9.266 -2.871 1 93.88 739 CYS B C 1
ATOM 11871 O O . CYS B 1 739 ? -26.016 -8.766 -3.744 1 93.88 739 CYS B O 1
ATOM 11873 N N . PHE B 1 740 ? -25.719 -10.305 -2.113 1 94.56 740 PHE B N 1
ATOM 11874 C CA . PHE B 1 740 ? -26.953 -11.031 -2.416 1 94.56 740 PHE B CA 1
ATOM 11875 C C . PHE B 1 740 ? -28.109 -10.516 -1.565 1 94.56 740 PHE B C 1
ATOM 11877 O O . PHE B 1 740 ? -29.266 -10.891 -1.778 1 94.56 740 PHE B O 1
ATOM 11884 N N . ASP B 1 741 ? -27.734 -9.688 -0.488 1 80.69 741 ASP B N 1
ATOM 11885 C CA . ASP B 1 741 ? -28.812 -9.125 0.322 1 80.69 741 ASP B CA 1
ATOM 11886 C C . ASP B 1 741 ? -29.438 -7.918 -0.372 1 80.69 741 ASP B C 1
ATOM 11888 O O . ASP B 1 741 ? -28.766 -7.191 -1.103 1 80.69 741 ASP B O 1
ATOM 11892 N N . CYS B 1 742 ? -30.703 -8.055 -0.902 1 55.09 742 CYS B N 1
ATOM 11893 C CA . CYS B 1 742 ? -31.516 -7.023 -1.533 1 55.09 742 CYS B CA 1
ATOM 11894 C C . CYS B 1 742 ? -31.547 -5.758 -0.686 1 55.09 742 CYS B C 1
ATOM 11896 O O . CYS B 1 742 ? -31.906 -5.797 0.49 1 55.09 742 CYS B O 1
ATOM 11898 N N . GLU B 1 743 ? -30.406 -4.902 -0.59 1 42.94 743 GLU B N 1
ATOM 11899 C CA . GLU B 1 743 ? -30.797 -3.6 -0.057 1 42.94 743 GLU B CA 1
ATOM 11900 C C . GLU B 1 743 ? -31.969 -3.02 -0.825 1 42.94 743 GLU B C 1
ATOM 11902 O O . GLU B 1 743 ? -32.094 -3.195 -2.041 1 42.94 743 GLU B O 1
#

Secondary structure (DSSP, 8-state):
----------------EEE--S---TTPBPPPHHHHTTBPGGGPPP---EEE-SSSEEEEEETTTEEEEEETTTTEEEESS-HHHHHHTTTSEEEEE-TTSSEEEEEEEEEE-SSS-EEEEEEEEETTT--EEE-SSS-BSEEEE-STT-EEEEETTEEEEES-TTTT-EEES----BTTTEEESB--HHHHHHTS-SSB-EEE-TTSSEEEEEEEE-TTSPEEEEEE--STT-TT--SPEEEEEE--BTTSPPPEEEEEEEETT-TTSPPEE----HHHH-SS-EEEEEEESSSSEEEEEEE-TTSSEEEEEEEETTTTEEEEEEEEE-TTS-------EE-TTSSEEEEEEEEEETTEEEEEEEEEETTT--EEESS-SS-EEEEEEEEETTTTEEEEEEE-TTSTT-BEEEEEETTEEEESGGGSTT-SEEEEEE-TTSSEEEEEEEETTEEEEEEEEETTTTEEEEEE--HHHHHHHTTB---EEEEEEEEETTEEEEEEEEEE-TT--TT--EEEEEEE---TT------S----HHHHHHHHTS--EEEEEE-TTSTTS-HHHHGGGTT-TTSHHHHHHHHHHHHHHHH-TTEEEEEEEEEEETHHHHHHHHHHHH-TT---SEEEEES----GGGSBHHHHHHHH--TTT-HHHHHHT-TTTTGGGGTT-EEEEEEETT-SSS-THHHHHHHHHHHHTT---EEEEETT--TT-GGGHHHHHHHHHHHHHHHHS--/----------------EEE--S---TTPBPPPHHHHTTBPGGGPPP---EEE-SSSEEEEEETTTEEEEEETTTTEEEESS-HHHHHHTTTSEEEEE-TTSSEEEEEEEEEE-SSS-EEEEEEEEETTT--EEE-SSS-BSEEEE-STT-EEEEETTEEEEES-TTTT-EEES----BTTTEEESB--HHHHHHTS-SSB-EEE-TTSSEEEEEEEE-TTSPEEEEEE--STT-TT--SPEEEEEE--BTTSPPPEEEEEEEETT-TTSPPEE----HHHH-SS-EEEEEEESSSSEEEEEEE-TTSSEEEEEEEETTTTEEEEEEEEE-TTS-------EE-TTSSEEEEEEEEEETTEEEEEEEEEETTT--EEESS-SS-EEEEEEEEETTTTEEEEEEE-TT-TT-BEEEEEETTEEEESGGGSTT-SEEEEEE-TTSSEEEEEEEETTEEEEEEEEETTTTEEEEEE--HHHHHHHTTB---EEEEEEEEETTEEEEEEEEEE-TT--TT--EEEEEEE---TT------S----HHHHHHHHTS--EEEEEE-TTSTTS-HHHHGGGTT-TTSHHHHHHHHHHHHHHHH-TTEEEEEEEEEEETHHHHHHHHHHHH-TT---SEEEEES----GGGSBHHHHHHHH--TTT-HHHHHHT-TGGGGGGGTT-EEEEEEETT-SSS-THHHHHHHHHHHHTT---EEEEETT--TT-GGGHHHHHHHHHHHHHHHHS--

Sequence (1486 aa):
MSVKTVVGLVLALLSSHTESSPYISSGLKTFSLEDVVPLTVSFFPEQLSVQWISDSEYIYKEPGLGVWKFNAKHETYSAILDETDLLKLSNYSISTFSQDLKYLLVTTNKQKKYRHSNTAEYWVYDLDTKSIIRLGKKSLDVVVWGTGRSLAYVRECNVYYVHDVDTDNAVALTRDGKPGEIYHGVTDWLYEEEMFNAAEAMWFSPKGSYLAVATFNDTNVETATYPYYGQPSDPSNQYPEIVHFKYPKAGRQNPVVGLRVFKLDDLRGEPWNIPAPVDIVGLDHYLGRVNWASEQNLIVLWLNRRQNISVLVNCDLEKDKCSIVKEHSESNGWIDVRSPFFDKSGNKMLEIQYLFNGDQRFPHAAKFDFLSLTTEDLSPGNSTVTEILGWNQATDTVYYVVSPGYVPWLRQMWATSGGVVRCVSCREPSCHHVSASFSPGASFAIVTCSASYNPPKIFLYNSRQDTFKLIKDNTRLKDKLRQYKLPMILFNVVAMGEAPLGHVKLLLPPNMKSGVKYPMVVRVYAGPGTSRVKDNFDLEYYNTYLTTNRSYIVASIDVRGSGVVGVEAMHAVNNALGTVEVADTLTTIRSLASVYSFIDQERIGVWGWSYGGFVSTMMLIQDDQRTLSCGAAVAPVTSWLYYDTMYTERYMDTPQANPDGYARSDVIRQAEKLRGRKYLLVHGTDDDNVHYQHSMLLAKQLQHSDIDFEQMSYADEKHSLLGVSRHFYHMLDRFWTKCFDCEMSVKTVVGLVLALLSSHTESSPYISSGLKTFSLEDVVPLTVSFFPEQLSVQWISDSEYIYKEPGLGVWKFNAKHETYSAILDETDLLKLSNYSISTFSQDLKYLLVTTNKQKKYRHSNTAEYWVYDLDTKSIIRLGKKSLDVVVWGTGRSLAYVRECNVYYVHDVDTDNAVALTRDGKPGEIYHGVTDWLYEEEMFNAAEAMWFSPKGSYLAVATFNDTNVETATYPYYGQPSDPSNQYPEIVHFKYPKAGRQNPVVGLRVFKLDDLRGEPWNIPAPVDIVGLDHYLGRVNWASEQNLIVLWLNRRQNISVLVNCDLEKDKCSIVKEHSESNGWIDVRSPFFDKSGNKMLEIQYLFNGDQRFPHAAKFDFLSLTTEDLSPGNSTVTEILGWNQATDTVYYVVSPGYVPWLRQMWATSGGVVRCVSCREPSCHHVSASFSPGASFAIVTCSASYNPPKIFLYNSRQDTFKLIKDNTRLKDKLRQYKLPMILFNVVAMGEAPLGHVKLLLPPNMKSGVKYPMVVRVYAGPGTSRVKDNFDLEYYNTYLTTNRSYIVASIDVRGSGVVGVEAMHAVNNALGTVEVADTLTTIRSLASVYSFIDQERIGVWGWSYGGFVSTMMLIQDDQRTLSCGAAVAPVTSWLYYDTMYTERYMDTPQANPDGYARSDVIRQAEKLRGRKYLLVHGTDDDNVHYQHSMLLAKQLQHSDIDFEQMSYADEKHSLLGVSRHFYHMLDRFWTKCFDCE

Radius of gyration: 39.02 Å; Cα contacts (8 Å, |Δi|>4): 3611; chains: 2; bounding box: 85×117×107 Å